Protein AF-A0A815NI89-F1 (afdb_monomer_lite)

Organism: NCBI:txid392033

Structure (mmCIF, N/CA/C/O backbone):
data_AF-A0A815NI89-F1
#
_entry.id   AF-A0A815NI89-F1
#
loop_
_atom_site.group_PDB
_atom_site.id
_atom_site.type_symbol
_atom_site.label_atom_id
_atom_site.label_alt_id
_atom_site.label_comp_id
_atom_site.label_asym_id
_atom_site.label_entity_id
_atom_site.label_seq_id
_atom_site.pdbx_PDB_ins_code
_atom_site.Cartn_x
_atom_site.Cartn_y
_atom_site.Cartn_z
_atom_site.occupancy
_atom_site.B_iso_or_equiv
_atom_site.auth_seq_id
_atom_site.auth_comp_id
_atom_site.auth_asym_id
_atom_site.auth_atom_id
_atom_site.pdbx_PDB_model_num
ATOM 1 N N . MET A 1 1 ? 18.502 -28.265 -35.411 1.00 32.75 1 MET A N 1
ATOM 2 C CA . MET A 1 1 ? 18.139 -29.240 -34.355 1.00 32.75 1 MET A CA 1
ATOM 3 C C . MET A 1 1 ? 17.227 -28.547 -33.351 1.00 32.75 1 MET A C 1
ATOM 5 O O . MET A 1 1 ? 17.712 -27.865 -32.459 1.00 32.75 1 MET A O 1
ATOM 9 N N . HIS A 1 2 ? 15.910 -28.638 -33.549 1.00 30.70 2 HIS A N 1
ATOM 10 C CA . HIS A 1 2 ? 14.917 -28.025 -32.665 1.00 30.70 2 HIS A CA 1
ATOM 11 C C . HIS A 1 2 ? 14.757 -28.855 -31.388 1.00 30.70 2 HIS A C 1
ATOM 13 O O . HIS A 1 2 ? 14.310 -29.999 -31.443 1.00 30.70 2 HIS A O 1
ATOM 19 N N . ARG A 1 3 ? 15.112 -28.280 -30.234 1.00 25.73 3 ARG A N 1
ATOM 20 C CA . ARG A 1 3 ? 14.601 -28.763 -28.946 1.00 25.73 3 ARG A CA 1
ATOM 21 C C . ARG A 1 3 ? 13.111 -28.396 -28.874 1.00 25.73 3 ARG A C 1
ATOM 23 O O . ARG A 1 3 ? 12.794 -27.236 -29.129 1.00 25.73 3 ARG A O 1
ATOM 30 N N . PRO A 1 4 ? 12.202 -29.336 -28.569 1.00 28.53 4 PRO A N 1
ATOM 31 C CA . PRO A 1 4 ? 10.787 -29.019 -28.455 1.00 28.53 4 PRO A CA 1
ATOM 32 C C . PRO A 1 4 ? 10.537 -28.162 -27.208 1.00 28.53 4 PRO A C 1
ATOM 34 O O . PRO A 1 4 ? 11.197 -28.332 -26.180 1.00 28.53 4 PRO A O 1
ATOM 37 N N . SER A 1 5 ? 9.591 -27.233 -27.332 1.00 30.56 5 SER A N 1
ATOM 38 C CA . SER A 1 5 ? 9.145 -26.301 -26.300 1.00 30.56 5 SER A CA 1
ATOM 39 C C . SER A 1 5 ? 8.638 -27.018 -25.042 1.00 30.56 5 SER A C 1
ATOM 41 O O . SER A 1 5 ? 7.991 -28.066 -25.097 1.00 30.56 5 SER A O 1
ATOM 43 N N . VAL A 1 6 ? 8.921 -26.415 -23.887 1.00 34.78 6 VAL A N 1
ATOM 44 C CA . VAL A 1 6 ? 8.564 -26.893 -22.538 1.00 34.78 6 VAL A CA 1
ATOM 45 C C . VAL A 1 6 ? 7.039 -27.030 -22.340 1.00 34.78 6 VAL A C 1
ATOM 47 O O . VAL A 1 6 ? 6.595 -27.803 -21.495 1.00 34.78 6 VAL A O 1
ATOM 50 N N . ALA A 1 7 ? 6.230 -26.394 -23.193 1.00 31.33 7 ALA A N 1
ATOM 51 C CA . ALA A 1 7 ? 4.768 -26.379 -23.126 1.00 31.33 7 ALA A CA 1
ATOM 52 C C . ALA A 1 7 ? 4.076 -27.751 -23.302 1.00 31.33 7 ALA A C 1
ATOM 54 O O . ALA A 1 7 ? 2.919 -27.901 -22.926 1.00 31.33 7 ALA A O 1
ATOM 55 N N . ARG A 1 8 ? 4.747 -28.788 -23.831 1.00 25.80 8 ARG A N 1
ATOM 56 C CA . ARG A 1 8 ? 4.118 -30.108 -24.075 1.00 25.80 8 ARG A CA 1
ATOM 57 C C . ARG A 1 8 ? 4.271 -31.151 -22.957 1.00 25.80 8 ARG A C 1
ATOM 59 O O . ARG A 1 8 ? 3.849 -32.287 -23.151 1.00 25.80 8 ARG A O 1
ATOM 66 N N . ARG A 1 9 ? 4.853 -30.815 -21.795 1.00 27.61 9 ARG A N 1
ATOM 67 C CA . ARG A 1 9 ? 5.006 -31.770 -20.667 1.00 27.61 9 ARG A CA 1
ATOM 68 C C . ARG A 1 9 ? 3.934 -31.687 -19.568 1.00 27.61 9 ARG A C 1
ATOM 70 O O . ARG A 1 9 ? 3.969 -32.515 -18.666 1.00 27.61 9 ARG A O 1
ATOM 77 N N . LEU A 1 10 ? 2.964 -30.776 -19.649 1.00 34.34 10 LEU A N 1
ATOM 78 C CA . LEU A 1 10 ? 1.958 -30.544 -18.596 1.00 34.34 10 LEU A CA 1
ATOM 79 C C . LEU A 1 10 ? 0.545 -31.039 -18.966 1.00 34.34 10 LEU A C 1
ATOM 81 O O . LEU A 1 10 ? -0.429 -30.315 -18.814 1.00 34.34 10 LEU A O 1
ATOM 85 N N . SER A 1 11 ? 0.403 -32.278 -19.445 1.00 29.61 11 SER A N 1
ATOM 86 C CA . SER A 1 11 ? -0.925 -32.889 -19.663 1.00 29.61 11 SER A CA 1
ATOM 87 C C . SER A 1 11 ? -1.070 -34.278 -19.030 1.00 29.61 11 SER A C 1
ATOM 89 O O . SER A 1 11 ? -1.702 -35.168 -19.598 1.00 29.61 11 SER A O 1
ATOM 91 N N . MET A 1 12 ? -0.484 -34.493 -17.849 1.00 33.72 12 MET A N 1
ATOM 92 C CA . MET A 1 12 ? -1.013 -35.520 -16.949 1.00 33.72 12 MET A CA 1
ATOM 93 C C . MET A 1 12 ? -2.220 -34.909 -16.242 1.00 33.72 12 MET A C 1
ATOM 95 O O . MET A 1 12 ? -2.067 -33.940 -15.507 1.00 33.72 12 MET A O 1
ATOM 99 N N . SER A 1 13 ? -3.414 -35.449 -16.487 1.00 39.06 13 SER A N 1
ATOM 100 C CA . SER A 1 13 ? -4.649 -35.065 -15.803 1.00 39.06 13 SER A CA 1
ATOM 101 C C . SER A 1 13 ? -4.476 -35.241 -14.292 1.00 39.06 13 SER A C 1
ATOM 103 O O . SER A 1 13 ? -4.553 -36.351 -13.757 1.00 39.06 13 SER A O 1
ATOM 105 N N . VAL A 1 14 ? -4.172 -34.147 -13.603 1.00 51.91 14 VAL A N 1
ATOM 106 C CA . VAL A 1 14 ? -4.097 -34.100 -12.148 1.00 51.91 14 VAL A CA 1
ATOM 107 C C . VAL A 1 14 ? -5.525 -34.280 -11.628 1.00 51.91 14 VAL A C 1
ATOM 109 O O . VAL A 1 14 ? -6.378 -33.437 -11.872 1.00 51.91 14 VAL A O 1
ATOM 112 N N . THR A 1 15 ? -5.815 -35.394 -10.950 1.00 55.75 15 THR A N 1
ATOM 113 C CA . THR A 1 15 ? -7.097 -35.596 -10.249 1.00 55.75 15 THR A CA 1
ATOM 114 C C . THR A 1 15 ? -7.200 -34.598 -9.102 1.00 55.75 15 THR A C 1
ATOM 116 O O . THR A 1 15 ? -6.675 -34.849 -8.016 1.00 55.75 15 THR A O 1
ATOM 119 N N . VAL A 1 16 ? -7.853 -33.472 -9.360 1.00 65.00 16 VAL A N 1
ATOM 120 C CA . VAL A 1 16 ? -8.336 -32.524 -8.353 1.00 65.00 16 VAL A CA 1
ATOM 121 C C . VAL A 1 16 ? -9.762 -32.936 -7.984 1.00 65.00 16 VAL A C 1
ATOM 123 O O . VAL A 1 16 ? -10.468 -33.526 -8.799 1.00 65.00 16 VAL A O 1
ATOM 126 N N . ILE A 1 17 ? -10.178 -32.702 -6.741 1.00 79.00 17 ILE A N 1
ATOM 127 C CA . ILE A 1 17 ? -11.557 -32.974 -6.333 1.00 79.00 17 ILE A CA 1
ATOM 128 C C . ILE A 1 17 ? -12.515 -32.042 -7.088 1.00 79.00 17 ILE A C 1
ATOM 130 O O . ILE A 1 17 ? -12.363 -30.821 -7.043 1.00 79.00 17 ILE A O 1
ATOM 134 N N . ASP A 1 18 ? -13.517 -32.607 -7.760 1.00 80.69 18 ASP A N 1
ATOM 135 C CA . ASP A 1 18 ? -14.530 -31.809 -8.449 1.00 80.69 18 ASP A CA 1
ATOM 136 C C . ASP A 1 18 ? -15.498 -31.174 -7.442 1.00 80.69 18 ASP A C 1
ATOM 138 O O . ASP A 1 18 ? -16.083 -31.853 -6.589 1.00 80.69 18 ASP A O 1
ATOM 142 N N . TYR A 1 19 ? -15.686 -29.858 -7.566 1.00 86.50 19 TYR A N 1
ATOM 143 C CA . TYR A 1 19 ? -16.637 -29.052 -6.790 1.00 86.50 19 TYR A CA 1
ATOM 144 C C . TYR A 1 19 ? -16.569 -29.281 -5.260 1.00 86.50 19 TYR A C 1
ATOM 146 O O . TYR A 1 19 ? -17.584 -29.630 -4.644 1.00 86.50 19 TYR A O 1
ATOM 154 N N . PRO A 1 20 ? -15.414 -29.063 -4.596 1.00 88.75 20 PRO A N 1
ATOM 155 C CA . PRO A 1 20 ? -15.213 -29.379 -3.172 1.00 88.75 20 PRO A CA 1
ATOM 156 C C . PRO A 1 20 ? -16.186 -28.676 -2.217 1.00 88.75 20 PRO A C 1
ATOM 158 O O . PRO A 1 20 ? -16.452 -29.170 -1.120 1.00 88.75 20 PRO A O 1
ATOM 161 N N . TRP A 1 21 ? -16.746 -27.531 -2.615 1.00 91.00 21 TRP A N 1
ATOM 162 C CA . TRP A 1 21 ? -17.759 -26.819 -1.833 1.00 91.00 21 TRP A CA 1
ATOM 163 C C . TRP A 1 21 ? -19.101 -27.556 -1.773 1.00 91.00 21 TRP A C 1
ATOM 165 O O . TRP A 1 21 ? -19.829 -27.374 -0.802 1.00 91.00 21 TRP A O 1
ATOM 175 N N . THR A 1 22 ? -19.417 -28.420 -2.743 1.00 90.88 22 THR A N 1
ATOM 176 C CA . THR A 1 22 ? -20.650 -29.236 -2.747 1.00 90.88 22 THR A CA 1
ATOM 177 C C . THR A 1 22 ? -20.565 -30.465 -1.849 1.00 90.88 22 THR A C 1
ATOM 179 O O . THR A 1 22 ? -21.582 -31.070 -1.517 1.00 90.88 22 THR A O 1
ATOM 182 N N . LYS A 1 23 ? -19.351 -30.839 -1.443 1.00 91.62 23 LYS A N 1
ATOM 183 C CA . LYS A 1 23 ? -19.071 -32.058 -0.689 1.00 91.62 23 LYS A CA 1
ATOM 184 C C . LYS A 1 23 ? -19.121 -31.816 0.818 1.00 91.62 23 LYS A C 1
ATOM 186 O O . LYS A 1 23 ? -18.848 -30.708 1.306 1.00 91.62 23 LYS A O 1
ATOM 191 N N . THR A 1 24 ? -19.463 -32.866 1.564 1.00 90.75 24 THR A N 1
ATOM 192 C CA . THR A 1 24 ? -19.366 -32.849 3.029 1.00 90.75 24 THR A CA 1
ATOM 193 C C . THR A 1 24 ? -17.897 -32.818 3.457 1.00 90.75 24 THR A C 1
ATOM 195 O O . THR A 1 24 ? -16.998 -33.128 2.672 1.00 90.75 24 THR A O 1
ATOM 198 N N . LYS A 1 25 ? -17.619 -32.405 4.697 1.00 89.12 25 LYS A N 1
ATOM 199 C CA . LYS A 1 25 ? -16.234 -32.346 5.194 1.00 89.12 25 LYS A CA 1
ATOM 200 C C . LYS A 1 25 ? -15.606 -33.745 5.266 1.00 89.12 25 LYS A C 1
ATOM 202 O O . LYS A 1 25 ? -14.411 -33.885 5.015 1.00 89.12 25 LYS A O 1
ATOM 207 N N . GLU A 1 26 ? -16.420 -34.764 5.533 1.00 89.81 26 GLU A N 1
ATOM 208 C CA . GLU A 1 26 ? -16.034 -36.172 5.560 1.00 89.81 26 GLU A CA 1
ATOM 209 C C . GLU A 1 26 ? -15.637 -36.669 4.164 1.00 89.81 26 GLU A C 1
ATOM 211 O O . GLU A 1 26 ? -14.593 -37.301 4.025 1.00 89.81 26 GLU A O 1
ATOM 216 N N . ASP A 1 27 ? -16.400 -36.319 3.123 1.00 91.06 27 ASP A N 1
ATOM 217 C CA . ASP A 1 27 ? -16.096 -36.710 1.738 1.00 91.06 27 ASP A CA 1
ATOM 218 C C . ASP A 1 27 ? -14.774 -36.110 1.244 1.00 91.06 27 ASP A C 1
ATOM 220 O O . ASP A 1 27 ? -13.986 -36.781 0.576 1.00 91.06 27 ASP A O 1
ATOM 224 N N . VAL A 1 28 ? -14.506 -34.842 1.582 1.00 90.94 28 VAL A N 1
ATOM 225 C CA . VAL A 1 28 ? -13.257 -34.168 1.194 1.00 90.94 28 VAL A CA 1
ATOM 226 C C . VAL A 1 28 ? -12.063 -34.785 1.927 1.00 90.94 28 VAL A C 1
ATOM 228 O O . VAL A 1 28 ? -11.041 -35.072 1.303 1.00 90.94 28 VAL A O 1
ATOM 231 N N . ALA A 1 29 ? -12.195 -35.053 3.228 1.00 88.25 29 ALA A N 1
ATOM 232 C CA . ALA A 1 29 ? -11.164 -35.743 4.002 1.00 88.25 29 ALA A CA 1
ATOM 233 C C . ALA A 1 29 ? -10.914 -37.176 3.489 1.00 88.25 29 ALA A C 1
ATOM 235 O O . ALA A 1 29 ? -9.763 -37.606 3.395 1.00 88.25 29 ALA A O 1
ATOM 236 N N . ALA A 1 30 ? -11.972 -37.890 3.088 1.00 88.94 30 ALA A N 1
ATOM 237 C CA . ALA A 1 30 ? -11.888 -39.228 2.509 1.00 88.94 30 ALA A CA 1
ATOM 238 C C . ALA A 1 30 ? -11.202 -39.228 1.134 1.00 88.94 30 ALA A C 1
ATOM 240 O O . ALA A 1 30 ? -10.359 -40.087 0.881 1.00 88.94 30 ALA A O 1
ATOM 241 N N . PHE A 1 31 ? -11.487 -38.242 0.275 1.00 90.19 31 PHE A N 1
ATOM 242 C CA . PHE A 1 31 ? -10.844 -38.103 -1.037 1.00 90.19 31 PHE A CA 1
ATOM 243 C C . PHE A 1 31 ? -9.323 -37.940 -0.917 1.00 90.19 31 PHE A C 1
ATOM 245 O O . PHE A 1 31 ? -8.560 -38.629 -1.595 1.00 90.19 31 PHE A O 1
ATOM 252 N N . TYR A 1 32 ? -8.868 -37.074 -0.007 1.00 88.56 32 TYR A N 1
ATOM 253 C CA . TYR A 1 32 ? -7.438 -36.913 0.273 1.00 88.56 32 TYR A CA 1
ATOM 254 C C . TYR A 1 32 ? -6.888 -37.988 1.224 1.00 88.56 32 TYR A C 1
ATOM 256 O O . TYR A 1 32 ? -5.678 -38.051 1.437 1.00 88.56 32 TYR A O 1
ATOM 264 N N . ASN A 1 33 ? -7.729 -38.892 1.738 1.00 87.81 33 ASN A N 1
ATOM 265 C CA . ASN A 1 33 ? -7.385 -39.933 2.707 1.00 87.81 33 ASN A CA 1
ATOM 266 C C . ASN A 1 33 ? -6.543 -39.369 3.868 1.00 87.81 33 ASN A C 1
ATOM 268 O O . ASN A 1 33 ? -5.388 -39.761 4.066 1.00 87.81 33 ASN A O 1
ATOM 272 N N . VAL A 1 34 ? -7.104 -38.371 4.558 1.00 88.81 34 VAL A N 1
ATOM 273 C CA . VAL A 1 34 ? -6.466 -37.625 5.649 1.00 88.81 34 VAL A CA 1
ATOM 274 C C . VAL A 1 34 ? -7.399 -37.534 6.858 1.00 88.81 34 VAL A C 1
ATOM 276 O O . VAL A 1 34 ? -8.599 -37.321 6.720 1.00 88.81 34 VAL A O 1
ATOM 279 N N . GLU A 1 35 ? -6.844 -37.686 8.061 1.00 86.31 35 GLU A N 1
ATOM 280 C CA . GLU A 1 35 ? -7.571 -37.518 9.323 1.00 86.31 35 GLU A CA 1
ATOM 281 C C . GLU A 1 35 ? -7.252 -36.137 9.922 1.00 86.31 35 GLU A C 1
ATOM 283 O O . GLU A 1 35 ? -6.081 -35.788 10.075 1.00 86.31 35 GLU A O 1
ATOM 288 N N . GLU A 1 36 ? -8.265 -35.354 10.304 1.00 81.31 36 GLU A N 1
ATOM 289 C CA . GLU A 1 36 ? -8.108 -33.956 10.758 1.00 81.31 36 GLU A CA 1
ATOM 290 C C . GLU A 1 36 ? -7.215 -33.791 12.010 1.00 81.31 36 GLU A C 1
ATOM 292 O O . GLU A 1 36 ? -6.606 -32.740 12.227 1.00 81.31 36 GLU A O 1
ATOM 297 N N . SER A 1 37 ? -7.118 -34.833 12.841 1.00 80.00 37 SER A N 1
ATOM 298 C CA . SER A 1 37 ? -6.300 -34.867 14.062 1.00 80.00 37 SER A CA 1
ATOM 299 C C . SER A 1 37 ? -4.810 -35.136 13.791 1.00 80.00 37 SER A C 1
ATOM 301 O O . SER A 1 37 ? -3.950 -34.694 14.559 1.00 80.00 37 SER A O 1
ATOM 303 N N . LYS A 1 38 ? -4.493 -35.849 12.701 1.00 84.00 38 LYS A N 1
ATOM 304 C CA . LYS A 1 38 ? -3.145 -36.357 12.392 1.00 84.00 38 LYS A CA 1
ATOM 305 C C . LYS A 1 38 ? -2.508 -35.693 11.174 1.00 84.00 38 LYS A C 1
ATOM 307 O O . LYS A 1 38 ? -1.290 -35.557 11.145 1.00 84.00 38 LYS A O 1
ATOM 312 N N . GLY A 1 39 ? -3.301 -35.282 10.188 1.00 89.31 39 GLY A N 1
ATOM 313 C CA . GLY A 1 39 ? -2.813 -34.714 8.934 1.00 89.31 39 GLY A CA 1
ATOM 314 C C . GLY A 1 39 ? -2.058 -35.704 8.040 1.00 89.31 39 GLY A C 1
ATOM 315 O O . GLY A 1 39 ? -2.165 -36.925 8.201 1.00 89.31 39 GLY A O 1
ATOM 316 N N . LEU A 1 40 ? -1.301 -35.172 7.074 1.00 91.31 40 LEU A N 1
ATOM 317 C CA . LEU A 1 40 ? -0.520 -35.953 6.105 1.00 91.31 40 LEU A CA 1
ATOM 318 C C . LEU A 1 40 ? 0.828 -36.434 6.677 1.00 91.31 40 LEU A C 1
ATOM 320 O O . LEU A 1 40 ? 1.433 -35.789 7.536 1.00 91.31 40 LEU A O 1
ATOM 324 N N . SER A 1 41 ? 1.317 -37.572 6.173 1.00 89.88 41 SER A N 1
ATOM 325 C CA . SER A 1 41 ? 2.672 -38.095 6.424 1.00 89.88 41 SER A CA 1
ATOM 326 C C . SER A 1 41 ? 3.725 -37.376 5.572 1.00 89.88 41 SER A C 1
ATOM 328 O O . SER A 1 41 ? 3.437 -37.055 4.419 1.00 89.88 41 SER A O 1
ATOM 330 N N . GLU A 1 42 ? 4.964 -37.225 6.054 1.00 87.50 42 GLU A N 1
ATOM 331 C CA . GLU A 1 42 ? 6.044 -36.560 5.294 1.00 87.50 42 GLU A CA 1
ATOM 332 C C . GLU A 1 42 ? 6.348 -37.213 3.934 1.00 87.50 42 GLU A C 1
ATOM 334 O O . GLU A 1 42 ? 6.604 -36.508 2.959 1.00 87.50 42 GLU A O 1
ATOM 339 N N . GLU A 1 43 ? 6.274 -38.543 3.833 1.00 87.94 43 GLU A N 1
ATOM 340 C CA . GLU A 1 43 ? 6.469 -39.266 2.565 1.00 87.94 43 GLU A CA 1
ATOM 341 C C . GLU A 1 43 ? 5.427 -38.872 1.515 1.00 87.94 43 GLU A C 1
ATOM 343 O O . GLU A 1 43 ? 5.736 -38.699 0.335 1.00 87.94 43 GLU A O 1
ATOM 348 N N . ARG A 1 44 ? 4.182 -38.698 1.964 1.00 88.69 44 ARG A N 1
ATOM 349 C CA . ARG A 1 44 ? 3.071 -38.275 1.117 1.00 88.69 44 ARG A CA 1
ATOM 350 C C . ARG A 1 44 ? 3.191 -36.812 0.723 1.00 88.69 44 ARG A C 1
ATOM 352 O O . ARG A 1 44 ? 3.021 -36.515 -0.448 1.00 88.69 44 ARG A O 1
ATOM 359 N N . VAL A 1 45 ? 3.596 -35.942 1.648 1.00 90.50 45 VAL A N 1
ATOM 360 C CA . VAL A 1 45 ? 3.885 -34.533 1.343 1.00 90.50 45 VAL A CA 1
ATOM 361 C C . VAL A 1 45 ? 4.944 -34.418 0.248 1.00 90.50 45 VAL A C 1
ATOM 363 O O . VAL A 1 45 ? 4.737 -33.675 -0.701 1.00 90.50 45 VAL A O 1
ATOM 366 N N . LYS A 1 46 ? 6.049 -35.175 0.321 1.00 89.69 46 LYS A N 1
ATOM 367 C CA . LYS A 1 46 ? 7.080 -35.162 -0.735 1.00 89.69 46 LYS A CA 1
ATOM 368 C C . LYS A 1 46 ? 6.525 -35.605 -2.090 1.00 89.69 46 LYS A C 1
ATOM 370 O O . LYS A 1 46 ? 6.752 -34.931 -3.088 1.00 89.69 46 LYS A O 1
ATOM 375 N N . ARG A 1 47 ? 5.764 -36.703 -2.112 1.00 89.94 47 ARG A N 1
ATOM 376 C CA . ARG A 1 47 ? 5.139 -37.230 -3.336 1.00 89.94 47 ARG A CA 1
ATOM 377 C C . ARG A 1 47 ? 4.131 -36.250 -3.938 1.00 89.94 47 ARG A C 1
ATOM 379 O O . ARG A 1 47 ? 4.095 -36.069 -5.150 1.00 89.94 47 ARG A O 1
ATOM 386 N N . ASP A 1 48 ? 3.311 -35.629 -3.098 1.00 88.38 48 ASP A N 1
ATOM 387 C CA . ASP A 1 48 ? 2.302 -34.671 -3.535 1.00 88.38 48 ASP A CA 1
ATOM 388 C C . ASP A 1 48 ? 2.958 -33.349 -3.973 1.00 88.38 48 ASP A C 1
ATOM 390 O O . ASP A 1 48 ? 2.516 -32.757 -4.950 1.00 88.38 48 ASP A O 1
ATOM 394 N N . LEU A 1 49 ? 4.078 -32.937 -3.371 1.00 89.62 49 LEU A N 1
ATOM 395 C CA . LEU A 1 49 ? 4.849 -31.775 -3.825 1.00 89.62 49 LEU A CA 1
ATOM 396 C C . LEU A 1 49 ? 5.469 -32.007 -5.214 1.00 89.62 49 LEU A C 1
ATOM 398 O O . LEU A 1 49 ? 5.467 -31.104 -6.044 1.00 89.62 49 LEU A O 1
ATOM 402 N N . GLU A 1 50 ? 5.948 -33.221 -5.503 1.00 87.88 50 GLU A N 1
ATOM 403 C CA . GLU A 1 50 ? 6.403 -33.604 -6.851 1.00 87.88 50 GLU A CA 1
ATOM 404 C C . GLU A 1 50 ? 5.252 -33.645 -7.866 1.00 87.88 50 GLU A C 1
ATOM 406 O O . GLU A 1 50 ? 5.449 -33.342 -9.043 1.00 87.88 50 GLU A O 1
ATOM 411 N N . ARG A 1 51 ? 4.044 -34.013 -7.419 1.00 85.94 51 ARG A N 1
ATOM 412 C CA . ARG A 1 51 ? 2.863 -34.158 -8.278 1.00 85.94 51 ARG A CA 1
ATOM 413 C C . ARG A 1 51 ? 2.179 -32.831 -8.601 1.00 85.94 51 ARG A C 1
ATOM 415 O O . ARG A 1 51 ? 1.806 -32.614 -9.751 1.00 85.94 51 ARG A O 1
ATOM 422 N N . TYR A 1 52 ? 1.947 -31.996 -7.592 1.00 85.44 52 TYR A N 1
ATOM 423 C CA . TYR A 1 52 ? 1.199 -30.740 -7.709 1.00 85.44 52 TYR A CA 1
ATOM 424 C C . TYR A 1 52 ? 2.114 -29.521 -7.879 1.00 85.44 52 TYR A C 1
ATOM 426 O O . TYR A 1 52 ? 1.639 -28.468 -8.298 1.00 85.44 52 TYR A O 1
ATOM 434 N N . GLY A 1 53 ? 3.410 -29.662 -7.592 1.00 89.44 53 GLY A N 1
ATOM 435 C CA . GLY A 1 53 ? 4.352 -28.550 -7.544 1.00 89.44 53 GLY A CA 1
ATOM 436 C C . GLY A 1 53 ? 4.260 -27.746 -6.239 1.00 89.44 53 GLY A C 1
ATOM 437 O O . GLY A 1 53 ? 3.409 -28.021 -5.387 1.00 89.44 53 GLY A O 1
ATOM 438 N N . PRO A 1 54 ? 5.153 -26.759 -6.056 1.00 90.56 54 PRO A N 1
ATOM 439 C CA . PRO A 1 54 ? 5.109 -25.861 -4.909 1.00 90.56 54 PRO A CA 1
ATOM 440 C C . PRO A 1 54 ? 3.871 -24.956 -4.947 1.00 90.56 54 PRO A C 1
ATOM 442 O O . PRO A 1 54 ? 3.390 -24.561 -6.009 1.00 90.56 54 PRO A O 1
ATOM 445 N N . ASN A 1 55 ? 3.375 -24.587 -3.769 1.00 92.56 55 ASN A N 1
ATOM 446 C CA . ASN A 1 55 ? 2.297 -23.616 -3.596 1.00 92.56 55 ASN A CA 1
ATOM 447 C C . ASN A 1 55 ? 2.827 -22.177 -3.737 1.00 92.56 55 ASN A C 1
ATOM 449 O O . ASN A 1 55 ? 2.884 -21.427 -2.767 1.00 92.56 55 ASN A O 1
ATOM 453 N N . GLU A 1 56 ? 3.270 -21.827 -4.940 1.00 86.56 56 GLU A N 1
ATOM 454 C CA . GLU A 1 56 ? 3.736 -20.486 -5.293 1.00 86.56 56 GLU A CA 1
ATOM 455 C C . GLU A 1 56 ? 3.344 -20.153 -6.735 1.00 86.56 56 GLU A C 1
ATOM 457 O O . GLU A 1 56 ? 3.209 -21.028 -7.598 1.00 86.56 56 GLU A O 1
ATOM 462 N N . LEU A 1 57 ? 3.154 -18.870 -7.004 1.00 81.56 57 LEU A N 1
ATOM 463 C CA . LEU A 1 57 ? 2.857 -18.356 -8.327 1.00 81.56 57 LEU A CA 1
ATOM 464 C C . LEU A 1 57 ? 4.185 -18.227 -9.132 1.00 81.56 57 LEU A C 1
ATOM 466 O O . LEU A 1 57 ? 5.054 -17.425 -8.772 1.00 81.56 57 LEU A O 1
ATOM 470 N N . PRO A 1 58 ? 4.374 -18.968 -10.253 1.00 73.00 58 PRO A N 1
ATOM 471 C CA . PRO A 1 58 ? 5.640 -19.017 -11.010 1.00 73.00 58 PRO A CA 1
ATOM 472 C C . PRO A 1 58 ? 6.100 -17.650 -11.523 1.00 73.00 58 PRO A C 1
ATOM 474 O O . PRO A 1 58 ? 5.335 -16.992 -12.209 1.00 73.00 58 PRO A O 1
ATOM 477 N N . ALA A 1 59 ? 7.330 -17.206 -11.259 1.00 63.94 59 ALA A N 1
ATOM 478 C CA . ALA A 1 59 ? 7.836 -15.936 -11.801 1.00 63.94 59 ALA A CA 1
ATOM 479 C C . ALA A 1 59 ? 7.750 -15.889 -13.341 1.00 63.94 59 ALA A C 1
ATOM 481 O O . ALA A 1 59 ? 8.143 -16.855 -13.987 1.00 63.94 59 ALA A O 1
ATOM 482 N N . GLU A 1 60 ? 7.269 -14.783 -13.920 1.00 61.09 60 GLU A N 1
ATOM 483 C CA . GLU A 1 60 ? 7.445 -14.561 -15.360 1.00 61.09 60 GLU A CA 1
ATOM 484 C C . GLU A 1 60 ? 8.921 -14.267 -15.641 1.00 61.09 60 GLU A C 1
ATOM 486 O O . GLU A 1 60 ? 9.550 -13.444 -14.970 1.00 61.09 60 GLU A O 1
ATOM 491 N N . GLU A 1 61 ? 9.486 -14.971 -16.617 1.00 58.88 61 GLU A N 1
ATOM 492 C CA . GLU A 1 61 ? 10.814 -14.670 -17.136 1.00 58.88 61 GLU A CA 1
ATOM 493 C C . GLU A 1 61 ? 10.685 -13.467 -18.077 1.00 58.88 61 GLU A C 1
ATOM 495 O O . GLU A 1 61 ? 10.279 -13.618 -19.229 1.00 58.88 61 GLU A O 1
ATOM 500 N N . GLY A 1 62 ? 10.992 -12.263 -17.579 1.00 59.91 62 GLY A N 1
ATOM 501 C CA . GLY A 1 62 ? 11.002 -11.047 -18.400 1.00 59.91 62 GLY A CA 1
ATOM 502 C C . GLY A 1 62 ? 11.889 -11.208 -19.639 1.00 59.91 62 GLY A C 1
ATOM 503 O O . GLY A 1 62 ? 12.886 -11.947 -19.614 1.00 59.91 62 GLY A O 1
ATOM 504 N N . LYS A 1 63 ? 11.540 -10.529 -20.741 1.00 67.50 63 LYS A N 1
ATOM 505 C CA . LYS A 1 63 ? 12.313 -10.653 -21.985 1.00 67.50 63 LYS A CA 1
ATOM 506 C C . LYS A 1 63 ? 13.762 -10.213 -21.720 1.00 67.50 63 LYS A C 1
ATOM 508 O O . LYS A 1 63 ? 14.005 -9.129 -21.186 1.00 67.50 63 LYS A O 1
ATOM 513 N N . PRO A 1 64 ? 14.772 -11.016 -22.091 1.00 78.31 64 PRO A N 1
ATOM 514 C CA . PRO A 1 64 ? 16.153 -10.612 -21.885 1.00 78.31 64 PRO A CA 1
ATOM 515 C C . PRO A 1 64 ? 16.483 -9.399 -22.767 1.00 78.31 64 PRO A C 1
ATOM 517 O O . PRO A 1 64 ? 16.019 -9.307 -23.902 1.00 78.31 64 PRO A O 1
ATOM 520 N N . LEU A 1 65 ? 17.336 -8.496 -22.269 1.00 75.75 65 LEU A N 1
ATOM 521 C CA . LEU A 1 65 ? 17.646 -7.205 -22.909 1.00 75.75 65 LEU A CA 1
ATOM 522 C C . LEU A 1 65 ? 18.024 -7.325 -24.396 1.00 75.75 65 LEU A C 1
ATOM 524 O O . LEU A 1 65 ? 17.645 -6.485 -25.201 1.00 75.75 65 LEU A O 1
ATOM 528 N N . TRP A 1 66 ? 18.751 -8.378 -24.776 1.00 81.06 66 TRP A N 1
ATOM 529 C CA . TRP A 1 66 ? 19.154 -8.606 -26.167 1.00 81.06 66 TRP A CA 1
ATOM 530 C C . TRP A 1 66 ? 17.965 -8.894 -27.093 1.00 81.06 66 TRP A C 1
ATOM 532 O O . TRP A 1 66 ? 18.004 -8.513 -28.259 1.00 81.06 66 TRP A O 1
ATOM 542 N N . LYS A 1 67 ? 16.910 -9.546 -26.587 1.00 83.06 67 LYS A N 1
ATOM 543 C CA . LYS A 1 67 ? 15.700 -9.841 -27.358 1.00 83.06 67 LYS A CA 1
ATOM 544 C C . LYS A 1 67 ? 14.878 -8.571 -27.567 1.00 83.06 67 LYS A C 1
ATOM 546 O O . LYS A 1 67 ? 14.462 -8.324 -28.689 1.00 83.06 67 LYS A O 1
ATOM 551 N N . LEU A 1 68 ? 14.755 -7.736 -26.531 1.00 77.88 68 LEU A N 1
ATOM 552 C CA . LEU A 1 68 ? 14.143 -6.405 -26.637 1.00 77.88 68 LEU A CA 1
ATOM 553 C C . LEU A 1 68 ? 14.873 -5.533 -27.667 1.00 77.88 68 LEU A C 1
ATOM 555 O O . LEU A 1 68 ? 14.235 -4.902 -28.497 1.00 77.88 68 LEU A O 1
ATOM 559 N N . ILE A 1 69 ? 16.213 -5.544 -27.668 1.00 83.31 69 ILE A N 1
ATOM 560 C CA . ILE A 1 69 ? 17.002 -4.819 -28.676 1.00 83.31 69 ILE A CA 1
ATOM 561 C C . ILE A 1 69 ? 16.688 -5.331 -30.086 1.00 83.31 69 ILE A C 1
ATOM 563 O O . ILE A 1 69 ? 16.488 -4.516 -30.977 1.00 83.31 69 ILE A O 1
ATOM 567 N N . LEU A 1 70 ? 16.631 -6.650 -30.303 1.00 85.38 70 LEU A N 1
ATOM 568 C CA . LEU A 1 70 ? 16.328 -7.222 -31.622 1.00 85.38 70 LEU A CA 1
ATOM 569 C C . LEU A 1 70 ? 14.923 -6.868 -32.120 1.00 85.38 70 LEU A C 1
ATOM 571 O O . LEU A 1 70 ? 14.765 -6.610 -33.309 1.00 85.38 70 LEU A O 1
ATOM 575 N N . GLU A 1 71 ? 13.930 -6.829 -31.231 1.00 82.31 71 GLU A N 1
ATOM 576 C CA . GLU A 1 71 ? 12.551 -6.456 -31.577 1.00 82.31 71 GLU A CA 1
ATOM 577 C C . GLU A 1 71 ? 12.474 -5.016 -32.125 1.00 82.31 71 GLU A C 1
ATOM 579 O O . GLU A 1 71 ? 11.731 -4.768 -33.072 1.00 82.31 71 GLU A O 1
ATOM 584 N N . GLN A 1 72 ? 13.331 -4.095 -31.657 1.00 81.75 72 GLN A N 1
ATOM 585 C CA . GLN A 1 72 ? 13.417 -2.729 -32.207 1.00 81.75 72 GLN A CA 1
ATOM 586 C C . GLN A 1 72 ? 13.923 -2.676 -33.662 1.00 81.75 72 GLN A C 1
ATOM 588 O O . GLN A 1 72 ? 13.692 -1.689 -34.357 1.00 81.75 72 GLN A O 1
ATOM 593 N N . PHE A 1 73 ? 14.606 -3.721 -34.143 1.00 84.62 73 PHE A N 1
ATOM 594 C CA . PHE A 1 73 ? 15.070 -3.833 -35.533 1.00 84.62 73 PHE A CA 1
ATOM 595 C C . PHE A 1 73 ? 14.129 -4.661 -36.421 1.00 84.62 73 PHE A C 1
ATOM 597 O O . PHE A 1 73 ? 14.455 -4.914 -37.583 1.00 84.62 73 PHE A O 1
ATOM 604 N N . ASP A 1 74 ? 12.981 -5.112 -35.903 1.00 80.62 74 ASP A N 1
ATOM 605 C CA . ASP A 1 74 ? 12.059 -5.957 -36.667 1.00 80.62 74 ASP A CA 1
ATOM 606 C C . ASP A 1 74 ? 11.112 -5.148 -37.580 1.00 80.62 74 ASP A C 1
ATOM 608 O O . ASP A 1 74 ? 10.560 -5.692 -38.542 1.00 80.62 74 ASP A O 1
ATOM 612 N N . ASP A 1 75 ? 10.993 -3.838 -37.348 1.00 78.31 75 ASP A N 1
ATOM 613 C CA . ASP A 1 75 ? 10.219 -2.917 -38.184 1.00 78.31 75 ASP A CA 1
ATOM 614 C C . ASP A 1 75 ? 10.772 -2.828 -39.624 1.00 78.31 75 ASP A C 1
ATOM 616 O O . ASP A 1 75 ? 11.985 -2.788 -39.862 1.00 78.31 75 ASP A O 1
ATOM 620 N N . LEU A 1 76 ? 9.871 -2.803 -40.612 1.00 76.69 76 LEU A N 1
ATOM 621 C CA . LEU A 1 76 ? 10.221 -2.818 -42.034 1.00 76.69 76 LEU A CA 1
ATOM 622 C C . LEU A 1 76 ? 11.009 -1.569 -42.468 1.00 76.69 76 LEU A C 1
ATOM 624 O O . LEU A 1 76 ? 11.953 -1.698 -43.251 1.00 76.69 76 LEU A O 1
ATOM 628 N N . LEU A 1 77 ? 10.679 -0.383 -41.948 1.00 74.38 77 LEU A N 1
ATOM 629 C CA . LEU A 1 77 ? 11.408 0.855 -42.244 1.00 74.38 77 LEU A CA 1
ATOM 630 C C . LEU A 1 77 ? 12.809 0.823 -41.634 1.00 74.38 77 LEU A C 1
ATOM 632 O O . LEU A 1 77 ? 13.779 1.202 -42.293 1.00 74.38 77 LEU A O 1
ATOM 636 N N . VAL A 1 78 ? 12.932 0.315 -40.405 1.00 80.19 78 VAL A N 1
ATOM 637 C CA . VAL A 1 78 ? 14.232 0.141 -39.740 1.00 80.19 78 VAL A CA 1
ATOM 638 C C . VAL A 1 78 ? 15.112 -0.837 -40.518 1.00 80.19 78 VAL A C 1
ATOM 640 O O . VAL A 1 78 ? 16.298 -0.572 -40.709 1.00 80.19 78 VAL A O 1
ATOM 643 N N . LYS A 1 79 ? 14.542 -1.924 -41.052 1.00 83.75 79 LYS A N 1
ATOM 644 C CA . LYS A 1 79 ? 15.253 -2.862 -41.938 1.00 83.75 79 LYS A CA 1
ATOM 645 C C . LYS A 1 79 ? 15.735 -2.200 -43.230 1.00 83.75 79 LYS A C 1
ATOM 647 O O . LYS A 1 79 ? 16.857 -2.471 -43.655 1.00 83.75 79 LYS A O 1
ATOM 652 N N . ILE A 1 80 ? 14.929 -1.328 -43.841 1.00 78.06 80 ILE A N 1
ATOM 653 C CA . ILE A 1 80 ? 15.327 -0.564 -45.036 1.00 78.06 80 ILE A CA 1
ATOM 654 C C . ILE A 1 80 ? 16.485 0.391 -44.707 1.00 78.06 80 ILE A C 1
ATOM 656 O O . ILE A 1 80 ? 17.471 0.423 -45.442 1.00 78.06 80 ILE A O 1
ATOM 660 N N . LEU A 1 81 ? 16.413 1.115 -43.585 1.00 78.69 81 LEU A N 1
ATOM 661 C CA . LEU A 1 81 ? 17.488 1.994 -43.105 1.00 78.69 81 LEU A CA 1
ATOM 662 C C . LEU A 1 81 ? 18.767 1.224 -42.765 1.00 78.69 81 LEU A C 1
ATOM 664 O O . LEU A 1 81 ? 19.863 1.663 -43.104 1.00 78.69 81 LEU A O 1
ATOM 668 N N . LEU A 1 82 ? 18.644 0.054 -42.140 1.00 84.56 82 LEU A N 1
ATOM 669 C CA . LEU A 1 82 ? 19.779 -0.813 -41.844 1.00 84.56 82 LEU A CA 1
ATOM 670 C C . LEU A 1 82 ? 20.428 -1.328 -43.136 1.00 84.56 82 LEU A C 1
ATOM 672 O O . LEU A 1 82 ? 21.651 -1.315 -43.253 1.00 84.56 82 LEU A O 1
ATOM 676 N N . ALA A 1 83 ? 19.628 -1.717 -44.135 1.00 81.44 83 ALA A N 1
ATOM 677 C CA . ALA A 1 83 ? 20.130 -2.097 -45.452 1.00 81.44 83 ALA A CA 1
ATOM 678 C C . ALA A 1 83 ? 20.839 -0.922 -46.149 1.00 81.44 83 ALA A C 1
ATOM 680 O O . ALA A 1 83 ? 21.931 -1.103 -46.686 1.00 81.44 83 ALA A O 1
ATOM 681 N N . ALA A 1 84 ? 20.272 0.285 -46.084 1.00 77.31 84 ALA A N 1
ATOM 682 C CA . ALA A 1 84 ? 20.895 1.509 -46.581 1.00 77.31 84 ALA A CA 1
ATOM 683 C C . ALA A 1 84 ? 22.235 1.799 -45.885 1.00 77.31 84 ALA A C 1
ATOM 685 O O . ALA A 1 84 ? 23.223 2.065 -46.567 1.00 77.31 84 ALA A O 1
ATOM 686 N N . ALA A 1 85 ? 22.299 1.672 -44.556 1.00 82.19 85 ALA A N 1
ATOM 687 C CA . ALA A 1 85 ? 23.525 1.837 -43.779 1.00 82.19 85 ALA A CA 1
ATOM 688 C C . ALA A 1 85 ? 24.591 0.806 -44.172 1.00 82.19 85 ALA A C 1
ATOM 690 O O . ALA A 1 85 ? 25.744 1.170 -44.389 1.00 82.19 85 ALA A O 1
ATOM 691 N N . CYS A 1 86 ? 24.213 -0.469 -44.325 1.00 84.12 86 CYS A N 1
ATOM 692 C CA . CYS A 1 86 ? 25.123 -1.519 -44.781 1.00 84.12 86 CYS A CA 1
ATOM 693 C C . CYS A 1 86 ? 25.662 -1.236 -46.185 1.00 84.12 86 CYS A C 1
ATOM 695 O O . CYS A 1 86 ? 26.858 -1.392 -46.419 1.00 84.12 86 CYS A O 1
ATOM 697 N N . ILE A 1 87 ? 24.808 -0.808 -47.118 1.00 77.50 87 ILE A N 1
ATOM 698 C CA . ILE A 1 87 ? 25.244 -0.523 -48.486 1.00 77.50 87 ILE A CA 1
ATOM 699 C C . ILE A 1 87 ? 26.121 0.729 -48.522 1.00 77.50 87 ILE A C 1
ATOM 701 O O . ILE A 1 87 ? 27.181 0.690 -49.134 1.00 77.50 87 ILE A O 1
ATOM 705 N N . SER A 1 88 ? 25.743 1.799 -47.820 1.00 76.00 88 SER A N 1
ATOM 706 C CA . SER A 1 88 ? 26.554 3.017 -47.696 1.00 76.00 88 SER A CA 1
ATOM 707 C C . SER A 1 88 ? 27.929 2.713 -47.079 1.00 76.00 88 SER A C 1
ATOM 709 O O . SER A 1 88 ? 28.952 3.160 -47.593 1.00 76.00 88 SER A O 1
ATOM 711 N N . PHE A 1 89 ? 27.988 1.832 -46.072 1.00 82.88 89 PHE A N 1
ATOM 712 C CA . PHE A 1 89 ? 29.243 1.359 -45.476 1.00 82.88 89 PHE A CA 1
ATOM 713 C C . PHE A 1 89 ? 30.106 0.552 -46.458 1.00 82.88 89 PHE A C 1
ATOM 715 O O . PHE A 1 89 ? 31.314 0.760 -46.539 1.00 82.88 89 PHE A O 1
ATOM 722 N N . VAL A 1 90 ? 29.498 -0.351 -47.235 1.00 81.06 90 VAL A N 1
ATOM 723 C CA . VAL A 1 90 ? 30.200 -1.114 -48.279 1.00 81.06 90 VAL A CA 1
ATOM 724 C C . VAL A 1 90 ? 30.728 -0.185 -49.373 1.00 81.06 90 VAL A C 1
ATOM 726 O O . VAL A 1 90 ? 31.863 -0.343 -49.809 1.00 81.06 90 VAL A O 1
ATOM 729 N N . LEU A 1 91 ? 29.945 0.807 -49.795 1.00 73.19 91 LEU A N 1
ATOM 730 C CA . LEU A 1 91 ? 30.360 1.782 -50.801 1.00 73.19 91 LEU A CA 1
ATOM 731 C C . LEU A 1 91 ? 31.527 2.645 -50.318 1.00 73.19 91 LEU A C 1
ATOM 733 O O . LEU A 1 91 ? 32.478 2.822 -51.074 1.00 73.19 91 LEU A O 1
ATOM 737 N N . ALA A 1 92 ? 31.499 3.090 -49.060 1.00 73.94 92 ALA A N 1
ATOM 738 C CA . ALA A 1 92 ? 32.608 3.814 -48.441 1.00 73.94 92 ALA A CA 1
ATOM 739 C C . ALA A 1 92 ? 33.906 2.982 -48.397 1.00 73.94 92 ALA A C 1
ATOM 741 O O . ALA A 1 92 ? 34.989 3.535 -48.538 1.00 73.94 92 ALA A O 1
ATOM 742 N N . LEU A 1 93 ? 33.816 1.650 -48.258 1.00 74.12 93 LEU A N 1
ATOM 743 C CA . LEU A 1 93 ? 34.983 0.754 -48.298 1.00 74.12 93 LEU A CA 1
ATOM 744 C C . LEU A 1 93 ? 35.573 0.557 -49.706 1.00 74.12 93 LEU A C 1
ATOM 746 O O . LEU A 1 93 ? 36.748 0.211 -49.822 1.00 74.12 93 LEU A O 1
ATOM 750 N N . PHE A 1 94 ? 34.772 0.726 -50.764 1.00 71.38 94 PHE A N 1
ATOM 751 C CA . PHE A 1 94 ? 35.184 0.519 -52.161 1.00 71.38 94 PHE A CA 1
ATOM 752 C C . PHE A 1 94 ? 35.517 1.821 -52.911 1.00 71.38 94 PHE A C 1
ATOM 754 O O . PHE A 1 94 ? 35.878 1.774 -54.090 1.00 71.38 94 PHE A O 1
ATOM 761 N N . GLU A 1 95 ? 35.399 2.979 -52.262 1.00 67.81 95 GLU A N 1
ATOM 762 C CA . GLU A 1 95 ? 35.726 4.276 -52.851 1.00 67.81 95 GLU A CA 1
ATOM 763 C C . GLU A 1 95 ? 37.259 4.481 -52.852 1.00 67.81 95 GLU A C 1
ATOM 765 O O . GLU A 1 95 ? 37.912 4.477 -51.812 1.00 67.81 95 GLU A O 1
ATOM 770 N N . GLU A 1 96 ? 37.879 4.601 -54.035 1.00 58.91 96 GLU A N 1
ATOM 771 C CA . GLU A 1 96 ? 39.332 4.812 -54.161 1.00 58.91 96 GLU A CA 1
ATOM 772 C C . GLU A 1 96 ? 39.716 6.222 -53.676 1.00 58.91 96 GLU A C 1
ATOM 774 O O . GLU A 1 96 ? 39.538 7.215 -54.389 1.00 58.91 96 GLU A O 1
ATOM 779 N N . HIS A 1 97 ? 40.264 6.310 -52.462 1.00 53.97 97 HIS A N 1
ATOM 780 C CA . HIS A 1 97 ? 40.687 7.565 -51.839 1.00 53.97 97 HIS A CA 1
ATOM 781 C C . HIS A 1 97 ? 41.896 8.182 -52.555 1.00 53.97 97 HIS A C 1
ATOM 783 O O . HIS A 1 97 ? 42.988 7.614 -52.558 1.00 53.97 97 HIS A O 1
ATOM 789 N N . LYS A 1 98 ? 41.718 9.373 -53.139 1.00 51.31 98 LYS A N 1
ATOM 790 C CA . LYS A 1 98 ? 42.818 10.159 -53.729 1.00 51.31 98 LYS A CA 1
ATOM 791 C C . LYS A 1 98 ? 43.462 11.171 -52.772 1.00 51.31 98 LYS A C 1
ATOM 793 O O . LYS A 1 98 ? 44.512 11.696 -53.121 1.00 51.31 98 LYS A O 1
ATOM 798 N N . GLU A 1 99 ? 42.913 11.402 -51.576 1.00 53.44 99 GLU A N 1
ATOM 799 C CA . GLU A 1 99 ? 43.481 12.315 -50.565 1.00 53.44 99 GLU A CA 1
ATOM 800 C C . GLU A 1 99 ? 43.228 11.807 -49.130 1.00 53.44 99 GLU A C 1
ATOM 802 O O . GLU A 1 99 ? 42.139 11.302 -48.831 1.00 53.44 99 GLU A O 1
ATOM 807 N N . GLU A 1 100 ? 44.227 11.955 -48.246 1.00 51.28 100 GLU A N 1
ATOM 808 C CA . GLU A 1 100 ? 44.225 11.482 -46.844 1.00 51.28 100 GLU A CA 1
ATOM 809 C C . GLU A 1 100 ? 43.127 12.133 -45.969 1.00 51.28 100 GLU A C 1
ATOM 811 O O . GLU A 1 100 ? 42.654 11.497 -45.028 1.00 51.28 100 GLU A O 1
ATOM 816 N N . ASP A 1 101 ? 42.625 13.323 -46.328 1.00 51.28 101 ASP A N 1
ATOM 817 C CA . ASP A 1 101 ? 41.531 14.018 -45.617 1.00 51.28 101 ASP A CA 1
ATOM 818 C C . ASP A 1 101 ? 40.116 13.482 -45.953 1.00 51.28 101 ASP A C 1
ATOM 820 O O . ASP A 1 101 ? 39.136 13.828 -45.290 1.00 51.28 101 ASP A O 1
ATOM 824 N N . SER A 1 102 ? 39.974 12.603 -46.957 1.00 57.53 102 SER A N 1
ATOM 825 C CA . SER A 1 102 ? 38.664 12.103 -47.429 1.00 57.53 102 SER A CA 1
ATOM 826 C C . SER A 1 102 ? 38.130 10.870 -46.687 1.00 57.53 102 SER A C 1
ATOM 828 O O . SER A 1 102 ? 36.941 10.559 -46.783 1.00 57.53 102 SER A O 1
ATOM 830 N N . LEU A 1 103 ? 38.982 10.174 -45.924 1.00 59.19 103 LEU A N 1
ATOM 831 C CA . LEU A 1 103 ? 38.610 8.946 -45.211 1.00 59.19 103 LEU A CA 1
ATOM 832 C C . LEU A 1 103 ? 37.549 9.211 -44.138 1.00 59.19 103 LEU A C 1
ATOM 834 O O . LEU A 1 103 ? 36.581 8.467 -44.033 1.00 59.19 103 LEU A O 1
ATOM 838 N N . VAL A 1 104 ? 37.688 10.295 -43.369 1.00 63.03 104 VAL A N 1
ATOM 839 C CA . VAL A 1 104 ? 36.723 10.629 -42.308 1.00 63.03 104 VAL A CA 1
ATOM 840 C C . VAL A 1 104 ? 35.360 10.981 -42.905 1.00 63.03 104 VAL A C 1
ATOM 842 O O . VAL A 1 104 ? 34.345 10.552 -42.367 1.00 63.03 104 VAL A O 1
ATOM 845 N N . ALA A 1 105 ? 35.331 11.698 -44.035 1.00 65.94 105 ALA A N 1
ATOM 846 C CA . ALA A 1 105 ? 34.104 12.133 -44.704 1.00 65.94 105 ALA A CA 1
ATOM 847 C C . ALA A 1 105 ? 33.293 10.966 -45.300 1.00 65.94 105 ALA A C 1
ATOM 849 O O . ALA A 1 105 ? 32.066 10.966 -45.197 1.00 65.94 105 ALA A O 1
ATOM 850 N N . ALA A 1 106 ? 33.963 9.957 -45.870 1.00 70.12 106 ALA A N 1
ATOM 851 C CA . ALA A 1 106 ? 33.308 8.808 -46.502 1.00 70.12 106 ALA A CA 1
ATOM 852 C C . ALA A 1 106 ? 32.510 7.943 -45.508 1.00 70.12 106 ALA A C 1
ATOM 854 O O . ALA A 1 106 ? 31.464 7.398 -45.856 1.00 70.12 106 ALA A O 1
ATOM 855 N N . PHE A 1 107 ? 32.954 7.862 -44.248 1.00 79.44 107 PHE A N 1
ATOM 856 C CA . PHE A 1 107 ? 32.251 7.107 -43.206 1.00 79.44 107 PHE A CA 1
ATOM 857 C C . PHE A 1 107 ? 31.189 7.917 -42.449 1.00 79.44 107 PHE A C 1
ATOM 859 O O . PHE A 1 107 ? 30.454 7.321 -41.666 1.00 79.44 107 PHE A O 1
ATOM 866 N N . VAL A 1 108 ? 31.049 9.233 -42.666 1.00 81.06 108 VAL A N 1
ATOM 867 C CA . VAL A 1 108 ? 30.060 10.050 -41.926 1.00 81.06 108 VAL A CA 1
ATOM 868 C C . VAL A 1 108 ? 28.637 9.556 -42.173 1.00 81.06 108 VAL A C 1
ATOM 870 O O . VAL A 1 108 ? 27.888 9.357 -41.222 1.00 81.06 108 VAL A O 1
ATOM 873 N N . GLU A 1 109 ? 28.269 9.327 -43.432 1.00 74.06 109 GLU A N 1
ATOM 874 C CA . GLU A 1 109 ? 26.917 8.919 -43.829 1.00 74.06 109 GLU A CA 1
ATOM 875 C C . GLU A 1 109 ? 26.456 7.607 -43.148 1.00 74.06 109 GLU A C 1
ATOM 877 O O . GLU A 1 109 ? 25.461 7.646 -42.417 1.00 74.06 109 GLU A O 1
ATOM 882 N N . PRO A 1 110 ? 27.170 6.465 -43.265 1.00 81.62 110 PRO A N 1
ATOM 883 C CA . PRO A 1 110 ? 26.751 5.223 -42.610 1.00 81.62 110 PRO A CA 1
ATOM 884 C C . PRO A 1 110 ? 26.805 5.300 -41.079 1.00 81.62 110 PRO A C 1
ATOM 886 O O . PRO A 1 110 ? 26.001 4.657 -40.403 1.00 81.62 110 PRO A O 1
ATOM 889 N N . LEU A 1 111 ? 27.723 6.090 -40.513 1.00 84.12 111 LEU A N 1
ATOM 890 C CA . LEU A 1 111 ? 27.892 6.220 -39.064 1.00 84.12 111 LEU A CA 1
ATOM 891 C C . LEU A 1 111 ? 26.776 7.078 -38.448 1.00 84.12 111 LEU A C 1
ATOM 893 O O . LEU A 1 111 ? 26.283 6.744 -37.373 1.00 84.12 111 LEU A O 1
ATOM 897 N N . VAL A 1 112 ? 26.309 8.117 -39.150 1.00 83.94 112 VAL A N 1
ATOM 898 C CA . VAL A 1 112 ? 25.133 8.908 -38.751 1.00 83.94 112 VAL A CA 1
ATOM 899 C C . VAL A 1 112 ? 23.863 8.056 -38.789 1.00 83.94 112 VAL A C 1
ATOM 901 O O . VAL A 1 112 ? 23.128 8.050 -37.803 1.00 83.94 112 VAL A O 1
ATOM 904 N N . ILE A 1 113 ? 23.629 7.283 -39.859 1.00 82.62 113 ILE A N 1
ATOM 905 C CA . ILE A 1 113 ? 22.451 6.396 -39.944 1.00 82.62 113 ILE A CA 1
ATOM 906 C C . ILE A 1 113 ? 22.489 5.352 -38.818 1.00 82.62 113 ILE A C 1
ATOM 908 O O . ILE A 1 113 ? 21.497 5.146 -38.118 1.00 82.62 113 ILE A O 1
ATOM 912 N N . LEU A 1 114 ? 23.649 4.731 -38.580 1.00 85.69 114 LEU A N 1
ATOM 913 C CA . LEU A 1 114 ? 23.816 3.762 -37.496 1.00 85.69 114 LEU A CA 1
ATOM 914 C C . LEU A 1 114 ? 23.582 4.395 -36.115 1.00 85.69 114 LEU A C 1
ATOM 916 O O . LEU A 1 114 ? 22.945 3.782 -35.260 1.00 85.69 114 LEU A O 1
ATOM 920 N N . LEU A 1 115 ? 24.060 5.622 -35.895 1.00 86.19 115 LEU A N 1
ATOM 921 C CA . LEU A 1 115 ? 23.856 6.358 -34.648 1.00 86.19 115 LEU A CA 1
ATOM 922 C C . LEU A 1 115 ? 22.373 6.657 -34.405 1.00 86.19 115 LEU A C 1
ATOM 924 O O . LEU A 1 115 ? 21.909 6.487 -33.278 1.00 86.19 115 LEU A O 1
ATOM 928 N N . ILE A 1 116 ? 21.624 7.040 -35.444 1.00 83.44 116 ILE A N 1
ATOM 929 C CA . ILE A 1 116 ? 20.171 7.256 -35.362 1.00 83.44 116 ILE A CA 1
ATOM 930 C C . ILE A 1 116 ? 19.458 5.951 -34.991 1.00 83.44 116 ILE A C 1
ATOM 932 O O . ILE A 1 116 ? 18.638 5.944 -34.073 1.00 83.44 116 ILE A O 1
ATOM 936 N N . LEU A 1 117 ? 19.809 4.831 -35.630 1.00 84.06 117 LEU A N 1
ATOM 937 C CA . LEU A 1 117 ? 19.227 3.522 -35.315 1.00 84.06 117 LEU A CA 1
ATOM 938 C C . LEU A 1 117 ? 19.522 3.081 -33.874 1.00 84.06 117 LEU A C 1
ATOM 940 O O . LEU A 1 117 ? 18.624 2.611 -33.178 1.00 84.06 117 LEU A O 1
ATOM 944 N N . ILE A 1 118 ? 20.757 3.273 -33.398 1.00 86.69 118 ILE A N 1
ATOM 945 C CA . ILE A 1 118 ? 21.144 2.969 -32.012 1.00 86.69 118 ILE A CA 1
ATOM 946 C C . ILE A 1 118 ? 20.380 3.859 -31.028 1.00 86.69 118 ILE A C 1
ATOM 948 O O . ILE A 1 118 ? 19.887 3.361 -30.016 1.00 86.69 118 ILE A O 1
ATOM 952 N N . ALA A 1 119 ? 20.264 5.159 -31.310 1.00 81.38 119 ALA A N 1
ATOM 953 C CA . ALA A 1 119 ? 19.531 6.093 -30.462 1.00 81.38 119 ALA A CA 1
ATOM 954 C C . ALA A 1 119 ? 18.040 5.727 -30.384 1.00 81.38 119 ALA A C 1
ATOM 956 O O . ALA A 1 119 ? 17.488 5.662 -29.285 1.00 81.38 119 ALA A O 1
ATOM 957 N N . ASN A 1 120 ? 17.413 5.405 -31.519 1.00 76.00 120 ASN A N 1
ATOM 958 C CA . ASN A 1 120 ? 16.016 4.973 -31.576 1.00 76.00 120 ASN A CA 1
ATOM 959 C C . ASN A 1 120 ? 15.797 3.659 -30.814 1.00 76.00 120 ASN A C 1
ATOM 961 O O . ASN A 1 120 ? 14.892 3.586 -29.983 1.00 76.00 120 ASN A O 1
ATOM 965 N N . ALA A 1 121 ? 16.663 2.658 -31.007 1.00 81.31 121 ALA A N 1
ATOM 966 C CA . ALA A 1 121 ? 16.586 1.392 -30.276 1.00 81.31 121 ALA A CA 1
ATOM 967 C C . ALA A 1 121 ? 16.797 1.580 -28.763 1.00 81.31 121 ALA A C 1
ATOM 969 O O . ALA A 1 121 ? 16.106 0.959 -27.958 1.00 81.31 121 ALA A O 1
ATOM 970 N N . ALA A 1 122 ? 17.715 2.462 -28.350 1.00 79.12 122 ALA A N 1
ATOM 971 C CA . ALA A 1 122 ? 17.945 2.770 -26.940 1.00 79.12 122 ALA A CA 1
ATOM 972 C C . ALA A 1 122 ? 16.720 3.428 -26.287 1.00 79.12 122 ALA A C 1
ATOM 974 O O . ALA A 1 122 ? 16.358 3.063 -25.167 1.00 79.12 122 ALA A O 1
ATOM 975 N N . VAL A 1 123 ? 16.066 4.362 -26.988 1.00 71.00 123 VAL A N 1
ATOM 976 C CA . VAL A 1 123 ? 14.813 4.981 -26.531 1.00 71.00 123 VAL A CA 1
ATOM 977 C C . VAL A 1 123 ? 13.694 3.939 -26.449 1.00 71.00 123 VAL A C 1
ATOM 979 O O . VAL A 1 123 ? 13.019 3.885 -25.423 1.00 71.00 123 VAL A O 1
ATOM 982 N N . GLY A 1 124 ? 13.543 3.077 -27.460 1.00 68.88 124 GLY A N 1
ATOM 983 C CA . GLY A 1 124 ? 12.543 2.002 -27.472 1.00 68.88 124 GLY A CA 1
ATOM 984 C C . GLY A 1 124 ? 12.709 1.022 -26.306 1.00 68.88 124 GLY A C 1
ATOM 985 O O . GLY A 1 124 ? 11.790 0.832 -25.512 1.00 68.88 124 GLY A O 1
ATOM 986 N N . VAL A 1 125 ? 13.923 0.496 -26.099 1.00 73.06 125 VAL A N 1
ATOM 987 C CA . VAL A 1 125 ? 14.232 -0.420 -24.982 1.00 73.06 125 VAL A CA 1
ATOM 988 C C . VAL A 1 125 ? 14.043 0.252 -23.618 1.00 73.06 125 VAL A C 1
ATOM 990 O O . VAL A 1 125 ? 13.616 -0.393 -22.657 1.00 73.06 125 VAL A O 1
ATOM 993 N N . TRP A 1 126 ? 14.361 1.545 -23.500 1.00 67.94 126 TRP A N 1
ATOM 994 C CA . TRP A 1 126 ? 14.148 2.295 -22.260 1.00 67.94 126 TRP A CA 1
ATOM 995 C C . TRP A 1 126 ? 12.660 2.463 -21.927 1.00 67.94 126 TRP A C 1
ATOM 997 O O . TRP A 1 126 ? 12.289 2.365 -20.756 1.00 67.94 126 TRP A O 1
ATOM 1007 N N . GLN A 1 127 ? 11.811 2.683 -22.935 1.00 59.84 127 GLN A N 1
ATOM 1008 C CA . GLN A 1 127 ? 10.360 2.773 -22.757 1.00 59.84 127 GLN A CA 1
ATOM 1009 C C . GLN A 1 127 ? 9.765 1.428 -22.318 1.00 59.84 127 GLN A C 1
ATOM 1011 O O . GLN A 1 127 ? 9.006 1.385 -21.350 1.00 59.84 127 GLN A O 1
ATOM 1016 N N . GLU A 1 128 ? 10.162 0.335 -22.968 1.00 61.38 128 GLU A N 1
ATOM 1017 C CA . GLU A 1 128 ? 9.585 -0.998 -22.748 1.00 61.38 128 GLU A CA 1
ATOM 1018 C C . GLU A 1 128 ? 9.978 -1.593 -21.383 1.00 61.38 128 GLU A C 1
ATOM 1020 O O . GLU A 1 128 ? 9.149 -2.147 -20.661 1.00 61.38 128 GLU A O 1
ATOM 1025 N N . ARG A 1 129 ? 11.217 -1.353 -20.931 1.00 59.00 129 ARG A N 1
ATOM 1026 C CA . ARG A 1 129 ? 11.711 -1.835 -19.629 1.00 59.00 129 ARG A CA 1
ATOM 1027 C C . ARG A 1 129 ? 10.981 -1.238 -18.417 1.00 59.00 129 ARG A C 1
ATOM 1029 O O . ARG A 1 129 ? 10.980 -1.847 -17.347 1.00 59.00 129 ARG A O 1
ATOM 1036 N N . ASN A 1 130 ? 10.395 -0.048 -18.539 1.00 51.53 130 ASN A N 1
ATOM 1037 C CA . ASN A 1 130 ? 9.671 0.579 -17.429 1.00 51.53 130 ASN A CA 1
ATOM 1038 C C . ASN A 1 130 ? 8.261 -0.017 -17.229 1.00 51.53 130 ASN A C 1
ATOM 1040 O O . ASN A 1 130 ? 7.711 0.109 -16.133 1.00 51.53 130 ASN A O 1
ATOM 1044 N N . ALA A 1 131 ? 7.698 -0.698 -18.236 1.00 47.78 131 ALA A N 1
ATOM 1045 C CA . ALA A 1 131 ? 6.339 -1.246 -18.200 1.00 47.78 131 ALA A CA 1
ATOM 1046 C C . ALA A 1 131 ? 6.228 -2.603 -17.463 1.00 47.78 131 ALA A C 1
ATOM 1048 O O . ALA A 1 131 ? 5.264 -2.815 -16.729 1.00 47.78 131 ALA A O 1
ATOM 1049 N N . GLU A 1 132 ? 7.237 -3.484 -17.556 1.00 47.44 132 GLU A N 1
ATOM 1050 C CA . GLU A 1 132 ? 7.191 -4.872 -17.032 1.00 47.44 132 GLU A CA 1
ATOM 1051 C C . GLU A 1 132 ? 7.108 -4.996 -15.487 1.00 47.44 132 GLU A C 1
ATOM 1053 O O . GLU A 1 132 ? 6.835 -6.069 -14.952 1.00 47.44 132 GLU A O 1
ATOM 1058 N N . SER A 1 133 ? 7.298 -3.913 -14.725 1.00 47.03 133 SER A N 1
ATOM 1059 C CA . SER A 1 133 ? 7.382 -3.962 -13.250 1.00 47.03 133 SER A CA 1
ATOM 1060 C C . SER A 1 133 ? 6.051 -4.195 -12.508 1.00 47.03 133 SER A C 1
ATOM 1062 O O . SER A 1 133 ? 6.059 -4.469 -11.308 1.00 47.03 133 SER A O 1
ATOM 1064 N N . ALA A 1 134 ? 4.899 -4.116 -13.184 1.00 42.03 134 ALA A N 1
ATOM 1065 C CA . ALA A 1 134 ? 3.583 -4.190 -12.536 1.00 42.03 134 ALA A CA 1
ATOM 1066 C C . ALA A 1 134 ? 3.165 -5.609 -12.087 1.00 42.03 134 ALA A C 1
ATOM 1068 O O . ALA A 1 134 ? 2.354 -5.741 -11.170 1.00 42.03 134 ALA A O 1
ATOM 1069 N N . ILE A 1 135 ? 3.717 -6.665 -12.697 1.00 46.94 135 ILE A N 1
ATOM 1070 C CA . ILE A 1 135 ? 3.290 -8.063 -12.481 1.00 46.94 135 ILE A CA 1
ATOM 1071 C C . ILE A 1 135 ? 3.859 -8.650 -11.170 1.00 46.94 135 ILE A C 1
ATOM 1073 O O . ILE A 1 135 ? 3.288 -9.581 -10.597 1.00 46.94 135 ILE A O 1
ATOM 1077 N N . GLU A 1 136 ? 4.932 -8.067 -10.617 1.00 54.28 136 GLU A N 1
ATOM 1078 C CA . GLU A 1 136 ? 5.534 -8.515 -9.349 1.00 54.28 136 GLU A CA 1
ATOM 1079 C C . GLU A 1 136 ? 4.663 -8.221 -8.112 1.00 54.28 136 GLU A C 1
ATOM 1081 O O . GLU A 1 136 ? 4.775 -8.935 -7.115 1.00 54.28 136 GLU A O 1
ATOM 1086 N N . ALA A 1 137 ? 3.735 -7.259 -8.188 1.00 55.22 137 ALA A N 1
ATOM 1087 C CA . ALA A 1 137 ? 2.889 -6.850 -7.060 1.00 55.22 137 ALA A CA 1
ATOM 1088 C C . ALA A 1 137 ? 1.939 -7.959 -6.561 1.00 55.22 137 ALA A C 1
ATOM 1090 O O . ALA A 1 137 ? 1.559 -7.973 -5.393 1.00 55.22 137 ALA A O 1
ATOM 1091 N N . LEU A 1 138 ? 1.576 -8.928 -7.413 1.00 50.69 138 LEU A N 1
ATOM 1092 C CA . LEU A 1 138 ? 0.712 -10.044 -7.005 1.00 50.69 138 LEU A CA 1
ATOM 1093 C C . LEU A 1 138 ? 1.411 -11.011 -6.036 1.00 50.69 138 LEU A C 1
ATOM 1095 O O . LEU A 1 138 ? 0.745 -11.635 -5.210 1.00 50.69 138 LEU A O 1
ATOM 1099 N N . LYS A 1 139 ? 2.748 -11.101 -6.083 1.00 56.66 139 LYS A N 1
ATOM 1100 C CA . LYS A 1 139 ? 3.525 -11.966 -5.178 1.00 56.66 139 LYS A CA 1
ATOM 1101 C C . LYS A 1 139 ? 3.545 -11.459 -3.739 1.00 56.66 139 LYS A C 1
ATOM 1103 O O . LYS A 1 139 ? 3.736 -12.250 -2.823 1.00 56.66 139 LYS A O 1
ATOM 1108 N N . GLU A 1 140 ? 3.293 -10.169 -3.517 1.00 58.75 140 GLU A N 1
ATOM 1109 C CA . GLU A 1 140 ? 3.202 -9.587 -2.169 1.00 58.75 140 GLU A CA 1
ATOM 1110 C C . GLU A 1 140 ? 1.975 -10.093 -1.389 1.00 58.75 140 GLU A C 1
ATOM 1112 O O . GLU A 1 140 ? 1.887 -9.949 -0.164 1.00 58.75 140 GLU A O 1
ATOM 1117 N N . TYR A 1 141 ? 1.021 -10.728 -2.080 1.00 57.28 141 TYR A N 1
ATOM 1118 C CA . TYR A 1 141 ? -0.157 -11.312 -1.454 1.00 57.28 141 TYR A CA 1
ATOM 1119 C C . TYR A 1 141 ? 0.048 -12.751 -0.972 1.00 57.28 141 TYR A C 1
ATOM 1121 O O . TYR A 1 141 ? -0.791 -13.229 -0.214 1.00 57.28 141 TYR A O 1
ATOM 1129 N N . GLU A 1 142 ? 1.148 -13.425 -1.307 1.00 64.31 142 GLU A N 1
ATOM 1130 C CA . GLU A 1 142 ? 1.430 -14.764 -0.783 1.00 64.31 142 GLU A CA 1
ATOM 1131 C C . GLU A 1 142 ? 1.993 -14.684 0.648 1.00 64.31 142 GLU A C 1
ATOM 1133 O O . GLU A 1 142 ? 2.954 -13.953 0.901 1.00 64.31 142 GLU A O 1
ATOM 1138 N N . PRO A 1 143 ? 1.425 -15.409 1.630 1.00 68.81 143 PRO A N 1
ATOM 1139 C CA . PRO A 1 143 ? 2.031 -15.480 2.952 1.00 68.81 143 PRO A CA 1
ATOM 1140 C C . PRO A 1 143 ? 3.333 -16.283 2.906 1.00 68.81 143 PRO A C 1
ATOM 1142 O O . PRO A 1 143 ? 3.406 -17.335 2.285 1.00 68.81 143 PRO A O 1
ATOM 1145 N N . GLU A 1 144 ? 4.353 -15.850 3.644 1.00 76.31 144 GLU A N 1
ATOM 1146 C CA . GLU A 1 144 ? 5.626 -16.582 3.709 1.00 76.31 144 GLU A CA 1
ATOM 1147 C C . GLU A 1 144 ? 5.505 -17.891 4.524 1.00 76.31 144 GLU A C 1
ATOM 1149 O O . GLU A 1 144 ? 6.223 -18.867 4.287 1.00 76.31 144 GLU A O 1
ATOM 1154 N N . ILE A 1 145 ? 4.566 -17.939 5.481 1.00 85.31 145 ILE A N 1
ATOM 1155 C CA . ILE A 1 145 ? 4.435 -19.010 6.479 1.00 85.31 145 ILE A CA 1
ATOM 1156 C C . ILE A 1 145 ? 2.990 -19.523 6.550 1.00 85.31 145 ILE A C 1
ATOM 1158 O O . ILE A 1 145 ? 2.052 -18.735 6.632 1.00 85.31 145 ILE A O 1
ATOM 1162 N N . ALA A 1 146 ? 2.826 -20.846 6.625 1.00 88.50 146 ALA A N 1
ATOM 1163 C CA . ALA A 1 146 ? 1.558 -21.532 6.871 1.00 88.50 146 ALA A CA 1
ATOM 1164 C C . ALA A 1 146 ? 1.604 -22.376 8.157 1.00 88.50 146 ALA A C 1
ATOM 1166 O O . ALA A 1 146 ? 2.665 -22.851 8.571 1.00 88.50 146 ALA A O 1
ATOM 1167 N N . LYS A 1 147 ? 0.442 -22.571 8.793 1.00 90.06 147 LYS A N 1
ATOM 1168 C CA . LYS A 1 147 ? 0.264 -23.410 9.988 1.00 90.06 147 LYS A CA 1
ATOM 1169 C C . LYS A 1 147 ? -0.424 -24.714 9.589 1.00 90.06 147 LYS A C 1
ATOM 1171 O O . LYS A 1 147 ? -1.564 -24.684 9.132 1.00 90.06 147 LYS A O 1
ATOM 1176 N N . VAL A 1 148 ? 0.253 -25.843 9.781 1.00 92.38 148 VAL A N 1
ATOM 1177 C CA . VAL A 1 148 ? -0.236 -27.176 9.396 1.00 92.38 148 VAL A CA 1
ATOM 1178 C C . VAL A 1 148 ? -0.258 -28.149 10.565 1.00 92.38 148 VAL A C 1
ATOM 1180 O O . VAL A 1 148 ? 0.515 -28.018 11.515 1.00 92.38 148 VAL A O 1
ATOM 1183 N N . VAL A 1 149 ? -1.103 -29.169 10.456 1.00 87.62 149 VAL A N 1
ATOM 1184 C CA . VAL A 1 149 ? -1.050 -30.389 11.265 1.00 87.62 149 VAL A CA 1
ATOM 1185 C C . VAL A 1 149 ? -0.587 -31.526 10.354 1.00 87.62 149 VAL A C 1
ATOM 1187 O O . VAL A 1 149 ? -1.193 -31.773 9.313 1.00 87.62 149 VAL A O 1
ATOM 1190 N N . ARG A 1 150 ? 0.505 -32.200 10.729 1.00 89.81 150 ARG A N 1
ATOM 1191 C CA . ARG A 1 150 ? 1.119 -33.321 9.994 1.00 89.81 150 ARG A CA 1
ATOM 1192 C C . ARG A 1 150 ? 1.508 -34.439 10.967 1.00 89.81 150 ARG A C 1
ATOM 1194 O O . ARG A 1 150 ? 1.717 -34.188 12.155 1.00 89.81 150 ARG A O 1
ATOM 1201 N N . GLN A 1 151 ? 1.649 -35.666 10.463 1.00 86.06 151 GLN A N 1
ATOM 1202 C CA . GLN A 1 151 ? 1.809 -36.868 11.301 1.00 86.06 151 GLN A CA 1
ATOM 1203 C C . GLN A 1 151 ? 3.120 -36.926 12.085 1.00 86.06 151 GLN A C 1
ATOM 1205 O O . GLN A 1 151 ? 3.201 -37.631 13.085 1.00 86.06 151 GLN A O 1
ATOM 1210 N N . ASN A 1 152 ? 4.145 -36.197 11.648 1.00 78.38 152 ASN A N 1
ATOM 1211 C CA . ASN A 1 152 ? 5.425 -36.096 12.351 1.00 78.38 152 ASN A CA 1
ATOM 1212 C C . ASN A 1 152 ? 5.284 -35.452 13.748 1.00 78.38 152 ASN A C 1
ATOM 1214 O O . ASN A 1 152 ? 6.089 -35.740 14.631 1.00 78.38 152 ASN A O 1
ATOM 1218 N N . ARG A 1 153 ? 4.258 -34.613 13.971 1.00 73.38 153 ARG A N 1
ATOM 1219 C CA . ARG A 1 153 ? 3.863 -34.090 15.290 1.00 73.38 153 ARG A CA 1
ATOM 1220 C C . ARG A 1 153 ? 2.331 -34.074 15.396 1.00 73.38 153 ARG A C 1
ATOM 1222 O O . ARG A 1 153 ? 1.714 -33.021 15.213 1.00 73.38 153 ARG A O 1
ATOM 1229 N N . PRO A 1 154 ? 1.700 -35.233 15.651 1.00 65.88 154 PRO A N 1
ATOM 1230 C CA . PRO A 1 154 ? 0.248 -35.365 15.598 1.00 65.88 154 PRO A CA 1
ATOM 1231 C C . PRO A 1 154 ? -0.411 -34.473 16.655 1.00 65.88 154 PRO A C 1
ATOM 1233 O O . PRO A 1 154 ? 0.057 -34.385 17.789 1.00 65.88 154 PRO A O 1
ATOM 1236 N N . GLY A 1 155 ? -1.481 -33.773 16.276 1.00 61.44 155 GLY A N 1
ATOM 1237 C CA . GLY A 1 155 ? -2.181 -32.823 17.145 1.00 61.44 155 GLY A CA 1
ATOM 1238 C C . GLY A 1 155 ? -1.442 -31.507 17.436 1.00 61.44 155 GLY A C 1
ATOM 1239 O O . GLY A 1 155 ? -2.056 -30.603 18.003 1.00 61.44 155 GLY A O 1
ATOM 1240 N N . GLN A 1 156 ? -0.174 -31.348 17.029 1.00 73.00 156 GLN A N 1
ATOM 1241 C CA . GLN A 1 156 ? 0.591 -30.113 17.219 1.00 73.00 156 GLN A CA 1
ATOM 1242 C C . GLN A 1 156 ? 0.662 -29.295 15.925 1.00 73.00 156 GLN A C 1
ATOM 1244 O O . GLN A 1 156 ? 0.959 -29.809 14.847 1.00 73.00 156 GLN A O 1
ATOM 1249 N N . ILE A 1 157 ? 0.433 -27.989 16.051 1.00 82.12 157 ILE A N 1
ATOM 1250 C CA . ILE A 1 157 ? 0.518 -27.047 14.934 1.00 82.12 157 ILE A CA 1
ATOM 1251 C C . ILE A 1 157 ? 1.989 -26.769 14.620 1.00 82.12 157 ILE A C 1
ATOM 1253 O O . ILE A 1 157 ? 2.769 -26.394 15.498 1.00 82.12 157 ILE A O 1
ATOM 1257 N N . GLN A 1 158 ? 2.360 -26.920 13.355 1.00 84.88 158 GLN A N 1
ATOM 1258 C CA . GLN A 1 158 ? 3.697 -26.658 12.838 1.00 84.88 158 GLN A CA 1
ATOM 1259 C C . GLN A 1 158 ? 3.668 -25.467 11.889 1.00 84.88 158 GLN A C 1
ATOM 1261 O O . GLN A 1 158 ? 2.763 -25.340 11.069 1.00 84.88 158 GLN A O 1
ATOM 1266 N N . ARG A 1 159 ? 4.677 -24.598 11.988 1.00 84.81 159 ARG A N 1
ATOM 1267 C CA . ARG A 1 159 ? 4.879 -23.489 11.051 1.00 84.81 159 ARG A CA 1
ATOM 1268 C C . ARG A 1 159 ? 5.834 -23.947 9.954 1.00 84.81 159 ARG A C 1
ATOM 1270 O O . ARG A 1 159 ? 6.977 -24.282 10.253 1.00 84.81 159 ARG A O 1
ATOM 1277 N N . ILE A 1 160 ? 5.359 -23.958 8.716 1.00 90.94 160 ILE A N 1
ATOM 1278 C CA . ILE A 1 160 ? 6.134 -24.310 7.518 1.00 90.94 160 ILE A CA 1
ATOM 1279 C C . ILE A 1 160 ? 6.112 -23.146 6.529 1.00 90.94 160 ILE A C 1
ATOM 1281 O O . ILE A 1 160 ? 5.312 -22.223 6.683 1.00 90.94 160 ILE A O 1
ATOM 1285 N N . LYS A 1 161 ? 6.959 -23.180 5.497 1.00 89.06 161 LYS A N 1
ATOM 1286 C CA . LYS A 1 161 ? 6.843 -22.217 4.396 1.00 89.06 161 LYS A CA 1
ATOM 1287 C C . LYS A 1 161 ? 5.556 -22.489 3.625 1.00 89.06 161 LYS A C 1
ATOM 1289 O O . LYS A 1 161 ? 5.255 -23.649 3.349 1.00 89.06 161 LYS A O 1
ATOM 1294 N N . ALA A 1 162 ? 4.812 -21.446 3.261 1.00 90.50 162 ALA A N 1
ATOM 1295 C CA . ALA A 1 162 ? 3.540 -21.627 2.557 1.00 90.50 162 ALA A CA 1
ATOM 1296 C C . ALA A 1 162 ? 3.708 -22.338 1.205 1.00 90.50 162 ALA A C 1
ATOM 1298 O O . ALA A 1 162 ? 2.837 -23.117 0.830 1.00 90.50 162 ALA A O 1
ATOM 1299 N N . ARG A 1 163 ? 4.858 -22.153 0.537 1.00 90.88 163 ARG A N 1
ATOM 1300 C CA . ARG A 1 163 ? 5.215 -22.847 -0.710 1.00 90.88 163 ARG A CA 1
ATOM 1301 C C . ARG A 1 163 ? 5.271 -24.376 -0.584 1.00 90.88 163 ARG A C 1
ATOM 1303 O O . ARG A 1 163 ? 5.149 -25.075 -1.582 1.00 90.88 163 ARG A O 1
ATOM 1310 N N . ASP A 1 164 ? 5.496 -24.891 0.627 1.00 92.25 164 ASP A N 1
ATOM 1311 C CA . ASP A 1 164 ? 5.643 -26.326 0.898 1.00 92.25 164 ASP A CA 1
ATOM 1312 C C . ASP A 1 164 ? 4.288 -26.980 1.270 1.00 92.25 164 ASP A C 1
ATOM 1314 O O . ASP A 1 164 ? 4.257 -28.123 1.741 1.00 92.25 164 ASP A O 1
ATOM 1318 N N . LEU A 1 165 ? 3.173 -26.248 1.121 1.00 93.50 165 LEU A N 1
ATOM 1319 C CA . LEU A 1 165 ? 1.814 -26.780 1.238 1.00 93.50 165 LEU A CA 1
ATOM 1320 C C . LEU A 1 165 ? 1.440 -27.607 0.013 1.00 93.50 165 LEU A C 1
ATOM 1322 O O . LEU A 1 165 ? 1.745 -27.234 -1.118 1.00 93.50 165 LEU A O 1
ATOM 1326 N N . VAL A 1 166 ? 0.693 -28.683 0.247 1.00 94.00 166 VAL A N 1
ATOM 1327 C CA . VAL A 1 166 ? 0.156 -29.544 -0.811 1.00 94.00 166 VAL A CA 1
ATOM 1328 C C . VAL A 1 166 ? -1.347 -29.779 -0.620 1.00 94.00 166 VAL A C 1
ATOM 1330 O O . VAL A 1 166 ? -1.837 -29.723 0.514 1.00 94.00 166 VAL A O 1
ATOM 1333 N N . PRO A 1 167 ? -2.108 -30.067 -1.693 1.00 94.31 167 PRO A N 1
ATOM 1334 C CA . PRO A 1 167 ? -3.500 -30.490 -1.568 1.00 94.31 167 PRO A CA 1
ATOM 1335 C C . PRO A 1 167 ? -3.650 -31.686 -0.616 1.00 94.31 167 PRO A C 1
ATOM 1337 O O . PRO A 1 167 ? -2.922 -32.671 -0.718 1.00 94.31 167 PRO A O 1
ATOM 1340 N N . GLY A 1 168 ? -4.596 -31.591 0.318 1.00 91.94 168 GLY A N 1
ATOM 1341 C CA . GLY A 1 168 ? -4.816 -32.559 1.393 1.00 91.94 168 GLY A CA 1
ATOM 1342 C C . GLY A 1 168 ? -4.165 -32.205 2.735 1.00 91.94 168 GLY A C 1
ATOM 1343 O O . GLY A 1 168 ? -4.509 -32.834 3.737 1.00 91.94 168 GLY A O 1
ATOM 1344 N N . ASP A 1 169 ? -3.266 -31.214 2.802 1.00 93.94 169 ASP A N 1
ATOM 1345 C CA . ASP A 1 169 ? -2.733 -30.738 4.086 1.00 93.94 169 ASP A CA 1
ATOM 1346 C C . ASP A 1 169 ? -3.866 -30.200 4.976 1.00 93.94 169 ASP A C 1
ATOM 1348 O O . ASP A 1 169 ? -4.797 -29.535 4.511 1.00 93.94 169 ASP A O 1
ATOM 1352 N N . ILE A 1 170 ? -3.762 -30.461 6.280 1.00 94.50 170 ILE A N 1
ATOM 1353 C CA . ILE A 1 170 ? -4.663 -29.892 7.282 1.00 94.50 170 ILE A CA 1
ATOM 1354 C C . ILE A 1 170 ? -4.049 -28.597 7.784 1.00 94.50 170 ILE A C 1
ATOM 1356 O O . ILE A 1 170 ? -2.980 -28.605 8.396 1.00 94.50 170 ILE A O 1
ATOM 1360 N N . VAL A 1 171 ? -4.736 -27.490 7.545 1.00 94.06 171 VAL A N 1
ATOM 1361 C CA . VAL A 1 171 ? -4.266 -26.144 7.866 1.00 94.06 171 VAL A CA 1
ATOM 1362 C C . VAL A 1 171 ? -5.153 -25.496 8.908 1.00 94.06 171 VAL A C 1
ATOM 1364 O O . VAL A 1 171 ? -6.367 -25.699 8.941 1.00 94.06 171 VAL A O 1
ATOM 1367 N N . GLU A 1 172 ? -4.533 -24.699 9.767 1.00 93.06 172 GLU A N 1
ATOM 1368 C CA . GLU A 1 172 ? -5.226 -23.924 10.787 1.00 93.06 172 GLU A CA 1
ATOM 1369 C C . GLU A 1 172 ? -4.983 -22.437 10.550 1.00 93.06 172 GLU A C 1
ATOM 1371 O O . GLU A 1 172 ? -3.843 -22.006 10.390 1.00 93.06 172 GLU A O 1
ATOM 1376 N N . VAL A 1 173 ? -6.052 -21.649 10.552 1.00 92.12 173 VAL A N 1
ATOM 1377 C CA . VAL A 1 173 ? -5.979 -20.195 10.387 1.00 92.12 173 VAL A CA 1
ATOM 1378 C C . VAL A 1 173 ? -6.762 -19.505 11.498 1.00 92.12 173 VAL A C 1
ATOM 1380 O O . VAL A 1 173 ? -7.807 -19.984 11.952 1.00 92.12 173 VAL A O 1
ATOM 1383 N N . ALA A 1 174 ? -6.228 -18.385 11.964 1.00 86.62 174 ALA A N 1
ATOM 1384 C CA . ALA A 1 174 ? -6.769 -17.566 13.037 1.00 86.62 174 ALA A CA 1
ATOM 1385 C C . ALA A 1 174 ? -6.765 -16.085 12.639 1.00 86.62 174 ALA A C 1
ATOM 1387 O O . ALA A 1 174 ? -6.213 -15.714 11.608 1.00 86.62 174 ALA A O 1
ATOM 1388 N N . VAL A 1 175 ? -7.377 -15.243 13.472 1.00 82.25 175 VAL A N 1
ATOM 1389 C CA . VAL A 1 175 ? -7.429 -13.784 13.290 1.00 82.25 175 VAL A CA 1
ATOM 1390 C C . VAL A 1 175 ? -6.067 -13.199 12.926 1.00 82.25 175 VAL A C 1
ATOM 1392 O O . VAL A 1 175 ? -5.077 -13.449 13.613 1.00 82.25 175 VAL A O 1
ATOM 1395 N N . GLY A 1 176 ? -6.042 -12.407 11.853 1.00 76.06 176 GLY A N 1
ATOM 1396 C CA . GLY A 1 176 ? -4.838 -11.756 11.335 1.00 76.06 176 GLY A CA 1
ATOM 1397 C C . GLY A 1 176 ? -3.986 -12.633 10.415 1.00 76.06 176 GLY A C 1
ATOM 1398 O O . GLY A 1 176 ? -3.105 -12.105 9.740 1.00 76.06 176 GLY A O 1
ATOM 1399 N N . ASP A 1 177 ? -4.249 -13.942 10.331 1.00 82.62 177 ASP A N 1
ATOM 1400 C CA . ASP A 1 177 ? -3.582 -14.790 9.348 1.00 82.62 177 ASP A CA 1
ATOM 1401 C C . ASP A 1 177 ? -4.117 -14.501 7.942 1.00 82.62 177 ASP A C 1
ATOM 1403 O O . ASP A 1 177 ? -5.327 -14.358 7.718 1.00 82.62 177 ASP A O 1
ATOM 1407 N N . LYS A 1 178 ? -3.197 -14.499 6.979 1.00 87.12 178 LYS A N 1
ATOM 1408 C CA . LYS A 1 178 ? -3.524 -14.575 5.561 1.00 87.12 178 LYS A CA 1
ATOM 1409 C C . LYS A 1 178 ? -3.659 -16.042 5.155 1.00 87.12 178 LYS A C 1
ATOM 1411 O O . LYS A 1 178 ? -2.853 -16.889 5.544 1.00 87.12 178 LYS A O 1
ATOM 1416 N N . VAL A 1 179 ? -4.704 -16.341 4.401 1.00 94.00 179 VAL A N 1
ATOM 1417 C CA . VAL A 1 179 ? -5.054 -17.685 3.957 1.00 94.00 179 VAL A CA 1
ATOM 1418 C C . VAL A 1 179 ? -4.020 -18.144 2.913 1.00 94.00 179 VAL A C 1
ATOM 1420 O O . VAL A 1 179 ? -3.852 -17.467 1.901 1.00 94.00 179 VAL A O 1
ATOM 1423 N N . PRO A 1 180 ? -3.298 -19.260 3.135 1.00 92.75 180 PRO A N 1
ATOM 1424 C CA . PRO A 1 180 ? -2.121 -19.608 2.330 1.00 92.75 180 PRO A CA 1
ATOM 1425 C C . PRO A 1 180 ? -2.411 -20.422 1.062 1.00 92.75 180 PRO A C 1
ATOM 1427 O O . PRO A 1 180 ? -1.519 -20.596 0.238 1.00 92.75 180 PRO A O 1
ATOM 1430 N N . ALA A 1 181 ? -3.615 -20.973 0.934 1.00 94.62 181 ALA A N 1
ATOM 1431 C CA . ALA A 1 181 ? -4.057 -21.818 -0.171 1.00 94.62 181 ALA A CA 1
ATOM 1432 C C . ALA A 1 181 ? -5.595 -21.832 -0.196 1.00 94.62 181 ALA A C 1
ATOM 1434 O O . ALA A 1 181 ? -6.225 -21.362 0.754 1.00 94.62 181 ALA A O 1
ATOM 1435 N N . ASP A 1 182 ? -6.217 -22.402 -1.226 1.00 95.12 182 ASP A N 1
ATOM 1436 C CA . ASP A 1 182 ? -7.669 -22.601 -1.203 1.00 95.12 182 ASP A CA 1
ATOM 1437 C C . ASP A 1 182 ? -8.001 -23.778 -0.282 1.00 95.12 182 ASP A C 1
ATOM 1439 O O . ASP A 1 182 ? -7.446 -24.872 -0.420 1.00 95.12 182 ASP A O 1
ATOM 1443 N N . ILE A 1 183 ? -8.881 -23.552 0.695 1.00 96.00 183 ILE A N 1
ATOM 1444 C CA . ILE A 1 183 ? -9.104 -24.455 1.829 1.00 96.00 183 ILE A CA 1
ATOM 1445 C C . ILE A 1 183 ? -10.594 -24.698 2.031 1.00 96.00 183 ILE A C 1
ATOM 1447 O O . ILE A 1 183 ? -11.380 -23.767 2.206 1.00 96.00 183 ILE A O 1
ATOM 1451 N N . ARG A 1 184 ? -10.979 -25.970 2.112 1.00 95.94 184 ARG A N 1
ATOM 1452 C CA . ARG A 1 184 ? -12.311 -26.393 2.549 1.00 95.94 184 ARG A CA 1
ATOM 1453 C C . ARG A 1 184 ? -12.365 -26.434 4.075 1.00 95.94 184 ARG A C 1
ATOM 1455 O O . ARG A 1 184 ? -11.640 -27.204 4.699 1.00 95.94 184 ARG A O 1
ATOM 1462 N N . ILE A 1 185 ? -13.253 -25.648 4.680 1.00 95.44 185 ILE A N 1
ATOM 1463 C CA . ILE A 1 185 ? -13.372 -25.537 6.144 1.00 95.44 185 ILE A CA 1
ATOM 1464 C C . ILE A 1 185 ? -13.969 -26.823 6.724 1.00 95.44 185 ILE A C 1
ATOM 1466 O O . ILE A 1 185 ? -15.070 -27.212 6.342 1.00 95.44 185 ILE A O 1
ATOM 1470 N N . THR A 1 186 ? -13.294 -27.461 7.675 1.00 91.94 186 THR A N 1
ATOM 1471 C CA . THR A 1 186 ? -13.787 -28.676 8.351 1.00 91.94 186 THR A CA 1
ATOM 1472 C C . THR A 1 186 ? -14.411 -28.347 9.697 1.00 91.94 186 THR A C 1
ATOM 1474 O O . THR A 1 186 ? -15.515 -28.807 10.001 1.00 91.94 186 THR A O 1
ATOM 1477 N N . THR A 1 187 ? -13.735 -27.497 10.471 1.00 89.38 187 THR A N 1
ATOM 1478 C CA . THR A 1 187 ? -14.105 -27.178 11.851 1.00 89.38 187 THR A CA 1
ATOM 1479 C C . THR A 1 187 ? -13.864 -25.701 12.136 1.00 89.38 187 THR A C 1
ATOM 1481 O O . THR A 1 187 ? -12.793 -25.170 11.851 1.00 89.38 187 THR A O 1
ATOM 1484 N N . ILE A 1 188 ? -14.845 -25.029 12.739 1.00 85.88 188 ILE A N 1
ATOM 1485 C CA . ILE A 1 188 ? -14.701 -23.663 13.251 1.00 85.88 188 ILE A CA 1
ATOM 1486 C C . ILE A 1 188 ? -14.648 -23.761 14.778 1.00 85.88 188 ILE A C 1
ATOM 1488 O O . ILE A 1 188 ? -15.560 -24.312 15.384 1.00 85.88 188 ILE A O 1
ATOM 1492 N N . TYR A 1 189 ? -13.563 -23.276 15.384 1.00 78.31 189 TYR A N 1
ATOM 1493 C CA . TYR A 1 189 ? -13.344 -23.342 16.835 1.00 78.31 189 TYR A CA 1
ATOM 1494 C C . TYR A 1 189 ? -13.943 -22.148 17.579 1.00 78.31 189 TYR A C 1
ATOM 1496 O O . TYR A 1 189 ? -14.263 -22.253 18.757 1.00 78.31 189 TYR A O 1
ATOM 1504 N N . SER A 1 190 ? -14.057 -21.005 16.907 1.00 75.88 190 SER A N 1
ATOM 1505 C CA . SER A 1 190 ? -14.747 -19.823 17.421 1.00 75.88 190 SER A CA 1
ATOM 1506 C C . SER A 1 190 ? -16.253 -19.892 17.152 1.00 75.88 190 SER A C 1
ATOM 1508 O O . SER A 1 190 ? -16.710 -20.645 16.295 1.00 75.88 190 SER A O 1
ATOM 1510 N N . THR A 1 191 ? -17.039 -19.047 17.815 1.00 70.31 191 THR A N 1
ATOM 1511 C CA . THR A 1 191 ? -18.488 -18.946 17.575 1.00 70.31 191 THR A CA 1
ATOM 1512 C C . THR A 1 191 ? -18.819 -18.575 16.133 1.00 70.31 191 THR A C 1
ATOM 1514 O O . THR A 1 191 ? -19.744 -19.115 15.525 1.00 70.31 191 THR A O 1
ATOM 1517 N N . THR A 1 192 ? -18.046 -17.654 15.555 1.00 76.00 192 THR A N 1
ATOM 1518 C CA . THR A 1 192 ? -18.121 -17.321 14.133 1.00 76.00 192 THR A CA 1
ATOM 1519 C C . THR A 1 192 ? -16.729 -17.223 13.522 1.00 76.00 192 THR A C 1
ATOM 1521 O O . THR A 1 192 ? -15.751 -16.930 14.208 1.00 76.00 192 THR A O 1
ATOM 1524 N N . LEU A 1 193 ? -16.643 -17.500 12.221 1.00 83.44 193 LEU A N 1
ATOM 1525 C CA . LEU A 1 193 ? -15.474 -17.222 11.395 1.00 83.44 193 LEU A CA 1
ATOM 1526 C C . LEU A 1 193 ? -15.873 -16.163 10.374 1.00 83.44 193 LEU A C 1
ATOM 1528 O O . LEU A 1 193 ? -16.838 -16.372 9.629 1.00 83.44 193 LEU A O 1
ATOM 1532 N N . ARG A 1 194 ? -15.133 -15.057 10.333 1.00 83.50 194 ARG A N 1
ATOM 1533 C CA . ARG A 1 194 ? -15.307 -13.995 9.343 1.00 83.50 194 ARG A CA 1
ATOM 1534 C C . ARG A 1 194 ? -14.028 -13.797 8.555 1.00 83.50 194 ARG A C 1
ATOM 1536 O O . ARG A 1 194 ? -12.938 -13.754 9.123 1.00 83.50 194 ARG A O 1
ATOM 1543 N N . VAL A 1 195 ? -14.179 -13.660 7.247 1.00 86.06 195 VAL A N 1
ATOM 1544 C CA . VAL A 1 195 ? -13.064 -13.577 6.302 1.00 86.06 195 VAL A CA 1
ATOM 1545 C C . VAL A 1 195 ? -13.246 -12.335 5.456 1.00 86.06 195 VAL A C 1
ATOM 1547 O O . VAL A 1 195 ? -14.325 -12.117 4.909 1.00 86.06 195 VAL A O 1
ATOM 1550 N N . ASP A 1 196 ? -12.200 -11.531 5.352 1.00 84.06 196 ASP A N 1
ATOM 1551 C CA . ASP A 1 196 ? -12.139 -10.441 4.393 1.00 84.06 196 ASP A CA 1
ATOM 1552 C C . ASP A 1 196 ? -11.800 -11.018 3.014 1.00 84.06 196 ASP A C 1
ATOM 1554 O O . ASP A 1 196 ? -10.698 -11.525 2.791 1.00 84.06 196 ASP A O 1
ATOM 1558 N N . GLN A 1 197 ? -12.783 -10.985 2.112 1.00 84.56 197 GLN A N 1
ATOM 1559 C CA . GLN A 1 197 ? -12.670 -11.493 0.744 1.00 84.56 197 GLN A CA 1
ATOM 1560 C C . GLN A 1 197 ? -12.616 -10.361 -0.287 1.00 84.56 197 GLN A C 1
ATOM 1562 O O . GLN A 1 197 ? -12.836 -10.613 -1.474 1.00 84.56 197 GLN A O 1
ATOM 1567 N N . SER A 1 198 ? -12.325 -9.130 0.147 1.00 75.75 198 SER A N 1
ATOM 1568 C CA . SER A 1 198 ? -12.245 -7.948 -0.720 1.00 75.75 198 SER A CA 1
ATOM 1569 C C . SER A 1 198 ? -11.318 -8.158 -1.912 1.00 75.75 198 SER A C 1
ATOM 1571 O O . SER A 1 198 ? -11.664 -7.774 -3.021 1.00 75.75 198 SER A O 1
ATOM 1573 N N . LEU A 1 199 ? -10.212 -8.881 -1.724 1.00 74.44 199 LEU A N 1
ATOM 1574 C CA . LEU A 1 199 ? -9.254 -9.187 -2.788 1.00 74.44 199 LEU A CA 1
ATOM 1575 C C . LEU A 1 199 ? -9.883 -9.903 -4.001 1.00 74.44 199 LEU A C 1
ATOM 1577 O O . LEU A 1 199 ? -9.505 -9.626 -5.134 1.00 74.44 199 LEU A O 1
ATOM 1581 N N . LEU A 1 200 ? -10.846 -10.803 -3.777 1.00 74.88 200 LEU A N 1
ATOM 1582 C CA . LEU A 1 200 ? -11.489 -11.590 -4.842 1.00 74.88 200 LEU A CA 1
ATOM 1583 C C . LEU A 1 200 ? -12.878 -11.077 -5.229 1.00 74.88 200 LEU A C 1
ATOM 1585 O O . LEU A 1 200 ? -13.370 -11.393 -6.308 1.00 74.88 200 LEU A O 1
ATOM 1589 N N . THR A 1 201 ? -13.531 -10.326 -4.347 1.00 72.50 201 THR A N 1
ATOM 1590 C CA . THR A 1 201 ? -14.939 -9.936 -4.518 1.00 72.50 201 THR A CA 1
ATOM 1591 C C . THR A 1 201 ? -15.136 -8.433 -4.691 1.00 72.50 201 THR A C 1
ATOM 1593 O O . THR A 1 201 ? -16.213 -8.023 -5.112 1.00 72.50 201 THR A O 1
ATOM 1596 N N . GLY A 1 202 ? -14.134 -7.612 -4.362 1.00 66.31 202 GLY A N 1
ATOM 1597 C CA . GLY A 1 202 ? -14.250 -6.153 -4.259 1.00 66.31 202 GLY A CA 1
ATOM 1598 C C . GLY A 1 202 ? -15.019 -5.675 -3.019 1.00 66.31 202 GLY A C 1
ATOM 1599 O O . GLY A 1 202 ? -15.066 -4.483 -2.731 1.00 66.31 202 GLY A O 1
ATOM 1600 N N . GLU A 1 203 ? -15.622 -6.575 -2.235 1.00 70.00 203 GLU A N 1
ATOM 1601 C CA . GLU A 1 203 ? -16.431 -6.202 -1.073 1.00 70.00 203 GLU A CA 1
ATOM 1602 C C . GLU A 1 203 ? -15.582 -6.150 0.206 1.00 70.00 203 GLU A C 1
ATOM 1604 O O . GLU A 1 203 ? -15.084 -7.164 0.689 1.00 70.00 203 GLU A O 1
ATOM 1609 N N . SER A 1 204 ? -15.454 -4.966 0.816 1.00 63.19 204 SER A N 1
ATOM 1610 C CA . SER A 1 204 ? -14.707 -4.768 2.075 1.00 63.19 204 SER A CA 1
ATOM 1611 C C . SER A 1 204 ? -15.460 -5.190 3.345 1.00 63.19 204 SER A C 1
ATOM 1613 O O . SER A 1 204 ? -15.031 -4.876 4.461 1.00 63.19 204 SER A O 1
ATOM 1615 N N . VAL A 1 205 ? -16.621 -5.834 3.203 1.00 67.81 205 VAL A N 1
ATOM 1616 C CA . VAL A 1 205 ? -17.392 -6.376 4.326 1.00 67.81 205 VAL A CA 1
ATOM 1617 C C . VAL A 1 205 ? -16.976 -7.826 4.534 1.00 67.81 205 VAL A C 1
ATOM 1619 O O . VAL A 1 205 ? -16.991 -8.629 3.607 1.00 67.81 205 VAL A O 1
ATOM 1622 N N . SER A 1 206 ? -16.631 -8.174 5.771 1.00 77.75 206 SER A N 1
ATOM 1623 C CA . SER A 1 206 ? -16.228 -9.535 6.104 1.00 77.75 206 SER A CA 1
ATOM 1624 C C . SER A 1 206 ? -17.387 -10.524 5.891 1.00 77.75 206 SER A C 1
ATOM 1626 O O . SER A 1 206 ? -18.540 -10.280 6.264 1.00 77.75 206 SER A O 1
ATOM 1628 N N . VAL A 1 207 ? -17.085 -11.667 5.278 1.00 80.75 207 VAL A N 1
ATOM 1629 C CA . VAL A 1 207 ? -18.060 -12.715 4.965 1.00 80.75 207 VAL A CA 1
ATOM 1630 C C . VAL A 1 207 ? -18.022 -13.781 6.051 1.00 80.75 207 VAL A C 1
ATOM 1632 O O . VAL A 1 207 ? -16.959 -14.301 6.395 1.00 80.75 207 VAL A O 1
ATOM 1635 N N . ILE A 1 208 ? -19.192 -14.147 6.577 1.00 80.94 208 ILE A N 1
ATOM 1636 C CA . ILE A 1 208 ? -19.307 -15.221 7.569 1.00 80.94 208 ILE A CA 1
ATOM 1637 C C . ILE A 1 208 ? -19.229 -16.579 6.871 1.00 80.94 208 ILE A C 1
ATOM 1639 O O . ILE A 1 208 ? -20.006 -16.857 5.955 1.00 80.94 208 ILE A O 1
ATOM 1643 N N . LYS A 1 209 ? -18.346 -17.453 7.357 1.00 86.19 209 LYS A N 1
ATOM 1644 C CA . LYS A 1 209 ? -18.099 -18.782 6.786 1.00 86.19 209 LYS A CA 1
ATOM 1645 C C . LYS A 1 209 ? -18.737 -19.925 7.582 1.00 86.19 209 LYS A C 1
ATOM 1647 O O . LYS A 1 209 ? -19.061 -19.769 8.764 1.00 86.19 209 LYS A O 1
ATOM 1652 N N . HIS A 1 210 ? -19.012 -21.049 6.921 1.00 83.69 210 HIS A N 1
ATOM 1653 C CA . HIS A 1 210 ? -19.763 -22.214 7.422 1.00 83.69 210 HIS A CA 1
ATOM 1654 C C . HIS A 1 210 ? -19.020 -23.517 7.085 1.00 83.69 210 HIS A C 1
ATOM 1656 O O . HIS A 1 210 ? -18.089 -23.512 6.290 1.00 83.69 210 HIS A O 1
ATOM 1662 N N . THR A 1 211 ? -19.426 -24.641 7.671 1.00 88.31 211 THR A N 1
ATOM 1663 C CA . THR A 1 211 ? -18.870 -25.968 7.343 1.00 88.31 211 THR A CA 1
ATOM 1664 C C . THR A 1 211 ? -19.754 -26.761 6.383 1.00 88.31 211 THR A C 1
ATOM 1666 O O . THR A 1 211 ? -19.263 -27.688 5.736 1.00 88.31 211 THR A O 1
ATOM 1669 N N . ASP A 1 212 ? -21.033 -26.398 6.278 1.00 85.88 212 ASP A N 1
ATOM 1670 C CA . ASP A 1 212 ? -22.042 -27.121 5.502 1.00 85.88 212 ASP A CA 1
ATOM 1671 C C . ASP A 1 212 ? -21.745 -27.087 3.994 1.00 85.88 212 ASP A C 1
ATOM 1673 O O . ASP A 1 212 ? -21.155 -26.116 3.505 1.00 85.88 212 ASP A O 1
ATOM 1677 N N . PRO A 1 213 ? -22.106 -28.140 3.240 1.00 86.19 213 PRO A N 1
ATOM 1678 C CA . PRO A 1 213 ? -21.970 -28.148 1.790 1.00 86.19 213 PRO A CA 1
ATOM 1679 C C . PRO A 1 213 ? -22.859 -27.083 1.133 1.00 86.19 213 PRO A C 1
ATOM 1681 O O . PRO A 1 213 ? -23.992 -26.845 1.548 1.00 86.19 213 PRO A O 1
ATOM 1684 N N . VAL A 1 214 ? -22.346 -26.471 0.069 1.00 86.50 214 VAL A N 1
ATOM 1685 C CA . VAL A 1 214 ? -23.080 -25.556 -0.810 1.00 86.50 214 VAL A CA 1
ATOM 1686 C C . VAL A 1 214 ? -23.611 -26.384 -1.982 1.00 86.50 214 VAL A C 1
ATOM 1688 O O . VAL A 1 214 ? -22.795 -26.852 -2.769 1.00 86.50 214 VAL A O 1
ATOM 1691 N N . PRO A 1 215 ? -24.933 -26.595 -2.126 1.00 80.12 215 PRO A N 1
ATOM 1692 C CA . PRO A 1 215 ? -25.470 -27.569 -3.081 1.00 80.12 215 PRO A CA 1
ATOM 1693 C C . PRO A 1 215 ? -25.158 -27.271 -4.551 1.00 80.12 215 PRO A C 1
ATOM 1695 O O . PRO A 1 215 ? -25.126 -28.194 -5.357 1.00 80.12 215 PRO A O 1
ATOM 1698 N N . ASP A 1 216 ? -24.963 -25.996 -4.898 1.00 80.00 216 ASP A N 1
ATOM 1699 C CA . ASP A 1 216 ? -24.786 -25.539 -6.276 1.00 80.00 216 ASP A CA 1
ATOM 1700 C C . ASP A 1 216 ? -23.336 -25.764 -6.768 1.00 80.00 216 ASP A C 1
ATOM 1702 O O . ASP A 1 216 ? -22.402 -25.126 -6.264 1.00 80.00 216 ASP A O 1
ATOM 1706 N N . PRO A 1 217 ? -23.107 -26.634 -7.772 1.00 82.12 217 PRO A N 1
ATOM 1707 C CA . PRO A 1 217 ? -21.784 -26.836 -8.360 1.00 82.12 217 PRO A CA 1
ATOM 1708 C C . PRO A 1 217 ? -21.266 -25.613 -9.122 1.00 82.12 217 PRO A C 1
ATOM 1710 O O . PRO A 1 217 ? -20.064 -25.503 -9.321 1.00 82.12 217 PRO A O 1
ATOM 1713 N N . ARG A 1 218 ? -22.138 -24.689 -9.538 1.00 79.31 218 ARG A N 1
ATOM 1714 C CA . ARG A 1 218 ? -21.770 -23.454 -10.252 1.00 79.31 218 ARG A CA 1
ATOM 1715 C C . ARG A 1 218 ? -21.835 -22.223 -9.345 1.00 79.31 218 ARG A C 1
ATOM 1717 O O . ARG A 1 218 ? -21.989 -21.108 -9.827 1.00 79.31 218 ARG A O 1
ATOM 1724 N N . ALA A 1 219 ? -21.754 -22.420 -8.029 1.00 78.31 219 ALA A N 1
ATOM 1725 C CA . ALA A 1 219 ? -21.728 -21.321 -7.074 1.00 78.31 219 ALA A CA 1
ATOM 1726 C C . ALA A 1 219 ? -20.557 -20.367 -7.364 1.00 78.31 219 ALA A C 1
ATOM 1728 O O . ALA A 1 219 ? -19.408 -20.807 -7.457 1.00 78.31 219 ALA A O 1
ATOM 1729 N N . VAL A 1 220 ? -20.855 -19.069 -7.430 1.00 80.25 220 VAL A N 1
ATOM 1730 C CA . VAL A 1 220 ? -19.859 -17.989 -7.509 1.00 80.25 220 VAL A CA 1
ATOM 1731 C C . VAL A 1 220 ? -19.024 -17.923 -6.228 1.00 80.25 220 VAL A C 1
ATOM 1733 O O . VAL A 1 220 ? -19.413 -18.460 -5.181 1.00 80.25 220 VAL A O 1
ATOM 1736 N N . ASN A 1 221 ? -17.870 -17.255 -6.263 1.00 84.50 221 ASN A N 1
ATOM 1737 C CA . ASN A 1 221 ? -16.945 -17.241 -5.119 1.00 84.50 221 ASN A CA 1
ATOM 1738 C C . ASN A 1 221 ? -17.566 -16.652 -3.836 1.00 84.50 221 ASN A C 1
ATOM 1740 O O . ASN A 1 221 ? -17.265 -17.120 -2.733 1.00 84.50 221 ASN A O 1
ATOM 1744 N N . GLN A 1 222 ? -18.498 -15.706 -3.970 1.00 78.88 222 GLN A N 1
ATOM 1745 C CA . GLN A 1 222 ? -19.252 -15.112 -2.860 1.00 78.88 222 GLN A CA 1
ATOM 1746 C C . GLN A 1 222 ? -20.173 -16.130 -2.156 1.00 78.88 222 GLN A C 1
ATOM 1748 O O . GLN A 1 222 ? -20.403 -16.032 -0.947 1.00 78.88 222 GLN A O 1
ATOM 1753 N N . ASP A 1 223 ? -20.680 -17.127 -2.887 1.00 80.62 223 ASP A N 1
ATOM 1754 C CA . ASP A 1 223 ? -21.632 -18.121 -2.377 1.00 80.62 223 ASP A CA 1
ATOM 1755 C C . ASP A 1 223 ? -20.947 -19.350 -1.766 1.00 80.62 223 ASP A C 1
ATOM 1757 O O . ASP A 1 223 ? -21.555 -20.064 -0.960 1.00 80.62 223 ASP A O 1
ATOM 1761 N N . LYS A 1 224 ? -19.657 -19.565 -2.060 1.00 87.62 224 LYS A N 1
ATOM 1762 C CA . LYS A 1 224 ? -18.807 -20.616 -1.469 1.00 87.62 224 LYS A CA 1
ATOM 1763 C C . LYS A 1 224 ? -18.470 -20.298 -0.003 1.00 87.62 224 LYS A C 1
ATOM 1765 O O . LYS A 1 224 ? -17.325 -20.065 0.396 1.00 87.62 224 LYS A O 1
ATOM 1770 N N . LYS A 1 225 ? -19.491 -20.288 0.856 1.00 86.56 225 LYS A N 1
ATOM 1771 C CA . LYS A 1 225 ? -19.392 -19.945 2.288 1.00 86.56 225 LYS A CA 1
ATOM 1772 C C . LYS A 1 225 ? -18.592 -20.952 3.108 1.00 86.56 225 LYS A C 1
ATOM 1774 O O . LYS A 1 225 ? -18.281 -20.668 4.258 1.00 86.56 225 LYS A O 1
ATOM 1779 N N . ASN A 1 226 ? -18.240 -22.096 2.542 1.00 91.81 226 ASN A N 1
ATOM 1780 C CA . ASN A 1 226 ? -17.477 -23.150 3.202 1.00 91.81 226 ASN A CA 1
ATOM 1781 C C . ASN A 1 226 ? -16.032 -23.296 2.703 1.00 91.81 226 ASN A C 1
ATOM 1783 O O . ASN A 1 226 ? -15.326 -24.225 3.107 1.00 91.81 226 ASN A O 1
ATOM 1787 N N . VAL A 1 227 ? -15.588 -22.358 1.862 1.00 94.56 227 VAL A N 1
ATOM 1788 C CA . VAL A 1 227 ? -14.230 -22.284 1.323 1.00 94.56 227 VAL A CA 1
ATOM 1789 C C . VAL A 1 227 ? -13.557 -20.986 1.773 1.00 94.56 227 VAL A C 1
ATOM 1791 O O . VAL A 1 227 ? -14.180 -19.916 1.806 1.00 94.56 227 VAL A O 1
ATOM 1794 N N . LEU A 1 228 ? -12.280 -21.094 2.130 1.00 95.06 228 LEU A N 1
ATOM 1795 C CA . LEU A 1 228 ? -11.339 -19.987 2.272 1.00 95.06 228 LEU A CA 1
ATOM 1796 C C . LEU A 1 228 ? -10.470 -19.944 1.022 1.00 95.06 228 LEU A C 1
ATOM 1798 O O . LEU A 1 228 ? -10.068 -20.996 0.536 1.00 95.06 228 LEU A O 1
ATOM 1802 N N . PHE A 1 229 ? -10.167 -18.750 0.530 1.00 94.06 229 PHE A N 1
ATOM 1803 C CA . PHE A 1 229 ? -9.390 -18.594 -0.696 1.00 94.06 229 PHE A CA 1
ATOM 1804 C C . PHE A 1 229 ? -8.002 -18.044 -0.399 1.00 94.06 229 PHE A C 1
ATOM 1806 O O . PHE A 1 229 ? -7.857 -17.177 0.469 1.00 94.06 229 PHE A O 1
ATOM 1813 N N . SER A 1 230 ? -7.001 -18.514 -1.132 1.00 92.31 230 SER A N 1
ATOM 1814 C CA . SER A 1 230 ? -5.624 -18.042 -1.022 1.00 92.31 230 SER A CA 1
ATOM 1815 C C . SER A 1 230 ? -5.541 -16.517 -1.167 1.00 92.31 230 SER A C 1
ATOM 1817 O O . SER A 1 230 ? -6.229 -15.919 -1.995 1.00 92.31 230 SER A O 1
ATOM 1819 N N . GLY A 1 231 ? -4.734 -15.873 -0.325 1.00 86.81 231 GLY A N 1
ATOM 1820 C CA . GLY A 1 231 ? -4.540 -14.420 -0.309 1.00 86.81 231 GLY A CA 1
ATOM 1821 C C . GLY A 1 231 ? -5.587 -13.621 0.482 1.00 86.81 231 GLY A C 1
ATOM 1822 O O . GLY A 1 231 ? -5.331 -12.460 0.796 1.00 86.81 231 GLY A O 1
ATOM 1823 N N . THR A 1 232 ? -6.731 -14.219 0.848 1.00 88.94 232 THR A N 1
ATOM 1824 C CA . THR A 1 232 ? -7.741 -13.578 1.722 1.00 88.94 232 THR A CA 1
ATOM 1825 C C . THR A 1 232 ? -7.291 -13.546 3.186 1.00 88.94 232 THR A C 1
ATOM 1827 O O . THR A 1 232 ? -6.423 -14.321 3.582 1.00 88.94 232 THR A O 1
ATOM 1830 N N . ASN A 1 233 ? -7.874 -12.677 4.017 1.00 87.50 233 ASN A N 1
ATOM 1831 C CA . ASN A 1 233 ? -7.458 -12.514 5.418 1.00 87.50 233 ASN A CA 1
ATOM 1832 C C . ASN A 1 233 ? -8.559 -12.945 6.393 1.00 87.50 233 ASN A C 1
ATOM 1834 O O . ASN A 1 233 ? -9.741 -12.669 6.181 1.00 87.50 233 ASN A O 1
ATOM 1838 N N . ILE A 1 234 ? -8.184 -13.573 7.509 1.00 87.69 234 ILE A N 1
ATOM 1839 C CA . ILE A 1 234 ? -9.136 -13.881 8.583 1.00 87.69 234 ILE A CA 1
ATOM 1840 C C . ILE A 1 234 ? -9.373 -12.626 9.424 1.00 87.69 234 ILE A C 1
ATOM 1842 O O . ILE A 1 234 ? -8.497 -12.190 10.173 1.00 87.69 234 ILE A O 1
ATOM 1846 N N . ALA A 1 235 ? -10.579 -12.066 9.318 1.00 80.69 235 ALA A N 1
ATOM 1847 C CA . ALA A 1 235 ? -10.986 -10.879 10.060 1.00 80.69 235 ALA A CA 1
ATOM 1848 C C . ALA A 1 235 ? -11.289 -11.215 11.526 1.00 80.69 235 ALA A C 1
ATOM 1850 O O . ALA A 1 235 ? -10.805 -10.539 12.428 1.00 80.69 235 ALA A O 1
ATOM 1851 N N . THR A 1 236 ? -12.062 -12.278 11.774 1.00 79.00 236 THR A N 1
ATOM 1852 C CA . THR A 1 236 ? -12.349 -12.772 13.128 1.00 79.00 236 THR A CA 1
ATOM 1853 C C . THR A 1 236 ? -12.514 -14.290 13.151 1.00 79.00 236 THR A C 1
ATOM 1855 O O . THR A 1 236 ? -12.931 -14.910 12.172 1.00 79.00 236 THR A O 1
ATOM 1858 N N . GLY A 1 237 ? -12.216 -14.894 14.300 1.00 78.88 237 GLY A N 1
ATOM 1859 C CA . GLY A 1 237 ? -12.379 -16.321 14.536 1.00 78.88 237 GLY A CA 1
ATOM 1860 C C . GLY A 1 237 ? -11.146 -17.181 14.260 1.00 78.88 237 GLY A C 1
ATOM 1861 O O . GLY A 1 237 ? -10.060 -16.704 13.930 1.00 78.88 237 GLY A O 1
ATOM 1862 N N . LYS A 1 238 ? -11.328 -18.485 14.458 1.00 84.06 238 LYS A N 1
ATOM 1863 C CA . LYS A 1 238 ? -10.303 -19.515 14.303 1.00 84.06 238 LYS A CA 1
ATOM 1864 C C . LYS A 1 238 ? -10.933 -20.769 13.714 1.00 84.06 238 LYS A C 1
ATOM 1866 O O . LYS A 1 238 ? -11.985 -21.209 14.177 1.00 84.06 238 LYS A O 1
ATOM 1871 N N . CYS A 1 239 ? -10.290 -21.369 12.720 1.00 92.38 239 CYS A N 1
ATOM 1872 C CA . CYS A 1 239 ? -10.796 -22.581 12.085 1.00 92.38 239 CYS A CA 1
ATOM 1873 C C . CYS A 1 239 ? -9.678 -23.486 11.567 1.00 92.38 239 CYS A C 1
ATOM 1875 O O . CYS A 1 239 ? -8.515 -23.087 11.474 1.00 92.38 239 CYS A O 1
ATOM 1877 N N . ARG A 1 240 ? -10.075 -24.706 11.216 1.00 93.00 240 ARG A N 1
ATOM 1878 C CA . ARG A 1 240 ? -9.265 -25.713 10.545 1.00 93.00 240 ARG A CA 1
ATOM 1879 C C . ARG A 1 240 ? -9.941 -26.132 9.245 1.00 93.00 240 ARG A C 1
ATOM 1881 O O . ARG A 1 240 ? -11.170 -26.081 9.127 1.00 93.00 240 ARG A O 1
ATOM 1888 N N . GLY A 1 241 ? -9.136 -26.523 8.267 1.00 94.25 241 GLY A N 1
ATOM 1889 C CA . GLY A 1 241 ? -9.629 -27.011 6.989 1.00 94.25 241 GLY A CA 1
ATOM 1890 C C . GLY A 1 241 ? -8.608 -27.842 6.224 1.00 94.25 241 GLY A C 1
ATOM 1891 O O . GLY A 1 241 ? -7.443 -27.927 6.612 1.00 94.25 241 GLY A O 1
ATOM 1892 N N . VAL A 1 242 ? -9.071 -28.448 5.133 1.00 95.69 242 VAL A N 1
ATOM 1893 C CA . VAL A 1 242 ? -8.254 -29.232 4.195 1.00 95.69 242 VAL A CA 1
ATOM 1894 C C . VAL A 1 242 ? -7.899 -28.365 2.994 1.00 95.69 242 VAL A C 1
ATOM 1896 O O . VAL A 1 242 ? -8.786 -27.741 2.408 1.00 95.69 242 VAL A O 1
ATOM 1899 N N . VAL A 1 243 ? -6.628 -28.342 2.599 1.00 95.50 243 VAL A N 1
ATOM 1900 C CA . VAL A 1 243 ? -6.188 -27.676 1.365 1.00 95.50 243 VAL A CA 1
ATOM 1901 C C . VAL A 1 243 ? -6.775 -28.403 0.152 1.00 95.50 243 VAL A C 1
ATOM 1903 O O . VAL A 1 243 ? -6.564 -29.602 -0.015 1.00 95.50 243 VAL A O 1
ATOM 1906 N N . ILE A 1 244 ? -7.499 -27.680 -0.701 1.00 94.00 244 ILE A N 1
ATOM 1907 C CA . ILE A 1 244 ? -8.142 -28.207 -1.918 1.00 94.00 244 ILE A CA 1
ATOM 1908 C C . ILE A 1 244 ? -7.456 -27.732 -3.205 1.00 94.00 244 ILE A C 1
ATOM 1910 O O . ILE A 1 244 ? -7.539 -28.421 -4.219 1.00 94.00 244 ILE A O 1
ATOM 1914 N N . GLY A 1 245 ? -6.744 -26.601 -3.166 1.00 91.94 245 GLY A N 1
ATOM 1915 C CA . GLY A 1 245 ? -6.006 -26.059 -4.309 1.00 91.94 245 GLY A CA 1
ATOM 1916 C C . GLY A 1 245 ? -4.776 -25.269 -3.868 1.00 91.94 245 GLY A C 1
ATOM 1917 O O . GLY A 1 245 ? -4.820 -24.568 -2.860 1.00 91.94 245 GLY A O 1
ATOM 1918 N N . THR A 1 246 ? -3.684 -25.392 -4.624 1.00 92.81 246 THR A N 1
ATOM 1919 C CA . THR A 1 246 ? -2.393 -24.718 -4.394 1.00 92.81 246 THR A CA 1
ATOM 1920 C C . THR A 1 246 ? -1.867 -24.091 -5.689 1.00 92.81 246 THR A C 1
ATOM 1922 O O . THR A 1 246 ? -2.228 -24.527 -6.787 1.00 92.81 246 THR A O 1
ATOM 1925 N N . GLY A 1 247 ? -1.023 -23.061 -5.574 1.00 88.94 247 GLY A N 1
ATOM 1926 C CA . GLY A 1 247 ? -0.386 -22.385 -6.710 1.00 88.94 247 GLY A CA 1
ATOM 1927 C C . GLY A 1 247 ? -1.402 -21.897 -7.751 1.00 88.94 247 GLY A C 1
ATOM 1928 O O . GLY A 1 247 ? -2.397 -21.256 -7.408 1.00 88.94 247 GLY A O 1
ATOM 1929 N N . LEU A 1 248 ? -1.182 -22.249 -9.023 1.00 86.44 248 LEU A N 1
ATOM 1930 C CA . LEU A 1 248 ? -2.055 -21.881 -10.151 1.00 86.44 248 LEU A CA 1
ATOM 1931 C C . LEU A 1 248 ? -3.484 -22.452 -10.061 1.00 86.44 248 LEU A C 1
ATOM 1933 O O . LEU A 1 248 ? -4.387 -21.915 -10.690 1.00 86.44 248 LEU A O 1
ATOM 1937 N N . ASN A 1 249 ? -3.712 -23.499 -9.259 1.00 89.69 249 ASN A N 1
ATOM 1938 C CA . ASN A 1 249 ? -5.034 -24.121 -9.109 1.00 89.69 249 ASN A CA 1
ATOM 1939 C C . ASN A 1 249 ? -5.938 -23.414 -8.082 1.00 89.69 249 ASN A C 1
ATOM 1941 O O . ASN A 1 249 ? -7.077 -23.834 -7.881 1.00 89.69 249 ASN A O 1
ATOM 1945 N N . THR A 1 250 ? -5.436 -22.377 -7.410 1.00 90.38 250 THR A N 1
ATOM 1946 C CA . THR A 1 250 ? -6.238 -21.515 -6.525 1.00 90.38 250 THR A CA 1
ATOM 1947 C C . THR A 1 250 ? -7.041 -20.489 -7.324 1.00 90.38 250 THR A C 1
ATOM 1949 O O . THR A 1 250 ? -6.703 -20.200 -8.469 1.00 90.38 250 THR A O 1
ATOM 1952 N N . GLU A 1 251 ? -8.065 -19.871 -6.730 1.00 87.00 251 GLU A N 1
ATOM 1953 C CA . GLU A 1 251 ? -8.809 -18.781 -7.388 1.00 87.00 251 GLU A CA 1
ATOM 1954 C C . GLU A 1 251 ? -7.898 -17.596 -7.774 1.00 87.00 251 GLU A C 1
ATOM 1956 O O . GLU A 1 251 ? -7.994 -17.085 -8.888 1.00 87.00 251 GLU A O 1
ATOM 1961 N N . ILE A 1 252 ? -6.940 -17.210 -6.919 1.00 83.19 252 ILE A N 1
ATOM 1962 C CA . ILE A 1 252 ? -5.937 -16.182 -7.262 1.00 83.19 252 ILE A CA 1
ATOM 1963 C C . ILE A 1 252 ? -4.948 -16.666 -8.341 1.00 83.19 252 ILE A C 1
ATOM 1965 O O . ILE A 1 252 ? -4.484 -15.883 -9.169 1.00 83.19 252 ILE A O 1
ATOM 1969 N N . GLY A 1 253 ? -4.655 -17.968 -8.377 1.00 84.19 253 GLY A N 1
ATOM 1970 C CA . GLY A 1 253 ? -3.832 -18.600 -9.408 1.00 84.19 253 GLY A CA 1
ATOM 1971 C C . GLY A 1 253 ? -4.489 -18.627 -10.789 1.00 84.19 253 GLY A C 1
ATOM 1972 O O . GLY A 1 253 ? -3.807 -18.400 -11.791 1.00 84.19 253 GLY A O 1
ATOM 1973 N N . LYS A 1 254 ? -5.811 -18.821 -10.846 1.00 83.75 254 LYS A N 1
ATOM 1974 C CA . LYS A 1 254 ? -6.604 -18.709 -12.081 1.00 83.75 254 LYS A CA 1
ATOM 1975 C C . LYS A 1 254 ? -6.588 -17.284 -12.621 1.00 83.75 254 LYS A C 1
ATOM 1977 O O . LYS A 1 254 ? -6.214 -17.097 -13.771 1.00 83.75 254 LYS A O 1
ATOM 1982 N N . ILE A 1 255 ? -6.860 -16.293 -11.761 1.00 77.19 255 ILE A N 1
ATOM 1983 C CA . ILE A 1 255 ? -6.752 -14.858 -12.092 1.00 77.19 255 ILE A CA 1
ATOM 1984 C C . ILE A 1 255 ? -5.382 -14.559 -12.704 1.00 77.19 255 ILE A C 1
ATOM 1986 O O . ILE A 1 255 ? -5.274 -13.895 -13.730 1.00 77.19 255 ILE A O 1
ATOM 1990 N N . ARG A 1 256 ? -4.316 -15.093 -12.104 1.00 76.88 256 ARG A N 1
ATOM 1991 C CA . ARG A 1 256 ? -2.963 -14.902 -12.619 1.00 76.88 256 ARG A CA 1
ATOM 1992 C C . ARG A 1 256 ? -2.720 -15.567 -13.971 1.00 76.88 256 ARG A C 1
ATOM 1994 O O . ARG A 1 256 ? -2.018 -14.989 -14.793 1.00 76.88 256 ARG A O 1
ATOM 2001 N N . SER A 1 257 ? -3.245 -16.769 -14.180 1.00 79.75 257 SER A N 1
ATOM 2002 C CA . SER A 1 257 ? -3.105 -17.481 -15.456 1.00 79.75 257 SER A CA 1
ATOM 2003 C C . SER A 1 257 ? -3.818 -16.717 -16.571 1.00 79.75 257 SER A C 1
ATOM 2005 O O . SER A 1 257 ? -3.211 -16.457 -17.601 1.00 79.75 257 SER A O 1
ATOM 2007 N N . GLU A 1 258 ? -5.039 -16.238 -16.313 1.00 72.88 258 GLU A N 1
ATOM 2008 C CA . GLU A 1 258 ? -5.781 -15.370 -17.237 1.00 72.88 258 GLU A CA 1
ATOM 2009 C C . GLU A 1 258 ? -5.019 -14.074 -17.542 1.00 72.88 258 GLU A C 1
ATOM 2011 O O . GLU A 1 258 ? -4.952 -13.643 -18.689 1.00 72.88 258 GLU A O 1
ATOM 2016 N N . MET A 1 259 ? -4.392 -13.459 -16.532 1.00 69.50 259 MET A N 1
ATOM 2017 C CA . MET A 1 259 ? -3.541 -12.291 -16.755 1.00 69.50 259 MET A CA 1
ATOM 2018 C C . MET A 1 259 ? -2.310 -12.620 -17.600 1.00 69.50 259 MET A C 1
ATOM 2020 O O . MET A 1 259 ? -1.920 -11.796 -18.417 1.00 69.50 259 MET A O 1
ATOM 2024 N N . ALA A 1 260 ? -1.669 -13.771 -17.408 1.00 70.88 260 ALA A N 1
ATOM 2025 C CA . ALA A 1 260 ? -0.504 -14.163 -18.202 1.00 70.88 260 ALA A CA 1
ATOM 2026 C C . ALA A 1 260 ? -0.881 -14.471 -19.664 1.00 70.88 260 ALA A C 1
ATOM 2028 O O . ALA A 1 260 ? -0.104 -14.177 -20.567 1.00 70.88 260 ALA A O 1
ATOM 2029 N N . GLU A 1 261 ? -2.074 -15.027 -19.893 1.00 70.00 261 GLU A N 1
ATOM 2030 C CA . GLU A 1 261 ? -2.605 -15.349 -21.225 1.00 70.00 261 GLU A CA 1
ATOM 2031 C C . GLU A 1 261 ? -3.176 -14.136 -21.974 1.00 70.00 261 GLU A C 1
ATOM 2033 O O . GLU A 1 261 ? -3.250 -14.164 -23.200 1.00 70.00 261 GLU A O 1
ATOM 2038 N N . ALA A 1 262 ? -3.569 -13.069 -21.271 1.00 66.00 262 ALA A N 1
ATOM 2039 C CA . ALA A 1 262 ? -4.024 -11.834 -21.899 1.00 66.00 262 ALA A CA 1
ATOM 2040 C C . ALA A 1 262 ? -2.869 -11.149 -22.656 1.00 66.00 262 ALA A C 1
ATOM 2042 O O . ALA A 1 262 ? -1.963 -10.573 -22.041 1.00 66.00 262 ALA A O 1
ATOM 2043 N N . GLU A 1 263 ? -2.912 -11.224 -23.989 1.00 63.59 263 GLU A N 1
ATOM 2044 C CA . GLU A 1 263 ? -2.008 -10.508 -24.890 1.00 63.59 263 GLU A CA 1
ATOM 2045 C C . GLU A 1 263 ? -2.314 -9.002 -24.865 1.00 63.59 263 GLU A C 1
ATOM 2047 O O . GLU A 1 263 ? -3.474 -8.593 -24.868 1.00 63.59 263 GLU A O 1
ATOM 2052 N N . GLU A 1 264 ? -1.273 -8.168 -24.818 1.00 60.81 264 GLU A N 1
ATOM 2053 C CA . GLU A 1 264 ? -1.432 -6.715 -24.929 1.00 60.81 264 GLU A CA 1
ATOM 2054 C C . GLU A 1 264 ? -1.673 -6.338 -26.396 1.00 60.81 264 GLU A C 1
ATOM 2056 O O . GLU A 1 264 ? -0.800 -6.524 -27.249 1.00 60.81 264 GLU A O 1
ATOM 2061 N N . GLU A 1 265 ? -2.853 -5.795 -26.699 1.00 64.75 265 GLU A N 1
ATOM 2062 C CA . GLU A 1 265 ? -3.134 -5.246 -28.024 1.00 64.75 265 GLU A CA 1
ATOM 2063 C C . GLU A 1 265 ? -2.439 -3.892 -28.230 1.00 64.75 265 GLU A C 1
ATOM 2065 O O . GLU A 1 265 ? -2.324 -3.060 -27.326 1.00 64.75 265 GLU A O 1
ATOM 2070 N N . LYS A 1 266 ? -1.978 -3.649 -29.462 1.00 71.00 266 LYS A N 1
ATOM 2071 C CA . LYS A 1 266 ? -1.381 -2.364 -29.850 1.00 71.00 266 LYS A CA 1
ATOM 2072 C C . LYS A 1 266 ? -2.433 -1.259 -29.840 1.00 71.00 266 LYS A C 1
ATOM 2074 O O . LYS A 1 266 ? -3.562 -1.480 -30.278 1.00 71.00 266 LYS A O 1
ATOM 2079 N N . THR A 1 267 ? -2.041 -0.045 -29.450 1.00 77.38 267 THR A N 1
ATOM 2080 C CA . THR A 1 267 ? -2.971 1.095 -29.423 1.00 77.38 267 THR A CA 1
ATOM 2081 C C . THR A 1 267 ? -3.456 1.491 -30.822 1.00 77.38 267 THR A C 1
ATOM 2083 O O . THR A 1 267 ? -2.733 1.272 -31.797 1.00 77.38 267 THR A O 1
ATOM 2086 N N . PRO A 1 268 ? -4.626 2.147 -30.959 1.00 76.06 268 PRO A N 1
ATOM 2087 C CA . PRO A 1 268 ? -5.120 2.616 -32.256 1.00 76.06 268 PRO A CA 1
ATOM 2088 C C . PRO A 1 268 ? -4.101 3.476 -33.016 1.00 76.06 268 PRO A C 1
ATOM 2090 O O . PRO A 1 268 ? -3.886 3.277 -34.213 1.00 76.06 268 PRO A O 1
ATOM 2093 N N . LEU A 1 269 ? -3.402 4.384 -32.322 1.00 77.94 269 LEU A N 1
ATOM 2094 C CA . LEU A 1 269 ? -2.318 5.163 -32.921 1.00 77.94 269 LEU A CA 1
ATOM 2095 C C . LEU A 1 269 ? -1.152 4.280 -33.383 1.00 77.94 269 LEU A C 1
ATOM 2097 O O . LEU A 1 269 ? -0.647 4.492 -34.479 1.00 77.94 269 LEU A O 1
ATOM 2101 N N . GLN A 1 270 ? -0.724 3.298 -32.583 1.00 75.19 270 GLN A N 1
ATOM 2102 C CA . GLN A 1 270 ? 0.349 2.376 -32.975 1.00 75.19 270 GLN A CA 1
ATOM 2103 C C . GLN A 1 270 ? -0.043 1.546 -34.198 1.00 75.19 270 GLN A C 1
ATOM 2105 O O . GLN A 1 270 ? 0.739 1.458 -35.137 1.00 75.19 270 GLN A O 1
ATOM 2110 N N . GLN A 1 271 ? -1.269 1.020 -34.244 1.00 81.69 271 GLN A N 1
ATOM 2111 C CA . GLN A 1 271 ? -1.782 0.300 -35.412 1.00 81.69 271 GLN A CA 1
ATOM 2112 C C . GLN A 1 271 ? -1.772 1.185 -36.667 1.00 81.69 271 GLN A C 1
ATOM 2114 O O . GLN A 1 271 ? -1.383 0.740 -37.744 1.00 81.69 271 GLN A O 1
ATOM 2119 N N . LYS A 1 272 ? -2.151 2.463 -36.533 1.00 80.69 272 LYS A N 1
ATOM 2120 C CA . LYS A 1 272 ? -2.116 3.426 -37.644 1.00 80.69 272 LYS A CA 1
ATOM 2121 C C . LYS A 1 272 ? -0.702 3.822 -38.054 1.00 80.69 272 LYS A C 1
ATOM 2123 O O . LYS A 1 272 ? -0.472 4.049 -39.239 1.00 80.69 272 LYS A O 1
ATOM 2128 N N . LEU A 1 273 ? 0.236 3.897 -37.112 1.00 80.31 273 LEU A N 1
ATOM 2129 C CA . LEU A 1 273 ? 1.651 4.113 -37.409 1.00 80.31 273 LEU A CA 1
ATOM 2130 C C . LEU A 1 273 ? 2.250 2.909 -38.137 1.00 80.31 273 LEU A C 1
ATOM 2132 O O . LEU A 1 273 ? 2.946 3.115 -39.121 1.00 80.31 273 LEU A O 1
ATOM 2136 N N . ASP A 1 274 ? 1.931 1.682 -37.724 1.00 79.38 274 ASP A N 1
ATOM 2137 C CA . ASP A 1 274 ? 2.361 0.458 -38.410 1.00 79.38 274 ASP A CA 1
ATOM 2138 C C . ASP A 1 274 ? 1.803 0.404 -39.843 1.00 79.38 274 ASP A C 1
ATOM 2140 O O . ASP A 1 274 ? 2.545 0.161 -40.797 1.00 79.38 274 ASP A O 1
ATOM 2144 N N . GLU A 1 275 ? 0.511 0.708 -40.018 1.00 84.62 275 GLU A N 1
ATOM 2145 C CA . GLU A 1 275 ? -0.135 0.788 -41.335 1.00 84.62 275 GLU A CA 1
ATOM 2146 C C . GLU A 1 275 ? 0.521 1.866 -42.216 1.00 84.62 275 GLU A C 1
ATOM 2148 O O . GLU A 1 275 ? 0.814 1.630 -43.392 1.00 84.62 275 GLU A O 1
ATOM 2153 N N . PHE A 1 276 ? 0.806 3.039 -41.644 1.00 83.75 276 PHE A N 1
ATOM 2154 C CA . PHE A 1 276 ? 1.523 4.116 -42.323 1.00 83.75 276 PHE A CA 1
ATOM 2155 C C . PHE A 1 276 ? 2.944 3.694 -42.718 1.00 83.75 276 PHE A C 1
ATOM 2157 O O . PHE A 1 276 ? 3.351 3.926 -43.857 1.00 83.75 276 PHE A O 1
ATOM 2164 N N . SER A 1 277 ? 3.681 3.033 -41.822 1.00 80.19 277 SER A N 1
ATOM 2165 C CA . SER A 1 277 ? 5.028 2.517 -42.075 1.00 80.19 277 SER A CA 1
ATOM 2166 C C . SER A 1 277 ? 5.041 1.491 -43.207 1.00 80.19 277 SER A C 1
ATOM 2168 O O . SER A 1 277 ? 5.916 1.538 -44.078 1.00 80.19 277 SER A O 1
ATOM 2170 N N . GLU A 1 278 ? 4.050 0.598 -43.257 1.00 83.94 278 GLU A N 1
ATOM 2171 C CA . GLU A 1 278 ? 3.911 -0.388 -44.329 1.00 83.94 278 GLU A CA 1
ATOM 2172 C C . GLU A 1 278 ? 3.585 0.277 -45.678 1.00 83.94 278 GLU A C 1
ATOM 2174 O O . GLU A 1 278 ? 4.187 -0.055 -46.706 1.00 83.94 278 GLU A O 1
ATOM 2179 N N . GLN A 1 279 ? 2.667 1.250 -45.691 1.00 85.88 279 GLN A N 1
ATOM 2180 C CA . GLN A 1 279 ? 2.329 2.016 -46.894 1.00 85.88 279 GLN A CA 1
ATOM 2181 C C . GLN A 1 279 ? 3.529 2.821 -47.408 1.00 85.88 279 GLN A C 1
ATOM 2183 O O . GLN A 1 279 ? 3.849 2.758 -48.598 1.00 85.88 279 GLN A O 1
ATOM 2188 N N . LEU A 1 280 ? 4.232 3.528 -46.522 1.00 83.75 280 LEU A N 1
ATOM 2189 C CA . LEU A 1 280 ? 5.407 4.323 -46.868 1.00 83.75 280 LEU A CA 1
ATOM 2190 C C . LEU A 1 280 ? 6.536 3.439 -47.415 1.00 83.75 280 LEU A C 1
ATOM 2192 O O . LEU A 1 280 ? 7.126 3.767 -48.443 1.00 83.75 280 LEU A O 1
ATOM 2196 N N . SER A 1 281 ? 6.777 2.277 -46.801 1.00 81.19 281 SER A N 1
ATOM 2197 C CA . SER A 1 281 ? 7.768 1.298 -47.276 1.00 81.19 281 SER A CA 1
ATOM 2198 C C . SER A 1 281 ? 7.480 0.820 -48.704 1.00 81.19 281 SER A C 1
ATOM 2200 O O . SER A 1 281 ? 8.397 0.714 -49.526 1.00 81.19 281 SER A O 1
ATOM 2202 N N . LYS A 1 282 ? 6.203 0.564 -49.032 1.00 85.62 282 LYS A N 1
ATOM 2203 C CA . LYS A 1 282 ? 5.774 0.198 -50.394 1.00 85.62 282 LYS A CA 1
ATOM 2204 C C . LYS A 1 282 ? 6.045 1.334 -51.382 1.00 85.62 282 LYS A C 1
ATOM 2206 O O . LYS A 1 282 ? 6.599 1.083 -52.450 1.00 85.62 282 LYS A O 1
ATOM 2211 N N . VAL A 1 283 ? 5.708 2.573 -51.019 1.00 85.69 283 VAL A N 1
ATOM 2212 C CA . VAL A 1 283 ? 5.941 3.760 -51.860 1.00 85.69 283 VAL A CA 1
ATOM 2213 C C . VAL A 1 283 ? 7.433 3.975 -52.121 1.00 85.69 283 VAL A C 1
ATOM 2215 O O . VAL A 1 283 ? 7.824 4.114 -53.279 1.00 85.69 283 VAL A O 1
ATOM 2218 N N . ILE A 1 284 ? 8.273 3.934 -51.081 1.00 83.00 284 ILE A N 1
ATOM 2219 C CA . ILE A 1 284 ? 9.734 4.069 -51.205 1.00 83.00 284 ILE A CA 1
ATOM 2220 C C . ILE A 1 284 ? 10.287 2.991 -52.139 1.00 83.00 284 ILE A C 1
ATOM 2222 O O . ILE A 1 284 ? 11.014 3.307 -53.077 1.00 83.00 284 ILE A O 1
ATOM 2226 N N . SER A 1 285 ? 9.887 1.731 -51.946 1.00 80.69 285 SER A N 1
ATOM 2227 C CA . SER A 1 285 ? 10.349 0.616 -52.781 1.00 80.69 285 SER A CA 1
ATOM 2228 C C . SER A 1 285 ? 9.991 0.815 -54.260 1.00 80.69 285 SER A C 1
ATOM 2230 O O . SER A 1 285 ? 10.838 0.613 -55.131 1.00 80.69 285 SER A O 1
ATOM 2232 N N . ILE A 1 286 ? 8.764 1.264 -54.554 1.00 86.44 286 ILE A N 1
ATOM 2233 C CA . ILE A 1 286 ? 8.318 1.567 -55.924 1.00 86.44 286 ILE A CA 1
ATOM 2234 C C . ILE A 1 286 ? 9.152 2.703 -56.529 1.00 86.44 286 ILE A C 1
ATOM 2236 O O . ILE A 1 286 ? 9.604 2.584 -57.668 1.00 86.44 286 ILE A O 1
ATOM 2240 N N . ILE A 1 287 ? 9.393 3.781 -55.775 1.00 84.38 287 ILE A N 1
ATOM 2241 C CA . ILE A 1 287 ? 10.200 4.920 -56.232 1.00 84.38 287 ILE A CA 1
ATOM 2242 C C . ILE A 1 287 ? 11.646 4.489 -56.496 1.00 84.38 287 ILE A C 1
ATOM 2244 O O . ILE A 1 287 ? 12.184 4.819 -57.549 1.00 84.38 287 ILE A O 1
ATOM 2248 N N . CYS A 1 288 ? 12.270 3.720 -55.599 1.00 79.00 288 CYS A N 1
ATOM 2249 C CA . CYS A 1 288 ? 13.638 3.232 -55.781 1.00 79.00 288 CYS A CA 1
ATOM 2250 C C . CYS A 1 288 ? 13.775 2.394 -57.061 1.00 79.00 288 CYS A C 1
ATOM 2252 O O . CYS A 1 288 ? 14.700 2.616 -57.843 1.00 79.00 288 CYS A O 1
ATOM 2254 N N . VAL A 1 289 ? 12.833 1.478 -57.315 1.00 83.69 289 VAL A N 1
ATOM 2255 C CA . VAL A 1 289 ? 12.819 0.668 -58.545 1.00 83.69 289 VAL A CA 1
ATOM 2256 C C . VAL A 1 289 ? 12.581 1.539 -59.780 1.00 83.69 289 VAL A C 1
ATOM 2258 O O . VAL A 1 289 ? 13.252 1.348 -60.791 1.00 83.69 289 VAL A O 1
ATOM 2261 N N . ALA A 1 290 ? 11.677 2.520 -59.709 1.00 84.81 290 ALA A N 1
ATOM 2262 C CA . ALA A 1 290 ? 11.398 3.431 -60.817 1.00 84.81 290 ALA A CA 1
ATOM 2263 C C . ALA A 1 290 ? 12.609 4.313 -61.165 1.00 84.81 290 ALA A C 1
ATOM 2265 O O . ALA A 1 290 ? 12.981 4.407 -62.333 1.00 84.81 290 ALA A O 1
ATOM 2266 N N . VAL A 1 291 ? 13.267 4.908 -60.164 1.00 82.50 291 VAL A N 1
ATOM 2267 C CA . VAL A 1 291 ? 14.494 5.706 -60.339 1.00 82.50 291 VAL A CA 1
ATOM 2268 C C . VAL A 1 291 ? 15.606 4.851 -60.939 1.00 82.50 291 VAL A C 1
ATOM 2270 O O . VAL A 1 291 ? 16.300 5.300 -61.851 1.00 82.50 291 VAL A O 1
ATOM 2273 N N . TRP A 1 292 ? 15.763 3.612 -60.475 1.00 77.94 292 TRP A N 1
ATOM 2274 C CA . TRP A 1 292 ? 16.753 2.689 -61.022 1.00 77.94 292 TRP A CA 1
ATOM 2275 C C . TRP A 1 292 ? 16.449 2.309 -62.480 1.00 77.94 292 TRP A C 1
ATOM 2277 O O . TRP A 1 292 ? 17.336 2.371 -63.330 1.00 77.94 292 TRP A O 1
ATOM 2287 N N . ALA A 1 293 ? 15.189 1.994 -62.797 1.00 82.75 293 ALA A N 1
ATOM 2288 C CA . ALA A 1 293 ? 14.759 1.614 -64.142 1.00 82.75 293 ALA A CA 1
ATOM 2289 C C . ALA A 1 293 ? 14.863 2.763 -65.159 1.00 82.75 293 ALA A C 1
ATOM 2291 O O . ALA A 1 293 ? 15.280 2.531 -66.290 1.00 82.75 293 ALA A O 1
ATOM 2292 N N . ILE A 1 294 ? 14.524 4.000 -64.771 1.00 84.50 294 ILE A N 1
ATOM 2293 C CA . ILE A 1 294 ? 14.648 5.185 -65.639 1.00 84.50 294 ILE A CA 1
ATOM 2294 C C . ILE A 1 294 ? 16.120 5.467 -65.963 1.00 84.50 294 ILE A C 1
ATOM 2296 O O . ILE A 1 294 ? 16.457 5.793 -67.100 1.00 84.50 294 ILE A O 1
ATOM 2300 N N . ASN A 1 295 ? 17.008 5.311 -64.980 1.00 77.94 295 ASN A N 1
ATOM 2301 C CA . ASN A 1 295 ? 18.414 5.679 -65.127 1.00 77.94 295 ASN A CA 1
ATOM 2302 C C . ASN A 1 295 ? 19.301 4.565 -65.700 1.00 77.94 295 ASN A C 1
ATOM 2304 O O . ASN A 1 295 ? 20.460 4.828 -66.009 1.00 77.94 295 ASN A O 1
ATOM 2308 N N . ILE A 1 296 ? 18.779 3.352 -65.916 1.00 78.75 296 ILE A N 1
ATOM 2309 C CA . ILE A 1 296 ? 19.566 2.213 -66.421 1.00 78.75 296 ILE A CA 1
ATOM 2310 C C . ILE A 1 296 ? 20.236 2.498 -67.777 1.00 78.75 296 ILE A C 1
ATOM 2312 O O . ILE A 1 296 ? 21.336 2.011 -68.040 1.00 78.75 296 ILE A O 1
ATOM 2316 N N . GLY A 1 297 ? 19.611 3.329 -68.622 1.00 73.88 297 GLY A N 1
ATOM 2317 C CA . GLY A 1 297 ? 20.166 3.760 -69.910 1.00 73.88 297 GLY A CA 1
ATOM 2318 C C . GLY A 1 297 ? 21.361 4.713 -69.786 1.00 73.88 297 GLY A C 1
ATOM 2319 O O . GLY A 1 297 ? 22.208 4.745 -70.673 1.00 73.88 297 GLY A O 1
ATOM 2320 N N . HIS A 1 298 ? 21.467 5.425 -68.662 1.00 74.81 298 HIS A N 1
ATOM 2321 C CA . HIS A 1 298 ? 22.536 6.378 -68.353 1.00 74.81 298 HIS A CA 1
ATOM 2322 C C . HIS A 1 298 ? 23.695 5.748 -67.565 1.00 74.81 298 HIS A C 1
ATOM 2324 O O . HIS A 1 298 ? 24.701 6.401 -67.302 1.00 74.81 298 HIS A O 1
ATOM 2330 N N . PHE A 1 299 ? 23.626 4.454 -67.223 1.00 72.44 299 PHE A N 1
ATOM 2331 C CA . PHE A 1 299 ? 24.702 3.782 -66.474 1.00 72.44 299 PHE A CA 1
ATOM 2332 C C . PHE A 1 299 ? 26.021 3.699 -67.257 1.00 72.44 299 PHE A C 1
ATOM 2334 O O . PHE A 1 299 ? 27.074 3.498 -66.657 1.00 72.44 299 PHE A O 1
ATOM 2341 N N . ASN A 1 300 ? 25.966 3.864 -68.582 1.00 66.44 300 ASN A N 1
ATOM 2342 C CA . ASN A 1 300 ? 27.127 3.890 -69.471 1.00 66.44 300 ASN A CA 1
ATOM 2343 C C . ASN A 1 300 ? 27.626 5.311 -69.802 1.00 66.44 300 ASN A C 1
ATOM 2345 O O . ASN A 1 300 ? 28.499 5.446 -70.661 1.00 66.44 300 ASN A O 1
ATOM 2349 N N . ASP A 1 301 ? 27.103 6.366 -69.160 1.00 72.75 301 ASP A N 1
ATOM 2350 C CA . ASP A 1 301 ? 27.523 7.733 -69.477 1.00 72.75 301 ASP A CA 1
ATOM 2351 C C . ASP A 1 301 ? 29.012 7.984 -69.138 1.00 72.75 301 ASP A C 1
ATOM 2353 O O . ASP A 1 301 ? 29.504 7.592 -68.070 1.00 72.75 301 ASP A O 1
ATOM 2357 N N . PRO A 1 302 ? 29.757 8.690 -70.014 1.00 61.72 302 PRO A N 1
ATOM 2358 C CA . PRO A 1 302 ? 31.195 8.929 -69.852 1.00 61.72 302 PRO A CA 1
ATOM 2359 C C . PRO A 1 302 ? 31.544 9.789 -68.628 1.00 61.72 302 PRO A C 1
ATOM 2361 O O . PRO A 1 302 ? 32.681 9.750 -68.160 1.00 61.72 302 PRO A O 1
ATOM 2364 N N . VAL A 1 303 ? 30.565 10.504 -68.060 1.00 60.78 303 VAL A N 1
ATOM 2365 C CA . VAL A 1 303 ? 30.693 11.289 -66.818 1.00 60.78 303 VAL A CA 1
ATOM 2366 C C . VAL A 1 303 ? 31.082 10.408 -65.618 1.00 60.78 303 VAL A C 1
ATOM 2368 O O . VAL A 1 303 ? 31.734 10.881 -64.692 1.00 60.78 303 VAL A O 1
ATOM 2371 N N . HIS A 1 304 ? 30.771 9.108 -65.658 1.00 57.62 304 HIS A N 1
ATOM 2372 C CA . HIS A 1 304 ? 31.077 8.147 -64.590 1.00 57.62 304 HIS A CA 1
ATOM 2373 C C . HIS A 1 304 ? 32.347 7.309 -64.847 1.00 57.62 304 HIS A C 1
ATOM 2375 O O . HIS A 1 304 ? 32.611 6.329 -64.145 1.00 57.62 304 HIS A O 1
ATOM 2381 N N . GLY A 1 305 ? 33.157 7.679 -65.849 1.00 56.16 305 GLY A N 1
ATOM 2382 C CA . GLY A 1 305 ? 34.421 7.004 -66.170 1.00 56.16 305 GLY A CA 1
ATOM 2383 C C . GLY A 1 305 ? 34.276 5.708 -66.980 1.00 56.16 305 GLY A C 1
ATOM 2384 O O . GLY A 1 305 ? 35.195 4.895 -66.979 1.00 56.16 305 GLY A O 1
ATOM 2385 N N . GLY A 1 306 ? 33.137 5.500 -67.655 1.00 59.66 306 GLY A N 1
ATOM 2386 C CA . GLY A 1 306 ? 32.929 4.400 -68.611 1.00 59.66 306 GLY A CA 1
ATOM 2387 C C . GLY A 1 306 ? 32.705 3.007 -68.006 1.00 59.66 306 GLY A C 1
ATOM 2388 O O . GLY A 1 306 ? 32.732 2.021 -68.737 1.00 59.66 306 GLY A O 1
ATOM 2389 N N . SER A 1 307 ? 32.487 2.900 -66.690 1.00 67.81 307 SER A N 1
ATOM 2390 C CA . SER A 1 307 ? 32.195 1.629 -66.014 1.00 67.81 307 SER A CA 1
ATOM 2391 C C . SER A 1 307 ? 30.733 1.559 -65.581 1.00 67.81 307 SER A C 1
ATOM 2393 O O . SER A 1 307 ? 30.302 2.322 -64.714 1.00 67.81 307 SER A O 1
ATOM 2395 N N . TRP A 1 308 ? 29.999 0.587 -66.132 1.00 74.00 308 TRP A N 1
ATOM 2396 C CA . TRP A 1 308 ? 28.600 0.291 -65.789 1.00 74.00 308 TRP A CA 1
ATOM 2397 C C . TRP A 1 308 ? 28.386 0.117 -64.277 1.00 74.00 308 TRP A C 1
ATOM 2399 O O . TRP A 1 308 ? 27.369 0.537 -63.727 1.00 74.00 308 TRP A O 1
ATOM 2409 N N . LEU A 1 309 ? 29.389 -0.433 -63.582 1.00 69.81 309 LEU A N 1
ATOM 2410 C CA . LEU A 1 309 ? 29.357 -0.637 -62.137 1.00 69.81 309 LEU A CA 1
ATOM 2411 C C . LEU A 1 309 ? 29.352 0.692 -61.362 1.00 69.81 309 LEU A C 1
ATOM 2413 O O . LEU A 1 309 ? 28.610 0.826 -60.393 1.00 69.81 309 LEU A O 1
ATOM 2417 N N . ARG A 1 310 ? 30.128 1.694 -61.799 1.00 69.06 310 ARG A N 1
ATOM 2418 C CA . ARG A 1 310 ? 30.179 3.015 -61.141 1.00 69.06 310 ARG A CA 1
ATOM 2419 C C . ARG A 1 310 ? 28.891 3.812 -61.362 1.00 69.06 310 ARG A C 1
ATOM 2421 O O . ARG A 1 310 ? 28.414 4.445 -60.425 1.00 69.06 310 ARG A O 1
ATOM 2428 N N . GLY A 1 311 ? 28.298 3.724 -62.556 1.00 72.19 311 GLY A N 1
ATOM 2429 C CA . GLY A 1 311 ? 26.988 4.316 -62.846 1.00 72.19 311 GLY A CA 1
ATOM 2430 C C . GLY A 1 311 ? 25.868 3.687 -62.011 1.00 72.19 311 GLY A C 1
ATOM 2431 O O . GLY A 1 311 ? 25.100 4.402 -61.370 1.00 72.19 311 GLY A O 1
ATOM 2432 N N . ALA A 1 312 ? 25.828 2.352 -61.931 1.00 73.06 312 ALA A N 1
ATOM 2433 C CA . ALA A 1 312 ? 24.857 1.636 -61.104 1.00 73.06 312 ALA A CA 1
ATOM 2434 C C . ALA A 1 312 ? 24.967 2.021 -59.619 1.00 73.06 312 ALA A C 1
ATOM 2436 O O . ALA A 1 312 ? 23.953 2.288 -58.979 1.00 73.06 312 ALA A O 1
ATOM 2437 N N . ILE A 1 313 ? 26.192 2.115 -59.092 1.00 71.31 313 ILE A N 1
ATOM 2438 C CA . ILE A 1 313 ? 26.460 2.558 -57.717 1.00 71.31 313 ILE A CA 1
ATOM 2439 C C . ILE A 1 313 ? 25.980 3.998 -57.484 1.00 71.31 313 ILE A C 1
ATOM 2441 O O . ILE A 1 313 ? 25.351 4.273 -56.465 1.00 71.31 313 ILE A O 1
ATOM 2445 N N . TYR A 1 314 ? 26.231 4.912 -58.424 1.00 73.00 314 TYR A N 1
ATOM 2446 C CA . TYR A 1 314 ? 25.851 6.321 -58.299 1.00 73.00 314 TYR A CA 1
ATOM 2447 C C . TYR A 1 314 ? 24.330 6.514 -58.219 1.00 73.00 314 TYR A C 1
ATOM 2449 O O . TYR A 1 314 ? 23.825 7.158 -57.297 1.00 73.00 314 TYR A O 1
ATOM 2457 N N . TYR A 1 315 ? 23.578 5.903 -59.136 1.00 75.06 315 TYR A N 1
ATOM 2458 C CA . TYR A 1 315 ? 22.116 5.999 -59.125 1.00 75.06 315 TYR A CA 1
ATOM 2459 C C . TYR A 1 315 ? 21.480 5.206 -57.982 1.00 75.06 315 TYR A C 1
ATOM 2461 O O . TYR A 1 315 ? 20.443 5.613 -57.457 1.00 75.06 315 TYR A O 1
ATOM 2469 N N . PHE A 1 316 ? 22.119 4.120 -57.541 1.00 72.56 316 PHE A N 1
ATOM 2470 C CA . PHE A 1 316 ? 21.717 3.417 -56.329 1.00 72.56 316 PHE A CA 1
ATOM 2471 C C . PHE A 1 316 ? 21.905 4.292 -55.078 1.00 72.56 316 PHE A C 1
ATOM 2473 O O . PHE A 1 316 ? 20.996 4.375 -54.255 1.00 72.56 316 PHE A O 1
ATOM 2480 N N . LYS A 1 317 ? 23.022 5.028 -54.970 1.00 72.88 317 LYS A N 1
ATOM 2481 C CA . LYS A 1 317 ? 23.267 6.002 -53.891 1.00 72.88 317 LYS A CA 1
ATOM 2482 C C . LYS A 1 317 ? 22.202 7.106 -53.865 1.00 72.88 317 LYS A C 1
ATOM 2484 O O . LYS A 1 317 ? 21.708 7.442 -52.795 1.00 72.88 317 LYS A O 1
ATOM 2489 N N . ILE A 1 318 ? 21.780 7.613 -55.028 1.00 76.56 318 ILE A N 1
ATOM 2490 C CA . ILE A 1 318 ? 20.673 8.585 -55.127 1.00 76.56 318 ILE A CA 1
ATOM 2491 C C . ILE A 1 318 ? 19.346 7.976 -54.656 1.00 76.56 318 ILE A C 1
ATOM 2493 O O . ILE A 1 318 ? 18.608 8.623 -53.915 1.00 76.56 318 ILE A O 1
ATOM 2497 N N . ALA A 1 319 ? 19.039 6.738 -55.056 1.00 73.69 319 ALA A N 1
ATOM 2498 C CA . ALA A 1 319 ? 17.815 6.058 -54.637 1.00 73.69 319 ALA A CA 1
ATOM 2499 C C . ALA A 1 319 ? 17.767 5.841 -53.114 1.00 73.69 319 ALA A C 1
ATOM 2501 O O . ALA A 1 319 ? 16.718 6.044 -52.506 1.00 73.69 319 ALA A O 1
ATOM 2502 N N . VAL A 1 320 ? 18.900 5.489 -52.497 1.00 72.00 320 VAL A N 1
ATOM 2503 C CA . VAL A 1 320 ? 19.034 5.359 -51.038 1.00 72.00 320 VAL A CA 1
ATOM 2504 C C . VAL A 1 320 ? 18.905 6.715 -50.339 1.00 72.00 320 VAL A C 1
ATOM 2506 O O . VAL A 1 320 ? 18.153 6.826 -49.375 1.00 72.00 320 VAL A O 1
ATOM 2509 N N . ALA A 1 321 ? 19.561 7.765 -50.840 1.00 75.19 321 ALA A N 1
ATOM 2510 C CA . ALA A 1 321 ? 19.456 9.109 -50.267 1.00 75.19 321 ALA A CA 1
ATOM 2511 C C . ALA A 1 321 ? 18.015 9.651 -50.315 1.00 75.19 321 ALA A C 1
ATOM 2513 O O . ALA A 1 321 ? 17.545 10.260 -49.355 1.00 75.19 321 ALA A O 1
ATOM 2514 N N . LEU A 1 322 ? 17.290 9.383 -51.406 1.00 75.69 322 LEU A N 1
ATOM 2515 C CA . LEU A 1 322 ? 15.878 9.740 -51.544 1.00 75.69 322 LEU A CA 1
ATOM 2516 C C . LEU A 1 322 ? 14.988 8.942 -50.579 1.00 75.69 322 LEU A C 1
ATOM 2518 O O . LEU A 1 322 ? 14.047 9.499 -50.017 1.00 75.69 322 LEU A O 1
ATOM 2522 N N . ALA A 1 323 ? 15.295 7.658 -50.366 1.00 72.00 323 ALA A N 1
ATOM 2523 C CA . ALA A 1 323 ? 14.598 6.817 -49.399 1.00 72.00 323 ALA A CA 1
ATOM 2524 C C . ALA A 1 323 ? 14.770 7.340 -47.965 1.00 72.00 323 ALA A C 1
ATOM 2526 O O . ALA A 1 323 ? 13.775 7.497 -47.266 1.00 72.00 323 ALA A O 1
ATOM 2527 N N . VAL A 1 324 ? 15.999 7.678 -47.554 1.00 72.50 324 VAL A N 1
ATOM 2528 C CA . VAL A 1 324 ? 16.286 8.267 -46.231 1.00 72.50 324 VAL A CA 1
ATOM 2529 C C . VAL A 1 324 ? 15.570 9.611 -46.066 1.00 72.50 324 VAL A C 1
ATOM 2531 O O . VAL A 1 324 ? 14.914 9.835 -45.055 1.00 72.50 324 VAL A O 1
ATOM 2534 N N . ALA A 1 325 ? 15.595 10.476 -47.087 1.00 78.00 325 ALA A N 1
ATOM 2535 C CA . ALA A 1 325 ? 14.926 11.779 -47.045 1.00 78.00 325 ALA A CA 1
ATOM 2536 C C . ALA A 1 325 ? 13.393 11.696 -46.893 1.00 78.00 325 ALA A C 1
ATOM 2538 O O . ALA A 1 325 ? 12.770 12.654 -46.433 1.00 78.00 325 ALA A O 1
ATOM 2539 N N . ALA A 1 326 ? 12.777 10.579 -47.290 1.00 76.56 326 ALA A N 1
ATOM 2540 C CA . ALA A 1 326 ? 11.336 10.364 -47.184 1.00 76.56 326 ALA A CA 1
ATOM 2541 C C . ALA A 1 326 ? 10.893 9.838 -45.806 1.00 76.56 326 ALA A C 1
ATOM 2543 O O . ALA A 1 326 ? 9.702 9.904 -45.493 1.00 76.56 326 ALA A O 1
ATOM 2544 N N . ILE A 1 327 ? 11.811 9.308 -44.988 1.00 78.75 327 ILE A N 1
ATOM 2545 C CA . ILE A 1 327 ? 11.479 8.715 -43.690 1.00 78.75 327 ILE A CA 1
ATOM 2546 C C . ILE A 1 327 ? 11.414 9.824 -42.628 1.00 78.75 327 ILE A C 1
ATOM 2548 O O . ILE A 1 327 ? 12.396 10.532 -42.406 1.00 78.75 327 ILE A O 1
ATOM 2552 N N . PRO A 1 328 ? 10.280 9.995 -41.924 1.00 78.50 328 PRO A N 1
ATOM 2553 C CA . PRO A 1 328 ? 10.151 11.007 -40.883 1.00 78.50 328 PRO A CA 1
ATOM 2554 C C . PRO A 1 328 ? 10.796 10.522 -39.574 1.00 78.50 328 PRO A C 1
ATOM 2556 O O . PRO A 1 328 ? 10.111 10.229 -38.597 1.00 78.50 328 PRO A O 1
ATOM 2559 N N . GLU A 1 329 ? 12.127 10.457 -39.538 1.00 74.94 329 GLU A N 1
ATOM 2560 C CA . GLU A 1 329 ? 12.918 9.914 -38.416 1.00 74.94 329 GLU A CA 1
ATOM 2561 C C . GLU A 1 329 ? 12.649 10.621 -37.074 1.00 74.94 329 GLU A C 1
ATOM 2563 O O . GLU A 1 329 ? 12.779 10.025 -36.008 1.00 74.94 329 GLU A O 1
ATOM 2568 N N . GLY A 1 330 ? 12.215 11.886 -37.112 1.00 75.81 330 GLY A N 1
ATOM 2569 C CA . GLY A 1 330 ? 11.841 12.654 -35.922 1.00 75.81 330 GLY A CA 1
ATOM 2570 C C . GLY A 1 330 ? 10.444 12.351 -35.364 1.00 75.81 330 GLY A C 1
ATOM 2571 O O . GLY A 1 330 ? 10.131 12.781 -34.252 1.00 75.81 330 GLY A O 1
ATOM 2572 N N . LEU A 1 331 ? 9.588 11.628 -36.097 1.00 80.38 331 LEU A N 1
ATOM 2573 C CA . LEU A 1 331 ? 8.192 11.401 -35.711 1.00 80.38 331 LEU A CA 1
ATOM 2574 C C . LEU A 1 331 ? 8.051 10.654 -34.368 1.00 80.38 331 LEU A C 1
ATOM 2576 O O . LEU A 1 331 ? 7.310 11.154 -33.514 1.00 80.38 331 LEU A O 1
ATOM 2580 N N . PRO A 1 332 ? 8.783 9.551 -34.092 1.00 70.50 332 PRO A N 1
ATOM 2581 C CA . PRO A 1 332 ? 8.709 8.871 -32.795 1.00 70.50 332 PRO A CA 1
ATOM 2582 C C . PRO A 1 332 ? 9.097 9.776 -31.616 1.00 70.50 332 PRO A C 1
ATOM 2584 O O . PRO A 1 332 ? 8.458 9.742 -30.559 1.00 70.50 332 PRO A O 1
ATOM 2587 N N . ALA A 1 333 ? 10.102 10.640 -31.799 1.00 72.88 333 ALA A N 1
ATOM 2588 C CA . ALA A 1 333 ? 10.548 11.584 -30.775 1.00 72.88 333 ALA A CA 1
ATOM 2589 C C . ALA A 1 333 ? 9.496 12.671 -30.492 1.00 72.88 333 ALA A C 1
ATOM 2591 O O . ALA A 1 333 ? 9.231 12.999 -29.329 1.00 72.88 333 ALA A O 1
ATOM 2592 N N . VAL A 1 334 ? 8.850 13.201 -31.537 1.00 83.12 334 VAL A N 1
ATOM 2593 C CA . VAL A 1 334 ? 7.775 14.199 -31.409 1.00 83.12 334 VAL A CA 1
ATOM 2594 C C . VAL A 1 334 ? 6.554 13.604 -30.710 1.00 83.12 334 VAL A C 1
ATOM 2596 O O . VAL A 1 334 ? 6.038 14.214 -29.771 1.00 83.12 334 VAL A O 1
ATOM 2599 N N . ILE A 1 335 ? 6.123 12.404 -31.112 1.00 78.81 335 ILE A N 1
ATOM 2600 C CA . ILE A 1 335 ? 4.990 11.704 -30.492 1.00 78.81 335 ILE A CA 1
ATOM 2601 C C . ILE A 1 335 ? 5.282 11.445 -29.013 1.00 78.81 335 ILE A C 1
ATOM 2603 O O . ILE A 1 335 ? 4.489 11.834 -28.156 1.00 78.81 335 ILE A O 1
ATOM 2607 N N . THR A 1 336 ? 6.457 10.893 -28.697 1.00 73.69 336 THR A N 1
ATOM 2608 C CA . THR A 1 336 ? 6.885 10.644 -27.311 1.00 73.69 336 THR A CA 1
ATOM 2609 C C . THR A 1 336 ? 6.857 11.927 -26.479 1.00 73.69 336 THR A C 1
ATOM 2611 O O . THR A 1 336 ? 6.323 11.941 -25.370 1.00 73.69 336 THR A O 1
ATOM 2614 N N . THR A 1 337 ? 7.375 13.031 -27.021 1.00 75.00 337 THR A N 1
ATOM 2615 C CA . THR A 1 337 ? 7.388 14.331 -26.334 1.00 75.00 337 THR A CA 1
ATOM 2616 C C . THR A 1 337 ? 5.972 14.859 -26.099 1.00 75.00 337 THR A C 1
ATOM 2618 O O . THR A 1 337 ? 5.660 15.339 -25.007 1.00 75.00 337 THR A O 1
ATOM 2621 N N . CYS A 1 338 ? 5.087 14.745 -27.092 1.00 82.44 338 CYS A N 1
ATOM 2622 C CA . CYS A 1 338 ? 3.693 15.164 -26.978 1.00 82.44 338 CYS A CA 1
ATOM 2623 C C . CYS A 1 338 ? 2.946 14.358 -25.900 1.00 82.44 338 CYS A C 1
ATOM 2625 O O . CYS A 1 338 ? 2.323 14.946 -25.010 1.00 82.44 338 CYS A O 1
ATOM 2627 N N . LEU A 1 339 ? 3.082 13.027 -25.916 1.00 78.25 339 LEU A N 1
ATOM 2628 C CA . LEU A 1 339 ? 2.473 12.125 -24.934 1.00 78.25 339 LEU A CA 1
ATOM 2629 C C . LEU A 1 339 ? 3.036 12.349 -23.523 1.00 78.25 339 LEU A C 1
ATOM 2631 O O . LEU A 1 339 ? 2.281 12.342 -22.549 1.00 78.25 339 LEU A O 1
ATOM 2635 N N . ALA A 1 340 ? 4.336 12.629 -23.390 1.00 71.12 340 ALA A N 1
ATOM 2636 C CA . ALA A 1 340 ? 4.961 12.961 -22.109 1.00 71.12 340 ALA A CA 1
ATOM 2637 C C . ALA A 1 340 ? 4.428 14.285 -21.532 1.00 71.12 340 ALA A C 1
ATOM 2639 O O . ALA A 1 340 ? 4.111 14.376 -20.342 1.00 71.12 340 ALA A O 1
ATOM 2640 N N . LEU A 1 341 ? 4.256 15.312 -22.371 1.00 76.06 341 LEU A N 1
ATOM 2641 C CA . LEU A 1 341 ? 3.627 16.572 -21.963 1.00 76.06 341 LEU A CA 1
ATOM 2642 C C . LEU A 1 341 ? 2.151 16.376 -21.584 1.00 76.06 341 LEU A C 1
ATOM 2644 O O . LEU A 1 341 ? 1.695 16.961 -20.596 1.00 76.06 341 LEU A O 1
ATOM 2648 N N . GLY A 1 342 ? 1.415 15.541 -22.325 1.00 76.19 342 GLY A N 1
ATOM 2649 C CA . GLY A 1 342 ? 0.043 15.139 -22.001 1.00 76.19 342 GLY A CA 1
ATOM 2650 C C . GLY A 1 342 ? -0.045 14.433 -20.647 1.00 76.19 342 GLY A C 1
ATOM 2651 O O . GLY A 1 342 ? -0.835 14.830 -19.789 1.00 76.19 342 GLY A O 1
ATOM 2652 N N . THR A 1 343 ? 0.853 13.479 -20.405 1.00 72.62 343 THR A N 1
ATOM 2653 C CA . THR A 1 343 ? 0.999 12.762 -19.131 1.00 72.62 343 THR A CA 1
ATOM 2654 C C . THR A 1 343 ? 1.270 13.723 -17.977 1.00 72.62 343 THR A C 1
ATOM 2656 O O . THR A 1 343 ? 0.597 13.666 -16.950 1.00 72.62 343 THR A O 1
ATOM 2659 N N . ARG A 1 344 ? 2.175 14.696 -18.156 1.00 69.94 344 ARG A N 1
ATOM 2660 C CA . ARG A 1 344 ? 2.448 15.729 -17.142 1.00 69.94 344 ARG A CA 1
ATOM 2661 C C . ARG A 1 344 ? 1.217 16.590 -16.833 1.00 69.94 344 ARG A C 1
ATOM 2663 O O . ARG A 1 344 ? 1.023 16.986 -15.684 1.00 69.94 344 ARG A O 1
ATOM 2670 N N . ARG A 1 345 ? 0.386 16.910 -17.834 1.00 75.50 345 ARG A N 1
ATOM 2671 C CA . ARG A 1 345 ? -0.874 17.653 -17.628 1.00 75.50 345 ARG A CA 1
ATOM 2672 C C . ARG A 1 345 ? -1.915 16.815 -16.885 1.00 75.50 345 ARG A C 1
ATOM 2674 O O . ARG A 1 345 ? -2.616 17.367 -16.041 1.00 75.50 345 ARG A O 1
ATOM 2681 N N . MET A 1 346 ? -2.000 15.518 -17.167 1.00 75.50 346 MET A N 1
ATOM 2682 C CA . MET A 1 346 ? -2.899 14.594 -16.469 1.00 75.50 346 MET A CA 1
ATOM 2683 C C . MET A 1 346 ? -2.474 14.331 -15.025 1.00 75.50 346 MET A C 1
ATOM 2685 O O . MET A 1 346 ? -3.325 14.363 -14.139 1.00 75.50 346 MET A O 1
ATOM 2689 N N . ALA A 1 347 ? -1.171 14.231 -14.757 1.00 66.44 347 ALA A N 1
ATOM 2690 C CA . ALA A 1 347 ? -0.647 14.098 -13.398 1.00 66.44 347 ALA A CA 1
ATOM 2691 C C . ALA A 1 347 ? -1.061 15.278 -12.499 1.00 66.44 347 ALA A C 1
ATOM 2693 O O . ALA A 1 347 ? -1.442 15.078 -11.350 1.00 66.44 347 ALA A O 1
ATOM 2694 N N . LYS A 1 348 ? -1.099 16.509 -13.038 1.00 69.19 348 LYS A N 1
ATOM 2695 C CA . LYS A 1 348 ? -1.621 17.693 -12.319 1.00 69.19 348 LYS A CA 1
ATOM 2696 C C . LYS A 1 348 ? -3.115 17.610 -11.982 1.00 69.19 348 LYS A C 1
ATOM 2698 O O . LYS A 1 348 ? -3.581 18.367 -11.138 1.00 69.19 348 LYS A O 1
ATOM 2703 N N . LYS A 1 349 ? -3.866 16.737 -12.656 1.00 75.81 349 LYS A N 1
ATOM 2704 C CA . LYS A 1 349 ? -5.283 16.446 -12.399 1.00 75.81 349 LYS A CA 1
ATOM 2705 C C . LYS A 1 349 ? -5.469 15.120 -11.647 1.00 75.81 349 LYS A C 1
ATOM 2707 O O . LYS A 1 349 ? -6.541 14.533 -11.723 1.00 75.81 349 LYS A O 1
ATOM 2712 N N . ASN A 1 350 ? -4.437 14.652 -10.940 1.00 74.38 350 ASN A N 1
ATOM 2713 C CA . ASN A 1 350 ? -4.426 13.401 -10.176 1.00 74.38 350 ASN A CA 1
ATOM 2714 C C . ASN A 1 350 ? -4.617 12.123 -11.019 1.00 74.38 350 ASN A C 1
ATOM 2716 O O . ASN A 1 350 ? -4.980 11.085 -10.476 1.00 74.38 350 ASN A O 1
ATOM 2720 N N . ALA A 1 351 ? -4.344 12.169 -12.328 1.00 74.44 351 ALA A N 1
ATOM 2721 C CA . ALA A 1 351 ? -4.342 10.994 -13.199 1.00 74.44 351 ALA A CA 1
ATOM 2722 C C . ALA A 1 351 ? -2.896 10.582 -13.521 1.00 74.44 351 ALA A C 1
ATOM 2724 O O . ALA A 1 351 ? -2.183 11.276 -14.249 1.00 74.44 351 ALA A O 1
ATOM 2725 N N . ILE A 1 352 ? -2.453 9.458 -12.955 1.00 74.38 352 ILE A N 1
ATOM 2726 C CA . ILE A 1 352 ? -1.103 8.919 -13.155 1.00 74.38 352 ILE A CA 1
ATOM 2727 C C . ILE A 1 352 ? -1.136 7.934 -14.321 1.00 74.38 352 ILE A C 1
ATOM 2729 O O . ILE A 1 352 ? -1.751 6.875 -14.232 1.00 74.38 352 ILE A O 1
ATOM 2733 N N . VAL A 1 353 ? -0.443 8.271 -15.405 1.00 69.25 353 VAL A N 1
ATOM 2734 C CA . VAL A 1 353 ? -0.356 7.425 -16.597 1.00 69.25 353 VAL A CA 1
ATOM 2735 C C . VAL A 1 353 ? 0.902 6.567 -16.518 1.00 69.25 353 VAL A C 1
ATOM 2737 O O . VAL A 1 353 ? 2.004 7.100 -16.402 1.00 69.25 353 VAL A O 1
ATOM 2740 N N . ARG A 1 354 ? 0.740 5.241 -16.579 1.00 66.94 354 ARG A N 1
ATOM 2741 C CA . ARG A 1 354 ? 1.866 4.288 -16.566 1.00 66.94 354 ARG A CA 1
ATOM 2742 C C . ARG A 1 354 ? 2.479 4.065 -17.949 1.00 66.94 354 ARG A C 1
ATOM 2744 O O . ARG A 1 354 ? 3.683 3.867 -18.044 1.00 66.94 354 ARG A O 1
ATOM 2751 N N . SER A 1 355 ? 1.661 4.129 -19.000 1.00 66.06 355 SER A N 1
ATOM 2752 C CA . SER A 1 355 ? 2.065 3.912 -20.390 1.00 66.06 355 SER A CA 1
ATOM 2753 C C . SER A 1 355 ? 1.721 5.137 -21.239 1.00 66.06 355 SER A C 1
ATOM 2755 O O . SER A 1 355 ? 0.571 5.568 -21.277 1.00 66.06 355 SER A O 1
ATOM 2757 N N . LEU A 1 356 ? 2.719 5.735 -21.901 1.00 71.62 356 LEU A N 1
ATOM 2758 C CA . LEU A 1 356 ? 2.539 6.973 -22.675 1.00 71.62 356 LEU A CA 1
ATOM 2759 C C . LEU A 1 356 ? 1.471 6.851 -23.784 1.00 71.62 356 LEU A C 1
ATOM 2761 O O . LEU A 1 356 ? 0.672 7.781 -23.910 1.00 71.62 356 LEU A O 1
ATOM 2765 N N . PRO A 1 357 ? 1.391 5.748 -24.557 1.00 72.81 357 PRO A N 1
ATOM 2766 C CA . PRO A 1 357 ? 0.326 5.554 -25.545 1.00 72.81 357 PRO A CA 1
ATOM 2767 C C . PRO A 1 357 ? -1.100 5.611 -24.976 1.00 72.81 357 PRO A C 1
ATOM 2769 O O . PRO A 1 357 ? -2.000 6.099 -25.656 1.00 72.81 357 PRO A O 1
ATOM 2772 N N . SER A 1 358 ? -1.315 5.220 -23.713 1.00 78.19 358 SER A N 1
ATOM 2773 C CA . SER A 1 358 ? -2.648 5.216 -23.086 1.00 78.19 358 SER A CA 1
ATOM 2774 C C . SER A 1 358 ? -3.291 6.606 -22.999 1.00 78.19 358 SER A C 1
ATOM 2776 O O . SER A 1 358 ? -4.507 6.715 -22.866 1.00 78.19 358 SER A O 1
ATOM 2778 N N . VAL A 1 359 ? -2.503 7.684 -23.092 1.00 82.56 359 VAL A N 1
ATOM 2779 C CA . VAL A 1 359 ? -3.029 9.058 -23.157 1.00 82.56 359 VAL A CA 1
ATOM 2780 C C . VAL A 1 359 ? -3.933 9.266 -24.371 1.00 82.56 359 VAL A C 1
ATOM 2782 O O . VAL A 1 359 ? -4.956 9.939 -24.266 1.00 82.56 359 VAL A O 1
ATOM 2785 N N . GLU A 1 360 ? -3.541 8.718 -25.519 1.00 85.75 360 GLU A N 1
ATOM 2786 C CA . GLU A 1 360 ? -4.287 8.839 -26.771 1.00 85.75 360 GLU A CA 1
ATOM 2787 C C . GLU A 1 360 ? -5.496 7.910 -26.770 1.00 85.75 360 GLU A C 1
ATOM 2789 O O . GLU A 1 360 ? -6.611 8.350 -27.045 1.00 85.75 360 GLU A O 1
ATOM 2794 N N . THR A 1 361 ? -5.291 6.658 -26.366 1.00 83.44 361 THR A N 1
ATOM 2795 C CA . THR A 1 361 ? -6.335 5.632 -26.393 1.00 83.44 361 THR A CA 1
ATOM 2796 C C . THR A 1 361 ? -7.494 5.984 -25.458 1.00 83.44 361 THR A C 1
ATOM 2798 O O . THR A 1 361 ? -8.651 5.772 -25.812 1.00 83.44 361 THR A O 1
ATOM 2801 N N . LEU A 1 362 ? -7.220 6.656 -24.330 1.00 86.69 362 LEU A N 1
ATOM 2802 C CA . LEU A 1 362 ? -8.261 7.190 -23.448 1.00 86.69 362 LEU A CA 1
ATOM 2803 C C . LEU A 1 362 ? -9.183 8.184 -24.175 1.00 86.69 362 LEU A C 1
ATOM 2805 O O . LEU A 1 362 ? -10.383 8.203 -23.910 1.00 86.69 362 LEU A O 1
ATOM 2809 N N . GLY A 1 363 ? -8.650 8.974 -25.112 1.00 86.56 363 GLY A N 1
ATOM 2810 C CA . GLY A 1 363 ? -9.427 9.907 -25.932 1.00 86.56 363 GLY A CA 1
ATOM 2811 C C . GLY A 1 363 ? -10.348 9.230 -26.951 1.00 86.56 363 GLY A C 1
ATOM 2812 O O . GLY A 1 363 ? -11.327 9.843 -27.367 1.00 86.56 363 GLY A O 1
ATOM 2813 N N . CYS A 1 364 ? -10.068 7.977 -27.312 1.00 88.31 364 CYS A N 1
ATOM 2814 C CA . CYS A 1 364 ? -10.869 7.181 -28.242 1.00 88.31 364 CYS A CA 1
ATOM 2815 C C . CYS A 1 364 ? -11.866 6.244 -27.533 1.00 88.31 364 CYS A C 1
ATOM 2817 O O . CYS A 1 364 ? -12.564 5.481 -28.196 1.00 88.31 364 CYS A O 1
ATOM 2819 N N . THR A 1 365 ? -11.940 6.289 -26.198 1.00 92.25 365 THR A N 1
ATOM 2820 C CA . THR A 1 365 ? -12.814 5.419 -25.398 1.00 92.25 365 THR A CA 1
ATOM 2821 C C . THR A 1 365 ? -14.282 5.597 -25.783 1.00 92.25 365 THR A C 1
ATOM 2823 O O . THR A 1 365 ? -14.821 6.700 -25.718 1.00 92.25 365 THR A O 1
ATOM 2826 N N . SER A 1 366 ? -14.942 4.489 -26.108 1.00 94.38 366 SER A N 1
ATOM 2827 C CA . SER A 1 366 ? -16.366 4.422 -26.473 1.00 94.38 366 SER A CA 1
ATOM 2828 C C . SER A 1 366 ? -17.230 3.863 -25.337 1.00 94.38 366 SER A C 1
ATOM 2830 O O . SER A 1 366 ? -18.367 4.298 -25.126 1.00 94.38 366 SER A O 1
ATOM 2832 N N . VAL A 1 367 ? -16.669 2.940 -24.547 1.00 95.94 367 VAL A N 1
ATOM 2833 C CA . VAL A 1 367 ? -17.343 2.276 -23.430 1.00 95.94 367 VAL A CA 1
ATOM 2834 C C . VAL A 1 367 ? -16.456 2.313 -22.189 1.00 95.94 367 VAL A C 1
ATOM 2836 O O . VAL A 1 367 ? -15.285 1.956 -22.241 1.00 95.94 367 VAL A O 1
ATOM 2839 N N . ILE A 1 368 ? -17.024 2.710 -21.051 1.00 95.31 368 ILE A N 1
ATOM 2840 C CA . ILE A 1 368 ? -16.395 2.626 -19.731 1.00 95.31 368 ILE A CA 1
ATOM 2841 C C . ILE A 1 368 ? -17.115 1.546 -18.926 1.00 95.31 368 ILE A C 1
ATOM 2843 O O . ILE A 1 368 ? -18.258 1.730 -18.501 1.00 95.31 368 ILE A O 1
ATOM 2847 N N . CYS A 1 369 ? -16.439 0.428 -18.690 1.00 94.25 369 CYS A N 1
ATOM 2848 C CA . CYS A 1 369 ? -16.838 -0.574 -17.713 1.00 94.25 369 CYS A CA 1
ATOM 2849 C C . CYS A 1 369 ? -16.281 -0.170 -16.349 1.00 94.25 369 CYS A C 1
ATOM 2851 O O . CYS A 1 369 ? -15.073 -0.018 -16.200 1.00 94.25 369 CYS A O 1
ATOM 2853 N N . SER A 1 370 ? -17.140 0.030 -15.353 1.00 90.88 370 SER A N 1
ATOM 2854 C CA . SER A 1 370 ? -16.725 0.554 -14.053 1.00 90.88 370 SER A CA 1
ATOM 2855 C C . SER A 1 370 ? -17.185 -0.324 -12.900 1.00 90.88 370 SER A C 1
ATOM 2857 O O . SER A 1 370 ? -18.377 -0.638 -12.804 1.00 90.88 370 SER A O 1
ATOM 2859 N N . ASP A 1 371 ? -16.252 -0.714 -12.022 1.00 87.25 371 ASP A N 1
ATOM 2860 C CA . ASP A 1 371 ? -16.612 -1.340 -10.753 1.00 87.25 371 ASP A CA 1
ATOM 2861 C C . ASP A 1 371 ? -17.394 -0.366 -9.859 1.00 87.25 371 ASP A C 1
ATOM 2863 O O . ASP A 1 371 ? -17.210 0.853 -9.889 1.00 87.25 371 ASP A O 1
ATOM 2867 N N . LYS A 1 372 ? -18.317 -0.897 -9.059 1.00 85.75 372 LYS A N 1
ATOM 2868 C CA . LYS A 1 372 ? -19.121 -0.078 -8.153 1.00 85.75 372 LYS A CA 1
ATOM 2869 C C . LYS A 1 372 ? -18.334 0.331 -6.906 1.00 85.75 372 LYS A C 1
ATOM 2871 O O . LYS A 1 372 ? -18.300 1.520 -6.588 1.00 85.75 372 LYS A O 1
ATOM 2876 N N . THR A 1 373 ? -17.783 -0.637 -6.172 1.00 77.06 373 THR A N 1
ATOM 2877 C CA . THR A 1 373 ? -17.256 -0.405 -4.818 1.00 77.06 373 THR A CA 1
ATOM 2878 C C . THR A 1 373 ? -15.908 0.296 -4.917 1.00 77.06 373 THR A C 1
ATOM 2880 O O . THR A 1 373 ? -15.079 -0.074 -5.733 1.00 77.06 373 THR A O 1
ATOM 2883 N N . GLY A 1 374 ? -15.698 1.370 -4.152 1.00 74.88 374 GLY A N 1
ATOM 2884 C CA . GLY A 1 374 ? -14.415 2.093 -4.124 1.00 74.88 374 GLY A CA 1
ATOM 2885 C C . GLY A 1 374 ? -14.122 2.945 -5.363 1.00 74.88 374 GLY A C 1
ATOM 2886 O O . GLY A 1 374 ? -13.360 3.911 -5.267 1.00 74.88 374 GLY A O 1
ATOM 2887 N N . THR A 1 375 ? -14.789 2.677 -6.487 1.00 80.75 375 THR A N 1
ATOM 2888 C CA . THR A 1 375 ? -14.679 3.454 -7.725 1.00 80.75 375 THR A CA 1
ATOM 2889 C C . THR A 1 375 ? -15.856 4.417 -7.894 1.00 80.75 375 THR A C 1
ATOM 2891 O O . THR A 1 375 ? -15.670 5.625 -7.743 1.00 80.75 375 THR A O 1
ATOM 2894 N N . LEU A 1 376 ? -17.078 3.921 -8.132 1.00 86.31 376 LEU A N 1
ATOM 2895 C CA . LEU A 1 376 ? -18.282 4.768 -8.224 1.00 86.31 376 LEU A CA 1
ATOM 2896 C C . LEU A 1 376 ? -18.797 5.210 -6.844 1.00 86.31 376 LEU A C 1
ATOM 2898 O O . LEU A 1 376 ? -19.426 6.266 -6.713 1.00 86.31 376 LEU A O 1
ATOM 2902 N N . THR A 1 377 ? -18.537 4.413 -5.810 1.00 85.50 377 THR A N 1
ATOM 2903 C CA . THR A 1 377 ? -18.882 4.710 -4.416 1.00 85.50 377 THR A CA 1
ATOM 2904 C C . THR A 1 377 ? -17.649 5.041 -3.584 1.00 85.50 377 THR A C 1
ATOM 2906 O O . THR A 1 377 ? -16.506 4.838 -4.000 1.00 85.50 377 THR A O 1
ATOM 2909 N N . THR A 1 378 ? -17.870 5.594 -2.390 1.00 81.88 378 THR A N 1
ATOM 2910 C CA . THR A 1 378 ? -16.780 5.949 -1.471 1.00 81.88 378 THR A CA 1
ATOM 2911 C C . THR A 1 378 ? -16.162 4.731 -0.777 1.00 81.88 378 THR A C 1
ATOM 2913 O O . THR A 1 378 ? -15.087 4.868 -0.198 1.00 81.88 378 THR A O 1
ATOM 2916 N N . ASN A 1 379 ? -16.814 3.559 -0.822 1.00 78.75 379 ASN A N 1
ATOM 2917 C CA . ASN A 1 379 ? -16.506 2.384 0.005 1.00 78.75 379 ASN A CA 1
ATOM 2918 C C . ASN A 1 379 ? -16.528 2.709 1.515 1.00 78.75 379 ASN A C 1
ATOM 2920 O O . ASN A 1 379 ? -15.835 2.095 2.330 1.00 78.75 379 ASN A O 1
ATOM 2924 N N . GLN A 1 380 ? -17.327 3.709 1.900 1.00 84.69 380 GLN A N 1
ATOM 2925 C CA . GLN A 1 380 ? -17.483 4.163 3.280 1.00 84.69 380 GLN A CA 1
ATOM 2926 C C . GLN A 1 380 ? -18.952 4.080 3.673 1.00 84.69 380 GLN A C 1
ATOM 2928 O O . GLN A 1 380 ? -19.757 4.976 3.411 1.00 84.69 380 GLN A O 1
ATOM 2933 N N . MET A 1 381 ? -19.295 2.974 4.333 1.00 87.94 381 MET A N 1
ATOM 2934 C CA . MET A 1 381 ? -20.651 2.733 4.816 1.00 87.94 381 MET A CA 1
ATOM 2935 C C . MET A 1 381 ? -21.110 3.900 5.695 1.00 87.94 381 MET A C 1
ATOM 2937 O O . MET A 1 381 ? -20.499 4.188 6.721 1.00 87.94 381 MET A O 1
ATOM 2941 N N . SER A 1 382 ? -22.199 4.552 5.306 1.00 91.12 382 SER A N 1
ATOM 2942 C CA . SER A 1 382 ? -22.697 5.762 5.956 1.00 91.12 382 SER A CA 1
ATOM 2943 C C . SER A 1 382 ? -24.181 5.615 6.263 1.00 91.12 382 SER A C 1
ATOM 2945 O O . SER A 1 382 ? -24.961 5.167 5.422 1.00 91.12 382 SER A O 1
ATOM 2947 N N . VAL A 1 383 ? -24.590 5.979 7.481 1.00 94.38 383 VAL A N 1
ATOM 2948 C CA . VAL A 1 383 ? -26.014 6.048 7.836 1.00 94.38 383 VAL A CA 1
ATOM 2949 C C . VAL A 1 383 ? -26.617 7.274 7.161 1.00 94.38 383 VAL A C 1
ATOM 2951 O O . VAL A 1 383 ? -26.093 8.372 7.322 1.00 94.38 383 VAL A O 1
ATOM 2954 N N . CYS A 1 384 ? -27.713 7.085 6.427 1.00 91.44 384 CYS A N 1
ATOM 2955 C CA . CYS A 1 384 ? -28.363 8.147 5.649 1.00 91.44 384 CYS A CA 1
ATOM 2956 C C . CYS A 1 384 ? -29.807 8.404 6.083 1.00 91.44 384 CYS A C 1
ATOM 2958 O O . CYS A 1 384 ? -30.309 9.514 5.921 1.00 91.44 384 CYS A O 1
ATOM 2960 N N . ARG A 1 385 ? -30.473 7.398 6.659 1.00 94.19 385 ARG A N 1
ATOM 2961 C CA . ARG A 1 385 ? -31.825 7.518 7.212 1.00 94.19 385 ARG A CA 1
ATOM 2962 C C . ARG A 1 385 ? -31.888 6.896 8.597 1.00 94.19 385 ARG A C 1
ATOM 2964 O O . ARG A 1 385 ? -31.234 5.889 8.860 1.00 94.19 385 ARG A O 1
ATOM 2971 N N . MET A 1 386 ? -32.752 7.421 9.452 1.00 95.88 386 MET A N 1
ATOM 2972 C CA . MET A 1 386 ? -33.180 6.731 10.671 1.00 95.88 386 MET A CA 1
ATOM 2973 C C . MET A 1 386 ? -34.621 7.091 11.012 1.00 95.88 386 MET A C 1
ATOM 2975 O O . MET A 1 386 ? -35.141 8.083 10.502 1.00 95.88 386 MET A O 1
ATOM 2979 N N . PHE A 1 387 ? -35.276 6.299 11.854 1.00 95.50 387 PHE A N 1
ATOM 2980 C CA . PHE A 1 387 ? -36.593 6.654 12.378 1.00 95.50 387 PHE A CA 1
ATOM 2981 C C . PHE A 1 387 ? -36.805 6.170 13.812 1.00 95.50 387 PHE A C 1
ATOM 2983 O O . PHE A 1 387 ? -36.265 5.136 14.215 1.00 95.50 387 PHE A O 1
ATOM 2990 N N . VAL A 1 388 ? -37.621 6.918 14.559 1.00 95.12 388 VAL A N 1
ATOM 2991 C CA . VAL A 1 388 ? -38.049 6.621 15.938 1.00 95.12 388 VAL A CA 1
ATOM 2992 C C . VAL A 1 388 ? -39.523 6.989 16.131 1.00 95.12 388 VAL A C 1
ATOM 2994 O O . VAL A 1 388 ? -40.075 7.784 15.372 1.00 95.12 388 VAL A O 1
ATOM 2997 N N . PHE A 1 389 ? -40.171 6.437 17.158 1.00 93.19 389 PHE A N 1
ATOM 2998 C CA . PHE A 1 389 ? -41.543 6.815 17.513 1.00 93.19 389 PHE A CA 1
ATOM 2999 C C . PHE A 1 389 ? -41.569 8.109 18.333 1.00 93.19 389 PHE A C 1
ATOM 3001 O O . PHE A 1 389 ? -40.848 8.241 19.328 1.00 93.19 389 PHE A O 1
ATOM 3008 N N . SER A 1 390 ? -42.429 9.049 17.936 1.00 86.69 390 SER A N 1
ATOM 3009 C CA . SER A 1 390 ? -42.615 10.334 18.624 1.00 86.69 390 SER A CA 1
ATOM 3010 C C . SER A 1 390 ? -43.900 10.396 19.443 1.00 86.69 390 SER A C 1
ATOM 3012 O O . SER A 1 390 ? -43.920 11.056 20.485 1.00 86.69 390 SER A O 1
ATOM 3014 N N . LYS A 1 391 ? -44.950 9.685 19.016 1.00 85.88 391 LYS A N 1
ATOM 3015 C CA . LYS A 1 391 ? -46.231 9.604 19.724 1.00 85.88 391 LYS A CA 1
ATOM 3016 C C . LYS A 1 391 ? -46.904 8.250 19.499 1.00 85.88 391 LYS A C 1
ATOM 3018 O O . LYS A 1 391 ? -46.877 7.737 18.384 1.00 85.88 391 LYS A O 1
ATOM 3023 N N . VAL A 1 392 ? -47.521 7.693 20.542 1.00 83.81 392 VAL A N 1
ATOM 3024 C CA . VAL A 1 392 ? -48.333 6.469 20.472 1.00 83.81 392 VAL A CA 1
ATOM 3025 C C . VAL A 1 392 ? -49.534 6.626 21.406 1.00 83.81 392 VAL A C 1
ATOM 3027 O O . VAL A 1 392 ? -49.368 6.640 22.623 1.00 83.81 392 VAL A O 1
ATOM 3030 N N . ASP A 1 393 ? -50.727 6.733 20.828 1.00 80.50 393 ASP A N 1
ATOM 3031 C CA . ASP A 1 393 ? -52.025 6.718 21.510 1.00 80.50 393 ASP A CA 1
ATOM 3032 C C . ASP A 1 393 ? -52.766 5.400 21.196 1.00 80.50 393 ASP A C 1
ATOM 3034 O O . ASP A 1 393 ? -52.345 4.616 20.348 1.00 80.50 393 ASP A O 1
ATOM 3038 N N . ALA A 1 394 ? -53.899 5.141 21.859 1.00 68.88 394 ALA A N 1
ATOM 3039 C CA . ALA A 1 394 ? -54.617 3.862 21.763 1.00 68.88 394 ALA A CA 1
ATOM 3040 C C . ALA A 1 394 ? -55.024 3.437 20.331 1.00 68.88 394 ALA A C 1
ATOM 3042 O O . ALA A 1 394 ? -55.162 2.241 20.091 1.00 68.88 394 ALA A O 1
ATOM 3043 N N . ASN A 1 395 ? -55.189 4.388 19.399 1.00 69.25 395 ASN A N 1
ATOM 3044 C CA . ASN A 1 395 ? -55.597 4.143 18.006 1.00 69.25 395 ASN A CA 1
ATOM 3045 C C . ASN A 1 395 ? -54.718 4.850 16.952 1.00 69.25 395 ASN A C 1
ATOM 3047 O O . ASN A 1 395 ? -55.017 4.744 15.766 1.00 69.25 395 ASN A O 1
ATOM 3051 N N . ASP A 1 396 ? -53.685 5.598 17.353 1.00 81.50 396 ASP A N 1
ATOM 3052 C CA . ASP A 1 396 ? -52.879 6.411 16.433 1.00 81.50 396 ASP A CA 1
ATOM 3053 C C . ASP A 1 396 ? -51.416 6.453 16.884 1.00 81.50 396 ASP A C 1
ATOM 3055 O O . ASP A 1 396 ? -51.125 6.470 18.081 1.00 81.50 396 ASP A O 1
ATOM 3059 N N . PHE A 1 397 ? -50.482 6.450 15.940 1.00 86.69 397 PHE A N 1
ATOM 3060 C CA . PHE A 1 397 ? -49.052 6.496 16.226 1.00 86.69 397 PHE A CA 1
ATOM 3061 C C . PHE A 1 397 ? -48.301 7.277 15.154 1.00 86.69 397 PHE A C 1
ATOM 3063 O O . PHE A 1 397 ? -48.613 7.215 13.968 1.00 86.69 397 PHE A O 1
ATOM 3070 N N . GLN A 1 398 ? -47.260 7.986 15.583 1.00 90.06 398 GLN A N 1
ATOM 3071 C CA . GLN A 1 398 ? -46.436 8.824 14.726 1.00 90.06 398 GLN A CA 1
ATOM 3072 C C . GLN A 1 398 ? -44.977 8.360 14.760 1.00 90.06 398 GLN A C 1
ATOM 3074 O O . GLN A 1 398 ? -44.381 8.180 15.829 1.00 90.06 398 GLN A O 1
ATOM 3079 N N . ILE A 1 399 ? -44.410 8.181 13.566 1.00 92.19 399 ILE A N 1
ATOM 3080 C CA . ILE A 1 399 ? -43.008 7.824 13.343 1.00 92.19 399 ILE A CA 1
ATOM 3081 C C . ILE A 1 399 ? -42.303 9.039 12.740 1.00 92.19 399 ILE A C 1
ATOM 3083 O O . ILE A 1 399 ? -42.636 9.472 11.636 1.00 92.19 399 ILE A O 1
ATOM 3087 N N . ASP A 1 400 ? -41.312 9.566 13.454 1.00 94.12 400 ASP A N 1
ATOM 3088 C CA . ASP A 1 400 ? -40.465 10.655 12.972 1.00 94.12 400 ASP A CA 1
ATOM 3089 C C . ASP A 1 400 ? -39.300 10.045 12.168 1.00 94.12 400 ASP A C 1
ATOM 3091 O O . ASP A 1 400 ? -38.542 9.218 12.685 1.00 94.12 400 ASP A O 1
ATOM 3095 N N . GLN A 1 401 ? -39.158 10.444 10.899 1.00 94.56 401 GLN A N 1
ATOM 3096 C CA . GLN A 1 401 ? -38.066 10.030 10.009 1.00 94.56 401 GLN A CA 1
ATOM 3097 C C . GLN A 1 401 ? -37.035 11.152 9.872 1.00 94.56 401 GLN A C 1
ATOM 3099 O O . GLN A 1 401 ? -37.393 12.317 9.705 1.00 94.56 401 GLN A O 1
ATOM 3104 N N . PHE A 1 402 ? -35.755 10.791 9.897 1.00 95.19 402 PHE A N 1
ATOM 3105 C CA . PHE A 1 402 ? -34.633 11.723 9.842 1.00 95.19 402 PHE A CA 1
ATOM 3106 C C . PHE A 1 402 ? -33.688 11.364 8.698 1.00 95.19 402 PHE A C 1
ATOM 3108 O O . PHE A 1 402 ? -33.490 10.185 8.383 1.00 95.19 402 PHE A O 1
ATOM 3115 N N . GLU A 1 403 ? -33.076 12.388 8.114 1.00 94.31 403 GLU A N 1
ATOM 3116 C CA . GLU A 1 403 ? -32.021 12.272 7.107 1.00 94.31 403 GLU A CA 1
ATOM 3117 C C . GLU A 1 403 ? -30.681 12.681 7.715 1.00 94.31 403 GLU A C 1
ATOM 3119 O O . GLU A 1 403 ? -30.609 13.608 8.520 1.00 94.31 403 GLU A O 1
ATOM 3124 N N . ILE A 1 404 ? -29.613 11.980 7.347 1.00 94.12 404 ILE A N 1
ATOM 3125 C CA . ILE A 1 404 ? -28.267 12.227 7.864 1.00 94.12 404 ILE A CA 1
ATOM 3126 C C . ILE A 1 404 ? -27.370 12.648 6.707 1.00 94.12 404 ILE A C 1
ATOM 3128 O O . ILE A 1 404 ? -27.247 11.931 5.713 1.00 94.12 404 ILE A O 1
ATOM 3132 N N . VAL A 1 405 ? -26.730 13.809 6.851 1.00 91.31 405 VAL A N 1
ATOM 3133 C CA . VAL A 1 405 ? -25.820 14.365 5.846 1.00 91.31 405 VAL A CA 1
ATOM 3134 C C . VAL A 1 405 ? -24.396 13.825 6.039 1.00 91.31 405 VAL A C 1
ATOM 3136 O O . VAL A 1 405 ? -23.923 13.594 7.157 1.00 91.31 405 VAL A O 1
ATOM 3139 N N . GLY A 1 406 ? -23.691 13.642 4.923 1.00 86.88 406 GLY A N 1
ATOM 3140 C CA . GLY A 1 406 ? -22.295 13.208 4.859 1.00 86.88 406 GLY A CA 1
ATOM 3141 C C . GLY A 1 406 ? -22.150 11.758 4.398 1.00 86.88 406 GLY A C 1
ATOM 3142 O O . GLY A 1 406 ? -22.804 10.863 4.929 1.00 86.88 406 GLY A O 1
ATOM 3143 N N . SER A 1 407 ? -21.273 11.553 3.417 1.00 83.06 407 SER A N 1
ATOM 3144 C CA . SER A 1 407 ? -21.047 10.297 2.684 1.00 83.06 407 SER A CA 1
ATOM 3145 C C . SER A 1 407 ? -19.734 9.589 3.047 1.00 83.06 407 SER A C 1
ATOM 3147 O O . SER A 1 407 ? -19.326 8.638 2.377 1.00 83.06 407 SER A O 1
ATOM 3149 N N . THR A 1 408 ? -19.054 10.082 4.079 1.00 87.88 408 THR A N 1
ATOM 3150 C CA . THR A 1 408 ? -17.755 9.596 4.542 1.00 87.88 408 THR A CA 1
ATOM 3151 C C . THR A 1 408 ? -17.788 9.298 6.039 1.00 87.88 408 THR A C 1
ATOM 3153 O O . THR A 1 408 ? -18.752 9.621 6.745 1.00 87.88 408 THR A O 1
ATOM 3156 N N . TYR A 1 409 ? -16.697 8.721 6.536 1.00 91.12 409 TYR A N 1
ATOM 3157 C CA . TYR A 1 409 ? -16.445 8.510 7.954 1.00 91.12 409 TYR A CA 1
ATOM 3158 C C . TYR A 1 409 ? -16.039 9.776 8.716 1.00 91.12 409 TYR A C 1
ATOM 3160 O O . TYR A 1 409 ? -15.750 9.696 9.908 1.00 91.12 409 TYR A O 1
ATOM 3168 N N . GLU A 1 410 ? -16.049 10.954 8.084 1.00 91.06 410 GLU A N 1
ATOM 3169 C CA . GLU A 1 410 ? -15.867 12.194 8.831 1.00 91.06 410 GLU A CA 1
ATOM 3170 C C . GLU A 1 410 ? -16.989 12.357 9.875 1.00 91.06 410 GLU A C 1
ATOM 3172 O O . GLU A 1 410 ? -18.177 12.272 9.533 1.00 91.06 410 GLU A O 1
ATOM 3177 N N . PRO A 1 411 ? -16.656 12.662 11.145 1.00 90.50 411 PRO A N 1
ATOM 3178 C CA . PRO A 1 411 ? -17.631 12.884 12.213 1.00 90.50 411 PRO A CA 1
ATOM 3179 C C . PRO A 1 411 ? -18.300 14.269 12.098 1.00 90.50 411 PRO A C 1
ATOM 3181 O O . PRO A 1 411 ? -18.536 14.957 13.091 1.00 90.50 411 PRO A O 1
ATOM 3184 N N . LYS A 1 412 ? -18.585 14.706 10.866 1.00 86.06 412 LYS A N 1
ATOM 3185 C CA . LYS A 1 412 ? -19.220 15.976 10.511 1.00 86.06 412 LYS A CA 1
ATOM 3186 C C . LYS A 1 412 ? -20.419 15.703 9.612 1.00 86.06 412 LYS A C 1
ATOM 3188 O O . LYS A 1 412 ? -20.331 14.957 8.640 1.00 86.06 412 LYS A O 1
ATOM 3193 N N . GLY A 1 413 ? -21.548 16.309 9.941 1.00 86.56 413 GLY A N 1
ATOM 3194 C CA . GLY A 1 413 ? -22.782 16.162 9.182 1.00 86.56 413 GLY A CA 1
ATOM 3195 C C . GLY A 1 413 ? -23.980 16.579 10.014 1.00 86.56 413 GLY A C 1
ATOM 3196 O O . GLY A 1 413 ? -24.004 16.357 11.223 1.00 86.56 413 GLY A O 1
ATOM 3197 N N . ASP A 1 414 ? -24.958 17.194 9.361 1.00 91.19 414 ASP A N 1
ATOM 3198 C CA . ASP A 1 414 ? -26.197 17.611 10.002 1.00 91.19 414 ASP A CA 1
ATOM 3199 C C . ASP A 1 414 ? -27.235 16.483 9.985 1.00 91.19 414 ASP A C 1
ATOM 3201 O O . ASP A 1 414 ? -27.284 15.664 9.062 1.00 91.19 414 ASP A O 1
ATOM 3205 N N . ILE A 1 415 ? -28.084 16.469 11.011 1.00 95.06 415 ILE A N 1
ATOM 3206 C CA . ILE A 1 415 ? -29.292 15.647 11.062 1.00 95.06 415 ILE A CA 1
ATOM 3207 C C . ILE A 1 415 ? -30.456 16.533 10.631 1.00 95.06 415 ILE A C 1
ATOM 3209 O O . ILE A 1 415 ? -30.654 17.612 11.194 1.00 95.06 415 ILE A O 1
ATOM 3213 N N . LEU A 1 416 ? -31.211 16.100 9.627 1.00 94.94 416 LEU A N 1
ATOM 3214 C CA . LEU A 1 416 ? -32.335 16.839 9.069 1.00 94.94 416 LEU A CA 1
ATOM 3215 C C . LEU A 1 416 ? -33.656 16.165 9.447 1.00 94.94 416 LEU A C 1
ATOM 3217 O O . LEU A 1 416 ? -33.799 14.944 9.366 1.00 94.94 416 LEU A O 1
ATOM 3221 N N . PHE A 1 417 ? -34.640 16.980 9.809 1.00 94.25 417 PHE A N 1
ATOM 3222 C CA . PHE A 1 417 ? -36.030 16.593 10.018 1.00 94.25 417 PHE A CA 1
ATOM 3223 C C . PHE A 1 417 ? -36.908 17.483 9.138 1.00 94.25 417 PHE A C 1
ATOM 3225 O O . PHE A 1 417 ? -36.839 18.709 9.234 1.00 94.25 417 PHE A O 1
ATOM 3232 N N . ASN A 1 418 ? -37.692 16.885 8.235 1.00 90.50 418 ASN A N 1
ATOM 3233 C CA . ASN A 1 418 ? -38.499 17.609 7.240 1.00 90.50 418 ASN A CA 1
ATOM 3234 C C . ASN A 1 418 ? -37.703 18.683 6.460 1.00 90.50 418 ASN A C 1
ATOM 3236 O O . ASN A 1 418 ? -38.180 19.794 6.242 1.00 90.50 418 ASN A O 1
ATOM 3240 N N . GLY A 1 419 ? -36.458 18.366 6.083 1.00 88.19 419 GLY A N 1
ATOM 3241 C CA . GLY A 1 419 ? -35.569 19.254 5.321 1.00 88.19 419 GLY A CA 1
ATOM 3242 C C . GLY A 1 419 ? -34.870 20.355 6.130 1.00 88.19 419 GLY A C 1
ATOM 3243 O O . GLY A 1 419 ? -34.069 21.093 5.565 1.00 88.19 419 GLY A O 1
ATOM 3244 N N . SER A 1 420 ? -35.127 20.468 7.437 1.00 91.81 420 SER A N 1
ATOM 3245 C CA . SER A 1 420 ? -34.486 21.457 8.318 1.00 91.81 420 SER A CA 1
ATOM 3246 C C . SER A 1 420 ? -33.549 20.795 9.324 1.00 91.81 420 SER A C 1
ATOM 3248 O O . SER A 1 420 ? -33.810 19.684 9.780 1.00 91.81 420 SER A O 1
ATOM 3250 N N . LYS A 1 421 ? -32.465 21.483 9.703 1.00 92.38 421 LYS A N 1
ATOM 3251 C CA . LYS A 1 421 ? -31.517 20.997 10.717 1.00 92.38 421 LYS A CA 1
ATOM 3252 C C . LYS A 1 421 ? -32.217 20.769 12.059 1.00 92.38 421 LYS A C 1
ATOM 3254 O O . LYS A 1 421 ? -32.957 21.631 12.527 1.00 92.38 421 LYS A O 1
ATOM 3259 N N . PHE A 1 422 ? -31.958 19.617 12.673 1.00 92.94 422 PHE A N 1
ATOM 3260 C CA . PHE A 1 422 ? -32.609 19.155 13.893 1.00 92.94 422 PHE A CA 1
ATOM 3261 C C . PHE A 1 422 ? -31.589 18.839 14.992 1.00 92.94 422 PHE A C 1
ATOM 3263 O O . PHE A 1 422 ? -30.579 18.177 14.747 1.00 92.94 422 PHE A O 1
ATOM 3270 N N . THR A 1 423 ? -31.871 19.270 16.222 1.00 91.50 423 THR A N 1
ATOM 3271 C CA . THR A 1 423 ? -31.025 18.987 17.387 1.00 91.50 423 THR A CA 1
ATOM 3272 C C . THR A 1 423 ? -31.480 17.687 18.051 1.00 91.50 423 THR A C 1
ATOM 3274 O O . THR A 1 423 ? -32.570 17.600 18.609 1.00 91.50 423 THR A O 1
ATOM 3277 N N . CYS A 1 424 ? -30.644 16.646 18.020 1.00 89.94 424 CYS A N 1
ATOM 3278 C CA . CYS A 1 424 ? -31.054 15.311 18.474 1.00 89.94 424 CYS A CA 1
ATOM 3279 C C . CYS A 1 424 ? -31.334 15.208 19.984 1.00 89.94 424 CYS A C 1
ATOM 3281 O O . CYS A 1 424 ? -32.037 14.287 20.399 1.00 89.94 424 CYS A O 1
ATOM 3283 N N . SER A 1 425 ? -30.819 16.133 20.801 1.00 87.88 425 SER A N 1
ATOM 3284 C CA . SER A 1 425 ? -31.074 16.167 22.249 1.00 87.88 425 SER A CA 1
ATOM 3285 C C . SER A 1 425 ? -32.545 16.440 22.603 1.00 87.88 425 SER A C 1
ATOM 3287 O O . SER A 1 425 ? -32.988 16.050 23.682 1.00 87.88 425 SER A O 1
ATOM 3289 N N . ASP A 1 426 ? -33.330 17.001 21.677 1.00 86.62 426 ASP A N 1
ATOM 3290 C CA . ASP A 1 426 ? -34.750 17.319 21.881 1.00 86.62 426 ASP A CA 1
ATOM 3291 C C . ASP A 1 426 ? -35.673 16.085 21.806 1.00 86.62 426 ASP A C 1
ATOM 3293 O O . ASP A 1 426 ? -36.855 16.147 22.162 1.00 86.62 426 ASP A O 1
ATOM 3297 N N . ARG A 1 427 ? -35.162 14.934 21.342 1.00 88.56 427 ARG A N 1
ATOM 3298 C CA . ARG A 1 427 ? -35.917 13.675 21.234 1.00 88.56 427 ARG A CA 1
ATOM 3299 C C . ARG A 1 427 ? -35.247 12.574 22.043 1.00 88.56 427 ARG A C 1
ATOM 3301 O O . ARG A 1 427 ? -34.239 12.009 21.634 1.00 88.56 427 ARG A O 1
ATOM 3308 N N . SER A 1 428 ? -35.879 12.169 23.142 1.00 89.06 428 SER A N 1
ATOM 3309 C CA . SER A 1 428 ? -35.371 11.089 24.003 1.00 89.06 428 SER A CA 1
ATOM 3310 C C . SER A 1 428 ? -35.211 9.744 23.285 1.00 89.06 428 SER A C 1
ATOM 3312 O O . SER A 1 428 ? -34.266 9.016 23.579 1.00 89.06 428 SER A O 1
ATOM 3314 N N . GLY A 1 429 ? -36.051 9.443 22.288 1.00 91.12 429 GLY A N 1
ATOM 3315 C CA . GLY A 1 429 ? -35.885 8.251 21.447 1.00 91.12 429 GLY A CA 1
ATOM 3316 C C . GLY A 1 429 ? -34.568 8.242 20.657 1.00 91.12 429 GLY A C 1
ATOM 3317 O O . GLY A 1 429 ? -33.949 7.191 20.518 1.00 91.12 429 GLY A O 1
ATOM 3318 N N . LEU A 1 430 ? -34.088 9.408 20.201 1.00 94.56 430 LEU A N 1
ATOM 3319 C CA . LEU A 1 430 ? -32.794 9.528 19.519 1.00 94.56 430 LEU A CA 1
ATOM 3320 C C . LEU A 1 430 ? -31.618 9.352 20.485 1.00 94.56 430 LEU A C 1
ATOM 3322 O O . LEU A 1 430 ? -30.593 8.796 20.097 1.00 94.56 430 LEU A O 1
ATOM 3326 N N . VAL A 1 431 ? -31.770 9.771 21.745 1.00 94.31 431 VAL A N 1
ATOM 3327 C CA . VAL A 1 431 ? -30.761 9.538 22.789 1.00 94.31 431 VAL A CA 1
ATOM 3328 C C . VAL A 1 431 ? -30.562 8.036 23.006 1.00 94.31 431 VAL A C 1
ATOM 3330 O O . VAL A 1 431 ? -29.433 7.561 22.931 1.00 94.31 431 VAL A O 1
ATOM 3333 N N . GLU A 1 432 ? -31.639 7.268 23.205 1.00 93.81 432 GLU A N 1
ATOM 3334 C CA . GLU A 1 432 ? -31.530 5.812 23.405 1.00 93.81 432 GLU A CA 1
ATOM 3335 C C . GLU A 1 432 ? -31.071 5.083 22.129 1.00 93.81 432 GLU A C 1
ATOM 3337 O O . GLU A 1 432 ? -30.327 4.104 22.207 1.00 93.81 432 GLU A O 1
ATOM 3342 N N . LEU A 1 433 ? -31.442 5.583 20.943 1.00 96.06 433 LEU A N 1
ATOM 3343 C CA . LEU A 1 433 ? -30.933 5.073 19.668 1.00 96.06 433 LEU A CA 1
ATOM 3344 C C . LEU A 1 433 ? -29.409 5.247 19.570 1.00 96.06 433 LEU A C 1
ATOM 3346 O O . LEU A 1 433 ? -28.711 4.296 19.211 1.00 96.06 433 LEU A O 1
ATOM 3350 N N . ALA A 1 434 ? -28.886 6.422 19.939 1.00 96.25 434 ALA A N 1
ATOM 3351 C CA . ALA A 1 434 ? -27.449 6.689 19.988 1.00 96.25 434 ALA A CA 1
ATOM 3352 C C . ALA A 1 434 ? -26.737 5.836 21.052 1.00 96.25 434 ALA A C 1
ATOM 3354 O O . ALA A 1 434 ? -25.660 5.304 20.790 1.00 96.25 434 ALA A O 1
ATOM 3355 N N . GLU A 1 435 ? -27.348 5.641 22.227 1.00 95.25 435 GLU A N 1
ATOM 3356 C CA . GLU A 1 435 ? -26.823 4.741 23.263 1.00 95.25 435 GLU A CA 1
ATOM 3357 C C . GLU A 1 435 ? -26.701 3.300 22.742 1.00 95.25 435 GLU A C 1
ATOM 3359 O O . GLU A 1 435 ? -25.653 2.667 22.897 1.00 95.25 435 GLU A O 1
ATOM 3364 N N . CYS A 1 436 ? -27.726 2.806 22.041 1.00 95.06 436 CYS A N 1
ATOM 3365 C CA . CYS A 1 436 ? -27.704 1.486 21.419 1.00 95.06 436 CYS A CA 1
ATOM 3366 C C . CYS A 1 436 ? -26.611 1.373 20.345 1.00 95.06 436 CYS A C 1
ATOM 3368 O O . CYS A 1 436 ? -25.871 0.387 20.319 1.00 95.06 436 CYS A O 1
ATOM 3370 N N . ALA A 1 437 ? -26.486 2.387 19.485 1.00 96.19 437 ALA A N 1
ATOM 3371 C CA . ALA A 1 437 ? -25.494 2.449 18.413 1.00 96.19 437 ALA A CA 1
ATOM 3372 C C . ALA A 1 437 ? -24.041 2.517 18.926 1.00 96.19 437 ALA A C 1
ATOM 3374 O O . ALA A 1 437 ? -23.149 1.961 18.284 1.00 96.19 437 ALA A O 1
ATOM 3375 N N . ALA A 1 438 ? -23.803 3.154 20.077 1.00 95.50 438 ALA A N 1
ATOM 3376 C CA . ALA A 1 438 ? -22.475 3.310 20.676 1.00 95.50 438 ALA A CA 1
ATOM 3377 C C . ALA A 1 438 ? -22.033 2.109 21.535 1.00 95.50 438 ALA A C 1
ATOM 3379 O O . ALA A 1 438 ? -20.844 1.775 21.564 1.00 95.50 438 ALA A O 1
ATOM 3380 N N . LEU A 1 439 ? -22.965 1.489 22.275 1.00 94.50 439 LEU A N 1
ATOM 3381 C CA . LEU A 1 439 ? -22.662 0.444 23.267 1.00 94.50 439 LEU A CA 1
ATOM 3382 C C . LEU A 1 439 ? -22.741 -0.966 22.686 1.00 94.50 439 LEU A C 1
ATOM 3384 O O . LEU A 1 439 ? -21.871 -1.797 22.965 1.00 94.50 439 LEU A O 1
ATOM 3388 N N . CYS A 1 440 ? -23.744 -1.232 21.845 1.00 95.31 440 CYS A N 1
ATOM 3389 C CA . CYS A 1 440 ? -23.842 -2.483 21.101 1.00 95.31 440 CYS A CA 1
ATOM 3390 C C . CYS A 1 440 ? -22.950 -2.419 19.855 1.00 95.31 440 CYS A C 1
ATOM 3392 O O . CYS A 1 440 ? -23.428 -2.562 18.736 1.00 95.31 440 CYS A O 1
ATOM 3394 N N . ASN A 1 441 ? -21.667 -2.113 20.030 1.00 92.62 441 ASN A N 1
ATOM 3395 C CA . ASN A 1 441 ? -20.716 -1.844 18.957 1.00 92.62 441 ASN A CA 1
ATOM 3396 C C . ASN A 1 441 ? -19.294 -2.178 19.420 1.00 92.62 441 ASN A C 1
ATOM 3398 O O . ASN A 1 441 ? -18.926 -1.828 20.547 1.00 92.62 441 ASN A O 1
ATOM 3402 N N . ASP A 1 442 ? -18.529 -2.860 18.569 1.00 86.88 442 ASP A N 1
ATOM 3403 C CA . ASP A 1 442 ? -17.143 -3.251 18.840 1.00 86.88 442 ASP A CA 1
ATOM 3404 C C . ASP A 1 442 ? -16.145 -2.499 17.938 1.00 86.88 442 ASP A C 1
ATOM 3406 O O . ASP A 1 442 ? -14.935 -2.621 18.115 1.00 86.88 442 ASP A O 1
ATOM 3410 N N . SER A 1 443 ? -16.642 -1.667 17.021 1.00 88.00 443 SER A N 1
ATOM 3411 C CA . SER A 1 443 ? -15.841 -0.851 16.111 1.00 88.00 443 SER A CA 1
ATOM 3412 C C . SER A 1 443 ? -15.644 0.575 16.633 1.00 88.00 443 SER A C 1
ATOM 3414 O O . SER A 1 443 ? -16.400 1.094 17.464 1.00 88.00 443 SER A O 1
ATOM 3416 N N . SER A 1 444 ? -14.614 1.238 16.122 1.00 88.25 444 SER A N 1
ATOM 3417 C CA . SER A 1 444 ? -14.282 2.627 16.426 1.00 88.25 444 SER A CA 1
ATOM 3418 C C . SER A 1 444 ? -13.889 3.389 15.165 1.00 88.25 444 SER A C 1
ATOM 3420 O O . SER A 1 444 ? -13.794 2.830 14.066 1.00 88.25 444 SER A O 1
ATOM 3422 N N . LEU A 1 445 ? -13.705 4.691 15.340 1.00 90.81 445 LEU A N 1
ATOM 3423 C CA . LEU A 1 445 ? -13.183 5.590 14.331 1.00 90.81 445 LEU A CA 1
ATOM 3424 C C . LEU A 1 445 ? -11.813 6.083 14.794 1.00 90.81 445 LEU A C 1
ATOM 3426 O O . LEU A 1 445 ? -11.665 6.435 15.964 1.00 90.81 445 LEU A O 1
ATOM 3430 N N . ASP A 1 446 ? -10.839 6.096 13.893 1.00 88.81 446 ASP A N 1
ATOM 3431 C CA . ASP A 1 446 ? -9.502 6.628 14.151 1.00 88.81 446 ASP A CA 1
ATOM 3432 C C . ASP A 1 446 ? -9.155 7.708 13.125 1.00 88.81 446 ASP A C 1
ATOM 3434 O O . ASP A 1 446 ? -9.683 7.712 12.012 1.00 88.81 446 ASP A O 1
ATOM 3438 N N . TYR A 1 447 ? -8.294 8.650 13.499 1.00 88.44 447 TYR A N 1
ATOM 3439 C CA . TYR A 1 447 ? -7.814 9.681 12.585 1.00 88.44 447 TYR A CA 1
ATOM 3440 C C . TYR A 1 447 ? -6.371 9.387 12.195 1.00 88.44 447 TYR A C 1
ATOM 3442 O O . TYR A 1 447 ? -5.457 9.478 13.015 1.00 88.44 447 TYR A O 1
ATOM 3450 N N . ASN A 1 448 ? -6.158 9.085 10.918 1.00 78.50 448 ASN A N 1
ATOM 3451 C CA . ASN A 1 448 ? -4.830 8.812 10.403 1.00 78.50 448 ASN A CA 1
ATOM 3452 C C . ASN A 1 448 ? -4.098 10.134 10.137 1.00 78.50 448 ASN A C 1
ATOM 3454 O O . ASN A 1 448 ? -4.349 10.798 9.130 1.00 78.50 448 ASN A O 1
ATOM 3458 N N . GLU A 1 449 ? -3.164 10.515 11.014 1.00 78.06 449 GLU A N 1
ATOM 3459 C CA . GLU A 1 449 ? -2.408 11.772 10.880 1.00 78.06 449 GLU A CA 1
ATOM 3460 C C . GLU A 1 449 ? -1.610 11.869 9.574 1.00 78.06 449 GLU A C 1
ATOM 3462 O O . GLU A 1 449 ? -1.436 12.962 9.031 1.00 78.06 449 GLU A O 1
ATOM 3467 N N . THR A 1 450 ? -1.156 10.730 9.045 1.00 71.00 450 THR A N 1
ATOM 3468 C CA . THR A 1 450 ? -0.358 10.685 7.814 1.00 71.00 450 THR A CA 1
ATOM 3469 C C . THR A 1 450 ? -1.230 10.967 6.596 1.00 71.00 450 THR A C 1
ATOM 3471 O O . THR A 1 450 ? -0.863 11.772 5.741 1.00 71.00 450 THR A O 1
ATOM 3474 N N . LYS A 1 451 ? -2.403 10.328 6.524 1.00 66.50 451 LYS A N 1
ATOM 3475 C CA . LYS A 1 451 ? -3.338 10.483 5.400 1.00 66.50 451 LYS A CA 1
ATOM 3476 C C . LYS A 1 451 ? -4.292 11.672 5.556 1.00 66.50 451 LYS A C 1
ATOM 3478 O O . LYS A 1 451 ? -4.914 12.074 4.579 1.00 66.50 451 LYS A O 1
ATOM 3483 N N . LYS A 1 452 ? -4.396 12.244 6.761 1.00 83.38 452 LYS A N 1
ATOM 3484 C CA . LYS A 1 452 ? -5.339 13.311 7.139 1.00 83.38 452 LYS A CA 1
ATOM 3485 C C . LYS A 1 452 ? -6.809 12.960 6.875 1.00 83.38 452 LYS A C 1
ATOM 3487 O O . LYS A 1 452 ? -7.599 13.823 6.502 1.00 83.38 452 LYS A O 1
ATOM 3492 N N . ILE A 1 453 ? -7.170 11.695 7.071 1.00 83.44 453 ILE A N 1
ATOM 3493 C CA . ILE A 1 453 ? -8.535 11.179 6.900 1.00 83.44 453 ILE A CA 1
ATOM 3494 C C . ILE A 1 453 ? -8.943 10.344 8.112 1.00 83.44 453 ILE A C 1
ATOM 3496 O O . ILE A 1 453 ? -8.096 9.830 8.846 1.00 83.44 453 ILE A O 1
ATOM 3500 N N . TYR A 1 454 ? -10.252 10.198 8.301 1.00 87.19 454 TYR A N 1
ATOM 3501 C CA . TYR A 1 454 ? -10.812 9.296 9.298 1.00 87.19 454 TYR A CA 1
ATOM 3502 C C . TYR A 1 454 ? -10.942 7.887 8.723 1.00 87.19 454 TYR A C 1
ATOM 3504 O O . TYR A 1 454 ? -11.581 7.685 7.689 1.00 87.19 454 TYR A O 1
ATOM 3512 N N . GLU A 1 455 ? -10.352 6.916 9.409 1.00 83.94 455 GLU A N 1
ATOM 3513 C CA . GLU A 1 455 ? -10.330 5.514 9.014 1.00 83.94 455 GLU A CA 1
ATOM 3514 C C . GLU A 1 455 ? -11.182 4.671 9.964 1.00 83.94 455 GLU A C 1
ATOM 3516 O O . GLU A 1 455 ? -11.306 4.935 11.165 1.00 83.94 455 GLU A O 1
ATOM 3521 N N . LYS A 1 456 ? -11.786 3.619 9.409 1.00 86.00 456 LYS A N 1
ATOM 3522 C CA . LYS A 1 456 ? -12.530 2.644 10.202 1.00 86.00 456 LYS A CA 1
ATOM 3523 C C . LYS A 1 456 ? -11.569 1.742 10.971 1.00 86.00 456 LYS A C 1
ATOM 3525 O O . LYS A 1 456 ? -10.598 1.240 10.410 1.00 86.00 456 LYS A O 1
ATOM 3530 N N . VAL A 1 457 ? -11.913 1.440 12.216 1.00 81.75 457 VAL A N 1
ATOM 3531 C CA . VAL A 1 457 ? -11.302 0.355 12.987 1.00 81.75 457 VAL A CA 1
ATOM 3532 C C . VAL A 1 457 ? -12.412 -0.628 13.337 1.00 81.75 457 VAL A C 1
ATOM 3534 O O . VAL A 1 457 ? -13.268 -0.333 14.166 1.00 81.75 457 VAL A O 1
ATOM 3537 N N . GLY A 1 458 ? -12.429 -1.780 12.666 1.00 80.62 458 GLY A N 1
ATOM 3538 C CA . GLY A 1 458 ? -13.504 -2.770 12.769 1.00 80.62 458 GLY A CA 1
ATOM 3539 C C . GLY A 1 458 ? -14.381 -2.840 11.514 1.00 80.62 458 GLY A C 1
ATOM 3540 O O . GLY A 1 458 ? -13.911 -2.634 10.391 1.00 80.62 458 GLY A O 1
ATOM 3541 N N . GLU A 1 459 ? -15.656 -3.192 11.681 1.00 78.62 459 GLU A N 1
ATOM 3542 C CA . GLU A 1 459 ? -16.562 -3.430 10.555 1.00 78.62 459 GLU A CA 1
ATOM 3543 C C . GLU A 1 459 ? -17.175 -2.137 10.022 1.00 78.62 459 GLU A C 1
ATOM 3545 O O . GLU A 1 459 ? -17.679 -1.313 10.778 1.00 78.62 459 GLU A O 1
ATOM 3550 N N . ALA A 1 460 ? -17.257 -2.007 8.693 1.00 84.38 460 ALA A N 1
ATOM 3551 C CA . ALA A 1 460 ? -17.809 -0.816 8.042 1.00 84.38 460 ALA A CA 1
ATOM 3552 C C . ALA A 1 460 ? -19.223 -0.455 8.542 1.00 84.38 460 ALA A C 1
ATOM 3554 O O . ALA A 1 460 ? -19.518 0.711 8.786 1.00 84.38 460 ALA A O 1
ATOM 3555 N N . THR A 1 461 ? -20.085 -1.460 8.734 1.00 88.25 461 THR A N 1
ATOM 3556 C CA . THR A 1 461 ? -21.450 -1.309 9.269 1.00 88.25 461 THR A CA 1
ATOM 3557 C C . THR A 1 461 ? -21.468 -0.748 10.684 1.00 88.25 461 THR A C 1
ATOM 3559 O O . THR A 1 461 ? -22.343 0.036 11.029 1.00 88.25 461 THR A O 1
ATOM 3562 N N . GLU A 1 462 ? -20.517 -1.153 11.514 1.00 90.88 462 GLU A N 1
ATOM 3563 C CA . GLU A 1 462 ? -20.433 -0.728 12.902 1.00 90.88 462 GLU A CA 1
ATOM 3564 C C . GLU A 1 462 ? -19.765 0.641 13.041 1.00 90.88 462 GLU A C 1
ATOM 3566 O O . GLU A 1 462 ? -20.267 1.490 13.775 1.00 90.88 462 GLU A O 1
ATOM 3571 N N . THR A 1 463 ? -18.706 0.912 12.275 1.00 92.75 463 THR A N 1
ATOM 3572 C CA . THR A 1 463 ? -18.101 2.248 12.197 1.00 92.75 463 THR A CA 1
ATOM 3573 C C . THR A 1 463 ? -19.105 3.287 11.698 1.00 92.75 463 THR A C 1
ATOM 3575 O O . THR A 1 463 ? -19.129 4.399 12.217 1.00 92.75 463 THR A O 1
ATOM 3578 N N . ALA A 1 464 ? -20.005 2.928 10.772 1.00 94.50 464 ALA A N 1
ATOM 3579 C CA . ALA A 1 464 ? -21.096 3.808 10.347 1.00 94.50 464 ALA A CA 1
ATOM 3580 C C . ALA A 1 464 ? -21.990 4.246 11.525 1.00 94.50 464 ALA A C 1
ATOM 3582 O O . ALA A 1 464 ? -22.423 5.397 11.581 1.00 94.50 464 ALA A O 1
ATOM 3583 N N . LEU A 1 465 ? -22.243 3.347 12.486 1.00 96.50 465 LEU A N 1
ATOM 3584 C CA . LEU A 1 465 ? -22.984 3.657 13.714 1.00 96.50 465 LEU A CA 1
ATOM 3585 C C . LEU A 1 465 ? -22.167 4.547 14.656 1.00 96.50 465 LEU A C 1
ATOM 3587 O O . LEU A 1 465 ? -22.717 5.475 15.242 1.00 96.50 465 LEU A O 1
ATOM 3591 N N . THR A 1 466 ? -20.860 4.305 14.771 1.00 96.00 466 THR A N 1
ATOM 3592 C CA . THR A 1 466 ? -19.949 5.157 15.549 1.00 96.00 466 THR A CA 1
ATOM 3593 C C . THR A 1 466 ? -19.967 6.591 15.017 1.00 96.00 466 THR A C 1
ATOM 3595 O O . THR A 1 466 ? -20.168 7.532 15.783 1.00 96.00 466 THR A O 1
ATOM 3598 N N . VAL A 1 467 ? -19.861 6.760 13.696 1.00 96.12 467 VAL A N 1
ATOM 3599 C CA . VAL A 1 467 ? -19.928 8.064 13.018 1.00 96.12 467 VAL A CA 1
ATOM 3600 C C . VAL A 1 467 ? -21.308 8.705 13.169 1.00 96.12 467 VAL A C 1
ATOM 3602 O O . VAL A 1 467 ? -21.395 9.906 13.418 1.00 96.12 467 VAL A O 1
ATOM 3605 N N . LEU A 1 468 ? -22.392 7.925 13.078 1.00 97.12 468 LEU A N 1
ATOM 3606 C CA . LEU A 1 468 ? -23.747 8.418 13.342 1.00 97.12 468 LEU A CA 1
ATOM 3607 C C . LEU A 1 468 ? -23.842 9.043 14.739 1.00 97.12 468 LEU A C 1
ATOM 3609 O O . LEU A 1 468 ? -24.354 10.150 14.872 1.00 97.12 468 LEU A O 1
ATOM 3613 N N . VAL A 1 469 ? -23.326 8.370 15.769 1.00 96.69 469 VAL A N 1
ATOM 3614 C CA . VAL A 1 469 ? -23.331 8.881 17.149 1.00 96.69 469 VAL A CA 1
ATOM 3615 C C . VAL A 1 469 ? -22.551 10.193 17.260 1.00 96.69 469 VAL A C 1
ATOM 3617 O O . VAL A 1 469 ? -23.008 11.123 17.931 1.00 96.69 469 VAL A O 1
ATOM 3620 N N . GLU A 1 470 ? -21.416 10.308 16.564 1.00 95.69 470 GLU A N 1
ATOM 3621 C CA . GLU A 1 470 ? -20.661 11.561 16.512 1.00 95.69 470 GLU A CA 1
ATOM 3622 C C . GLU A 1 470 ? -21.440 12.696 15.831 1.00 95.69 470 GLU A C 1
ATOM 3624 O O . GLU A 1 470 ? -21.404 13.828 16.322 1.00 95.69 470 GLU A O 1
ATOM 3629 N N . LYS A 1 471 ? -22.183 12.410 14.755 1.00 94.88 471 LYS A N 1
ATOM 3630 C CA . LYS A 1 471 ? -23.035 13.394 14.061 1.00 94.88 471 LYS A CA 1
ATOM 3631 C C . LYS A 1 471 ? -24.261 13.795 14.886 1.00 94.88 471 LYS A C 1
ATOM 3633 O O . LYS A 1 471 ? -24.621 14.967 14.921 1.00 94.88 471 LYS A O 1
ATOM 3638 N N . MET A 1 472 ? -24.890 12.842 15.578 1.00 95.31 472 MET A N 1
ATOM 3639 C CA . MET A 1 472 ? -26.075 13.099 16.403 1.00 95.31 472 MET A CA 1
ATOM 3640 C C . MET A 1 472 ? -25.765 13.993 17.607 1.00 95.31 472 MET A C 1
ATOM 3642 O O . MET A 1 472 ? -26.611 14.799 17.985 1.00 95.31 472 MET A O 1
ATOM 3646 N N . ASN A 1 473 ? -24.584 13.830 18.221 1.00 94.38 473 ASN A N 1
ATOM 3647 C CA . ASN A 1 473 ? -24.124 14.602 19.382 1.00 94.38 473 ASN A CA 1
ATOM 3648 C C . ASN A 1 473 ? -25.227 14.822 20.441 1.00 94.38 473 ASN A C 1
ATOM 3650 O O . ASN A 1 473 ? -25.504 15.945 20.859 1.00 94.38 473 ASN A O 1
ATOM 3654 N N . VAL A 1 474 ? -25.885 13.736 20.863 1.00 93.12 474 VAL A N 1
ATOM 3655 C CA . VAL A 1 474 ? -27.134 13.768 21.656 1.00 93.12 474 VAL A CA 1
ATOM 3656 C C . VAL A 1 474 ? -27.023 14.436 23.033 1.00 93.12 474 VAL A C 1
ATOM 3658 O O . VAL A 1 474 ? -28.043 14.721 23.652 1.00 93.12 474 VAL A O 1
ATOM 3661 N N . PHE A 1 475 ? -25.806 14.706 23.512 1.00 90.69 475 PHE A N 1
ATOM 3662 C CA . PHE A 1 475 ? -25.541 15.427 24.763 1.00 90.69 475 PHE A CA 1
ATOM 3663 C C . PHE A 1 475 ? -25.006 16.850 24.548 1.00 90.69 475 PHE A C 1
ATOM 3665 O O . PHE A 1 475 ? -24.535 17.467 25.500 1.00 90.69 475 PHE A O 1
ATOM 3672 N N . ASN A 1 476 ? -25.078 17.376 23.319 1.00 90.62 476 ASN A N 1
ATOM 3673 C CA . ASN A 1 476 ? -24.619 18.717 22.944 1.00 90.62 476 ASN A CA 1
ATOM 3674 C C . ASN A 1 476 ? -23.177 19.010 23.402 1.00 90.62 476 ASN A C 1
ATOM 3676 O O . ASN A 1 476 ? -22.872 20.094 23.897 1.00 90.62 476 ASN A O 1
ATOM 3680 N N . THR A 1 477 ? -22.283 18.032 23.263 1.00 88.31 477 THR A N 1
ATOM 3681 C CA . THR A 1 477 ? -20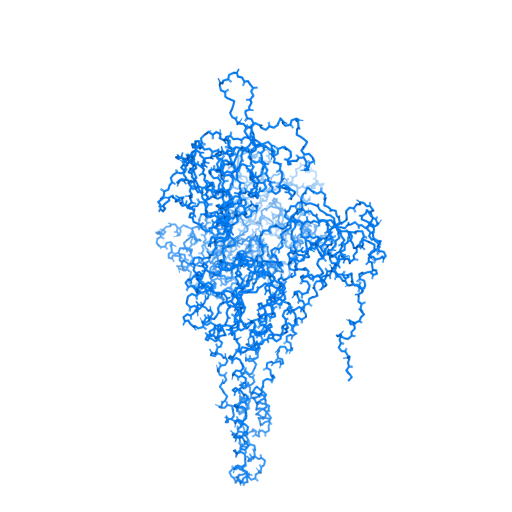.872 18.171 23.631 1.00 88.31 477 THR A CA 1
ATOM 3682 C C . THR A 1 477 ? -20.208 19.246 22.775 1.00 88.31 477 THR A C 1
ATOM 3684 O O . THR A 1 477 ? -20.371 19.236 21.552 1.00 88.31 477 THR A O 1
ATOM 3687 N N . ASP A 1 478 ? -19.443 20.147 23.398 1.00 89.25 478 ASP A N 1
ATOM 3688 C CA . ASP A 1 478 ? -18.639 21.127 22.667 1.00 89.25 478 ASP A CA 1
ATOM 3689 C C . ASP A 1 478 ? -17.458 20.429 21.981 1.00 89.25 478 ASP A C 1
ATOM 3691 O O . ASP A 1 478 ? -16.560 19.892 22.629 1.00 89.25 478 ASP A O 1
ATOM 3695 N N . LYS A 1 479 ? -17.488 20.428 20.648 1.00 88.56 479 LYS A N 1
ATOM 3696 C CA . LYS A 1 479 ? -16.470 19.821 19.783 1.00 88.56 479 LYS A CA 1
ATOM 3697 C C . LYS A 1 479 ? -15.516 20.851 19.168 1.00 88.56 479 LYS A C 1
ATOM 3699 O O . LYS A 1 479 ? -14.597 20.471 18.455 1.00 88.56 479 LYS A O 1
ATOM 3704 N N . SER A 1 480 ? -15.712 22.149 19.421 1.00 85.38 480 SER A N 1
ATOM 3705 C CA . SER A 1 480 ? -15.010 23.230 18.707 1.00 85.38 480 SER A CA 1
ATOM 3706 C C . SER A 1 480 ? -13.503 23.299 18.980 1.00 85.38 480 SER A C 1
ATOM 3708 O O . SER A 1 480 ? -12.749 23.773 18.134 1.00 85.38 480 SER A O 1
ATOM 3710 N N . ARG A 1 481 ? -13.065 22.826 20.152 1.00 87.44 481 ARG A N 1
ATOM 3711 C CA . ARG A 1 481 ? -11.668 22.889 20.618 1.00 87.44 481 ARG A CA 1
ATOM 3712 C C . ARG A 1 481 ? -10.923 21.557 20.534 1.00 87.44 481 ARG A C 1
ATOM 3714 O O . ARG A 1 481 ? -9.776 21.494 20.963 1.00 87.44 481 ARG A O 1
ATOM 3721 N N . LEU A 1 482 ? -11.572 20.507 20.035 1.00 90.00 482 LEU A N 1
ATOM 3722 C CA . LEU A 1 482 ? -10.992 19.168 19.969 1.00 90.00 482 LEU A CA 1
ATOM 3723 C C . LEU A 1 482 ? -10.120 19.020 18.721 1.00 90.00 482 LEU A C 1
ATOM 3725 O O . LEU A 1 482 ? -10.464 19.506 17.640 1.00 90.00 482 LEU A O 1
ATOM 3729 N N . SER A 1 483 ? -8.997 18.322 18.867 1.00 90.25 483 SER A N 1
ATOM 3730 C CA . SER A 1 483 ? -8.160 17.922 17.735 1.00 90.25 483 SER A CA 1
ATOM 3731 C C . SER A 1 483 ? -8.896 16.925 16.820 1.00 90.25 483 SER A C 1
ATOM 3733 O O . SER A 1 483 ? -9.830 16.250 17.265 1.00 90.25 483 SER A O 1
ATOM 3735 N N . PRO A 1 484 ? -8.484 16.765 15.546 1.00 88.56 484 PRO A N 1
ATOM 3736 C CA . PRO A 1 484 ? -9.074 15.769 14.650 1.00 88.56 484 PRO A CA 1
ATOM 3737 C C . PRO A 1 484 ? -9.095 14.348 15.225 1.00 88.56 484 PRO A C 1
ATOM 3739 O O . PRO A 1 484 ? -10.077 13.635 15.026 1.00 88.56 484 PRO A O 1
ATOM 3742 N N . GLN A 1 485 ? -8.068 13.968 15.988 1.00 88.12 485 GLN A N 1
ATOM 3743 C CA . GLN A 1 485 ? -7.980 12.663 16.642 1.00 88.12 485 GLN A CA 1
ATOM 3744 C C . GLN A 1 485 ? -8.993 12.515 17.785 1.00 88.12 485 GLN A C 1
ATOM 3746 O O . GLN A 1 485 ? -9.694 11.510 17.866 1.00 88.12 485 GLN A O 1
ATOM 3751 N N . GLU A 1 486 ? -9.149 13.538 18.628 1.00 88.62 486 GLU A N 1
ATOM 3752 C CA . GLU A 1 486 ? -10.138 13.529 19.717 1.00 88.62 486 GLU A CA 1
ATOM 3753 C C . GLU A 1 486 ? -11.582 13.568 19.194 1.00 88.62 486 GLU A C 1
ATOM 3755 O O . GLU A 1 486 ? -12.477 12.952 19.778 1.00 88.62 486 GLU A O 1
ATOM 3760 N N . LEU A 1 487 ? -11.814 14.246 18.064 1.00 90.38 487 LEU A N 1
ATOM 3761 C CA . LEU A 1 487 ? -13.120 14.301 17.405 1.00 90.38 487 LEU A CA 1
ATOM 3762 C C . LEU A 1 487 ? -13.628 12.930 16.953 1.00 90.38 487 LEU A C 1
ATOM 3764 O O . LEU A 1 487 ? -14.839 12.763 16.822 1.00 90.38 487 LEU A O 1
ATOM 3768 N N . ALA A 1 488 ? -12.738 11.960 16.722 1.00 89.56 488 ALA A N 1
ATOM 3769 C CA . ALA A 1 488 ? -13.117 10.660 16.182 1.00 89.56 488 ALA A CA 1
ATOM 3770 C C . ALA A 1 488 ? -14.089 9.890 17.098 1.00 89.56 488 ALA A C 1
ATOM 3772 O O . ALA A 1 488 ? -14.951 9.158 16.618 1.00 89.56 488 ALA A O 1
ATOM 3773 N N . MET A 1 489 ? -13.968 10.071 18.418 1.00 91.75 489 MET A N 1
ATOM 3774 C CA . MET A 1 489 ? -14.681 9.280 19.430 1.00 91.75 489 MET A CA 1
ATOM 3775 C C . MET A 1 489 ? -15.335 10.134 20.532 1.00 91.75 489 MET A C 1
ATOM 3777 O O . MET A 1 489 ? -15.705 9.599 21.582 1.00 91.75 489 MET A O 1
ATOM 3781 N N . ALA A 1 490 ? -15.465 11.450 20.344 1.00 92.81 490 ALA A N 1
ATOM 3782 C CA . ALA A 1 490 ? -15.879 12.392 21.387 1.00 92.81 490 ALA A CA 1
ATOM 3783 C C . ALA A 1 490 ? -17.253 12.065 22.010 1.00 92.81 490 ALA A C 1
ATOM 3785 O O . ALA A 1 490 ? -17.364 11.874 23.225 1.00 92.81 490 ALA A O 1
ATOM 3786 N N . SER A 1 491 ? -18.308 11.965 21.196 1.00 93.00 491 SER A N 1
ATOM 3787 C CA . SER A 1 491 ? -19.667 11.670 21.675 1.00 93.00 491 SER A CA 1
ATOM 3788 C C . SER A 1 491 ? -19.817 10.217 22.128 1.00 93.00 491 SER A C 1
ATOM 3790 O O . SER A 1 491 ? -20.475 9.951 23.138 1.00 93.00 491 SER A O 1
ATOM 3792 N N . ASN A 1 492 ? -19.179 9.272 21.432 1.00 93.25 492 ASN A N 1
ATOM 3793 C CA . ASN A 1 492 ? -19.182 7.859 21.819 1.00 93.25 492 ASN A CA 1
ATOM 3794 C C . ASN A 1 492 ? -18.550 7.648 23.201 1.00 93.25 492 ASN A C 1
ATOM 3796 O O . ASN A 1 492 ? -19.069 6.875 24.009 1.00 93.25 492 ASN A O 1
ATOM 3800 N N . THR A 1 493 ? -17.458 8.355 23.500 1.00 91.75 493 THR A N 1
ATOM 3801 C CA . THR A 1 493 ? -16.766 8.263 24.793 1.00 91.75 493 THR A CA 1
ATOM 3802 C C . THR A 1 493 ? -17.667 8.712 25.941 1.00 91.75 493 THR A C 1
ATOM 3804 O O . THR A 1 493 ? -17.713 8.044 26.971 1.00 91.75 493 THR A O 1
ATOM 3807 N N . ILE A 1 494 ? -18.455 9.774 25.757 1.00 92.06 494 ILE A N 1
ATOM 3808 C CA . ILE A 1 494 ? -19.393 10.265 26.781 1.00 92.06 494 ILE A CA 1
ATOM 3809 C C . ILE A 1 494 ? -20.480 9.230 27.087 1.00 92.06 494 ILE A C 1
ATOM 3811 O O . ILE A 1 494 ? -20.772 8.962 28.254 1.00 92.06 494 ILE A O 1
ATOM 3815 N N . ILE A 1 495 ? -21.040 8.583 26.061 1.00 91.62 495 ILE A N 1
ATOM 3816 C CA . ILE A 1 495 ? -22.001 7.487 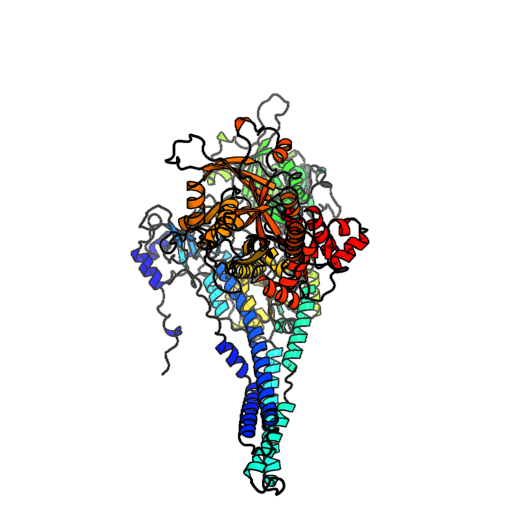26.264 1.00 91.62 495 ILE A CA 1
ATOM 3817 C C . ILE A 1 495 ? -21.342 6.324 27.023 1.00 91.62 495 ILE A C 1
ATOM 3819 O O . ILE A 1 495 ? -21.918 5.796 27.977 1.00 91.62 495 ILE A O 1
ATOM 3823 N N . ARG A 1 496 ? -20.116 5.946 26.640 1.00 89.81 496 ARG A N 1
ATOM 3824 C CA . ARG A 1 496 ? -19.349 4.866 27.287 1.00 89.81 496 ARG A CA 1
ATOM 3825 C C . ARG A 1 496 ? -18.935 5.191 28.727 1.00 89.81 496 ARG A C 1
ATOM 3827 O O . ARG A 1 496 ? -18.696 4.273 29.497 1.00 89.81 496 ARG A O 1
ATOM 3834 N N . GLN A 1 497 ? -18.879 6.461 29.127 1.00 89.69 497 GLN A N 1
ATOM 3835 C CA . GLN A 1 497 ? -18.646 6.846 30.526 1.00 89.69 497 GLN A CA 1
ATOM 3836 C C . GLN A 1 497 ? -19.891 6.652 31.405 1.00 89.69 497 GLN A C 1
ATOM 3838 O O . GLN A 1 497 ? -19.767 6.375 32.597 1.00 89.69 497 GLN A O 1
ATOM 3843 N N . LYS A 1 498 ? -21.097 6.768 30.833 1.00 88.19 498 LYS A N 1
ATOM 3844 C CA . LYS A 1 498 ? -22.368 6.581 31.555 1.00 88.19 498 LYS A CA 1
ATOM 3845 C C . LYS A 1 498 ? -22.659 5.106 31.863 1.00 88.19 498 LYS A C 1
ATOM 3847 O O . LYS A 1 498 ? -23.273 4.793 32.888 1.00 88.19 498 LYS A O 1
ATOM 3852 N N . TYR A 1 499 ? -22.200 4.208 30.994 1.00 88.56 499 TYR A N 1
ATOM 3853 C CA . TYR A 1 499 ? -22.457 2.773 31.073 1.00 88.56 499 TYR A CA 1
ATOM 3854 C C . TYR A 1 499 ? -21.166 1.970 31.067 1.00 88.56 499 TYR A C 1
ATOM 3856 O O . TYR A 1 499 ? -20.344 2.099 30.167 1.00 88.56 499 TYR A O 1
ATOM 3864 N N . ARG A 1 500 ? -21.031 1.045 32.013 1.00 88.12 500 ARG A N 1
ATOM 3865 C CA . ARG A 1 500 ? -19.984 0.031 31.964 1.00 88.12 500 ARG A CA 1
ATOM 3866 C C . ARG A 1 500 ? -20.482 -1.155 31.143 1.00 88.12 500 ARG A C 1
ATOM 3868 O O . ARG A 1 500 ? -21.426 -1.832 31.542 1.00 88.12 500 ARG A O 1
ATOM 3875 N N . LYS A 1 501 ? -19.849 -1.410 29.997 1.00 90.19 501 LYS A N 1
ATOM 3876 C CA . LYS A 1 501 ? -20.075 -2.625 29.199 1.00 90.19 501 LYS A CA 1
ATOM 3877 C C . LYS A 1 501 ? -19.420 -3.812 29.903 1.00 90.19 501 LYS A C 1
ATOM 3879 O O . LYS A 1 501 ? -18.207 -3.818 30.089 1.00 90.19 501 LYS A O 1
ATOM 3884 N N . GLU A 1 502 ? -20.227 -4.780 30.327 1.00 90.00 502 GLU A N 1
ATOM 3885 C CA . GLU A 1 502 ? -19.751 -5.971 31.044 1.00 90.00 502 GLU A CA 1
ATOM 3886 C C . GLU A 1 502 ? -19.315 -7.061 30.064 1.00 90.00 502 GLU A C 1
ATOM 3888 O O . GLU A 1 502 ? -18.236 -7.628 30.207 1.00 90.00 502 GLU A O 1
ATOM 3893 N N . PHE A 1 503 ? -20.154 -7.349 29.065 1.00 87.94 503 PHE A N 1
ATOM 3894 C CA . PHE A 1 503 ? -19.883 -8.332 28.017 1.00 87.94 503 PHE A CA 1
ATOM 3895 C C . PHE A 1 503 ? -20.776 -8.104 26.788 1.00 87.94 503 PHE A C 1
ATOM 3897 O O . PHE A 1 503 ? -21.815 -7.439 26.859 1.00 87.94 503 PHE A O 1
ATOM 3904 N N . THR A 1 504 ? -20.374 -8.688 25.661 1.00 89.19 504 THR A N 1
ATOM 3905 C CA . THR A 1 504 ? -21.133 -8.712 24.404 1.00 89.19 504 THR A CA 1
ATOM 3906 C C . THR A 1 504 ? -21.604 -10.137 24.142 1.00 89.19 504 THR A C 1
ATOM 3908 O O . THR A 1 504 ? -20.797 -11.062 24.179 1.00 89.19 504 THR A O 1
ATOM 3911 N N . LEU A 1 505 ? -22.884 -10.318 23.821 1.00 88.38 505 LEU A N 1
ATOM 3912 C CA . LEU A 1 505 ? -23.340 -11.514 23.122 1.00 88.38 505 LEU A CA 1
ATOM 3913 C C . LEU A 1 505 ? -23.057 -11.294 21.638 1.00 88.38 505 LEU A C 1
ATOM 3915 O O . LEU A 1 505 ? -23.775 -10.567 20.942 1.00 88.38 505 LEU A O 1
ATOM 3919 N N . GLU A 1 506 ? -21.966 -11.885 21.166 1.00 82.19 506 GLU A N 1
ATOM 3920 C CA . GLU A 1 506 ? -21.467 -11.698 19.805 1.00 82.19 506 GLU A CA 1
ATOM 3921 C C . GLU A 1 506 ? -22.502 -12.085 18.750 1.00 82.19 506 GLU A C 1
ATOM 3923 O O . GLU A 1 506 ? -23.359 -12.942 18.984 1.00 82.19 506 GLU A O 1
ATOM 3928 N N . PHE A 1 507 ? -22.421 -11.470 17.572 1.00 84.38 507 PHE A N 1
ATOM 3929 C CA . PHE A 1 507 ? -23.334 -11.781 16.481 1.00 84.38 507 PHE A CA 1
ATOM 3930 C C . PHE A 1 507 ? -23.302 -13.274 16.134 1.00 84.38 507 PHE A C 1
ATOM 3932 O O . PHE A 1 507 ? -22.244 -13.820 15.827 1.00 84.38 507 PHE A O 1
ATOM 3939 N N . SER A 1 508 ? -24.472 -13.907 16.077 1.00 70.94 508 SER A N 1
ATOM 3940 C CA . SER A 1 508 ? -24.616 -15.266 15.544 1.00 70.94 508 SER A CA 1
ATOM 3941 C C . SER A 1 508 ? -25.639 -15.308 14.416 1.00 70.94 508 SER A C 1
ATOM 3943 O O . SER A 1 508 ? -26.494 -14.428 14.269 1.00 70.94 508 SER A O 1
ATOM 3945 N N . ARG A 1 509 ? -25.51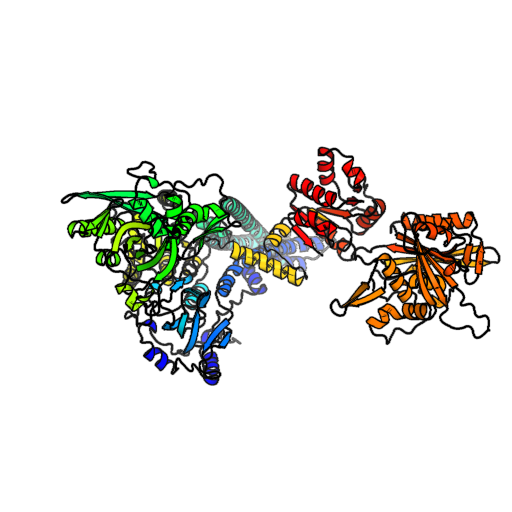5 -16.327 13.570 1.00 63.47 509 ARG A N 1
ATOM 3946 C CA . ARG A 1 509 ? -26.264 -16.428 12.312 1.00 63.47 509 ARG A CA 1
ATOM 3947 C C . ARG A 1 509 ? -27.714 -16.829 12.514 1.00 63.47 509 ARG A C 1
ATOM 3949 O O . ARG A 1 509 ? -28.573 -16.352 11.785 1.00 63.47 509 ARG A O 1
ATOM 3956 N N . ASP A 1 510 ? -27.948 -17.713 13.469 1.00 71.00 510 ASP A N 1
ATOM 3957 C CA . ASP A 1 510 ? -29.250 -18.238 13.861 1.00 71.00 510 ASP A CA 1
ATOM 3958 C C . ASP A 1 510 ? -30.175 -17.107 14.311 1.00 71.00 510 ASP A C 1
ATOM 3960 O O . ASP A 1 510 ? -31.302 -17.015 13.830 1.00 71.00 510 ASP A O 1
ATOM 3964 N N . ARG A 1 511 ? -29.672 -16.172 15.126 1.00 82.69 511 ARG A N 1
ATOM 3965 C CA . ARG A 1 511 ? -30.471 -15.029 15.592 1.00 82.69 511 ARG A CA 1
ATOM 3966 C C . ARG A 1 511 ? -30.293 -13.744 14.785 1.00 82.69 511 ARG A C 1
ATOM 3968 O O . ARG A 1 511 ? -31.104 -12.835 14.919 1.00 82.69 511 ARG A O 1
ATOM 3975 N N . LYS A 1 512 ? -29.266 -13.632 13.937 1.00 86.75 512 LYS A N 1
ATOM 3976 C CA . LYS A 1 512 ? -28.965 -12.433 13.121 1.00 86.75 512 LYS A CA 1
ATOM 3977 C C . LYS A 1 512 ? -28.950 -11.118 13.921 1.00 86.75 512 LYS A C 1
ATOM 3979 O O . LYS A 1 512 ? -29.340 -10.065 13.410 1.00 86.75 512 LYS A O 1
ATOM 3984 N N . SER A 1 513 ? -28.498 -11.169 15.167 1.00 91.19 513 SER A N 1
ATOM 3985 C CA . SER A 1 513 ? -28.371 -10.013 16.058 1.00 91.19 513 SER A CA 1
ATOM 3986 C C . SER A 1 513 ? -27.165 -10.157 16.974 1.00 91.19 513 SER A C 1
ATOM 3988 O O . SER A 1 513 ? -26.627 -11.248 17.159 1.00 91.19 513 SER A O 1
ATOM 3990 N N . MET A 1 514 ? -26.748 -9.019 17.512 1.00 93.12 514 MET A N 1
ATOM 3991 C CA . MET A 1 514 ? -25.737 -8.839 18.543 1.00 93.12 514 MET A CA 1
ATOM 3992 C C . MET A 1 514 ? -26.398 -8.100 19.706 1.00 93.12 514 MET A C 1
ATOM 3994 O O . MET A 1 514 ? -27.284 -7.270 19.480 1.00 93.12 514 MET A O 1
ATOM 3998 N N . SER A 1 515 ? -25.937 -8.346 20.929 1.00 95.38 515 SER A N 1
ATOM 3999 C CA . SER A 1 515 ? -26.331 -7.529 22.073 1.00 95.38 515 SER A CA 1
ATOM 4000 C C . SER A 1 515 ? -25.181 -7.268 23.039 1.00 95.38 515 SER A C 1
ATOM 4002 O O . SER A 1 515 ? -24.187 -7.987 23.059 1.00 95.38 515 SER A O 1
ATOM 4004 N N . SER A 1 516 ? -25.271 -6.201 23.826 1.00 94.88 516 SER A N 1
ATOM 4005 C CA . SER A 1 516 ? -24.275 -5.847 24.843 1.00 94.88 516 SER A CA 1
ATOM 4006 C C . SER A 1 516 ? -24.946 -5.613 26.183 1.00 94.88 516 SER A C 1
ATOM 4008 O O . SER A 1 516 ? -25.862 -4.796 26.279 1.00 94.88 516 SER A O 1
ATOM 4010 N N . TYR A 1 517 ? -24.475 -6.325 27.206 1.00 94.12 517 TYR A N 1
ATOM 4011 C CA . TYR A 1 517 ? -24.928 -6.181 28.582 1.00 94.12 517 TYR A CA 1
ATOM 4012 C C . TYR A 1 517 ? -24.149 -5.060 29.261 1.00 94.12 517 TYR A C 1
ATOM 4014 O O . TYR A 1 517 ? -22.913 -5.048 29.258 1.00 94.12 517 TYR A O 1
ATOM 4022 N N . VAL A 1 518 ? -24.874 -4.119 29.858 1.00 93.06 518 VAL A N 1
ATOM 4023 C CA . VAL A 1 518 ? -24.296 -2.942 30.498 1.00 93.06 518 VAL A CA 1
ATOM 4024 C C . VAL A 1 518 ? -24.863 -2.712 31.894 1.00 93.06 518 VAL A C 1
ATOM 4026 O O . VAL A 1 518 ? -26.015 -3.041 32.182 1.00 93.06 518 VAL A O 1
ATOM 4029 N N . THR A 1 519 ? -24.063 -2.084 32.748 1.00 90.69 519 THR A N 1
ATOM 4030 C CA . THR A 1 519 ? -24.454 -1.599 34.078 1.00 90.69 519 THR A CA 1
ATOM 4031 C C . THR A 1 519 ? -24.225 -0.088 34.168 1.00 90.69 519 THR A C 1
ATOM 4033 O O . THR A 1 519 ? -23.379 0.472 33.467 1.00 90.69 519 THR A O 1
ATOM 4036 N N . THR A 1 520 ? -25.002 0.624 34.987 1.00 83.88 520 THR A N 1
ATOM 4037 C CA . THR A 1 520 ? -24.831 2.079 35.150 1.00 83.88 520 THR A CA 1
ATOM 4038 C C . THR A 1 520 ? -23.582 2.387 35.978 1.00 83.88 520 THR A C 1
ATOM 4040 O O . THR A 1 520 ? -23.413 1.831 37.065 1.00 83.88 520 THR A O 1
ATOM 4043 N N . ALA A 1 521 ? -22.727 3.297 35.499 1.00 68.19 521 ALA A N 1
ATOM 4044 C CA . ALA A 1 521 ? -21.438 3.599 36.133 1.00 68.19 521 ALA A CA 1
ATOM 4045 C C . ALA A 1 521 ? -21.561 4.360 37.474 1.00 68.19 521 ALA A C 1
ATOM 4047 O O . ALA A 1 521 ? -20.694 4.237 38.339 1.00 68.19 521 ALA A O 1
ATOM 4048 N N . THR A 1 522 ? -22.643 5.117 37.687 1.00 58.56 522 THR A N 1
ATOM 4049 C CA . THR A 1 522 ? -22.908 5.860 38.928 1.00 58.56 522 THR A CA 1
ATOM 4050 C C . THR A 1 522 ? -23.812 5.073 39.884 1.00 58.56 522 THR A C 1
ATOM 4052 O O . THR A 1 522 ? -24.900 4.628 39.518 1.00 58.56 522 THR A O 1
ATOM 4055 N N . LYS A 1 523 ? -23.384 4.922 41.148 1.00 49.78 523 LYS A N 1
ATOM 4056 C CA . LYS A 1 523 ? -24.264 4.480 42.243 1.00 49.78 523 LYS A CA 1
ATOM 4057 C C . LYS A 1 523 ? -25.284 5.591 42.498 1.00 49.78 523 LYS A C 1
ATOM 4059 O O . LYS A 1 523 ? -24.908 6.661 42.969 1.00 49.78 523 LYS A O 1
ATOM 4064 N N . GLY A 1 524 ? -26.551 5.356 42.166 1.00 46.41 524 GLY A N 1
ATOM 4065 C CA . GLY A 1 524 ? -27.629 6.280 42.512 1.00 46.41 524 GLY A CA 1
ATOM 4066 C C . GLY A 1 524 ? -27.674 6.524 44.024 1.00 46.41 524 GLY A C 1
ATOM 4067 O O . GLY A 1 524 ? -27.527 5.597 44.816 1.00 46.41 524 GLY A O 1
ATOM 4068 N N . SER A 1 525 ? -27.898 7.774 44.422 1.00 41.34 525 SER A N 1
ATOM 4069 C CA . SER A 1 525 ? -28.065 8.250 45.804 1.00 41.34 525 SER A CA 1
ATOM 4070 C C . SER A 1 525 ? -29.388 7.812 46.462 1.00 41.34 525 SER A C 1
ATOM 4072 O O . SER A 1 525 ? -29.788 8.350 47.491 1.00 41.34 525 SER A O 1
ATOM 4074 N N . SER A 1 526 ? -30.071 6.816 45.899 1.00 40.44 526 SER A N 1
ATOM 4075 C CA . SER A 1 526 ? -31.319 6.250 46.412 1.00 40.44 526 SER A CA 1
ATOM 4076 C C . SER A 1 526 ? -31.028 4.849 46.950 1.00 40.44 526 SER A C 1
ATOM 4078 O O . SER A 1 526 ? -30.658 3.952 46.198 1.00 40.44 526 SER A O 1
ATOM 4080 N N . GLY A 1 527 ? -31.140 4.679 48.268 1.00 38.62 527 GLY A N 1
ATOM 4081 C CA . GLY A 1 527 ? -30.711 3.505 49.037 1.00 38.62 527 GLY A CA 1
ATOM 4082 C C . GLY A 1 527 ? -31.495 2.201 48.823 1.00 38.62 527 GLY A C 1
ATOM 4083 O O . GLY A 1 527 ? -31.923 1.591 49.796 1.00 38.62 527 GLY A O 1
ATOM 4084 N N . SER A 1 528 ? -31.624 1.722 47.586 1.00 39.44 528 SER A N 1
ATOM 4085 C CA . SER A 1 528 ? -32.015 0.339 47.272 1.00 39.44 528 SER A CA 1
ATOM 4086 C C . SER A 1 528 ? -31.026 -0.246 46.260 1.00 39.44 528 SER A C 1
ATOM 4088 O O . SER A 1 528 ? -31.074 0.052 45.068 1.00 39.44 528 SER A O 1
ATOM 4090 N N . GLY A 1 529 ? -30.064 -1.023 46.759 1.00 41.28 529 GLY A N 1
ATOM 4091 C CA . GLY A 1 529 ? -28.865 -1.446 46.038 1.00 41.28 529 GLY A CA 1
ATOM 4092 C C . GLY A 1 529 ? -29.063 -2.523 44.969 1.00 41.28 529 GLY A C 1
ATOM 4093 O O . GLY A 1 529 ? -28.689 -3.669 45.193 1.00 41.28 529 GLY A O 1
ATOM 4094 N N . GLN A 1 530 ? -29.505 -2.136 43.773 1.00 44.03 530 GLN A N 1
ATOM 4095 C CA . GLN A 1 530 ? -29.189 -2.853 42.531 1.00 44.03 530 GLN A CA 1
ATOM 4096 C C . GLN A 1 530 ? -28.807 -1.842 41.442 1.00 44.03 530 GLN A C 1
ATOM 4098 O O . GLN A 1 530 ? -29.565 -0.927 41.134 1.00 44.03 530 GLN A O 1
ATOM 4103 N N . SER A 1 531 ? -27.606 -1.990 40.872 1.00 54.34 531 SER A N 1
ATOM 4104 C CA . SER A 1 531 ? -27.231 -1.292 39.635 1.00 54.34 531 SER A CA 1
ATOM 4105 C C . SER A 1 531 ? -28.198 -1.749 38.540 1.00 54.34 531 SER A C 1
ATOM 4107 O O . SER A 1 531 ? -28.320 -2.951 38.305 1.00 54.34 531 SER A O 1
ATOM 4109 N N . ALA A 1 532 ? -28.932 -0.818 37.925 1.00 74.06 532 ALA A N 1
ATOM 4110 C CA . ALA A 1 532 ? -29.914 -1.151 36.899 1.00 74.06 532 ALA A CA 1
ATOM 4111 C C . ALA A 1 532 ? -29.181 -1.627 35.637 1.00 74.06 532 ALA A C 1
ATOM 4113 O O . ALA A 1 532 ? -28.578 -0.829 34.915 1.00 74.06 532 ALA A O 1
ATOM 4114 N N . ALA A 1 533 ? -29.186 -2.937 35.403 1.00 88.38 533 ALA A N 1
ATOM 4115 C CA . ALA A 1 533 ? -28.598 -3.528 34.213 1.00 88.38 533 ALA A CA 1
ATOM 4116 C C . ALA A 1 533 ? -29.520 -3.362 33.001 1.00 88.38 533 ALA A C 1
ATOM 4118 O O . ALA A 1 533 ? -30.739 -3.397 33.136 1.00 88.38 533 ALA A O 1
ATOM 4119 N N . LYS A 1 534 ? -28.934 -3.220 31.813 1.00 92.62 534 LYS A N 1
ATOM 4120 C CA . LYS A 1 534 ? -29.652 -3.195 30.531 1.00 92.62 534 LYS A CA 1
ATOM 4121 C C . LYS A 1 534 ? -28.908 -4.019 29.492 1.00 92.62 534 LYS A C 1
ATOM 4123 O O . LYS A 1 534 ? -27.689 -4.152 29.570 1.00 92.62 534 LYS A O 1
ATOM 4128 N N . MET A 1 535 ? -29.623 -4.514 28.484 1.00 95.06 535 MET A N 1
ATOM 4129 C CA . MET A 1 535 ? -28.991 -5.011 27.258 1.00 95.06 535 MET A CA 1
ATOM 4130 C C . MET A 1 535 ? -29.410 -4.170 26.058 1.00 95.06 535 MET A C 1
ATOM 4132 O O . MET A 1 535 ? -30.597 -3.970 25.822 1.00 95.06 535 MET A O 1
ATOM 4136 N N . PHE A 1 536 ? -28.436 -3.703 25.286 1.00 97.19 536 PHE A N 1
ATOM 4137 C CA . PHE A 1 536 ? -28.667 -3.059 23.992 1.00 97.19 536 PHE A CA 1
ATOM 4138 C C . PHE A 1 536 ? -28.558 -4.106 22.889 1.00 97.19 536 PHE A C 1
ATOM 4140 O O . PHE A 1 536 ? -27.644 -4.923 22.937 1.00 97.19 536 PHE A O 1
ATOM 4147 N N . VAL A 1 537 ? -29.470 -4.099 21.918 1.00 97.00 537 VAL A N 1
ATOM 4148 C CA . VAL A 1 537 ? -29.577 -5.112 20.858 1.00 97.00 537 VAL A CA 1
ATOM 4149 C C . VAL A 1 537 ? -29.584 -4.430 19.495 1.00 97.00 537 VAL A C 1
ATOM 4151 O O . VAL A 1 537 ? -30.341 -3.485 19.275 1.00 97.00 537 VAL A O 1
ATOM 4154 N N . LYS A 1 538 ? -28.794 -4.949 18.552 1.00 96.94 538 LYS A N 1
ATOM 4155 C CA . LYS A 1 538 ? -28.866 -4.571 17.133 1.00 96.94 538 LYS A CA 1
ATOM 4156 C C . LYS A 1 538 ? -28.911 -5.803 16.241 1.00 96.94 538 LYS A C 1
ATOM 4158 O O . LYS A 1 538 ? -28.268 -6.812 16.533 1.00 96.94 538 LYS A O 1
ATOM 4163 N N . GLY A 1 539 ? -29.612 -5.731 15.117 1.00 93.69 539 GLY A N 1
ATOM 4164 C CA . GLY A 1 539 ? -29.644 -6.857 14.187 1.00 93.69 539 GLY A CA 1
ATOM 4165 C C . GLY A 1 539 ? -30.521 -6.658 12.965 1.00 93.69 539 GLY A C 1
ATOM 4166 O O . GLY A 1 539 ? -31.014 -5.561 12.693 1.00 93.69 539 GLY A O 1
ATOM 4167 N N . ALA A 1 540 ? -30.700 -7.752 12.225 1.00 89.69 540 ALA A N 1
ATOM 4168 C CA . ALA A 1 540 ? -31.607 -7.800 11.087 1.00 89.69 540 ALA A CA 1
ATOM 4169 C C . ALA A 1 540 ? -33.033 -7.429 11.545 1.00 89.69 540 ALA A C 1
ATOM 4171 O O . ALA A 1 540 ? -33.510 -8.036 12.510 1.00 89.69 540 ALA A O 1
ATOM 4172 N N . PRO A 1 541 ? -33.715 -6.480 10.872 1.00 91.69 541 PRO A N 1
ATOM 4173 C CA . PRO A 1 541 ? -35.004 -5.973 11.328 1.00 91.69 541 PRO A CA 1
ATOM 4174 C C . PRO A 1 541 ? -36.032 -7.064 11.609 1.00 91.69 541 PRO A C 1
ATOM 4176 O O . PRO A 1 541 ? -36.557 -7.112 12.712 1.00 91.69 541 PRO A O 1
ATOM 4179 N N . GLU A 1 542 ? -36.244 -7.988 10.673 1.00 88.19 542 GLU A N 1
ATOM 4180 C CA . GLU A 1 542 ? -37.218 -9.082 10.812 1.00 88.19 542 GLU A CA 1
ATOM 4181 C C . GLU A 1 542 ? -36.983 -9.902 12.092 1.00 88.19 542 GLU A C 1
ATOM 4183 O O . GLU A 1 542 ? -37.883 -10.057 12.911 1.00 88.19 542 GLU A O 1
ATOM 4188 N N . SER A 1 543 ? -35.736 -10.324 12.327 1.00 89.31 543 SER A N 1
ATOM 4189 C CA . SER A 1 543 ? -35.377 -11.153 13.484 1.00 89.31 543 SER A CA 1
ATOM 4190 C C . SER A 1 543 ? -35.487 -10.417 14.823 1.00 89.31 543 SER A C 1
ATOM 4192 O O . SER A 1 543 ? -35.862 -11.006 15.839 1.00 89.31 543 SER A O 1
ATOM 4194 N N . VAL A 1 544 ? -35.109 -9.137 14.866 1.00 94.62 544 VAL A N 1
ATOM 4195 C CA . VAL A 1 544 ? -35.175 -8.346 16.104 1.00 94.62 544 VAL A CA 1
ATOM 4196 C C . VAL A 1 544 ? -36.624 -7.984 16.419 1.00 94.62 544 VAL A C 1
ATOM 4198 O O . VAL A 1 544 ? -37.059 -8.190 17.548 1.00 94.62 544 VAL A O 1
ATOM 4201 N N . ILE A 1 545 ? -37.384 -7.518 15.422 1.00 94.25 545 ILE A N 1
ATOM 4202 C CA . ILE A 1 545 ? -38.788 -7.115 15.575 1.00 94.25 545 ILE A CA 1
ATOM 4203 C C . ILE A 1 545 ? -39.652 -8.307 16.008 1.00 94.25 545 ILE A C 1
ATOM 4205 O O . ILE A 1 545 ? -40.547 -8.139 16.832 1.00 94.25 545 ILE A O 1
ATOM 4209 N N . ASP A 1 546 ? -39.378 -9.523 15.529 1.00 93.25 546 ASP A N 1
ATOM 4210 C CA . ASP A 1 546 ? -40.096 -10.726 15.974 1.00 93.25 546 ASP A CA 1
ATOM 4211 C C . ASP A 1 546 ? -39.924 -11.033 17.468 1.00 93.25 546 ASP A C 1
ATOM 4213 O O . ASP A 1 546 ? -40.809 -11.630 18.079 1.00 93.25 546 ASP A O 1
ATOM 4217 N N . ARG A 1 547 ? -38.820 -10.579 18.073 1.00 95.19 547 ARG A N 1
ATOM 4218 C CA . ARG A 1 547 ? -38.521 -10.729 19.507 1.00 95.19 547 ARG A CA 1
ATOM 4219 C C . ARG A 1 547 ? -38.873 -9.485 20.326 1.00 95.19 547 ARG A C 1
ATOM 4221 O O . ARG A 1 547 ? -38.662 -9.468 21.545 1.00 95.19 547 ARG A O 1
ATOM 4228 N N . CYS A 1 548 ? -39.425 -8.455 19.685 1.00 96.19 548 CYS A N 1
ATOM 4229 C CA . CYS A 1 548 ? -39.921 -7.268 20.361 1.00 96.19 548 CYS A CA 1
ATOM 4230 C C . CYS A 1 548 ? -41.319 -7.507 20.934 1.00 96.19 548 CYS A C 1
ATOM 4232 O O . CYS A 1 548 ? -42.208 -8.021 20.261 1.00 96.19 548 CYS A O 1
ATOM 4234 N N . THR A 1 549 ? -41.530 -7.088 22.178 1.00 94.88 549 THR A N 1
ATOM 4235 C CA . THR A 1 549 ? -42.857 -7.095 22.823 1.00 94.88 549 THR A CA 1
ATOM 4236 C C . THR A 1 549 ? -43.386 -5.687 23.065 1.00 94.88 549 THR A C 1
ATOM 4238 O O . THR A 1 549 ? -44.588 -5.488 23.229 1.00 94.88 549 THR A O 1
ATOM 4241 N N . HIS A 1 550 ? -42.493 -4.698 23.065 1.00 95.69 550 HIS A N 1
ATOM 4242 C CA . HIS A 1 550 ? -42.801 -3.299 23.321 1.00 95.69 550 HIS A CA 1
ATOM 4243 C C . HIS A 1 550 ? -42.071 -2.405 22.319 1.00 95.69 550 HIS A C 1
ATOM 4245 O O . HIS A 1 550 ? -41.096 -2.821 21.695 1.00 95.69 550 HIS A O 1
ATOM 4251 N N . ILE A 1 551 ? -42.516 -1.161 22.213 1.00 95.12 551 ILE A N 1
ATOM 4252 C CA . ILE A 1 551 ? -41.835 -0.074 21.516 1.00 95.12 551 ILE A CA 1
ATOM 4253 C C . ILE A 1 551 ? -41.498 1.045 22.506 1.00 95.12 551 ILE A C 1
ATOM 4255 O O . ILE A 1 551 ? -42.177 1.222 23.526 1.00 95.12 551 ILE A O 1
ATOM 4259 N N . ARG A 1 552 ? -40.453 1.812 22.205 1.00 94.56 552 ARG A N 1
ATOM 4260 C CA . ARG A 1 552 ? -40.101 3.031 22.925 1.00 94.56 552 ARG A CA 1
ATOM 4261 C C . ARG A 1 552 ? -40.737 4.231 22.238 1.00 94.56 552 ARG A C 1
ATOM 4263 O O . ARG A 1 552 ? -40.444 4.499 21.079 1.00 94.56 552 ARG A O 1
ATOM 4270 N N . CYS A 1 553 ? -41.551 4.980 22.975 1.00 90.62 553 CYS A N 1
ATOM 4271 C CA . CYS A 1 553 ? -42.082 6.271 22.547 1.00 90.62 553 CYS A CA 1
ATOM 4272 C C . CYS A 1 553 ? -41.621 7.345 23.536 1.00 90.62 553 CYS A C 1
ATOM 4274 O O . CYS A 1 553 ? -42.113 7.434 24.665 1.00 90.62 553 CYS A O 1
ATOM 4276 N N . GLY A 1 554 ? -40.622 8.132 23.143 1.00 83.19 554 GLY A N 1
ATOM 4277 C CA . GLY A 1 554 ? -39.924 9.023 24.066 1.00 83.19 554 GLY A CA 1
ATOM 4278 C C . GLY A 1 554 ? -39.258 8.243 25.208 1.00 83.19 554 GLY A C 1
ATOM 4279 O O . GLY A 1 554 ? -38.383 7.419 24.971 1.00 83.19 554 GLY A O 1
ATOM 4280 N N . THR A 1 555 ? -39.673 8.479 26.455 1.00 84.62 555 THR A N 1
ATOM 4281 C CA . THR A 1 555 ? -39.210 7.708 27.629 1.00 84.62 555 THR A CA 1
ATOM 4282 C C . THR A 1 555 ? -40.150 6.559 28.008 1.00 84.62 555 THR A C 1
ATOM 4284 O O . THR A 1 555 ? -39.797 5.720 28.839 1.00 84.62 555 THR A O 1
ATOM 4287 N N . GLN A 1 556 ? -41.341 6.493 27.406 1.00 89.00 556 GLN A N 1
ATOM 4288 C CA . GLN A 1 556 ? -42.367 5.516 27.755 1.00 89.00 556 GLN A CA 1
ATOM 4289 C C . GLN A 1 556 ? -42.176 4.200 27.000 1.00 89.00 556 GLN A C 1
ATOM 4291 O O . GLN A 1 556 ? -41.777 4.175 25.834 1.00 89.00 556 GLN A O 1
ATOM 4296 N N . LYS A 1 557 ? -42.489 3.096 27.681 1.00 91.56 557 LYS A N 1
ATOM 4297 C CA . LYS A 1 557 ? -42.524 1.744 27.119 1.00 91.56 557 LYS A CA 1
ATOM 4298 C C . LYS A 1 557 ? -43.977 1.376 26.829 1.00 91.56 557 LYS A C 1
ATOM 4300 O O . LYS A 1 557 ? -44.770 1.283 27.763 1.00 91.56 557 LYS A O 1
ATOM 4305 N N . VAL A 1 558 ? -44.314 1.167 25.559 1.00 92.06 558 VAL A N 1
ATOM 4306 C CA . VAL A 1 558 ? -45.688 0.892 25.102 1.00 92.06 558 VAL A CA 1
ATOM 4307 C C . VAL A 1 558 ? -45.752 -0.504 24.467 1.00 92.06 558 VAL A C 1
ATOM 4309 O O . VAL A 1 558 ? -44.808 -0.871 23.769 1.00 92.06 558 VAL A O 1
ATOM 4312 N N . PRO A 1 559 ? -46.803 -1.316 24.689 1.00 93.12 559 PRO A N 1
ATOM 4313 C CA . PRO A 1 559 ? -46.937 -2.626 24.047 1.00 93.12 559 PRO A CA 1
ATOM 4314 C C . PRO A 1 559 ? -46.930 -2.539 22.515 1.00 93.12 559 PRO A C 1
ATOM 4316 O O . PRO A 1 559 ? -47.568 -1.665 21.931 1.00 93.12 559 PRO A O 1
ATOM 4319 N N . MET A 1 560 ? -46.231 -3.463 21.853 1.00 92.81 560 MET A N 1
ATOM 4320 C CA . MET A 1 560 ? -46.181 -3.508 20.391 1.00 92.81 560 MET A CA 1
ATOM 4321 C C . MET A 1 560 ? -47.418 -4.223 19.838 1.00 92.81 560 MET A C 1
ATOM 4323 O O . MET A 1 560 ? -47.568 -5.435 19.992 1.00 92.81 560 MET A O 1
ATOM 4327 N N . THR A 1 561 ? -48.307 -3.482 19.176 1.00 92.19 561 THR A N 1
ATOM 4328 C CA . THR A 1 561 ? -49.495 -4.052 18.523 1.00 92.19 561 THR A CA 1
ATOM 4329 C C . THR A 1 561 ? -49.155 -4.615 17.132 1.00 92.19 561 THR A C 1
ATOM 4331 O O . THR A 1 561 ? -48.173 -4.189 16.513 1.00 92.19 561 THR A O 1
ATOM 4334 N N . PRO A 1 562 ? -49.965 -5.542 16.577 1.00 91.50 562 PRO A N 1
ATOM 4335 C CA . PRO A 1 562 ? -49.761 -6.052 15.218 1.00 91.50 562 PRO A CA 1
ATOM 4336 C C . PRO A 1 562 ? -49.756 -4.959 14.136 1.00 91.50 562 PRO A C 1
ATOM 4338 O O . PRO A 1 562 ? -48.989 -5.058 13.181 1.00 91.50 562 PRO A O 1
ATOM 4341 N N . GLN A 1 563 ? -50.564 -3.904 14.305 1.00 90.69 563 GLN A N 1
ATOM 4342 C CA . GLN A 1 563 ? -50.616 -2.757 13.387 1.00 90.69 563 GLN A CA 1
ATOM 4343 C C . GLN A 1 563 ? -49.292 -1.980 13.378 1.00 90.69 563 GLN A C 1
ATOM 4345 O O . GLN A 1 563 ? -48.736 -1.720 12.314 1.00 90.69 563 GLN A O 1
ATOM 4350 N N . ILE A 1 564 ? -48.741 -1.688 14.562 1.00 91.75 564 ILE A N 1
ATOM 4351 C CA . ILE A 1 564 ? -47.433 -1.032 14.705 1.00 91.75 564 ILE A CA 1
ATOM 4352 C C . ILE A 1 564 ? -46.338 -1.892 14.066 1.00 91.75 564 ILE A C 1
ATOM 4354 O O . ILE A 1 564 ? -45.522 -1.387 13.297 1.00 91.75 564 ILE A O 1
ATOM 4358 N N . LYS A 1 565 ? -46.337 -3.206 14.338 1.00 93.19 565 LYS A N 1
ATOM 4359 C CA . LYS A 1 565 ? -45.364 -4.146 13.762 1.00 93.19 565 LYS A CA 1
ATOM 4360 C C . LYS A 1 565 ? -45.391 -4.121 12.228 1.00 93.19 565 LYS A C 1
ATOM 4362 O O . LYS A 1 565 ? -44.333 -4.087 11.603 1.00 93.19 565 LYS A O 1
ATOM 4367 N N . GLN A 1 566 ? -46.582 -4.118 11.626 1.00 91.81 566 GLN A N 1
ATOM 4368 C CA . GLN A 1 566 ? -46.742 -4.058 10.170 1.00 91.81 566 GLN A CA 1
ATOM 4369 C C . GLN A 1 566 ? -46.221 -2.746 9.573 1.00 91.81 566 GLN A C 1
ATOM 4371 O O . GLN A 1 566 ? -45.517 -2.794 8.566 1.00 91.81 566 GLN A O 1
ATOM 4376 N N . GLU A 1 567 ? -46.492 -1.594 10.193 1.00 92.25 567 GLU A N 1
ATOM 4377 C CA . GLU A 1 567 ? -45.967 -0.312 9.698 1.00 92.25 567 GLU A CA 1
ATOM 4378 C C . GLU A 1 567 ? -44.437 -0.212 9.821 1.00 92.25 567 GLU A C 1
ATOM 4380 O O . GLU A 1 567 ? -43.788 0.281 8.899 1.00 92.25 567 GLU A O 1
ATOM 4385 N N . ILE A 1 568 ? -43.827 -0.759 10.883 1.00 93.50 568 ILE A N 1
ATOM 4386 C CA . ILE A 1 568 ? -42.357 -0.844 10.981 1.00 93.50 568 ILE A CA 1
ATOM 4387 C C . ILE A 1 568 ? -41.795 -1.673 9.818 1.00 93.50 568 ILE A C 1
ATOM 4389 O O . ILE A 1 568 ? -40.862 -1.234 9.145 1.00 93.50 568 ILE A O 1
ATOM 4393 N N . ILE A 1 569 ? -42.356 -2.861 9.562 1.00 92.00 569 ILE A N 1
ATOM 4394 C CA . ILE A 1 569 ? -41.901 -3.746 8.476 1.00 92.00 569 ILE A CA 1
ATOM 4395 C C . ILE A 1 569 ? -42.050 -3.055 7.117 1.00 92.00 569 ILE A C 1
ATOM 4397 O O . ILE A 1 569 ? -41.124 -3.091 6.310 1.00 92.00 569 ILE A O 1
ATOM 4401 N N . LYS A 1 570 ? -43.175 -2.376 6.880 1.00 91.69 570 LYS A N 1
ATOM 4402 C CA . LYS A 1 570 ? -43.431 -1.616 5.653 1.00 91.69 570 LYS A CA 1
ATOM 4403 C C . LYS A 1 570 ? -42.409 -0.498 5.444 1.00 91.69 570 LYS A C 1
ATOM 4405 O O . LYS A 1 570 ? -41.892 -0.352 4.338 1.00 91.69 570 LYS A O 1
ATOM 4410 N N . LEU A 1 571 ? -42.060 0.249 6.493 1.00 91.12 571 LEU A N 1
ATOM 4411 C CA . LEU A 1 571 ? -41.057 1.312 6.402 1.00 91.12 571 LEU A CA 1
ATOM 4412 C C . LEU A 1 571 ? -39.640 0.756 6.180 1.00 91.12 571 LEU A C 1
ATOM 4414 O O . LEU A 1 571 ? -38.879 1.290 5.376 1.00 91.12 571 LEU A O 1
ATOM 4418 N N . VAL A 1 572 ? -39.297 -0.363 6.826 1.00 89.69 572 VAL A N 1
ATOM 4419 C CA . VAL A 1 572 ? -38.038 -1.087 6.576 1.00 89.69 572 VAL A CA 1
ATOM 4420 C C . VAL A 1 572 ? -37.961 -1.573 5.128 1.00 89.69 572 VAL A C 1
ATOM 4422 O O . VAL A 1 572 ? -36.928 -1.410 4.481 1.00 89.69 572 VAL A O 1
ATOM 4425 N N . GLN A 1 573 ? -39.049 -2.131 4.593 1.00 85.88 573 GLN A N 1
ATOM 4426 C CA . GLN A 1 573 ? -39.128 -2.537 3.191 1.00 85.88 573 GLN A CA 1
ATOM 4427 C C . GLN A 1 573 ? -38.975 -1.335 2.258 1.00 85.88 573 GLN A C 1
ATOM 4429 O O . GLN A 1 573 ? -38.218 -1.420 1.293 1.00 85.88 573 GLN A O 1
ATOM 4434 N N . GLN A 1 574 ? -39.606 -0.198 2.563 1.00 87.62 574 GLN A N 1
ATOM 4435 C CA . GLN A 1 574 ? -39.443 1.040 1.799 1.00 87.62 574 GLN A CA 1
ATOM 4436 C C . GLN A 1 574 ? -37.983 1.515 1.784 1.00 87.62 574 GLN A C 1
ATOM 4438 O O . GLN A 1 574 ? -37.475 1.876 0.724 1.00 87.62 574 GLN A O 1
ATOM 4443 N N . TYR A 1 575 ? -37.287 1.481 2.923 1.00 88.38 575 TYR A N 1
ATOM 4444 C CA . TYR A 1 575 ? -35.866 1.833 2.989 1.00 88.38 575 TYR A CA 1
ATOM 4445 C C . TYR A 1 575 ? -34.996 0.846 2.198 1.00 88.38 575 TYR A C 1
ATOM 4447 O O . TYR A 1 575 ? -34.111 1.278 1.464 1.00 88.38 575 TYR A O 1
ATOM 4455 N N . GLY A 1 576 ? -35.247 -0.461 2.317 1.00 79.31 576 GLY A N 1
ATOM 4456 C CA . GLY A 1 576 ? -34.417 -1.507 1.712 1.00 79.31 576 GLY A CA 1
ATOM 4457 C C . GLY A 1 576 ? -34.671 -1.786 0.227 1.00 79.31 576 GLY A C 1
ATOM 4458 O O . GLY A 1 576 ? -33.765 -2.247 -0.461 1.00 79.31 576 GLY A O 1
ATOM 4459 N N . THR A 1 577 ? -35.875 -1.506 -0.278 1.00 74.19 577 THR A N 1
ATOM 4460 C CA . THR A 1 577 ? -36.279 -1.794 -1.673 1.00 74.19 577 THR A CA 1
ATOM 4461 C C . THR A 1 577 ? -36.672 -0.555 -2.479 1.00 74.19 577 THR A C 1
ATOM 4463 O O . THR A 1 577 ? -36.817 -0.641 -3.696 1.00 74.19 577 THR A O 1
ATOM 4466 N N . GLY A 1 578 ? -36.838 0.600 -1.825 1.00 72.19 578 GLY A N 1
ATOM 4467 C CA . GLY A 1 578 ? -37.104 1.875 -2.489 1.00 72.19 578 GLY A CA 1
ATOM 4468 C C . GLY A 1 578 ? -35.851 2.495 -3.112 1.00 72.19 578 GLY A C 1
ATOM 4469 O O . GLY A 1 578 ? -34.801 1.868 -3.194 1.00 72.19 578 GLY A O 1
ATOM 4470 N N . ARG A 1 579 ? -35.941 3.772 -3.511 1.00 69.50 579 ARG A N 1
ATOM 4471 C CA . ARG A 1 579 ? -34.844 4.529 -4.156 1.00 69.50 579 ARG A CA 1
ATOM 4472 C C . ARG A 1 579 ? -33.530 4.522 -3.364 1.00 69.50 579 ARG A C 1
ATOM 4474 O O . ARG A 1 579 ? -32.460 4.642 -3.954 1.00 69.50 579 ARG A O 1
ATOM 4481 N N . ASP A 1 580 ? -33.616 4.428 -2.041 1.00 71.00 580 ASP A N 1
ATOM 4482 C CA . ASP A 1 580 ? -32.447 4.498 -1.174 1.00 71.00 580 ASP A CA 1
ATOM 4483 C C . ASP A 1 580 ? -31.712 3.148 -1.036 1.00 71.00 580 ASP A C 1
ATOM 4485 O O . ASP A 1 580 ? -30.510 3.159 -0.777 1.00 71.00 580 ASP A O 1
ATOM 4489 N N . THR A 1 581 ? -32.387 2.004 -1.245 1.00 78.94 581 THR A N 1
ATOM 4490 C CA . THR A 1 581 ? -31.846 0.628 -1.086 1.00 78.94 581 THR A CA 1
ATOM 4491 C C . THR A 1 581 ? -30.881 0.465 0.086 1.00 78.94 581 THR A C 1
ATOM 4493 O O . THR A 1 581 ? -29.735 0.033 -0.051 1.00 78.94 581 THR A O 1
ATOM 4496 N N . LEU A 1 582 ? -31.344 0.863 1.262 1.00 86.38 582 LEU A N 1
ATOM 4497 C CA . LEU A 1 582 ? -30.541 0.916 2.469 1.00 86.38 582 LEU A CA 1
ATOM 4498 C C . LEU A 1 582 ? -30.402 -0.464 3.099 1.00 86.38 582 LEU A C 1
ATOM 4500 O O . LEU A 1 582 ? -31.358 -1.230 3.227 1.00 86.38 582 LEU A O 1
ATOM 4504 N N . ARG A 1 583 ? -29.218 -0.731 3.637 1.00 87.81 583 ARG A N 1
ATOM 4505 C CA . ARG A 1 583 ? -29.029 -1.763 4.647 1.00 87.81 583 ARG A CA 1
ATOM 4506 C C . ARG A 1 583 ? -29.650 -1.280 5.957 1.00 87.81 583 ARG A C 1
ATOM 4508 O O . ARG A 1 583 ? -29.119 -0.385 6.611 1.00 87.81 583 ARG A O 1
ATOM 4515 N N . CYS A 1 584 ? -30.770 -1.880 6.344 1.00 91.44 584 CYS A N 1
ATOM 4516 C CA . CYS A 1 584 ? -31.464 -1.547 7.586 1.00 91.44 584 CYS A CA 1
ATOM 4517 C C . CYS A 1 584 ? -30.964 -2.383 8.773 1.00 91.44 584 CYS A C 1
ATOM 4519 O O . CYS A 1 584 ? -30.798 -3.599 8.661 1.00 91.44 584 CYS A O 1
ATOM 4521 N N . LEU A 1 585 ? -30.796 -1.742 9.931 1.00 95.38 585 LEU A N 1
ATOM 4522 C CA . LEU A 1 585 ? -30.596 -2.391 11.229 1.00 95.38 585 LEU A CA 1
ATOM 4523 C C . LEU A 1 585 ? -31.660 -1.912 12.211 1.00 95.38 585 LEU A C 1
ATOM 4525 O O . LEU A 1 585 ? -31.830 -0.708 12.396 1.00 95.38 585 LEU A O 1
ATOM 4529 N N . ALA A 1 586 ? -32.342 -2.856 12.859 1.00 97.06 586 ALA A N 1
ATOM 4530 C CA . ALA A 1 586 ? -33.216 -2.548 13.985 1.00 97.06 586 ALA A CA 1
ATOM 4531 C C . ALA A 1 586 ? -32.399 -2.475 15.275 1.00 97.06 586 ALA A C 1
ATOM 4533 O O . ALA A 1 586 ? -31.519 -3.309 15.512 1.00 97.06 586 ALA A O 1
ATOM 4534 N N . LEU A 1 587 ? -32.716 -1.476 16.092 1.00 97.69 587 LEU A N 1
ATOM 4535 C CA . LEU A 1 587 ? -32.101 -1.188 17.379 1.00 97.69 587 LEU A CA 1
ATOM 4536 C C . LEU A 1 587 ? -33.168 -1.306 18.469 1.00 97.69 587 LEU A C 1
ATOM 4538 O O . LEU A 1 587 ? -34.291 -0.814 18.319 1.00 97.69 587 LEU A O 1
ATOM 4542 N N . GLY A 1 588 ? -32.818 -1.961 19.569 1.00 96.50 588 GLY A N 1
ATOM 4543 C CA . GLY A 1 588 ? -33.731 -2.198 20.679 1.00 96.50 588 GLY A CA 1
ATOM 4544 C C . GLY A 1 588 ? -33.008 -2.377 22.004 1.00 96.50 588 GLY A C 1
ATOM 4545 O O . GLY A 1 588 ? -31.789 -2.543 22.052 1.00 96.50 588 GLY A O 1
ATOM 4546 N N . THR A 1 589 ? -33.768 -2.350 23.093 1.00 96.44 589 THR A N 1
ATOM 4547 C CA . THR A 1 589 ? -33.241 -2.510 24.450 1.00 96.44 589 THR A CA 1
ATOM 4548 C C . THR A 1 589 ? -34.032 -3.529 25.248 1.00 96.44 589 THR A C 1
ATOM 4550 O O . THR A 1 589 ? -35.238 -3.677 25.090 1.00 96.44 589 THR A O 1
ATOM 4553 N N . ILE A 1 590 ? -33.351 -4.247 26.132 1.00 95.75 590 ILE A N 1
ATOM 4554 C CA . ILE A 1 590 ? -33.966 -5.091 27.151 1.00 95.75 590 ILE A CA 1
ATOM 4555 C C . ILE A 1 590 ? -33.775 -4.354 28.468 1.00 95.75 590 ILE A C 1
ATOM 4557 O O . ILE A 1 590 ? -32.657 -4.237 28.973 1.00 95.75 590 ILE A O 1
ATOM 4561 N N . ASP A 1 591 ? -34.875 -3.806 28.983 1.00 90.56 591 ASP A N 1
ATOM 4562 C CA . ASP A 1 591 ? -34.863 -2.940 30.166 1.00 90.56 591 ASP A CA 1
ATOM 4563 C C . ASP A 1 591 ? -34.488 -3.688 31.450 1.00 90.56 591 ASP A C 1
ATOM 4565 O O . ASP A 1 591 ? -33.859 -3.101 32.320 1.00 90.56 591 ASP A O 1
ATOM 4569 N N . ASN A 1 592 ? -34.876 -4.965 31.544 1.00 90.31 592 ASN A N 1
ATOM 4570 C CA . ASN A 1 592 ? -34.656 -5.836 32.699 1.00 90.31 592 ASN A CA 1
ATOM 4571 C C . ASN A 1 592 ? -34.087 -7.183 32.214 1.00 90.31 592 ASN A C 1
ATOM 4573 O O . ASN A 1 592 ? -34.848 -8.143 32.065 1.00 90.31 592 ASN A O 1
ATOM 4577 N N . PRO A 1 593 ? -32.789 -7.256 31.874 1.00 91.62 593 PRO A N 1
ATOM 4578 C CA . PRO A 1 593 ? -32.171 -8.495 31.417 1.00 91.62 593 PRO A CA 1
ATOM 4579 C C . PRO A 1 593 ? -32.027 -9.513 32.560 1.00 91.62 593 PRO A C 1
ATOM 4581 O O . PRO A 1 593 ? -32.086 -9.161 33.741 1.00 91.62 593 PRO A O 1
ATOM 4584 N N . SER A 1 594 ? -31.807 -10.782 32.203 1.00 89.00 594 SER A N 1
ATOM 4585 C CA . SER A 1 594 ? -31.455 -11.829 33.178 1.00 89.00 594 SER A CA 1
ATOM 4586 C C . SER A 1 594 ? -30.151 -11.472 33.895 1.00 89.00 594 SER A C 1
ATOM 4588 O O . SER A 1 594 ? -29.293 -10.799 33.321 1.00 89.00 594 SER A O 1
ATOM 4590 N N . ARG A 1 595 ? -29.979 -11.906 35.150 1.00 87.38 595 ARG A N 1
ATOM 4591 C CA . ARG A 1 595 ? -28.731 -11.639 35.878 1.00 87.38 595 ARG A CA 1
ATOM 4592 C C . ARG A 1 595 ? -27.574 -12.356 35.191 1.00 87.38 595 ARG A C 1
ATOM 4594 O O . ARG A 1 595 ? -27.745 -13.455 34.676 1.00 87.38 595 ARG A O 1
ATOM 4601 N N . ARG A 1 596 ? -26.378 -11.762 35.245 1.00 84.25 596 ARG A N 1
ATOM 4602 C CA . ARG A 1 596 ? -25.155 -12.338 34.658 1.00 84.25 596 ARG A CA 1
ATOM 4603 C C . ARG A 1 596 ? -24.902 -13.787 35.095 1.00 84.25 596 ARG A C 1
ATOM 4605 O O . ARG A 1 596 ? -24.441 -14.578 34.290 1.00 84.25 596 ARG A O 1
ATOM 4612 N N . GLU A 1 597 ? -25.195 -14.117 36.350 1.00 86.31 597 GLU A N 1
ATOM 4613 C CA . GLU A 1 597 ? -25.022 -15.461 36.928 1.00 86.31 597 GLU A CA 1
ATOM 4614 C C . GLU A 1 597 ? -25.940 -16.514 36.287 1.00 86.31 597 GLU A C 1
ATOM 4616 O O . GLU A 1 597 ? -25.584 -17.686 36.232 1.00 86.31 597 GLU A O 1
ATOM 4621 N N . ASP A 1 598 ? -27.089 -16.084 35.759 1.00 87.94 598 ASP A N 1
ATOM 4622 C CA . ASP A 1 598 ? -28.085 -16.940 35.109 1.00 87.94 598 ASP A CA 1
ATOM 4623 C C . ASP A 1 598 ? -27.806 -17.103 33.597 1.00 87.94 598 ASP A C 1
ATOM 4625 O O . ASP A 1 598 ? -28.537 -17.803 32.893 1.00 87.94 598 ASP A O 1
ATOM 4629 N N . MET A 1 599 ? -26.763 -16.441 33.077 1.00 86.62 599 MET A N 1
ATOM 4630 C CA . MET A 1 599 ? -26.401 -16.440 31.661 1.00 86.62 599 MET A CA 1
ATOM 4631 C C . MET A 1 599 ? -25.154 -17.289 31.419 1.00 86.62 599 MET A C 1
ATOM 4633 O O . MET A 1 599 ? -24.043 -16.936 31.803 1.00 86.62 599 MET A O 1
ATOM 4637 N N . ASP A 1 600 ? -25.337 -18.388 30.698 1.00 85.31 600 ASP A N 1
ATOM 4638 C CA . ASP A 1 600 ? -24.241 -19.158 30.117 1.00 85.31 600 ASP A CA 1
ATOM 4639 C C . ASP A 1 600 ? -23.686 -18.417 28.890 1.00 85.31 600 ASP A C 1
ATOM 4641 O O . ASP A 1 600 ? -24.343 -18.354 27.846 1.00 85.31 600 ASP A O 1
ATOM 4645 N N . LEU A 1 601 ? -22.509 -17.809 29.060 1.00 80.88 601 LEU A N 1
ATOM 4646 C CA . LEU A 1 601 ? -21.815 -17.018 28.040 1.00 80.88 601 LEU A CA 1
ATOM 4647 C C . LEU A 1 601 ? -20.930 -17.870 27.116 1.00 80.88 601 LEU A C 1
ATOM 4649 O O . LEU A 1 601 ? -20.417 -17.340 26.133 1.00 80.88 601 LEU A O 1
ATOM 4653 N N . GLU A 1 602 ? -20.740 -19.158 27.414 1.00 73.62 602 GLU A N 1
ATOM 4654 C CA . GLU A 1 602 ? -19.918 -20.062 26.599 1.00 73.62 602 GLU A CA 1
ATOM 4655 C C . GLU A 1 602 ? -20.742 -20.726 25.484 1.00 73.62 602 GLU A C 1
ATOM 4657 O O . GLU A 1 602 ? -20.210 -21.030 24.416 1.00 73.62 602 GLU A O 1
ATOM 4662 N N . ASP A 1 603 ? -22.055 -20.904 25.685 1.00 74.06 603 ASP A N 1
ATOM 4663 C CA . ASP A 1 603 ? -22.957 -21.471 24.675 1.00 74.06 603 ASP A CA 1
ATOM 4664 C C . ASP A 1 603 ? -23.728 -20.399 23.887 1.00 74.06 603 ASP A C 1
ATOM 4666 O O . ASP A 1 603 ? -24.829 -19.973 24.256 1.00 74.06 603 ASP A O 1
ATOM 4670 N N . ALA A 1 604 ? -23.195 -20.032 22.719 1.00 71.00 604 ALA A N 1
ATOM 4671 C CA . ALA A 1 604 ? -23.800 -19.047 21.823 1.00 71.00 604 ALA A CA 1
ATOM 4672 C C . ALA A 1 604 ? -25.235 -19.381 21.370 1.00 71.00 604 ALA A C 1
ATOM 4674 O O . ALA A 1 604 ? -26.003 -18.469 21.053 1.00 71.00 604 ALA A O 1
ATOM 4675 N N . ARG A 1 605 ? -25.642 -20.661 21.381 1.00 74.56 605 ARG A N 1
ATOM 4676 C CA . ARG A 1 605 ? -27.006 -21.083 21.000 1.00 74.56 605 ARG A CA 1
ATOM 4677 C C . ARG A 1 605 ? -28.057 -20.596 21.994 1.00 74.56 605 ARG A C 1
ATOM 4679 O O . ARG A 1 605 ? -29.221 -20.439 21.636 1.00 74.56 605 ARG A O 1
ATOM 4686 N N . LYS A 1 606 ? -27.662 -20.332 23.245 1.00 83.25 606 LYS A N 1
ATOM 4687 C CA . LYS A 1 606 ? -28.561 -19.801 24.278 1.00 83.25 606 LYS A CA 1
ATOM 4688 C C . LYS A 1 606 ? -28.773 -18.297 24.150 1.00 83.25 606 LYS A C 1
ATOM 4690 O O . LYS A 1 606 ? -29.747 -17.787 24.700 1.00 83.25 606 LYS A O 1
ATOM 4695 N N . PHE A 1 607 ? -27.942 -17.578 23.392 1.00 87.75 607 PHE A N 1
ATOM 4696 C CA . PHE A 1 607 ? -28.005 -16.113 23.324 1.00 87.75 607 PHE A CA 1
ATOM 4697 C C . PHE A 1 607 ? -29.352 -15.610 22.799 1.00 87.75 607 PHE A C 1
ATOM 4699 O O . PHE A 1 607 ? -29.846 -14.585 23.264 1.00 87.75 607 PHE A O 1
ATOM 4706 N N . ILE A 1 608 ? -30.001 -16.362 21.903 1.00 87.50 608 ILE A N 1
ATOM 4707 C CA . ILE A 1 608 ? -31.348 -16.031 21.422 1.00 87.50 608 ILE A CA 1
ATOM 4708 C C . ILE A 1 608 ? -32.397 -16.017 22.544 1.00 87.50 608 ILE A C 1
ATOM 4710 O O . ILE A 1 608 ? -33.330 -15.224 22.481 1.00 87.50 608 ILE A O 1
ATOM 4714 N N . THR A 1 609 ? -32.233 -16.845 23.582 1.00 90.38 609 THR A N 1
ATOM 4715 C CA . THR A 1 609 ? -33.161 -16.914 24.726 1.00 90.38 609 THR A CA 1
ATOM 4716 C C . THR A 1 609 ? -33.012 -15.709 25.653 1.00 90.38 609 THR A C 1
ATOM 4718 O O . THR A 1 609 ? -34.004 -15.216 26.191 1.00 90.38 609 THR A O 1
ATOM 4721 N N . TYR A 1 610 ? -31.791 -15.181 25.775 1.00 92.19 610 TYR A N 1
ATOM 4722 C CA . TYR A 1 610 ? -31.508 -13.967 26.538 1.00 92.19 610 TYR A CA 1
ATOM 4723 C C . TYR A 1 610 ? -31.949 -12.702 25.791 1.00 92.19 610 TYR A C 1
ATOM 4725 O O . TYR A 1 610 ? -32.333 -11.718 26.415 1.00 92.19 610 TYR A O 1
ATOM 4733 N N . GLU A 1 611 ? -31.940 -12.732 24.455 1.00 92.06 611 GLU A N 1
ATOM 4734 C CA . GLU A 1 611 ? -32.399 -11.647 23.582 1.00 92.06 611 GLU A CA 1
ATOM 4735 C C . GLU A 1 611 ? -33.915 -11.712 23.305 1.00 92.06 611 GLU A C 1
ATOM 4737 O O . GLU A 1 611 ? -34.354 -11.654 22.155 1.00 92.06 611 GLU A O 1
ATOM 4742 N N . THR A 1 612 ? -34.725 -11.847 24.357 1.00 91.31 612 THR A N 1
ATOM 4743 C CA . THR A 1 612 ? -36.199 -11.850 24.291 1.00 91.31 612 THR A CA 1
ATOM 4744 C C . THR A 1 612 ? -36.788 -10.661 25.057 1.00 91.31 612 THR A C 1
ATOM 4746 O O . THR A 1 612 ? -36.090 -9.994 25.818 1.00 91.31 612 THR A O 1
ATOM 4749 N N . ASN A 1 613 ? -38.076 -10.356 24.850 1.00 93.69 613 ASN A N 1
ATOM 4750 C CA . ASN A 1 613 ? -38.756 -9.202 25.464 1.00 93.69 613 ASN A CA 1
ATOM 4751 C C . ASN A 1 613 ? -38.110 -7.846 25.135 1.00 93.69 613 ASN A C 1
ATOM 4753 O O . ASN A 1 613 ? -38.029 -6.952 25.984 1.00 93.69 613 ASN A O 1
ATOM 4757 N N . ILE A 1 614 ? -37.664 -7.692 23.889 1.00 96.31 614 ILE A N 1
ATOM 4758 C CA . ILE A 1 614 ? -37.002 -6.475 23.424 1.00 96.31 614 ILE A CA 1
ATOM 4759 C C . ILE A 1 614 ? -38.026 -5.325 23.357 1.00 96.31 614 ILE A C 1
ATOM 4761 O O . ILE A 1 614 ? -39.149 -5.485 22.872 1.00 96.31 614 ILE A O 1
ATOM 4765 N N . THR A 1 615 ? -37.628 -4.146 23.821 1.00 97.12 615 THR A N 1
ATOM 4766 C CA . THR A 1 615 ? -38.282 -2.866 23.552 1.00 97.12 615 THR A CA 1
ATOM 4767 C C . THR A 1 615 ? -37.650 -2.275 22.291 1.00 97.12 615 THR A C 1
ATOM 4769 O O . THR A 1 615 ? -36.481 -1.895 22.296 1.00 97.12 615 THR A O 1
ATOM 4772 N N . PHE A 1 616 ? -38.390 -2.229 21.186 1.00 97.31 616 PHE A N 1
ATOM 4773 C CA . PHE A 1 616 ? -37.929 -1.637 19.930 1.00 97.31 616 PHE A CA 1
ATOM 4774 C C . PHE A 1 616 ? -37.715 -0.127 20.095 1.00 97.31 616 PHE A C 1
ATOM 4776 O O . PHE A 1 616 ? -38.612 0.564 20.572 1.00 97.31 616 PHE A O 1
ATOM 4783 N N . VAL A 1 617 ? -36.559 0.392 19.680 1.00 96.56 617 VAL A N 1
ATOM 4784 C CA . VAL A 1 617 ? -36.230 1.825 19.786 1.00 96.56 617 VAL A CA 1
ATOM 4785 C C . VAL A 1 617 ? -36.344 2.518 18.431 1.00 96.56 617 VAL A C 1
ATOM 4787 O O . VAL A 1 617 ? -36.969 3.572 18.325 1.00 96.56 617 VAL A O 1
ATOM 4790 N N . GLY A 1 618 ? -35.774 1.927 17.383 1.00 96.25 618 GLY A N 1
ATOM 4791 C CA . GLY A 1 618 ? -35.793 2.513 16.047 1.00 96.25 618 GLY A CA 1
ATOM 4792 C C . GLY A 1 618 ? -35.013 1.698 15.026 1.00 96.25 618 GLY A C 1
ATOM 4793 O O . GLY A 1 618 ? -34.495 0.619 15.323 1.00 96.25 618 GLY A O 1
ATOM 4794 N N . VAL A 1 619 ? -34.916 2.229 13.810 1.00 96.88 619 VAL A N 1
ATOM 4795 C CA . VAL A 1 619 ? -34.123 1.642 12.720 1.00 96.88 619 VAL A CA 1
ATOM 4796 C C . VAL A 1 619 ? -33.192 2.693 12.151 1.00 96.88 619 VAL A C 1
ATOM 4798 O O . VAL A 1 619 ? -33.552 3.861 12.014 1.00 96.88 619 VAL A O 1
ATOM 4801 N N . VAL A 1 620 ? -32.008 2.240 11.762 1.00 96.81 620 VAL A N 1
ATOM 4802 C CA . VAL A 1 620 ? -31.048 3.003 10.964 1.00 96.81 620 VAL A CA 1
ATOM 4803 C C . VAL A 1 620 ? -30.895 2.341 9.599 1.00 96.81 620 VAL A C 1
ATOM 4805 O O . VAL A 1 620 ? -30.822 1.116 9.497 1.00 96.81 620 VAL A O 1
ATOM 4808 N N . GLY A 1 621 ? -30.877 3.150 8.547 1.00 94.31 621 GLY A N 1
ATOM 4809 C CA . GLY A 1 621 ? -30.638 2.747 7.169 1.00 94.31 621 GLY A CA 1
ATOM 4810 C C . GLY A 1 621 ? -29.322 3.339 6.680 1.00 94.31 621 GLY A C 1
ATOM 4811 O O . GLY A 1 621 ? -29.137 4.558 6.695 1.00 94.31 621 GLY A O 1
ATOM 4812 N N . MET A 1 622 ? -28.410 2.473 6.255 1.00 91.19 622 MET A N 1
ATOM 4813 C CA . MET A 1 622 ? -27.086 2.853 5.763 1.00 91.19 622 MET A CA 1
ATOM 4814 C C . MET A 1 622 ? -26.849 2.333 4.353 1.00 91.19 622 MET A C 1
ATOM 4816 O O . MET A 1 622 ? -27.379 1.288 3.982 1.00 91.19 622 MET A O 1
ATOM 4820 N N . LEU A 1 623 ? -26.041 3.041 3.577 1.00 87.25 623 LEU A N 1
ATOM 4821 C CA . LEU A 1 623 ? -25.556 2.564 2.286 1.00 87.25 623 LEU A CA 1
ATOM 4822 C C . LEU A 1 623 ? -24.075 2.894 2.118 1.00 87.25 623 LEU A C 1
ATOM 4824 O O . LEU A 1 623 ? -23.509 3.662 2.893 1.00 87.25 623 LEU A O 1
ATOM 4828 N N . ASP A 1 624 ? -23.474 2.317 1.086 1.00 82.69 624 ASP A N 1
ATOM 4829 C CA . ASP A 1 624 ? -22.214 2.790 0.524 1.00 82.69 624 ASP A CA 1
ATOM 4830 C C . ASP A 1 624 ? -22.534 3.875 -0.526 1.00 82.69 624 ASP A C 1
ATOM 4832 O O . ASP A 1 624 ? -23.060 3.548 -1.596 1.00 82.69 624 ASP A O 1
ATOM 4836 N N . PRO A 1 625 ? -22.363 5.168 -0.201 1.00 83.56 625 PRO A N 1
ATOM 4837 C CA . PRO A 1 625 ? -22.867 6.255 -1.026 1.00 83.56 625 PRO A CA 1
ATOM 4838 C C . PRO A 1 625 ? -22.007 6.475 -2.285 1.00 83.56 625 PRO A C 1
ATOM 4840 O O . PRO A 1 625 ? -20.784 6.315 -2.240 1.00 83.56 625 PRO A O 1
ATOM 4843 N N . PRO A 1 626 ? -22.615 6.908 -3.408 1.00 85.44 626 PRO A N 1
ATOM 4844 C CA . PRO A 1 626 ? -21.868 7.363 -4.577 1.00 85.44 626 PRO A CA 1
ATOM 4845 C C . PRO A 1 626 ? -20.941 8.538 -4.250 1.00 85.44 626 PRO A C 1
ATOM 4847 O O . PRO A 1 626 ? -21.267 9.374 -3.400 1.00 85.44 626 PRO A O 1
ATOM 4850 N N . ARG A 1 627 ? -19.818 8.645 -4.966 1.00 84.75 627 ARG A N 1
ATOM 4851 C CA . ARG A 1 627 ? -18.974 9.848 -4.919 1.00 84.75 627 ARG A CA 1
ATOM 4852 C C . ARG A 1 627 ? -19.729 11.044 -5.498 1.00 84.75 627 ARG A C 1
ATOM 4854 O O . ARG A 1 627 ? -20.554 10.895 -6.399 1.00 84.75 627 ARG A O 1
ATOM 4861 N N . THR A 1 628 ? -19.433 12.237 -4.995 1.00 84.00 628 THR A N 1
ATOM 4862 C CA . THR A 1 628 ? -20.142 13.472 -5.365 1.00 84.00 628 THR A CA 1
ATOM 4863 C C . THR A 1 628 ? -20.021 13.814 -6.849 1.00 84.00 628 THR A C 1
ATOM 4865 O O . THR A 1 628 ? -20.979 14.262 -7.464 1.00 84.00 628 THR A O 1
ATOM 4868 N N . GLU A 1 629 ? -18.864 13.539 -7.435 1.00 86.50 629 GLU A N 1
ATOM 4869 C CA . GLU A 1 629 ? -18.490 13.858 -8.810 1.00 86.50 629 GLU A CA 1
ATOM 4870 C C . GLU A 1 629 ? -18.989 12.840 -9.847 1.00 86.50 629 GLU A C 1
ATOM 4872 O O . GLU A 1 629 ? -18.940 13.111 -11.047 1.00 86.50 629 GLU A O 1
ATOM 4877 N N . VAL A 1 630 ? -19.458 11.665 -9.411 1.00 90.56 630 VAL A N 1
ATOM 4878 C CA . VAL A 1 630 ? -19.811 10.557 -10.314 1.00 90.56 630 VAL A CA 1
ATOM 4879 C C . VAL A 1 630 ? -21.037 10.882 -11.160 1.00 90.56 630 VAL A C 1
ATOM 4881 O O . VAL A 1 630 ? -21.068 10.530 -12.336 1.00 90.56 630 VAL A O 1
ATOM 4884 N N . ILE A 1 631 ? -22.020 11.586 -10.597 1.00 89.88 631 ILE A N 1
ATOM 4885 C CA . ILE A 1 631 ? -23.243 11.967 -11.318 1.00 89.88 631 ILE A CA 1
ATOM 4886 C C . ILE A 1 631 ? -22.885 12.880 -12.502 1.00 89.88 631 ILE A C 1
ATOM 4888 O O . ILE A 1 631 ? -23.187 12.552 -13.650 1.00 89.88 631 ILE A O 1
ATOM 4892 N N . ASP A 1 632 ? -22.135 13.951 -12.235 1.00 92.44 632 ASP A N 1
ATOM 4893 C CA . ASP A 1 632 ? -21.666 14.902 -13.251 1.00 92.44 632 ASP A CA 1
ATOM 4894 C C . ASP A 1 632 ? -20.711 14.250 -14.267 1.00 92.44 632 ASP A C 1
ATOM 4896 O O . ASP A 1 632 ? -20.615 14.663 -15.425 1.00 92.44 632 ASP A O 1
ATOM 4900 N N . ALA A 1 633 ? -19.938 13.243 -13.849 1.00 92.69 633 ALA A N 1
ATOM 4901 C CA . ALA A 1 633 ? -19.064 12.491 -14.745 1.00 92.69 633 ALA A CA 1
ATOM 4902 C C . ALA A 1 633 ? -19.863 11.610 -15.716 1.00 92.69 633 ALA A C 1
ATOM 4904 O O . ALA A 1 633 ? -19.561 11.604 -16.909 1.00 92.69 633 ALA A O 1
ATOM 4905 N N . ILE A 1 634 ? -20.895 10.909 -15.237 1.00 93.50 634 ILE A N 1
ATOM 4906 C CA . ILE A 1 634 ? -21.761 10.059 -16.069 1.00 93.50 634 ILE A CA 1
ATOM 4907 C C . ILE A 1 634 ? -22.547 10.899 -17.078 1.00 93.50 634 ILE A C 1
ATOM 4909 O O . ILE A 1 634 ? -22.700 10.483 -18.228 1.00 93.50 634 ILE A O 1
ATOM 4913 N N . GLU A 1 635 ? -23.016 12.083 -16.681 1.00 93.19 635 GLU A N 1
ATOM 4914 C CA . GLU A 1 635 ? -23.682 13.015 -17.595 1.00 93.19 635 GLU A CA 1
ATOM 4915 C C . GLU A 1 635 ? -22.736 13.484 -18.708 1.00 93.19 635 GLU A C 1
ATOM 4917 O O . GLU A 1 635 ? -23.053 13.327 -19.885 1.00 93.19 635 GLU A O 1
ATOM 4922 N N . ARG A 1 636 ? -21.516 13.915 -18.363 1.00 94.00 636 ARG A N 1
ATOM 4923 C CA . ARG A 1 636 ? -20.502 14.292 -19.363 1.00 94.00 636 ARG A CA 1
ATOM 4924 C C . ARG A 1 636 ? -20.099 13.142 -20.283 1.00 94.00 636 ARG A C 1
ATOM 4926 O O . ARG A 1 636 ? -19.874 13.374 -21.467 1.00 94.00 636 ARG A O 1
ATOM 4933 N N . CYS A 1 637 ? -20.016 11.913 -19.767 1.00 94.31 637 CYS A N 1
ATOM 4934 C CA . CYS A 1 637 ? -19.767 10.733 -20.599 1.00 94.31 637 CYS A CA 1
ATOM 4935 C C . CYS A 1 637 ? -20.888 10.552 -21.624 1.00 94.31 637 CYS A C 1
ATOM 4937 O O . CYS A 1 637 ? -20.613 10.368 -22.805 1.00 94.31 637 CYS A O 1
ATOM 4939 N N . ARG A 1 638 ? -22.148 10.683 -21.196 1.00 91.88 638 ARG A N 1
ATOM 4940 C CA . ARG A 1 638 ? -23.304 10.603 -22.094 1.00 91.88 638 ARG A CA 1
ATOM 4941 C C . ARG A 1 638 ? -23.274 11.686 -23.172 1.00 91.88 638 ARG A C 1
ATOM 4943 O O . ARG A 1 638 ? -23.526 11.361 -24.329 1.00 91.88 638 ARG A O 1
ATOM 4950 N N . ASP A 1 639 ? -22.959 12.926 -22.809 1.00 94.19 639 ASP A N 1
ATOM 4951 C CA . ASP A 1 639 ? -22.870 14.043 -23.759 1.00 94.19 639 ASP A CA 1
ATOM 4952 C C . ASP A 1 639 ? -21.742 13.844 -24.781 1.00 94.19 639 ASP A C 1
ATOM 4954 O O . ASP A 1 639 ? -21.877 14.224 -25.943 1.00 94.19 639 ASP A O 1
ATOM 4958 N N . ALA A 1 640 ? -20.651 13.196 -24.367 1.00 93.12 640 ALA A N 1
ATOM 4959 C CA . ALA A 1 640 ? -19.541 12.808 -25.232 1.00 93.12 640 ALA A CA 1
ATOM 4960 C C . ALA A 1 640 ? -19.814 11.541 -26.069 1.00 93.12 640 ALA A C 1
ATOM 4962 O O . ALA A 1 640 ? -18.963 11.145 -26.861 1.00 93.12 640 ALA A O 1
ATOM 4963 N N . GLY A 1 641 ? -20.976 10.894 -25.908 1.00 93.75 641 GLY A N 1
ATOM 4964 C CA . GLY A 1 641 ? -21.314 9.646 -26.599 1.00 93.75 641 GLY A CA 1
ATOM 4965 C C . GLY A 1 641 ? -20.664 8.389 -26.007 1.00 93.75 641 GLY A C 1
ATOM 4966 O O . GLY A 1 641 ? -20.709 7.337 -26.636 1.00 93.75 641 GLY A O 1
ATOM 4967 N N . ILE A 1 642 ? -20.094 8.473 -24.803 1.00 95.38 642 ILE A N 1
ATOM 4968 C CA . ILE A 1 642 ? -19.433 7.364 -24.107 1.00 95.38 642 ILE A CA 1
ATOM 4969 C C . ILE A 1 642 ? -20.460 6.594 -23.268 1.00 95.38 642 ILE A C 1
ATOM 4971 O O . ILE A 1 642 ? -21.145 7.157 -22.404 1.00 95.38 642 ILE A O 1
ATOM 4975 N N . ARG A 1 643 ? -20.560 5.278 -23.483 1.00 95.12 643 ARG A N 1
ATOM 4976 C CA . ARG A 1 643 ? -21.453 4.398 -22.714 1.00 95.12 643 ARG A CA 1
ATOM 4977 C C . ARG A 1 643 ? -20.793 3.978 -21.403 1.00 95.12 643 ARG A C 1
ATOM 4979 O O . ARG A 1 643 ? -19.671 3.498 -21.404 1.00 95.12 643 ARG A O 1
ATOM 4986 N N . VAL A 1 644 ? -21.513 4.085 -20.287 1.00 95.19 644 VAL A N 1
ATOM 4987 C CA . VAL A 1 644 ? -21.041 3.619 -18.970 1.00 95.19 644 VAL A CA 1
ATOM 4988 C C . VAL A 1 644 ? -21.783 2.342 -18.575 1.00 95.19 644 VAL A C 1
ATOM 4990 O O . VAL A 1 644 ? -23.018 2.320 -18.581 1.00 95.19 644 VAL A O 1
ATOM 4993 N N . ILE A 1 645 ? -21.036 1.294 -18.227 1.00 95.75 645 ILE A N 1
ATOM 4994 C CA . ILE A 1 645 ? -21.542 -0.001 -17.760 1.00 95.75 645 ILE A CA 1
ATOM 4995 C C . ILE A 1 645 ? -21.052 -0.222 -16.327 1.00 95.75 645 ILE A C 1
ATOM 4997 O O . ILE A 1 645 ? -19.850 -0.247 -16.084 1.00 95.75 645 ILE A O 1
ATOM 5001 N N . MET A 1 646 ? -21.966 -0.410 -15.374 1.00 93.88 646 MET A N 1
ATOM 5002 C CA . MET A 1 646 ? -21.601 -0.783 -14.003 1.00 93.88 646 MET A CA 1
ATOM 5003 C C . MET A 1 646 ? -21.394 -2.293 -13.900 1.00 93.88 646 MET A C 1
ATOM 5005 O O . MET A 1 646 ? -22.264 -3.067 -14.293 1.00 93.88 646 MET A O 1
ATOM 5009 N N . ILE A 1 647 ? -20.292 -2.727 -13.303 1.00 91.38 647 ILE A N 1
ATOM 5010 C CA . ILE A 1 647 ? -20.046 -4.134 -12.989 1.00 91.38 647 ILE A CA 1
ATOM 5011 C C . ILE A 1 647 ? -19.867 -4.253 -11.475 1.00 91.38 647 ILE A C 1
ATOM 5013 O O . ILE A 1 647 ? -19.169 -3.447 -10.872 1.00 91.38 647 ILE A O 1
ATOM 5017 N N . THR A 1 648 ? -20.543 -5.193 -10.814 1.00 85.38 648 THR A N 1
ATOM 5018 C CA . THR A 1 648 ? -20.491 -5.273 -9.345 1.00 85.38 648 THR A CA 1
ATOM 5019 C C . THR A 1 648 ? -20.720 -6.678 -8.791 1.00 85.38 648 THR A C 1
ATOM 5021 O O . THR A 1 648 ? -21.416 -7.501 -9.388 1.00 85.38 648 THR A O 1
ATOM 5024 N N . GLY A 1 649 ? -20.148 -6.942 -7.611 1.00 76.19 649 GLY A N 1
ATOM 5025 C CA . GLY A 1 649 ? -20.441 -8.116 -6.783 1.00 76.19 649 GLY A CA 1
ATOM 5026 C C . GLY A 1 649 ? -21.778 -8.034 -6.031 1.00 76.19 649 GLY A C 1
ATOM 5027 O O . GLY A 1 649 ? -22.315 -9.071 -5.631 1.00 76.19 649 GLY A O 1
ATOM 5028 N N . ASP A 1 650 ? -22.363 -6.833 -5.916 1.00 75.44 650 ASP A N 1
ATOM 5029 C CA . ASP A 1 650 ? -23.624 -6.605 -5.208 1.00 75.44 650 ASP A CA 1
ATOM 5030 C C . ASP A 1 650 ? -24.781 -7.410 -5.822 1.00 75.44 650 ASP A C 1
ATOM 5032 O O . ASP A 1 650 ? -24.751 -7.869 -6.968 1.00 75.44 650 ASP A O 1
ATOM 5036 N N . ASN A 1 651 ? -25.863 -7.566 -5.053 1.00 76.94 651 ASN A N 1
ATOM 5037 C CA . ASN A 1 651 ? -27.093 -8.126 -5.602 1.00 76.94 651 ASN A CA 1
ATOM 5038 C C . ASN A 1 651 ? -27.677 -7.212 -6.706 1.00 76.94 651 ASN A C 1
ATOM 5040 O O . ASN A 1 651 ? -27.491 -5.993 -6.697 1.00 76.94 651 ASN A O 1
ATOM 5044 N N . LYS A 1 652 ? -28.433 -7.813 -7.630 1.00 83.69 652 LYS A N 1
ATOM 5045 C CA . LYS A 1 652 ? -29.006 -7.117 -8.791 1.00 83.69 652 LYS A CA 1
ATOM 5046 C C . LYS A 1 652 ? -29.899 -5.927 -8.416 1.00 83.69 652 LYS A C 1
ATOM 5048 O O . LYS A 1 652 ? -29.795 -4.874 -9.032 1.00 83.69 652 LYS A O 1
ATOM 5053 N N . ASN A 1 653 ? -30.730 -6.059 -7.383 1.00 80.94 653 ASN A N 1
ATOM 5054 C CA . ASN A 1 653 ? -31.680 -5.011 -6.986 1.00 80.94 653 ASN A CA 1
ATOM 5055 C C . ASN A 1 653 ? -30.974 -3.766 -6.423 1.00 80.94 653 ASN A C 1
ATOM 5057 O O . ASN A 1 653 ? -31.324 -2.638 -6.763 1.00 80.94 653 ASN A O 1
ATOM 5061 N N . THR A 1 654 ? -29.961 -3.966 -5.578 1.00 77.06 654 THR A N 1
ATOM 5062 C CA . THR A 1 654 ? -29.120 -2.900 -5.024 1.00 77.06 654 THR A CA 1
ATOM 5063 C C . THR A 1 654 ? -28.326 -2.224 -6.136 1.00 77.06 654 THR A C 1
ATOM 5065 O O . THR A 1 654 ? -28.316 -0.997 -6.217 1.00 77.06 654 THR A O 1
ATOM 5068 N N . ALA A 1 655 ? -27.736 -3.004 -7.045 1.00 83.81 655 ALA A N 1
ATOM 5069 C CA . ALA A 1 655 ? -27.040 -2.462 -8.205 1.00 83.81 655 ALA A CA 1
ATOM 5070 C C . ALA A 1 655 ? -27.974 -1.595 -9.073 1.00 83.81 655 ALA A C 1
ATOM 5072 O O . ALA A 1 655 ? -27.600 -0.486 -9.462 1.00 83.81 655 ALA A O 1
ATOM 5073 N N . GLU A 1 656 ? -29.209 -2.050 -9.335 1.00 86.31 656 GLU A N 1
ATOM 5074 C CA . GLU A 1 656 ? -30.234 -1.304 -10.088 1.00 86.31 656 GLU A CA 1
ATOM 5075 C C . GLU A 1 656 ? -30.561 0.043 -9.457 1.00 86.31 656 GLU A C 1
ATOM 5077 O O . GLU A 1 656 ? -30.592 1.061 -10.156 1.00 86.31 656 GLU A O 1
ATOM 5082 N N . ALA A 1 657 ? -30.753 0.079 -8.144 1.00 82.31 657 ALA A N 1
ATOM 5083 C CA . ALA A 1 657 ? -31.034 1.321 -7.443 1.00 82.31 657 ALA A CA 1
ATOM 5084 C C . ALA A 1 657 ? -29.858 2.304 -7.489 1.00 82.31 657 ALA A C 1
ATOM 5086 O O . ALA A 1 657 ? -30.069 3.491 -7.752 1.00 82.31 657 ALA A O 1
ATOM 5087 N N . ILE A 1 658 ? -28.621 1.823 -7.325 1.00 85.06 658 ILE A N 1
ATOM 5088 C CA . ILE A 1 658 ? -27.427 2.671 -7.441 1.00 85.06 658 ILE A CA 1
ATOM 5089 C C . ILE A 1 658 ? -27.303 3.209 -8.868 1.00 85.06 658 ILE A C 1
ATOM 5091 O O . ILE A 1 658 ? -27.134 4.414 -9.035 1.00 85.06 658 ILE A O 1
ATOM 5095 N N . CYS A 1 659 ? -27.483 2.370 -9.894 1.00 89.19 659 CYS A N 1
ATOM 5096 C CA . CYS A 1 659 ? -27.472 2.799 -11.295 1.00 89.19 659 CYS A CA 1
ATOM 5097 C C . CYS A 1 659 ? -28.523 3.875 -11.598 1.00 89.19 659 CYS A C 1
ATOM 5099 O O . CYS A 1 659 ? -28.240 4.801 -12.358 1.00 89.19 659 CYS A O 1
ATOM 5101 N N . ARG A 1 660 ? -29.724 3.787 -11.011 1.00 88.00 660 ARG A N 1
ATOM 5102 C CA . ARG A 1 660 ? -30.746 4.844 -11.129 1.00 88.00 660 ARG A CA 1
ATOM 5103 C C . ARG A 1 660 ? -30.320 6.123 -10.410 1.00 88.00 660 ARG A C 1
ATOM 5105 O O . ARG A 1 660 ? -30.526 7.213 -10.932 1.00 88.00 660 ARG A O 1
ATOM 5112 N N . ARG A 1 661 ? -29.706 6.002 -9.230 1.00 85.00 661 ARG A N 1
ATOM 5113 C CA . ARG A 1 661 ? -29.265 7.138 -8.408 1.00 85.00 661 ARG A CA 1
ATOM 5114 C C . ARG A 1 661 ? -28.133 7.934 -9.052 1.00 85.00 661 ARG A C 1
ATOM 5116 O O . ARG A 1 661 ? -28.169 9.156 -8.998 1.00 85.00 661 ARG A O 1
ATOM 5123 N N . ILE A 1 662 ? -27.160 7.251 -9.654 1.00 89.12 662 ILE A N 1
ATOM 5124 C CA . ILE A 1 662 ? -26.018 7.896 -10.322 1.00 89.12 662 ILE A CA 1
ATOM 5125 C C . ILE A 1 662 ? -26.304 8.270 -11.781 1.00 89.12 662 ILE A C 1
ATOM 5127 O O . ILE A 1 662 ? -25.471 8.874 -12.445 1.00 89.12 662 ILE A O 1
ATOM 5131 N N . GLY A 1 663 ? -27.482 7.900 -12.289 1.00 89.25 663 GLY A N 1
ATOM 5132 C CA . GLY A 1 663 ? -27.954 8.302 -13.605 1.00 89.25 663 GLY A CA 1
ATOM 5133 C C . GLY A 1 663 ? -27.575 7.375 -14.760 1.00 89.25 663 GLY A C 1
ATOM 5134 O O . GLY A 1 663 ? -27.825 7.763 -15.893 1.00 89.25 663 GLY A O 1
ATOM 5135 N N . ILE A 1 664 ? -27.042 6.164 -14.547 1.00 92.44 664 ILE A N 1
ATOM 5136 C CA . ILE A 1 664 ? -26.840 5.158 -15.622 1.00 92.44 664 ILE A CA 1
ATOM 5137 C C . ILE A 1 664 ? -28.189 4.732 -16.231 1.00 92.44 664 ILE A C 1
ATOM 5139 O O . ILE A 1 664 ? -28.349 4.653 -17.458 1.00 92.44 664 ILE A O 1
ATOM 5143 N N . PHE A 1 665 ? -29.176 4.498 -15.365 1.00 91.50 665 PHE A N 1
ATOM 5144 C CA . PHE A 1 665 ? -30.574 4.299 -15.742 1.00 91.50 665 PHE A CA 1
ATOM 5145 C C . PHE A 1 665 ? -31.392 5.543 -15.408 1.00 91.50 665 PHE A C 1
ATOM 5147 O O . PHE A 1 665 ? -31.171 6.175 -14.376 1.00 91.50 665 PHE A O 1
ATOM 5154 N N . LYS A 1 666 ? -32.383 5.876 -16.243 1.00 86.94 666 LYS A N 1
ATOM 5155 C CA . LYS A 1 666 ? -33.396 6.875 -15.852 1.00 86.94 666 LYS A CA 1
ATOM 5156 C C . LYS A 1 666 ? -34.318 6.290 -14.777 1.00 86.94 666 LYS A C 1
ATOM 5158 O O . LYS A 1 666 ? -34.522 5.077 -14.734 1.00 86.94 666 LYS A O 1
ATOM 5163 N N . GLU A 1 667 ? -34.926 7.136 -13.942 1.00 81.06 667 GLU A N 1
ATOM 5164 C CA . GLU A 1 667 ? -35.746 6.682 -12.800 1.00 81.06 667 GLU A CA 1
ATOM 5165 C C . GLU A 1 667 ? -36.846 5.683 -13.196 1.00 81.06 667 GLU A C 1
ATOM 5167 O O . GLU A 1 667 ? -37.016 4.677 -12.515 1.00 81.06 667 GLU A O 1
ATOM 5172 N N . SER A 1 668 ? -37.509 5.886 -14.338 1.00 82.19 668 SER A N 1
ATOM 5173 C CA . SER A 1 668 ? -38.573 5.017 -14.865 1.00 82.19 668 SER A CA 1
ATOM 5174 C C . SER A 1 668 ? -38.133 4.081 -16.002 1.00 82.19 668 SER A C 1
ATOM 5176 O O . SER A 1 668 ? -38.971 3.436 -16.631 1.00 82.19 668 SER A O 1
ATOM 5178 N N . GLU A 1 669 ? -36.831 3.986 -16.303 1.00 86.69 669 GLU A N 1
ATOM 5179 C CA . GLU A 1 669 ? -36.336 3.132 -17.391 1.00 86.69 669 GLU A CA 1
ATOM 5180 C C . GLU A 1 669 ? -36.522 1.644 -17.055 1.00 86.69 669 GLU A C 1
ATOM 5182 O O . GLU A 1 669 ? -36.183 1.197 -15.953 1.00 86.69 669 GLU A O 1
ATOM 5187 N N . ASN A 1 670 ? -37.037 0.871 -18.015 1.00 87.56 670 ASN A N 1
ATOM 5188 C CA . ASN A 1 670 ? -37.111 -0.584 -17.910 1.00 87.56 670 ASN A CA 1
ATOM 5189 C C . ASN A 1 670 ? -35.699 -1.190 -18.024 1.00 87.56 670 ASN A C 1
ATOM 5191 O O . ASN A 1 670 ? -34.986 -0.923 -18.995 1.00 87.56 670 ASN A O 1
ATOM 5195 N N . THR A 1 671 ? -35.311 -1.995 -17.032 1.00 86.44 671 THR A N 1
ATOM 5196 C CA . THR A 1 671 ? -33.995 -2.647 -16.917 1.00 86.44 671 THR A CA 1
ATOM 5197 C C . THR A 1 671 ? -33.940 -4.027 -17.577 1.00 86.44 671 THR A C 1
ATOM 5199 O O . THR A 1 671 ? -32.855 -4.588 -17.741 1.00 86.44 671 THR A O 1
ATOM 5202 N N . ARG A 1 672 ? -35.080 -4.582 -18.018 1.00 86.12 672 ARG A N 1
ATOM 5203 C CA . ARG A 1 672 ? -35.140 -5.885 -18.696 1.00 86.12 672 ARG A CA 1
ATOM 5204 C C . ARG A 1 672 ? -34.328 -5.856 -19.996 1.00 86.12 672 ARG A C 1
ATOM 5206 O O . ARG A 1 672 ? -34.538 -4.986 -20.836 1.00 86.12 672 ARG A O 1
ATOM 5213 N N . GLY A 1 673 ? -33.404 -6.807 -20.146 1.00 85.12 673 GLY A N 1
ATOM 5214 C CA . GLY A 1 673 ? -32.470 -6.869 -21.279 1.00 85.12 673 GLY A CA 1
ATOM 5215 C C . GLY A 1 673 ? -31.310 -5.865 -21.209 1.00 85.12 673 GLY A C 1
ATOM 5216 O O . GLY A 1 673 ? -30.530 -5.782 -22.148 1.00 85.12 673 GLY A O 1
ATOM 5217 N N . LYS A 1 674 ? -31.193 -5.095 -20.116 1.00 91.38 674 LYS A N 1
ATOM 5218 C CA . LYS A 1 674 ? -30.109 -4.121 -19.887 1.00 91.38 674 LYS A CA 1
ATOM 5219 C C . LYS A 1 674 ? -29.346 -4.344 -18.577 1.00 91.38 674 LYS A C 1
ATOM 5221 O O . LYS A 1 674 ? -28.260 -3.789 -18.417 1.00 91.38 674 LYS A O 1
ATOM 5226 N N . ALA A 1 675 ? -29.918 -5.103 -17.644 1.00 93.00 675 ALA A N 1
ATOM 5227 C CA . ALA A 1 675 ? -29.309 -5.479 -16.375 1.00 93.00 675 ALA A CA 1
ATOM 5228 C C . ALA A 1 675 ? -29.331 -7.004 -16.214 1.00 93.00 675 ALA A C 1
ATOM 5230 O O . ALA A 1 675 ? -30.403 -7.622 -16.249 1.00 93.00 675 ALA A O 1
ATOM 5231 N N . PHE A 1 676 ? -28.158 -7.594 -16.001 1.00 93.06 676 PHE A N 1
ATOM 5232 C CA . PHE A 1 676 ? -27.968 -9.040 -15.881 1.00 93.06 676 PHE A CA 1
ATOM 5233 C C . PHE A 1 676 ? -27.248 -9.372 -14.573 1.00 93.06 676 PHE A C 1
ATOM 5235 O O . PHE A 1 676 ? -26.375 -8.636 -14.122 1.00 93.06 676 PHE A O 1
ATOM 5242 N N . SER A 1 677 ? -27.609 -10.478 -13.940 1.00 89.00 677 SER A N 1
ATOM 5243 C CA . SER A 1 677 ? -26.752 -11.126 -12.948 1.00 89.00 677 SER A CA 1
ATOM 5244 C C . SER A 1 677 ? -25.721 -12.015 -13.647 1.00 89.00 677 SER A C 1
ATOM 5246 O O . SER A 1 677 ? -25.965 -12.445 -14.772 1.00 89.00 677 SER A O 1
ATOM 5248 N N . GLY A 1 678 ? -24.606 -12.336 -12.986 1.00 86.56 678 GLY A N 1
ATOM 5249 C CA . GLY A 1 678 ? -23.605 -13.264 -13.528 1.00 86.56 678 GLY A CA 1
ATOM 5250 C C . GLY A 1 678 ? -24.229 -14.589 -13.971 1.00 86.56 678 GLY A C 1
ATOM 5251 O O . GLY A 1 678 ? -24.014 -15.025 -15.091 1.00 86.56 678 GLY A O 1
ATOM 5252 N N . ARG A 1 679 ? -25.131 -15.145 -13.155 1.00 83.94 679 ARG A N 1
ATOM 5253 C CA . ARG A 1 679 ? -25.864 -16.375 -13.482 1.00 83.94 679 ARG A CA 1
ATOM 5254 C C . ARG A 1 679 ? -26.779 -16.233 -14.699 1.00 83.94 679 ARG A C 1
ATOM 5256 O O . ARG A 1 679 ? -26.759 -17.086 -15.574 1.00 83.94 679 ARG A O 1
ATOM 5263 N N . GLU A 1 680 ? -27.566 -15.155 -14.765 1.00 89.69 680 GLU A N 1
ATOM 5264 C CA . GLU A 1 680 ? -28.406 -14.886 -15.942 1.00 89.69 680 GLU A CA 1
ATOM 5265 C C . GLU A 1 680 ? -27.559 -14.730 -17.207 1.00 89.69 680 GLU A C 1
ATOM 5267 O O . GLU A 1 680 ? -28.027 -15.089 -18.275 1.00 89.69 680 GLU A O 1
ATOM 5272 N N . PHE A 1 681 ? -26.342 -14.193 -17.095 1.00 91.62 681 PHE A N 1
ATOM 5273 C CA . PHE A 1 681 ? -25.417 -14.053 -18.214 1.00 91.62 681 PHE A CA 1
ATOM 5274 C C . PHE A 1 681 ? -24.800 -15.398 -18.625 1.00 91.62 681 PHE A C 1
ATOM 5276 O O . PHE A 1 681 ? -24.708 -15.677 -19.817 1.00 91.62 681 PHE A O 1
ATOM 5283 N N . ASP A 1 682 ? -24.441 -16.259 -17.672 1.00 87.38 682 ASP A N 1
ATOM 5284 C CA . ASP A 1 682 ? -23.898 -17.600 -17.939 1.00 87.38 682 ASP A CA 1
ATOM 5285 C C . ASP A 1 682 ? -24.906 -18.557 -18.575 1.00 87.38 682 ASP A C 1
ATOM 5287 O O . ASP A 1 682 ? -24.521 -19.428 -19.355 1.00 87.38 682 ASP A O 1
ATOM 5291 N N . ASP A 1 683 ? -26.190 -18.399 -18.248 1.00 90.38 683 ASP A N 1
ATOM 5292 C CA . ASP A 1 683 ? -27.268 -19.211 -18.812 1.00 90.38 683 ASP A CA 1
ATOM 5293 C C . ASP A 1 683 ? -27.570 -18.854 -20.288 1.00 90.38 683 ASP A C 1
ATOM 5295 O O . ASP A 1 683 ? -28.242 -19.626 -20.976 1.00 90.38 683 ASP A O 1
ATOM 5299 N N . LEU A 1 684 ? -27.067 -17.717 -20.791 1.00 91.62 684 LEU A N 1
ATOM 5300 C CA . LEU A 1 684 ? -27.164 -17.320 -22.201 1.00 91.62 684 LEU A CA 1
ATOM 5301 C C . LEU A 1 684 ? -26.143 -18.066 -23.072 1.00 91.62 684 LEU A C 1
ATOM 5303 O O . LEU A 1 684 ? -25.019 -18.357 -22.653 1.00 91.62 684 LEU A O 1
ATOM 5307 N N . SER A 1 685 ? -26.501 -18.309 -24.334 1.00 92.81 685 SER A N 1
ATOM 5308 C CA . SER A 1 685 ? -25.540 -18.782 -25.340 1.00 92.81 685 SER A CA 1
ATOM 5309 C C . SER A 1 685 ? -24.464 -17.725 -25.636 1.00 92.81 685 SER A C 1
ATOM 5311 O O . SER A 1 685 ? -24.654 -16.541 -25.376 1.00 92.81 685 SER A O 1
ATOM 5313 N N . SER A 1 686 ? -23.319 -18.117 -26.206 1.00 89.31 686 SER A N 1
ATOM 5314 C CA . SER A 1 686 ? -22.225 -17.168 -26.493 1.00 89.31 686 SER A CA 1
ATOM 5315 C C . SER A 1 686 ? -22.643 -16.032 -27.444 1.00 89.31 686 SER A C 1
ATOM 5317 O O . SER A 1 686 ? -22.227 -14.891 -27.252 1.00 89.31 686 SER A O 1
ATOM 5319 N N . GLU A 1 687 ? -23.521 -16.311 -28.412 1.00 90.62 687 GLU A N 1
ATOM 5320 C CA . GLU A 1 687 ? -24.088 -15.294 -29.309 1.00 90.62 687 GLU A CA 1
ATOM 5321 C C . GLU A 1 687 ? -25.002 -14.318 -28.549 1.00 90.62 687 GLU A C 1
ATOM 5323 O O . GLU A 1 687 ? -24.877 -13.103 -28.695 1.00 90.62 687 GLU A O 1
ATOM 5328 N N . GLU A 1 688 ? -25.868 -14.832 -27.671 1.00 92.56 688 GLU A N 1
ATOM 5329 C CA . GLU A 1 688 ? -26.744 -14.009 -26.827 1.00 92.56 688 GLU A CA 1
ATOM 5330 C C . GLU A 1 688 ? -25.965 -13.204 -25.778 1.00 92.56 688 GLU A C 1
ATOM 5332 O O . GLU A 1 688 ? -26.359 -12.086 -25.457 1.00 92.56 688 GLU A O 1
ATOM 5337 N N . GLN A 1 689 ? -24.856 -13.736 -25.256 1.00 92.31 689 GLN A N 1
ATOM 5338 C CA . GLN A 1 689 ? -23.950 -13.013 -24.361 1.00 92.31 689 GLN A CA 1
ATOM 5339 C C . GLN A 1 689 ? -23.313 -11.820 -25.077 1.00 92.31 689 GLN A C 1
ATOM 5341 O O . GLN A 1 689 ? -23.303 -10.713 -24.536 1.00 92.31 689 GLN A O 1
ATOM 5346 N N . SER A 1 690 ? -22.831 -12.035 -26.303 1.00 92.81 690 SER A N 1
ATOM 5347 C CA . SER A 1 690 ? -22.259 -10.977 -27.137 1.00 92.81 690 SER A CA 1
ATOM 5348 C C . SER A 1 690 ? -23.286 -9.871 -27.418 1.00 92.81 690 SER A C 1
ATOM 5350 O O . SER A 1 690 ? -23.021 -8.689 -27.182 1.00 92.81 690 SER A O 1
ATOM 5352 N N . GLU A 1 691 ? -24.510 -10.248 -27.803 1.00 92.12 691 GLU A N 1
ATOM 5353 C CA . GLU A 1 691 ? -25.603 -9.296 -28.033 1.00 92.12 691 GLU A CA 1
ATOM 5354 C C . GLU A 1 691 ? -26.032 -8.577 -26.740 1.00 92.12 691 GLU A C 1
ATOM 5356 O O . GLU A 1 691 ? -26.259 -7.365 -26.734 1.00 92.12 691 GLU A O 1
ATOM 5361 N N . ALA A 1 692 ? -26.073 -9.282 -25.605 1.00 92.75 692 ALA A N 1
ATOM 5362 C CA . ALA A 1 692 ? -26.359 -8.680 -24.306 1.00 92.75 692 ALA A CA 1
ATOM 5363 C C . ALA A 1 692 ? -25.336 -7.587 -23.957 1.00 92.75 692 ALA A C 1
ATOM 5365 O O . ALA A 1 692 ? -25.728 -6.512 -23.500 1.00 92.75 692 ALA A O 1
ATOM 5366 N N . CYS A 1 693 ? -24.044 -7.796 -24.231 1.00 93.69 693 CYS A N 1
ATOM 5367 C CA . CYS A 1 693 ? -22.991 -6.802 -23.998 1.00 93.69 693 CYS A CA 1
ATOM 5368 C C . CYS A 1 693 ? -23.159 -5.512 -24.830 1.00 93.69 693 CYS A C 1
ATOM 5370 O O . CYS A 1 693 ? -22.744 -4.440 -24.372 1.00 93.69 693 CYS A O 1
ATOM 5372 N N . ARG A 1 694 ? -23.833 -5.546 -25.992 1.00 90.00 694 ARG A N 1
ATOM 5373 C CA . ARG A 1 694 ? -24.132 -4.330 -26.784 1.00 90.00 694 ARG A CA 1
ATOM 5374 C C . ARG A 1 694 ? -25.112 -3.384 -26.099 1.00 90.00 694 ARG A C 1
ATOM 5376 O O . ARG A 1 694 ? -25.037 -2.170 -26.279 1.00 90.00 694 ARG A O 1
ATOM 5383 N N . HIS A 1 695 ? -26.041 -3.924 -25.314 1.00 89.44 695 HIS A N 1
ATOM 5384 C CA . HIS A 1 695 ? -27.155 -3.153 -24.751 1.00 89.44 695 HIS A CA 1
ATOM 5385 C C . HIS A 1 695 ? -27.160 -3.083 -23.226 1.00 89.44 695 HIS A C 1
ATOM 5387 O O . HIS A 1 695 ? -27.815 -2.206 -22.650 1.00 89.44 695 HIS A O 1
ATOM 5393 N N . ALA A 1 696 ? -26.413 -3.966 -22.567 1.00 93.44 696 ALA A N 1
ATOM 5394 C CA . ALA A 1 696 ? -26.259 -3.958 -21.129 1.00 93.44 696 ALA A CA 1
ATOM 5395 C C . ALA A 1 696 ? -25.649 -2.639 -20.644 1.00 93.44 696 ALA A C 1
ATOM 5397 O O . ALA A 1 696 ? -24.752 -2.053 -21.257 1.00 93.44 696 ALA A O 1
ATOM 5398 N N . LYS A 1 697 ? -26.161 -2.185 -19.503 1.00 94.25 697 LYS A N 1
ATOM 5399 C CA . LYS A 1 697 ? -25.607 -1.081 -18.714 1.00 94.25 697 LYS A CA 1
ATOM 5400 C C . LYS A 1 697 ? -25.180 -1.539 -17.323 1.00 94.25 697 LYS A C 1
ATOM 5402 O O . LYS A 1 697 ? -24.586 -0.758 -16.586 1.00 94.25 697 LYS A O 1
ATOM 5407 N N . MET A 1 698 ? -25.507 -2.776 -16.944 1.00 94.12 698 MET A N 1
ATOM 5408 C CA . MET A 1 698 ? -25.153 -3.305 -15.639 1.00 94.12 698 MET A CA 1
ATOM 5409 C C . MET A 1 698 ? -25.028 -4.823 -15.614 1.00 94.12 698 MET A C 1
ATOM 5411 O O . MET A 1 698 ? -25.903 -5.534 -16.115 1.00 94.12 698 MET A O 1
ATOM 5415 N N . PHE A 1 699 ? -23.993 -5.284 -14.917 1.00 93.69 699 PHE A N 1
ATOM 5416 C CA . PHE A 1 699 ? -23.820 -6.665 -14.501 1.00 93.69 699 PHE A CA 1
ATOM 5417 C C . PHE A 1 699 ? -23.634 -6.749 -12.977 1.00 93.69 699 PHE A C 1
ATOM 5419 O O . PHE A 1 699 ? -22.801 -6.045 -12.409 1.00 93.69 699 PHE A O 1
ATOM 5426 N N . ALA A 1 700 ? -24.413 -7.597 -12.309 1.00 88.56 700 ALA A N 1
ATOM 5427 C CA . ALA A 1 700 ? -24.403 -7.783 -10.853 1.00 88.56 700 ALA A CA 1
ATOM 5428 C C . ALA A 1 700 ? -24.040 -9.229 -10.476 1.00 88.56 700 ALA A C 1
ATOM 5430 O O . ALA A 1 700 ? -24.236 -10.134 -11.285 1.00 88.56 700 ALA A O 1
ATOM 5431 N N . ARG A 1 701 ? -23.557 -9.489 -9.253 1.00 83.00 701 ARG A N 1
ATOM 5432 C CA . ARG A 1 701 ? -23.075 -10.826 -8.828 1.00 83.00 701 ARG A CA 1
ATOM 5433 C C . ARG A 1 701 ? -22.093 -11.440 -9.835 1.00 83.00 701 ARG A C 1
ATOM 5435 O O . ARG A 1 701 ? -22.275 -12.566 -10.291 1.00 83.00 701 ARG A O 1
ATOM 5442 N N . VAL A 1 702 ? -21.103 -10.650 -10.232 1.00 84.62 702 VAL A N 1
ATOM 5443 C CA . VAL A 1 702 ? -20.141 -11.008 -11.276 1.00 84.62 702 VAL A CA 1
ATOM 5444 C C . VAL A 1 702 ? -18.868 -11.612 -10.677 1.00 84.62 702 VAL A C 1
ATOM 5446 O O . VAL A 1 702 ? -18.311 -11.057 -9.730 1.00 84.62 702 VAL A O 1
ATOM 5449 N N . ASP A 1 703 ? -18.393 -12.716 -11.258 1.00 80.31 703 ASP A N 1
ATOM 5450 C CA . ASP A 1 703 ? -17.066 -13.276 -10.993 1.00 80.31 703 ASP A CA 1
ATOM 5451 C C . ASP A 1 703 ? -15.975 -12.559 -11.824 1.00 80.31 703 ASP A C 1
ATOM 5453 O O . ASP A 1 703 ? -16.282 -11.994 -12.880 1.00 80.31 703 ASP A O 1
ATOM 5457 N N . PRO A 1 704 ? -14.694 -12.597 -11.396 1.00 76.19 704 PRO A N 1
ATOM 5458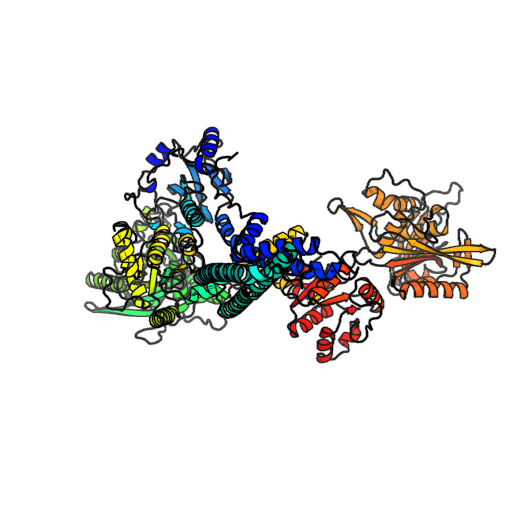 C CA . PRO A 1 704 ? -13.574 -11.979 -12.121 1.00 76.19 704 PRO A CA 1
ATOM 5459 C C . PRO A 1 704 ? -13.541 -12.324 -13.620 1.00 76.19 704 PRO A C 1
ATOM 5461 O O . PRO A 1 704 ? -13.376 -11.438 -14.458 1.00 76.19 704 PRO A O 1
ATOM 5464 N N . ALA A 1 705 ? -13.803 -13.589 -13.961 1.00 81.69 705 ALA A N 1
ATOM 5465 C CA . ALA A 1 705 ? -13.800 -14.079 -15.337 1.00 81.69 705 ALA A CA 1
ATOM 5466 C C . ALA A 1 705 ? -14.905 -13.464 -16.218 1.00 81.69 705 ALA A C 1
ATOM 5468 O O . ALA A 1 705 ? -14.710 -13.307 -17.422 1.00 81.69 705 ALA A O 1
ATOM 5469 N N . HIS A 1 706 ? -16.065 -13.064 -15.670 1.00 87.94 706 HIS A N 1
ATOM 5470 C CA . HIS A 1 706 ? -17.051 -12.377 -16.519 1.00 87.94 706 HIS A CA 1
ATOM 5471 C C . HIS A 1 706 ? -16.601 -10.960 -16.849 1.00 87.94 706 HIS A C 1
ATOM 5473 O O . HIS A 1 706 ? -16.945 -10.472 -17.919 1.00 87.94 706 HIS A O 1
ATOM 5479 N N . LYS A 1 707 ? -15.829 -10.294 -15.975 1.00 88.19 707 LYS A N 1
ATOM 5480 C CA . LYS A 1 707 ? -15.332 -8.937 -16.246 1.00 88.19 707 LYS A CA 1
ATOM 5481 C C . LYS A 1 707 ? -14.466 -8.929 -17.509 1.00 88.19 707 LYS A C 1
ATOM 5483 O O . LYS A 1 707 ? -14.706 -8.122 -18.402 1.00 88.19 707 LYS A O 1
ATOM 5488 N N . SER A 1 708 ? -13.524 -9.867 -17.622 1.00 87.06 708 SER A N 1
ATOM 5489 C CA . SER A 1 708 ? -12.673 -10.014 -18.812 1.00 87.06 708 SER A CA 1
ATOM 5490 C C . SER A 1 708 ? -13.469 -10.456 -20.044 1.00 87.06 708 SER A C 1
ATOM 5492 O O . SER A 1 708 ? -13.260 -9.920 -21.129 1.00 87.06 708 SER A O 1
ATOM 5494 N N . LYS A 1 709 ? -14.437 -11.365 -19.881 1.00 90.25 709 LYS A N 1
ATOM 5495 C CA . LYS A 1 709 ? -15.312 -11.822 -20.973 1.00 90.25 709 LYS A CA 1
ATOM 5496 C C . LYS A 1 709 ? -16.227 -10.718 -21.520 1.00 90.25 709 LYS A C 1
ATOM 5498 O O . LYS A 1 709 ? -16.463 -10.651 -22.721 1.00 90.25 709 LYS A O 1
ATOM 5503 N N . ILE A 1 710 ? -16.732 -9.833 -20.659 1.00 93.12 710 ILE A N 1
ATOM 5504 C CA . ILE A 1 710 ? -17.512 -8.657 -21.073 1.00 93.12 710 ILE A CA 1
ATOM 5505 C C . ILE A 1 710 ? -16.639 -7.725 -21.919 1.00 93.12 710 ILE A C 1
ATOM 5507 O O . ILE A 1 710 ? -17.084 -7.292 -22.978 1.00 93.12 710 ILE A O 1
ATOM 5511 N N . VAL A 1 711 ? -15.406 -7.449 -21.478 1.00 91.31 711 VAL A N 1
ATOM 5512 C CA . VAL A 1 711 ? -14.442 -6.634 -22.236 1.00 91.31 711 VAL A CA 1
ATOM 5513 C C . VAL A 1 711 ? -14.154 -7.265 -23.601 1.00 91.31 711 VAL A C 1
ATOM 5515 O O . VAL A 1 711 ? -14.242 -6.579 -24.610 1.00 91.31 711 VAL A O 1
ATOM 5518 N N . GLU A 1 712 ? -13.929 -8.578 -23.655 1.00 90.31 712 GLU A N 1
ATOM 5519 C CA . GLU A 1 712 ? -13.701 -9.310 -24.908 1.00 90.31 712 GLU A CA 1
ATOM 5520 C C . GLU A 1 712 ? -14.869 -9.191 -25.892 1.00 90.31 712 GLU A C 1
ATOM 5522 O O . GLU A 1 712 ? -14.668 -8.929 -27.079 1.00 90.31 712 GLU A O 1
ATOM 5527 N N . TYR A 1 713 ? -16.110 -9.332 -25.416 1.00 94.12 713 TYR A N 1
ATOM 5528 C CA . TYR A 1 713 ? -17.265 -9.132 -26.284 1.00 94.12 713 TYR A CA 1
ATOM 5529 C C . TYR A 1 713 ? -17.355 -7.686 -26.774 1.00 94.12 713 TYR A C 1
ATOM 5531 O O . TYR A 1 713 ? -17.654 -7.476 -27.944 1.00 94.12 713 TYR A O 1
ATOM 5539 N N . LEU A 1 714 ? -17.077 -6.681 -25.941 1.00 93.62 714 LEU A N 1
ATOM 5540 C CA . LEU A 1 714 ? -17.062 -5.278 -26.378 1.00 93.62 714 LEU A CA 1
ATOM 5541 C C . LEU A 1 714 ? -15.985 -5.026 -27.448 1.00 93.62 714 LEU A C 1
ATOM 5543 O O . LEU A 1 714 ? -16.291 -4.446 -28.489 1.00 93.62 714 LEU A O 1
ATOM 5547 N N . GLN A 1 715 ? -14.784 -5.569 -27.262 1.00 89.56 715 GLN A N 1
ATOM 5548 C CA . GLN A 1 715 ? -13.692 -5.510 -28.240 1.00 89.56 715 GLN A CA 1
ATOM 5549 C C . GLN A 1 715 ? -14.067 -6.174 -29.566 1.00 89.56 715 GLN A C 1
ATOM 5551 O O . GLN A 1 715 ? -13.834 -5.612 -30.634 1.00 89.56 715 GLN A O 1
ATOM 5556 N N . SER A 1 716 ? -14.755 -7.322 -29.523 1.00 89.81 716 SER A N 1
ATOM 5557 C CA . SER A 1 716 ? -15.239 -8.004 -30.736 1.00 89.81 716 SER A CA 1
ATOM 5558 C C . SER A 1 716 ? -16.242 -7.172 -31.553 1.00 89.81 716 SER A C 1
ATOM 5560 O O . SER A 1 716 ? -16.433 -7.416 -32.744 1.00 89.81 716 SER A O 1
ATOM 5562 N N . HIS A 1 717 ? -16.860 -6.161 -30.931 1.00 91.44 717 HIS A N 1
ATOM 5563 C CA . HIS A 1 717 ? -17.732 -5.188 -31.589 1.00 91.44 717 HIS A CA 1
ATOM 5564 C C . HIS A 1 717 ? -16.991 -3.959 -32.134 1.00 91.44 717 HIS A C 1
ATOM 5566 O O . HIS A 1 717 ? -17.629 -3.101 -32.743 1.00 91.44 717 HIS A O 1
ATOM 5572 N N . GLY A 1 718 ? -15.672 -3.873 -31.943 1.00 88.38 718 GLY A N 1
ATOM 5573 C CA . GLY A 1 718 ? -14.855 -2.713 -32.299 1.00 88.38 718 GLY A CA 1
ATOM 5574 C C . GLY A 1 718 ? -14.980 -1.540 -31.322 1.00 88.38 718 GLY A C 1
ATOM 5575 O O . GLY A 1 718 ? -14.640 -0.416 -31.686 1.00 88.38 718 GLY A O 1
ATOM 5576 N N . GLU A 1 719 ? -15.492 -1.775 -30.109 1.00 92.12 719 GLU A N 1
ATOM 5577 C CA . GLU A 1 719 ? -15.630 -0.749 -29.070 1.00 92.12 719 GLU A CA 1
ATOM 5578 C C . GLU A 1 719 ? -14.328 -0.634 -28.268 1.00 92.12 719 GLU A C 1
ATOM 5580 O O . GLU A 1 719 ? -13.943 -1.570 -27.568 1.00 92.12 719 GLU A O 1
ATOM 5585 N N . ILE A 1 720 ? -13.690 0.541 -28.296 1.00 91.62 720 ILE A N 1
ATOM 5586 C CA . ILE A 1 720 ? -12.530 0.832 -27.440 1.00 91.62 720 ILE A CA 1
ATOM 5587 C C . ILE A 1 720 ? -13.006 0.929 -25.993 1.00 91.62 720 ILE A C 1
ATOM 5589 O O . ILE A 1 720 ? -13.725 1.875 -25.632 1.00 91.62 720 ILE A O 1
ATOM 5593 N N . THR A 1 721 ? -12.607 -0.047 -25.179 1.00 92.00 721 THR A N 1
ATOM 5594 C CA . THR A 1 721 ? -13.141 -0.237 -23.833 1.00 92.00 721 THR A CA 1
ATOM 5595 C C . THR A 1 721 ? -12.146 0.228 -22.774 1.00 92.00 721 THR A C 1
ATOM 5597 O O . THR A 1 721 ? -10.995 -0.200 -22.724 1.00 92.00 721 THR A O 1
ATOM 5600 N N . ALA A 1 722 ? -12.608 1.091 -21.870 1.00 91.31 722 ALA A N 1
ATOM 5601 C CA . ALA A 1 722 ? -11.904 1.395 -20.633 1.00 91.31 722 ALA A CA 1
ATOM 5602 C C . ALA A 1 722 ? -12.516 0.588 -19.487 1.00 91.31 722 ALA A C 1
ATOM 5604 O O . ALA A 1 722 ? -13.722 0.657 -19.252 1.00 91.31 722 ALA A O 1
ATOM 5605 N N . MET A 1 723 ? -11.693 -0.150 -18.749 1.00 88.69 723 MET A N 1
ATOM 5606 C CA . MET A 1 723 ? -12.106 -0.842 -17.529 1.00 88.69 723 MET A CA 1
ATOM 5607 C C . MET A 1 723 ? -11.586 -0.072 -16.320 1.00 88.69 723 MET A C 1
ATOM 5609 O O . MET A 1 723 ? -10.411 0.290 -16.269 1.00 88.69 723 MET A O 1
ATOM 5613 N N . THR A 1 724 ? -12.444 0.164 -15.330 1.00 86.19 724 THR A N 1
ATOM 5614 C CA . THR A 1 724 ? -12.056 0.773 -14.059 1.00 86.19 724 THR A CA 1
ATOM 5615 C C . THR A 1 724 ? -12.283 -0.190 -12.904 1.00 86.19 724 THR A C 1
ATOM 5617 O O . THR A 1 724 ? -13.380 -0.737 -12.786 1.00 86.19 724 THR A O 1
ATOM 5620 N N . GLY A 1 725 ? -11.302 -0.339 -12.020 1.00 73.75 725 GLY A N 1
ATOM 5621 C CA . GLY A 1 725 ? -11.398 -1.218 -10.853 1.00 73.75 725 GLY A CA 1
ATOM 5622 C C . GLY A 1 725 ? -10.366 -0.870 -9.789 1.00 73.75 725 GLY A C 1
ATOM 5623 O O . GLY A 1 725 ? -9.413 -0.143 -10.067 1.00 73.75 725 GLY A O 1
ATOM 5624 N N . ASP A 1 726 ? -10.560 -1.352 -8.569 1.00 70.69 726 ASP A N 1
ATOM 5625 C CA . ASP A 1 726 ? -9.686 -1.080 -7.420 1.00 70.69 726 ASP A CA 1
ATOM 5626 C C . ASP A 1 726 ? -9.095 -2.360 -6.798 1.00 70.69 726 ASP A C 1
ATOM 5628 O O . ASP A 1 726 ? -8.109 -2.287 -6.059 1.00 70.69 726 ASP A O 1
ATOM 5632 N N . GLY A 1 727 ? -9.654 -3.531 -7.123 1.00 66.69 727 GLY A N 1
ATOM 5633 C CA . GLY A 1 727 ? -9.284 -4.820 -6.546 1.00 66.69 727 GLY A CA 1
ATOM 5634 C C . GLY A 1 727 ? -8.490 -5.743 -7.477 1.00 66.69 727 GLY A C 1
ATOM 5635 O O . GLY A 1 727 ? -8.377 -5.542 -8.686 1.00 66.69 727 GLY A O 1
ATOM 5636 N N . VAL A 1 728 ? -7.937 -6.821 -6.909 1.00 67.38 728 VAL A N 1
ATOM 5637 C CA . VAL A 1 728 ? -7.201 -7.859 -7.666 1.00 67.38 728 VAL A CA 1
ATOM 5638 C C . VAL A 1 728 ? -8.134 -8.652 -8.589 1.00 67.38 728 VAL A C 1
ATOM 5640 O O . VAL A 1 728 ? -7.717 -9.120 -9.644 1.00 67.38 728 VAL A O 1
ATOM 5643 N N . ASN A 1 729 ? -9.413 -8.754 -8.233 1.00 71.12 729 ASN A N 1
ATOM 5644 C CA . ASN A 1 729 ? -10.471 -9.325 -9.066 1.00 71.12 729 ASN A CA 1
ATOM 5645 C C . ASN A 1 729 ? -10.691 -8.583 -10.392 1.00 71.12 729 ASN A C 1
ATOM 5647 O O . ASN A 1 729 ? -11.223 -9.175 -11.327 1.00 71.12 729 ASN A O 1
ATOM 5651 N N . ASP A 1 730 ? -10.298 -7.312 -10.482 1.00 75.00 730 ASP A N 1
ATOM 5652 C CA . ASP A 1 730 ? -10.374 -6.531 -11.718 1.00 75.00 730 ASP A CA 1
ATOM 5653 C C . ASP A 1 730 ? -9.153 -6.716 -12.612 1.00 75.00 730 ASP A C 1
ATOM 5655 O O . ASP A 1 730 ? -9.204 -6.366 -13.787 1.00 75.00 730 ASP A O 1
ATOM 5659 N N . ALA A 1 731 ? -8.057 -7.270 -12.090 1.00 72.69 731 ALA A N 1
ATOM 5660 C CA . ALA A 1 731 ? -6.774 -7.295 -12.779 1.00 72.69 731 ALA A CA 1
ATOM 5661 C C . ALA A 1 731 ? -6.803 -7.984 -14.163 1.00 72.69 731 ALA A C 1
ATOM 5663 O O . ALA A 1 731 ? -6.215 -7.418 -15.088 1.00 72.69 731 ALA A O 1
ATOM 5664 N N . PRO A 1 732 ? -7.513 -9.117 -14.375 1.00 72.69 732 PRO A N 1
ATOM 5665 C CA . PRO A 1 732 ? -7.645 -9.712 -15.707 1.00 72.69 732 PRO A CA 1
ATOM 5666 C C . PRO A 1 732 ? -8.378 -8.795 -16.690 1.00 72.69 732 PRO A C 1
ATOM 5668 O O . PRO A 1 732 ? -7.935 -8.611 -17.820 1.00 72.69 732 PRO A O 1
ATOM 5671 N N . ALA A 1 733 ? -9.479 -8.177 -16.255 1.00 80.19 733 ALA A N 1
ATOM 5672 C CA . ALA A 1 733 ? -10.268 -7.275 -17.090 1.00 80.19 733 ALA A CA 1
ATOM 5673 C C . ALA A 1 733 ? -9.538 -5.956 -17.370 1.00 80.19 733 ALA A C 1
ATOM 5675 O O . ALA A 1 733 ? -9.598 -5.450 -18.484 1.00 80.19 733 ALA A O 1
ATOM 5676 N N . LEU A 1 734 ? -8.814 -5.428 -16.379 1.00 79.62 734 LEU A N 1
ATOM 5677 C CA . LEU A 1 734 ? -7.951 -4.260 -16.522 1.00 79.62 734 LEU A CA 1
ATOM 5678 C C . LEU A 1 734 ? -6.843 -4.523 -17.539 1.00 79.62 734 LEU A C 1
ATOM 5680 O O . LEU A 1 734 ? -6.625 -3.681 -18.396 1.00 79.62 734 LEU A O 1
ATOM 5684 N N . LYS A 1 735 ? -6.167 -5.677 -17.473 1.00 75.88 735 LYS A N 1
ATOM 5685 C CA . LYS A 1 735 ? -5.112 -6.015 -18.438 1.00 75.88 735 LYS A CA 1
ATOM 5686 C C . LYS A 1 735 ? -5.665 -6.232 -19.850 1.00 75.88 735 LYS A C 1
ATOM 5688 O O . LYS A 1 735 ? -4.996 -5.874 -20.809 1.00 75.88 735 LYS A O 1
ATOM 5693 N N . LYS A 1 736 ? -6.860 -6.820 -19.971 1.00 81.75 736 LYS A N 1
ATOM 5694 C CA . LYS A 1 736 ? -7.484 -7.104 -21.269 1.00 81.75 736 LYS A CA 1
ATOM 5695 C C . LYS A 1 736 ? -8.048 -5.854 -21.949 1.00 81.75 736 LYS A C 1
ATOM 5697 O O . LYS A 1 736 ? -8.046 -5.794 -23.169 1.00 81.75 736 LYS A O 1
ATOM 5702 N N . ALA A 1 737 ? -8.542 -4.882 -21.184 1.00 84.56 737 ALA A N 1
ATOM 5703 C CA . ALA A 1 737 ? -9.083 -3.637 -21.723 1.00 84.56 737 ALA A CA 1
ATOM 5704 C C . ALA A 1 737 ? -7.990 -2.771 -22.364 1.00 84.56 737 ALA A C 1
ATOM 5706 O O . ALA A 1 737 ? -6.879 -2.680 -21.846 1.00 84.56 737 ALA A O 1
ATOM 5707 N N . GLU A 1 738 ? -8.334 -2.051 -23.432 1.00 84.62 738 GLU A N 1
ATOM 5708 C CA . GLU A 1 738 ? -7.418 -1.126 -24.109 1.00 84.62 738 GLU A CA 1
ATOM 5709 C C . GLU A 1 738 ? -6.944 -0.016 -23.168 1.00 84.62 738 GLU A C 1
ATOM 5711 O O . GLU A 1 738 ? -5.816 0.471 -23.276 1.00 84.62 738 GLU A O 1
ATOM 5716 N N . ILE A 1 739 ? -7.802 0.375 -22.218 1.00 83.62 739 ILE A N 1
ATOM 5717 C CA . ILE A 1 739 ? -7.459 1.298 -21.142 1.00 83.62 739 ILE A CA 1
ATOM 5718 C C . ILE A 1 739 ? -7.809 0.707 -19.779 1.00 83.62 739 ILE A C 1
ATOM 5720 O O . ILE A 1 739 ? -8.973 0.577 -19.399 1.00 83.62 739 ILE A O 1
ATOM 5724 N N . ALA A 1 740 ? -6.770 0.462 -18.987 1.00 81.94 740 ALA A N 1
ATOM 5725 C CA . ALA A 1 740 ? -6.877 0.122 -17.577 1.00 81.94 740 ALA A CA 1
ATOM 5726 C C . ALA A 1 740 ? -6.863 1.390 -16.708 1.00 81.94 740 ALA A C 1
ATOM 5728 O O . ALA A 1 740 ? -5.841 2.077 -16.616 1.00 81.94 740 ALA A O 1
ATOM 5729 N N . VAL A 1 741 ? -7.960 1.684 -16.008 1.00 82.12 741 VAL A N 1
ATOM 5730 C CA . VAL A 1 741 ? -8.020 2.764 -15.011 1.00 82.12 741 VAL A CA 1
ATOM 5731 C C . VAL A 1 741 ? -8.158 2.158 -13.624 1.00 82.12 741 VAL A C 1
ATOM 5733 O O . VAL A 1 741 ? -9.254 1.911 -13.130 1.00 82.12 741 VAL A O 1
ATOM 5736 N N . ALA A 1 742 ? -7.034 1.937 -12.955 1.00 70.75 742 ALA A N 1
ATOM 5737 C CA . ALA A 1 742 ? -7.089 1.550 -11.557 1.00 70.75 742 ALA A CA 1
ATOM 5738 C C . ALA A 1 742 ? -7.499 2.765 -10.710 1.00 70.75 742 ALA A C 1
ATOM 5740 O O . ALA A 1 742 ? -6.764 3.758 -10.654 1.00 70.75 742 ALA A O 1
ATOM 5741 N N . ALA A 1 743 ? -8.648 2.691 -10.032 1.00 60.94 743 ALA A N 1
ATOM 5742 C CA . ALA A 1 743 ? -8.848 3.540 -8.868 1.00 60.94 743 ALA A CA 1
ATOM 5743 C C . ALA A 1 743 ? -7.758 3.140 -7.873 1.00 60.94 743 ALA A C 1
ATOM 5745 O O . ALA A 1 743 ? -7.449 1.964 -7.719 1.00 60.94 743 ALA A O 1
ATOM 5746 N N . ILE A 1 744 ? -7.088 4.112 -7.269 1.00 52.62 744 ILE A N 1
ATOM 5747 C CA . ILE A 1 744 ? -6.043 3.824 -6.292 1.00 52.62 744 ILE A CA 1
ATOM 5748 C C . ILE A 1 744 ? -6.738 3.813 -4.927 1.00 52.62 744 ILE A C 1
ATOM 5750 O O . ILE A 1 744 ? -6.945 4.899 -4.377 1.00 52.62 744 ILE A O 1
ATOM 5754 N N . PRO A 1 745 ? -7.118 2.652 -4.353 1.00 42.31 745 PRO A N 1
ATOM 5755 C CA . PRO A 1 745 ? -7.625 2.613 -2.994 1.00 42.31 745 PRO A CA 1
ATOM 5756 C C . PRO A 1 745 ? -6.424 2.765 -2.076 1.00 42.31 745 PRO A C 1
ATOM 5758 O O . PRO A 1 745 ? -5.790 1.780 -1.733 1.00 42.31 745 PRO A O 1
ATOM 5761 N N . GLU A 1 746 ? -6.026 3.999 -1.760 1.00 42.34 746 GLU A N 1
ATOM 5762 C CA . GLU A 1 746 ? -5.014 4.277 -0.725 1.00 42.34 746 GLU A CA 1
ATOM 5763 C C . GLU A 1 746 ? -3.747 3.389 -0.807 1.00 42.34 746 GLU A C 1
ATOM 5765 O O . GLU A 1 746 ? -3.108 3.095 0.201 1.00 42.34 746 GLU A O 1
ATOM 5770 N N . GLY A 1 747 ? -3.396 2.953 -2.023 1.00 35.94 747 GLY A N 1
ATOM 5771 C CA . GLY A 1 747 ? -2.360 1.963 -2.333 1.00 35.94 747 GLY A CA 1
ATOM 5772 C C . GLY A 1 747 ? -1.190 2.562 -3.108 1.00 35.94 747 GLY A C 1
ATOM 5773 O O . GLY A 1 747 ? -0.200 1.881 -3.372 1.00 35.94 747 GLY A O 1
ATOM 5774 N N . LEU A 1 748 ? -1.242 3.867 -3.400 1.00 38.66 748 LEU A N 1
ATOM 5775 C CA . LEU A 1 748 ? -0.053 4.629 -3.759 1.00 38.66 748 LEU A CA 1
ATOM 5776 C C . LEU A 1 748 ? 1.056 4.432 -2.713 1.00 38.66 748 LEU A C 1
ATOM 5778 O O . LEU A 1 748 ? 2.182 4.237 -3.143 1.00 38.66 748 LEU A O 1
ATOM 5782 N N . PRO A 1 749 ? 0.783 4.336 -1.391 1.00 40.34 749 PRO A N 1
ATOM 5783 C CA . PRO A 1 749 ? 1.779 3.920 -0.426 1.00 40.34 749 PRO A CA 1
ATOM 5784 C C . PRO A 1 749 ? 2.381 2.566 -0.738 1.00 40.34 749 PRO A C 1
ATOM 5786 O O . PRO A 1 749 ? 3.547 2.457 -0.468 1.00 40.34 749 PRO A O 1
ATOM 5789 N N . ALA A 1 750 ? 1.703 1.566 -1.308 1.00 37.84 750 ALA A N 1
ATOM 5790 C CA . ALA A 1 750 ? 2.321 0.272 -1.618 1.00 37.84 750 ALA A CA 1
ATOM 5791 C C . ALA A 1 750 ? 3.218 0.341 -2.862 1.00 37.84 750 ALA A C 1
ATOM 5793 O O . ALA A 1 750 ? 4.336 -0.155 -2.829 1.00 37.84 750 ALA A O 1
ATOM 5794 N N . VAL A 1 751 ? 2.801 1.032 -3.930 1.00 39.22 751 VAL A N 1
ATOM 5795 C CA . VAL A 1 751 ? 3.629 1.210 -5.144 1.00 39.22 751 VAL A CA 1
ATOM 5796 C C . VAL A 1 751 ? 4.787 2.177 -4.893 1.00 39.22 751 VAL A C 1
ATOM 5798 O O . VAL A 1 751 ? 5.922 1.897 -5.277 1.00 39.22 751 VAL A O 1
ATOM 5801 N N . ILE A 1 752 ? 4.528 3.283 -4.194 1.00 41.25 752 ILE A N 1
ATOM 5802 C CA . ILE A 1 752 ? 5.556 4.195 -3.690 1.00 41.25 752 ILE A CA 1
ATOM 5803 C C . ILE A 1 752 ? 6.417 3.460 -2.665 1.00 41.25 752 ILE A C 1
ATOM 5805 O O . ILE A 1 752 ? 7.623 3.509 -2.797 1.00 41.25 752 ILE A O 1
ATOM 5809 N N . THR A 1 753 ? 5.872 2.689 -1.722 1.00 45.72 753 THR A N 1
ATOM 5810 C CA . THR A 1 753 ? 6.669 1.856 -0.794 1.00 45.72 753 THR A CA 1
ATOM 5811 C C . THR A 1 753 ? 7.498 0.856 -1.558 1.00 45.72 753 THR A C 1
ATOM 5813 O O . THR A 1 753 ? 8.635 0.674 -1.181 1.00 45.72 753 THR A O 1
ATOM 5816 N N . THR A 1 754 ? 7.022 0.267 -2.649 1.00 49.06 754 THR A N 1
ATOM 5817 C CA . THR A 1 754 ? 7.804 -0.678 -3.452 1.00 49.06 754 THR A CA 1
ATOM 5818 C C . THR A 1 754 ? 8.922 0.046 -4.194 1.00 49.06 754 THR A C 1
ATOM 5820 O O . THR A 1 754 ? 10.075 -0.370 -4.129 1.00 49.06 754 THR A O 1
ATOM 5823 N N . CYS A 1 755 ? 8.639 1.184 -4.831 1.00 45.56 755 CYS A N 1
ATOM 5824 C CA . CYS A 1 755 ? 9.650 1.999 -5.510 1.00 45.56 755 CYS A CA 1
ATOM 5825 C C . CYS A 1 755 ? 10.683 2.571 -4.524 1.00 45.56 755 CYS A C 1
ATOM 5827 O O . CYS A 1 755 ? 11.891 2.489 -4.761 1.00 45.56 755 CYS A O 1
ATOM 5829 N N . LEU A 1 756 ? 10.221 3.092 -3.387 1.00 52.19 756 LEU A N 1
ATOM 5830 C CA . LEU A 1 756 ? 11.046 3.601 -2.299 1.00 52.19 756 LEU A CA 1
ATOM 5831 C C . LEU A 1 756 ? 11.782 2.463 -1.598 1.00 52.19 756 LEU A C 1
ATOM 5833 O O . LEU A 1 756 ? 12.943 2.656 -1.285 1.00 52.19 756 LEU A O 1
ATOM 5837 N N . ALA A 1 757 ? 11.204 1.269 -1.440 1.00 57.38 757 ALA A N 1
ATOM 5838 C CA . ALA A 1 757 ? 11.855 0.090 -0.861 1.00 57.38 757 ALA A CA 1
ATOM 5839 C C . ALA A 1 757 ? 12.889 -0.505 -1.815 1.00 57.38 757 ALA A C 1
ATOM 5841 O O . ALA A 1 757 ? 13.935 -0.964 -1.366 1.00 57.38 757 ALA A O 1
ATOM 5842 N N . LEU A 1 758 ? 12.669 -0.452 -3.130 1.00 62.22 758 LEU A N 1
ATOM 5843 C CA . LEU A 1 758 ? 13.694 -0.747 -4.131 1.00 62.22 758 LEU A CA 1
ATOM 5844 C C . LEU A 1 758 ? 14.826 0.285 -4.058 1.00 62.22 758 LEU A C 1
ATOM 5846 O O . LEU A 1 758 ? 16.000 -0.093 -4.117 1.00 62.22 758 LEU A O 1
ATOM 5850 N N . GLY A 1 759 ? 14.499 1.565 -3.860 1.00 58.94 759 GLY A N 1
ATOM 5851 C CA . GLY A 1 759 ? 15.463 2.619 -3.548 1.00 58.94 759 GLY A CA 1
ATOM 5852 C C . GLY A 1 759 ? 16.234 2.341 -2.252 1.00 58.94 759 GLY A C 1
ATOM 5853 O O . GLY A 1 759 ? 17.464 2.332 -2.264 1.00 58.94 759 GLY A O 1
ATOM 5854 N N . THR A 1 760 ? 15.542 1.978 -1.171 1.00 68.31 760 THR A N 1
ATOM 5855 C CA . THR A 1 760 ? 16.103 1.567 0.120 1.00 68.31 760 THR A CA 1
ATOM 5856 C C . THR A 1 760 ? 16.975 0.331 -0.028 1.00 68.31 760 THR A C 1
ATOM 5858 O O . THR A 1 760 ? 18.052 0.284 0.546 1.00 68.31 760 THR A O 1
ATOM 5861 N N . ARG A 1 761 ? 16.590 -0.648 -0.850 1.00 71.62 761 ARG A N 1
ATOM 5862 C CA . ARG A 1 761 ? 17.387 -1.848 -1.134 1.00 71.62 761 ARG A CA 1
ATOM 5863 C C . ARG A 1 761 ? 18.661 -1.501 -1.903 1.00 71.62 761 ARG A C 1
ATOM 5865 O O . ARG A 1 761 ? 19.714 -2.069 -1.620 1.00 71.62 761 ARG A O 1
ATOM 5872 N N . ARG A 1 762 ? 18.600 -0.571 -2.865 1.00 72.69 762 ARG A N 1
ATOM 5873 C CA . ARG A 1 762 ? 19.790 -0.053 -3.569 1.00 72.69 762 ARG A CA 1
ATOM 5874 C C . ARG A 1 762 ? 20.712 0.716 -2.619 1.00 72.69 762 ARG A C 1
ATOM 5876 O O . ARG A 1 762 ? 21.925 0.558 -2.719 1.00 72.69 762 ARG A O 1
ATOM 5883 N N . MET A 1 763 ? 20.149 1.489 -1.692 1.00 74.69 763 MET A N 1
ATOM 5884 C CA . MET A 1 763 ? 20.890 2.198 -0.643 1.00 74.69 763 MET A CA 1
ATOM 5885 C C . MET A 1 763 ? 21.511 1.230 0.374 1.00 74.69 763 MET A C 1
ATOM 5887 O O . MET A 1 763 ? 22.696 1.345 0.667 1.00 74.69 763 MET A O 1
ATOM 5891 N N . ALA A 1 764 ? 20.785 0.195 0.801 1.00 72.94 764 ALA A N 1
ATOM 5892 C CA . ALA A 1 764 ? 21.279 -0.850 1.697 1.00 72.94 764 ALA A CA 1
ATOM 5893 C C . ALA A 1 764 ? 22.433 -1.650 1.074 1.00 72.94 764 ALA A C 1
ATOM 5895 O O . ALA A 1 764 ? 23.408 -1.951 1.755 1.00 72.94 764 ALA A O 1
ATOM 5896 N N . LYS A 1 765 ? 22.396 -1.918 -0.242 1.00 75.44 765 LYS A N 1
ATOM 5897 C CA . LYS A 1 765 ? 23.542 -2.492 -0.980 1.00 75.44 765 LYS A CA 1
ATOM 5898 C C . LYS A 1 765 ? 24.787 -1.597 -0.966 1.00 75.44 765 LYS A C 1
ATOM 5900 O O . LYS A 1 765 ? 25.884 -2.094 -1.190 1.00 75.44 765 LYS A O 1
ATOM 5905 N N . LYS A 1 766 ? 24.618 -0.295 -0.731 1.00 74.25 766 LYS A N 1
ATOM 5906 C CA . LYS A 1 766 ? 25.696 0.682 -0.532 1.00 74.25 766 LYS A CA 1
ATOM 5907 C C . LYS A 1 766 ? 25.927 1.000 0.954 1.00 74.25 766 LYS A C 1
ATOM 5909 O O . LYS A 1 766 ? 26.496 2.039 1.261 1.00 74.25 766 LYS A O 1
ATOM 5914 N N . ASN A 1 767 ? 25.495 0.117 1.860 1.00 76.31 767 ASN A N 1
ATOM 5915 C CA . ASN A 1 767 ? 25.621 0.244 3.316 1.00 76.31 767 ASN A CA 1
ATOM 5916 C C . ASN A 1 767 ? 24.901 1.459 3.934 1.00 76.31 767 ASN A C 1
ATOM 5918 O O . ASN A 1 767 ? 25.236 1.867 5.041 1.00 76.31 767 ASN A O 1
ATOM 5922 N N . ALA A 1 768 ? 23.894 2.024 3.260 1.00 76.44 768 ALA A N 1
ATOM 5923 C CA . ALA A 1 768 ? 23.065 3.095 3.811 1.00 76.44 768 ALA A CA 1
ATOM 5924 C C . ALA A 1 768 ? 21.763 2.536 4.405 1.00 76.44 768 ALA A C 1
ATOM 5926 O O . ALA A 1 768 ? 21.015 1.816 3.738 1.00 76.44 768 ALA A O 1
ATOM 5927 N N . ILE A 1 769 ? 21.484 2.888 5.662 1.00 79.94 769 ILE A N 1
ATOM 5928 C CA . ILE A 1 769 ? 20.267 2.486 6.376 1.00 79.94 769 ILE A CA 1
ATOM 5929 C C . ILE A 1 769 ? 19.233 3.602 6.255 1.00 79.94 769 ILE A C 1
ATOM 5931 O O . ILE A 1 769 ? 19.421 4.705 6.763 1.00 79.94 769 ILE A O 1
ATOM 5935 N N . VAL A 1 770 ? 18.106 3.299 5.618 1.00 79.12 770 VAL A N 1
ATOM 5936 C CA . VAL A 1 770 ? 16.982 4.229 5.493 1.00 79.12 770 VAL A CA 1
ATOM 5937 C C . VAL A 1 770 ? 16.012 3.986 6.646 1.00 79.12 770 VAL A C 1
ATOM 5939 O O . VAL A 1 770 ? 15.434 2.908 6.750 1.00 79.12 770 VAL A O 1
ATOM 5942 N N . ARG A 1 771 ? 15.823 4.986 7.516 1.00 71.81 771 ARG A N 1
ATOM 5943 C CA . ARG A 1 771 ? 14.870 4.902 8.642 1.00 71.81 771 ARG A CA 1
ATOM 5944 C C . ARG A 1 771 ? 13.416 5.144 8.232 1.00 71.81 771 ARG A C 1
ATOM 5946 O O . ARG A 1 771 ? 12.516 4.702 8.934 1.00 71.81 771 ARG A O 1
ATOM 5953 N N . SER A 1 772 ? 13.193 5.867 7.136 1.00 72.31 772 SER A N 1
ATOM 5954 C CA . SER A 1 772 ? 11.869 6.252 6.645 1.00 72.31 772 SER A CA 1
ATOM 5955 C C . SER A 1 772 ? 11.852 6.218 5.120 1.00 72.31 772 SER A C 1
ATOM 5957 O O . SER A 1 772 ? 12.714 6.816 4.483 1.00 72.31 772 SER A O 1
ATOM 5959 N N . LEU A 1 773 ? 10.886 5.516 4.524 1.00 67.19 773 LEU A N 1
ATOM 5960 C CA . LEU A 1 773 ? 10.768 5.379 3.067 1.00 67.19 773 LEU A CA 1
ATOM 5961 C C . LEU A 1 773 ? 10.664 6.736 2.343 1.00 67.19 773 LEU A C 1
ATOM 5963 O O . LEU A 1 773 ? 11.428 6.923 1.395 1.00 67.19 773 LEU A O 1
ATOM 5967 N N . PRO A 1 774 ? 9.837 7.708 2.797 1.00 71.44 774 PRO A N 1
ATOM 5968 C CA . PRO A 1 774 ? 9.800 9.062 2.232 1.00 71.44 774 PRO A CA 1
ATOM 5969 C C . PRO A 1 774 ? 11.166 9.740 2.084 1.00 71.44 774 PRO A C 1
ATOM 5971 O O . PRO A 1 774 ? 11.364 10.521 1.161 1.00 71.44 774 PRO A O 1
ATOM 5974 N N . SER A 1 775 ? 12.150 9.406 2.929 1.00 73.19 775 SER A N 1
ATOM 5975 C CA . SER A 1 775 ? 13.498 9.975 2.824 1.00 73.19 775 SER A CA 1
ATOM 5976 C C . SER A 1 775 ? 14.187 9.648 1.495 1.00 73.19 775 SER A C 1
ATOM 5978 O O . SER A 1 775 ? 15.046 10.409 1.063 1.00 73.19 775 SER A O 1
ATOM 5980 N N . VAL A 1 776 ? 13.818 8.549 0.826 1.00 74.44 776 VAL A N 1
ATOM 5981 C CA . VAL A 1 776 ? 14.353 8.179 -0.497 1.00 74.44 776 VAL A CA 1
ATOM 5982 C C . VAL A 1 776 ? 13.837 9.120 -1.590 1.00 74.44 776 VAL A C 1
ATOM 5984 O O . VAL A 1 776 ? 14.596 9.477 -2.488 1.00 74.44 776 VAL A O 1
ATOM 5987 N N . GLU A 1 777 ? 12.574 9.542 -1.503 1.00 74.12 777 GLU A N 1
ATOM 5988 C CA . GLU A 1 777 ? 11.954 10.484 -2.442 1.00 74.12 777 GLU A CA 1
ATOM 5989 C C . GLU A 1 777 ? 12.548 11.877 -2.269 1.00 74.12 777 GLU A C 1
ATOM 5991 O O . GLU A 1 777 ? 13.052 12.466 -3.224 1.00 74.12 777 GLU A O 1
ATOM 5996 N N . THR A 1 778 ? 12.573 12.361 -1.025 1.00 77.69 778 THR A N 1
ATOM 5997 C CA . THR A 1 778 ? 13.146 13.662 -0.690 1.00 77.69 778 THR A CA 1
ATOM 5998 C C . THR A 1 778 ? 14.606 13.751 -1.144 1.00 77.69 778 THR A C 1
ATOM 6000 O O . THR A 1 778 ? 15.038 14.799 -1.628 1.00 77.69 778 THR A O 1
ATOM 6003 N N . LEU A 1 779 ? 15.372 12.649 -1.054 1.00 80.06 779 LEU A N 1
ATOM 6004 C CA . LEU A 1 779 ? 16.779 12.626 -1.475 1.00 80.06 779 LEU A CA 1
ATOM 6005 C C . LEU A 1 779 ? 16.921 12.790 -2.988 1.00 80.06 779 LEU A C 1
ATOM 6007 O O . LEU A 1 779 ? 17.855 13.439 -3.449 1.00 80.06 779 LEU A O 1
ATOM 6011 N N . GLY A 1 780 ? 15.974 12.249 -3.759 1.00 76.56 780 GLY A N 1
ATOM 6012 C CA . GLY A 1 780 ? 15.913 12.426 -5.210 1.00 76.56 780 GLY A CA 1
ATOM 6013 C C . GLY A 1 780 ? 15.626 13.866 -5.649 1.00 76.56 780 GLY A C 1
ATOM 6014 O O . GLY A 1 780 ? 15.968 14.229 -6.771 1.00 76.56 780 GLY A O 1
ATOM 6015 N N . CYS A 1 781 ? 15.049 14.684 -4.766 1.00 81.06 781 CYS A N 1
ATOM 6016 C CA . CYS A 1 781 ? 14.699 16.081 -5.027 1.00 81.06 781 CYS A CA 1
ATOM 6017 C C . CYS A 1 781 ? 15.635 17.089 -4.334 1.00 81.06 781 CYS A C 1
ATOM 6019 O O . CYS A 1 781 ? 15.391 18.288 -4.407 1.00 81.06 781 CYS A O 1
ATOM 6021 N N . THR A 1 782 ? 16.683 16.631 -3.641 1.00 88.50 782 THR A N 1
ATOM 6022 C CA . THR A 1 782 ? 17.587 17.505 -2.875 1.00 88.50 782 THR A CA 1
ATOM 6023 C C . THR A 1 782 ? 18.337 18.470 -3.790 1.00 88.50 782 THR A C 1
ATOM 6025 O O . THR A 1 782 ? 18.994 18.043 -4.737 1.00 88.50 782 THR A O 1
ATOM 6028 N N . SER A 1 783 ? 18.292 19.765 -3.471 1.00 92.19 783 SER A N 1
ATOM 6029 C CA . SER A 1 783 ? 19.001 20.817 -4.210 1.00 92.19 783 SER A CA 1
ATOM 6030 C C . SER A 1 783 ? 20.251 21.317 -3.478 1.00 92.19 783 SER A C 1
ATOM 6032 O O . SER A 1 783 ? 21.215 21.741 -4.122 1.00 92.19 783 SER A O 1
ATOM 6034 N N . VAL A 1 784 ? 20.287 21.218 -2.142 1.00 94.12 784 VAL A N 1
ATOM 6035 C CA . VAL A 1 784 ? 21.428 21.650 -1.318 1.00 94.12 784 VAL A CA 1
ATOM 6036 C C . VAL A 1 784 ? 21.769 20.604 -0.255 1.00 94.12 784 VAL A C 1
ATOM 6038 O O . VAL A 1 784 ? 20.896 20.138 0.470 1.00 94.12 784 VAL A O 1
ATOM 6041 N N . ILE A 1 785 ? 23.054 20.269 -0.127 1.00 94.44 785 ILE A N 1
ATOM 6042 C CA . ILE A 1 785 ? 23.600 19.413 0.931 1.00 94.44 785 ILE A CA 1
ATOM 6043 C C . ILE A 1 785 ? 24.461 20.263 1.868 1.00 94.44 785 ILE A C 1
ATOM 6045 O O . ILE A 1 785 ? 25.533 20.739 1.490 1.00 94.44 785 ILE A O 1
ATOM 6049 N N . CYS A 1 786 ? 24.013 20.419 3.107 1.00 94.31 786 CYS A N 1
ATOM 6050 C CA . CYS A 1 786 ? 24.783 20.961 4.216 1.00 94.31 786 CYS A CA 1
ATOM 6051 C C . CYS A 1 786 ? 25.529 19.819 4.908 1.00 94.31 786 CYS A C 1
ATOM 6053 O O . CYS A 1 786 ? 24.914 18.921 5.470 1.00 94.31 786 CYS A O 1
ATOM 6055 N N . SER A 1 787 ? 26.854 19.837 4.891 1.00 93.62 787 SER A N 1
ATOM 6056 C CA . SER A 1 787 ? 27.653 18.783 5.512 1.00 93.62 787 SER A CA 1
ATOM 6057 C C . SER A 1 787 ? 28.446 19.338 6.679 1.00 93.62 787 SER A C 1
ATOM 6059 O O . SER A 1 787 ? 29.133 20.352 6.521 1.00 93.62 787 SER A O 1
ATOM 6061 N N . ASP A 1 788 ? 28.423 18.642 7.822 1.00 91.38 788 ASP A N 1
ATOM 6062 C CA . ASP A 1 788 ? 29.505 18.795 8.793 1.00 91.38 788 ASP A CA 1
ATOM 6063 C C . ASP A 1 788 ? 30.850 18.442 8.129 1.00 91.38 788 ASP A C 1
ATOM 6065 O O . ASP A 1 788 ? 30.898 17.891 7.024 1.00 91.38 788 ASP A O 1
ATOM 6069 N N . LYS A 1 789 ? 31.965 18.817 8.751 1.00 88.31 789 LYS A N 1
ATOM 6070 C CA . LYS A 1 789 ? 33.288 18.410 8.274 1.00 88.31 789 LYS A CA 1
ATOM 6071 C C . LYS A 1 789 ? 33.707 17.076 8.887 1.00 88.31 789 LYS A C 1
ATOM 6073 O O . LYS A 1 789 ? 34.171 16.197 8.163 1.00 88.31 789 LYS A O 1
ATOM 6078 N N . THR A 1 790 ? 33.595 16.951 10.207 1.00 82.56 790 THR A N 1
ATOM 6079 C CA . THR A 1 790 ? 34.172 15.841 10.971 1.00 82.56 790 THR A CA 1
ATOM 6080 C C . THR A 1 790 ? 33.356 14.577 10.722 1.00 82.56 790 THR A C 1
ATOM 6082 O O . THR A 1 790 ? 32.133 14.620 10.686 1.00 82.56 790 THR A O 1
ATOM 6085 N N . GLY A 1 791 ? 34.033 13.465 10.422 1.00 76.62 791 GLY A N 1
ATOM 6086 C CA . GLY A 1 791 ? 33.414 12.145 10.213 1.00 76.62 791 GLY A CA 1
ATOM 6087 C C . GLY A 1 791 ? 32.502 12.012 8.997 1.00 76.62 791 GLY A C 1
ATOM 6088 O O . GLY A 1 791 ? 32.104 10.904 8.652 1.00 76.62 791 GLY A O 1
ATOM 6089 N N . THR A 1 792 ? 32.242 13.102 8.290 1.00 86.06 792 THR A N 1
ATOM 6090 C CA . THR A 1 792 ? 31.396 13.205 7.098 1.00 86.06 792 THR A CA 1
ATOM 6091 C C . THR A 1 792 ? 32.265 13.477 5.872 1.00 86.06 792 THR A C 1
ATOM 6093 O O . THR A 1 792 ? 32.387 12.614 5.007 1.00 86.06 792 THR A O 1
ATOM 6096 N N . LEU A 1 793 ? 32.940 14.631 5.820 1.00 88.00 793 LEU A N 1
ATOM 6097 C CA . LEU A 1 793 ? 33.869 14.993 4.735 1.00 88.00 793 LEU A CA 1
ATOM 6098 C C . LEU A 1 793 ? 35.301 14.528 5.018 1.00 88.00 793 LEU A C 1
ATOM 6100 O O . LEU A 1 793 ? 36.069 14.238 4.096 1.00 88.00 793 LEU A O 1
ATOM 6104 N N . THR A 1 794 ? 35.661 14.439 6.294 1.00 86.50 794 THR A N 1
ATOM 6105 C CA . THR A 1 794 ? 36.943 13.917 6.764 1.00 86.50 794 THR A CA 1
ATOM 6106 C C . THR A 1 794 ? 36.774 12.562 7.439 1.00 86.50 794 THR A C 1
ATOM 6108 O O . THR A 1 794 ? 35.669 12.101 7.737 1.00 86.50 794 THR A O 1
ATOM 6111 N N . THR A 1 795 ? 37.891 11.869 7.631 1.00 83.00 795 THR A N 1
ATOM 6112 C CA . THR A 1 795 ? 37.907 10.518 8.211 1.00 83.00 795 THR A CA 1
ATOM 6113 C C . THR A 1 795 ? 37.618 10.501 9.715 1.00 83.00 795 THR A C 1
ATOM 6115 O O . THR A 1 795 ? 37.354 9.426 10.250 1.00 83.00 795 THR A O 1
ATOM 6118 N N . ASN A 1 796 ? 37.663 11.656 10.403 1.00 81.50 796 ASN A N 1
ATOM 6119 C CA . ASN A 1 796 ? 37.643 11.755 11.873 1.00 81.50 796 ASN A CA 1
ATOM 6120 C C . ASN A 1 796 ? 38.805 10.973 12.524 1.00 81.50 796 ASN A C 1
ATOM 6122 O O . ASN A 1 796 ? 38.739 10.558 13.684 1.00 81.50 796 ASN A O 1
ATOM 6126 N N . GLN A 1 797 ? 39.880 10.761 11.758 1.00 85.38 797 GLN A N 1
ATOM 6127 C CA . GLN A 1 797 ? 41.095 10.075 12.180 1.00 85.38 797 GLN A CA 1
ATOM 6128 C C . GLN A 1 797 ? 42.257 11.046 12.049 1.00 85.38 797 GLN A C 1
ATOM 6130 O O . GLN A 1 797 ? 42.960 11.106 11.038 1.00 85.38 797 GLN A O 1
ATOM 6135 N N . MET A 1 798 ? 42.437 11.839 13.104 1.00 87.25 798 MET A N 1
ATOM 6136 C CA . MET A 1 798 ? 43.547 12.775 13.203 1.00 87.25 798 MET A CA 1
ATOM 6137 C C . MET A 1 798 ? 44.858 12.039 12.917 1.00 87.25 798 MET A C 1
ATOM 6139 O O . MET A 1 798 ? 45.187 11.078 13.604 1.00 87.25 798 MET A O 1
ATOM 6143 N N . SER A 1 799 ? 45.593 12.470 11.899 1.00 88.81 799 SER A N 1
ATOM 6144 C CA . SER A 1 799 ? 46.789 11.766 11.438 1.00 88.81 799 SER A CA 1
ATOM 6145 C C . SER A 1 799 ? 47.976 12.712 11.437 1.00 88.81 799 SER A C 1
ATOM 6147 O O . SER A 1 799 ? 47.886 13.831 10.930 1.00 88.81 799 SER A O 1
ATOM 6149 N N . VAL A 1 800 ? 49.093 12.270 12.017 1.00 91.81 800 VAL A N 1
ATOM 6150 C CA . VAL A 1 800 ? 50.365 12.993 11.923 1.00 91.81 800 VAL A CA 1
ATOM 6151 C C . VAL A 1 800 ? 50.893 12.822 10.507 1.00 91.81 800 VAL A C 1
ATOM 6153 O O . VAL A 1 800 ? 51.007 11.694 10.035 1.00 91.81 800 VAL A O 1
ATOM 6156 N N . CYS A 1 801 ? 51.201 13.932 9.844 1.00 89.50 801 CYS A N 1
ATOM 6157 C CA . CYS A 1 801 ? 51.703 13.954 8.470 1.00 89.50 801 CYS A CA 1
ATOM 6158 C C . CYS A 1 801 ? 53.133 14.488 8.379 1.00 89.50 801 CYS A C 1
ATOM 6160 O O . CYS A 1 801 ? 53.853 14.157 7.443 1.00 89.50 801 CYS A O 1
ATOM 6162 N N . CYS A 1 802 ? 53.568 15.294 9.348 1.00 91.12 802 CYS A N 1
ATOM 6163 C CA . CYS A 1 802 ? 54.939 15.776 9.403 1.00 91.12 802 CYS A CA 1
ATOM 6164 C C . CYS A 1 802 ? 55.421 15.913 10.843 1.00 91.12 802 CYS A C 1
ATOM 6166 O O . CYS A 1 802 ? 54.646 16.156 11.769 1.00 91.12 802 CYS A O 1
ATOM 6168 N N . ILE A 1 803 ? 56.725 15.767 11.028 1.00 94.12 803 ILE A N 1
ATOM 6169 C CA . ILE A 1 803 ? 57.406 15.987 12.301 1.00 94.12 803 ILE A CA 1
ATOM 6170 C C . ILE A 1 803 ? 58.709 16.734 12.036 1.00 94.12 803 ILE A C 1
ATOM 6172 O O . ILE A 1 803 ? 59.285 16.621 10.954 1.00 94.12 803 ILE A O 1
ATOM 6176 N N . PHE A 1 804 ? 59.204 17.487 13.011 1.00 92.94 804 PHE A N 1
ATOM 6177 C CA . PHE A 1 804 ? 60.576 17.981 12.946 1.00 92.94 804 PHE A CA 1
ATOM 6178 C C . PHE A 1 804 ? 61.290 17.872 14.286 1.00 92.94 804 PHE A C 1
ATOM 6180 O O . PHE A 1 804 ? 60.689 18.044 15.349 1.00 92.94 804 PHE A O 1
ATOM 6187 N N . ILE A 1 805 ? 62.592 17.609 14.204 1.00 92.19 805 ILE A N 1
ATOM 6188 C CA . ILE A 1 805 ? 63.525 17.538 15.332 1.00 92.19 805 ILE A CA 1
ATOM 6189 C C . ILE A 1 805 ? 64.798 18.324 15.007 1.00 92.19 805 ILE A C 1
ATOM 6191 O O . ILE A 1 805 ? 64.987 18.805 13.888 1.00 92.19 805 ILE A O 1
ATOM 6195 N N . PHE A 1 806 ? 65.695 18.440 15.983 1.00 90.31 806 PHE A N 1
ATOM 6196 C CA . PHE A 1 806 ? 66.956 19.158 15.827 1.00 90.31 806 PHE A CA 1
ATOM 6197 C C . PHE A 1 806 ? 68.134 18.195 15.795 1.00 90.31 806 PHE A C 1
ATOM 6199 O O . PHE A 1 806 ? 68.234 17.262 16.597 1.00 90.31 806 PHE A O 1
ATOM 6206 N N . ASN A 1 807 ? 69.071 18.474 14.894 1.00 83.75 807 ASN A N 1
ATOM 6207 C CA . ASN A 1 807 ? 70.329 17.757 14.804 1.00 83.75 807 ASN A CA 1
ATOM 6208 C C . ASN A 1 807 ? 71.516 18.728 14.808 1.00 83.75 807 ASN A C 1
ATOM 6210 O O . ASN A 1 807 ? 71.448 19.840 14.277 1.00 83.75 807 ASN A O 1
ATOM 6214 N N . LYS A 1 808 ? 72.620 18.307 15.423 1.00 73.56 808 LYS A N 1
ATOM 6215 C CA . LYS A 1 808 ? 73.842 19.104 15.537 1.00 73.56 808 LYS A CA 1
ATOM 6216 C C . LYS A 1 808 ? 74.792 18.724 14.407 1.00 73.56 808 LYS A C 1
ATOM 6218 O O . LYS A 1 808 ? 75.214 17.579 14.315 1.00 73.56 808 LYS A O 1
ATOM 6223 N N . THR A 1 809 ? 75.130 19.686 13.552 1.00 60.25 809 THR A N 1
ATOM 6224 C CA . THR A 1 809 ? 75.995 19.453 12.378 1.00 60.25 809 THR A CA 1
ATOM 6225 C C . THR A 1 809 ? 77.444 19.913 12.601 1.00 60.25 809 THR A C 1
ATOM 6227 O O . THR A 1 809 ? 78.346 19.387 11.958 1.00 60.25 809 THR A O 1
ATOM 6230 N N . ALA A 1 810 ? 77.689 20.834 13.549 1.00 59.34 810 ALA A N 1
ATOM 6231 C CA . ALA A 1 810 ? 79.016 21.280 14.010 1.00 59.34 810 ALA A CA 1
ATOM 6232 C C . ALA A 1 810 ? 78.944 21.874 15.440 1.00 59.34 810 ALA A C 1
ATOM 6234 O O . ALA A 1 810 ? 77.851 22.018 15.992 1.00 59.34 810 ALA A O 1
ATOM 6235 N N . ILE A 1 811 ? 80.086 22.244 16.049 1.00 54.12 811 ILE A N 1
ATOM 6236 C CA . ILE A 1 811 ? 80.203 22.620 17.480 1.00 54.12 811 ILE A CA 1
ATOM 6237 C C . ILE A 1 811 ? 79.203 23.706 17.933 1.00 54.12 811 ILE A C 1
ATOM 6239 O O . ILE A 1 811 ? 78.754 23.615 19.071 1.00 54.12 811 ILE A O 1
ATOM 6243 N N . ASN A 1 812 ? 78.737 24.600 17.049 1.00 55.56 812 ASN A N 1
ATOM 6244 C CA . ASN A 1 812 ? 77.740 25.637 17.365 1.00 55.56 812 ASN A CA 1
ATOM 6245 C C . ASN A 1 812 ? 76.587 25.779 16.342 1.00 55.56 812 ASN A C 1
ATOM 6247 O O . ASN A 1 812 ? 75.876 26.777 16.398 1.00 55.56 812 ASN A O 1
ATOM 6251 N N . ASN A 1 813 ? 76.377 24.822 15.422 1.00 69.44 813 ASN A N 1
ATOM 6252 C CA . ASN A 1 813 ? 75.330 24.939 14.391 1.00 69.44 813 ASN A CA 1
ATOM 6253 C C . ASN A 1 813 ? 74.245 23.861 14.543 1.00 69.44 813 ASN A C 1
ATOM 6255 O O . ASN A 1 813 ? 74.522 22.656 14.478 1.00 69.44 813 ASN A O 1
ATOM 6259 N N . VAL A 1 814 ? 73.009 24.316 14.750 1.00 79.12 814 VAL A N 1
ATOM 6260 C CA . VAL A 1 814 ? 71.805 23.493 14.908 1.00 79.12 814 VAL A CA 1
ATOM 6261 C C . VAL A 1 814 ? 71.035 23.512 13.594 1.00 79.12 814 VAL A C 1
ATOM 6263 O O . VAL A 1 814 ? 70.809 24.578 13.033 1.00 79.12 814 VAL A O 1
ATOM 6266 N N . LYS A 1 815 ? 70.628 22.342 13.101 1.00 85.50 815 LYS A N 1
ATOM 6267 C CA . LYS A 1 815 ? 69.804 22.202 11.897 1.00 85.50 815 LYS A CA 1
ATOM 6268 C C . LYS A 1 815 ? 68.459 21.575 12.260 1.00 85.50 815 LYS A C 1
ATOM 6270 O O . LYS A 1 815 ? 68.428 20.589 12.996 1.00 85.50 815 LYS A O 1
ATOM 6275 N N . ILE A 1 816 ? 67.372 22.125 11.721 1.00 89.25 816 ILE A N 1
ATOM 6276 C CA . ILE A 1 816 ? 66.034 21.526 11.800 1.00 89.25 816 ILE A CA 1
ATOM 6277 C C . ILE A 1 816 ? 65.926 20.449 10.713 1.00 89.25 816 ILE A C 1
ATOM 6279 O O . ILE A 1 816 ? 66.108 20.735 9.528 1.00 89.25 816 ILE A O 1
ATOM 6283 N N . GLU A 1 817 ? 65.659 19.209 11.114 1.00 91.19 817 GLU A N 1
ATOM 6284 C CA . GLU A 1 817 ? 65.377 18.086 10.215 1.00 91.19 817 GLU A CA 1
ATOM 6285 C C . GLU A 1 817 ? 63.861 17.850 10.192 1.00 91.19 817 GLU A C 1
ATOM 6287 O O . GLU A 1 817 ? 63.259 17.603 11.237 1.00 91.19 817 GLU A O 1
ATOM 6292 N N . GLN A 1 818 ? 63.248 17.956 9.009 1.00 92.38 818 GLN A N 1
ATOM 6293 C CA . GLN A 1 818 ? 61.821 17.702 8.783 1.00 92.38 818 GLN A CA 1
ATOM 6294 C C . GLN A 1 818 ? 61.638 16.295 8.211 1.00 92.38 818 GLN A C 1
ATOM 6296 O O . GLN A 1 818 ? 62.401 15.876 7.340 1.00 92.38 818 GLN A O 1
ATOM 6301 N N . PHE A 1 819 ? 60.621 15.590 8.689 1.00 93.38 819 PHE A N 1
ATOM 6302 C CA . PHE A 1 819 ? 60.266 14.250 8.245 1.00 93.38 819 PHE A CA 1
ATOM 6303 C C . PHE A 1 819 ? 58.783 14.210 7.892 1.00 93.38 819 PHE A C 1
ATOM 6305 O O . PHE A 1 819 ? 57.958 14.851 8.551 1.00 93.38 819 PHE A O 1
ATOM 6312 N N . GLU A 1 820 ? 58.450 13.423 6.878 1.00 91.94 820 GLU A N 1
ATOM 6313 C CA . GLU A 1 820 ? 57.075 13.167 6.459 1.00 91.94 820 GLU A CA 1
ATOM 6314 C C . GLU A 1 820 ? 56.610 11.820 7.011 1.00 91.94 820 GLU A C 1
ATOM 6316 O O . GLU A 1 820 ? 57.383 10.867 7.114 1.00 91.94 820 GLU A O 1
ATOM 6321 N N . VAL A 1 821 ? 55.337 11.739 7.376 1.00 91.94 821 VAL A N 1
ATOM 6322 C CA . VAL A 1 821 ? 54.719 10.539 7.938 1.00 91.94 821 VAL A CA 1
ATOM 6323 C C . VAL A 1 821 ? 53.647 10.066 6.972 1.00 91.94 821 VAL A C 1
ATOM 6325 O O . VAL A 1 821 ? 52.718 10.804 6.647 1.00 91.94 821 VAL A O 1
ATOM 6328 N N . THR A 1 822 ? 53.775 8.828 6.502 1.00 89.81 822 THR A N 1
ATOM 6329 C CA . THR A 1 822 ? 52.818 8.252 5.549 1.00 89.81 822 THR A CA 1
ATOM 6330 C C . THR A 1 822 ? 51.602 7.625 6.242 1.00 89.81 822 THR A C 1
ATOM 6332 O O . THR A 1 822 ? 51.625 7.242 7.419 1.00 89.81 822 THR A O 1
ATOM 6335 N N . GLY A 1 823 ? 50.513 7.503 5.480 1.00 83.25 823 GLY A N 1
ATOM 6336 C CA . GLY A 1 823 ? 49.236 6.949 5.929 1.00 83.25 823 GLY A CA 1
ATOM 6337 C C . GLY A 1 823 ? 48.296 8.002 6.519 1.00 83.25 823 GLY A C 1
ATOM 6338 O O . GLY A 1 823 ? 48.718 8.925 7.208 1.00 83.25 823 GLY A O 1
ATOM 6339 N N . SER A 1 824 ? 47.003 7.839 6.251 1.00 74.12 824 SER A N 1
ATOM 6340 C CA . SER A 1 824 ? 45.942 8.808 6.569 1.00 74.12 824 SER A CA 1
ATOM 6341 C C . SER A 1 824 ? 44.875 8.256 7.521 1.00 74.12 824 SER A C 1
ATOM 6343 O O . SER A 1 824 ? 43.781 8.805 7.609 1.00 74.12 824 SER A O 1
ATOM 6345 N N . THR A 1 825 ? 45.154 7.127 8.166 1.00 82.69 825 THR A N 1
ATOM 6346 C CA . THR A 1 825 ? 44.247 6.432 9.082 1.00 82.69 825 THR A CA 1
ATOM 6347 C C . THR A 1 825 ? 44.982 6.053 10.365 1.00 82.69 825 THR A C 1
ATOM 6349 O O . THR A 1 825 ? 46.209 6.171 10.461 1.00 82.69 825 THR A O 1
ATOM 6352 N N . TYR A 1 826 ? 44.235 5.539 11.340 1.00 88.12 826 TYR A N 1
ATOM 6353 C CA . TYR A 1 826 ? 44.764 4.934 12.560 1.00 88.12 826 TYR A CA 1
ATOM 6354 C C . TYR A 1 826 ? 45.392 3.551 12.356 1.00 88.12 826 TYR A C 1
ATOM 6356 O O . TYR A 1 826 ? 45.718 2.880 13.332 1.00 88.12 826 TYR A O 1
ATOM 6364 N N . GLU A 1 827 ? 45.602 3.108 11.113 1.00 87.88 827 GLU A N 1
ATOM 6365 C CA . GLU A 1 827 ? 46.373 1.893 10.888 1.00 87.88 827 GLU A CA 1
ATOM 6366 C C . GLU A 1 827 ? 47.820 2.106 11.388 1.00 87.88 827 GLU A C 1
ATOM 6368 O O . GLU A 1 827 ? 48.477 3.065 10.962 1.00 87.88 827 GLU A O 1
ATOM 6373 N N . PRO A 1 828 ? 48.366 1.231 12.258 1.00 84.94 828 PRO A N 1
ATOM 6374 C CA . PRO A 1 828 ? 49.702 1.407 12.838 1.00 84.94 828 PRO A CA 1
ATOM 6375 C C . PRO A 1 828 ? 50.825 1.022 11.859 1.00 84.94 828 PRO A C 1
ATOM 6377 O O . PRO A 1 828 ? 51.931 0.661 12.257 1.00 84.94 828 PRO A O 1
ATOM 6380 N N . LYS A 1 829 ? 50.534 1.083 10.555 1.00 82.12 829 LYS A N 1
ATOM 6381 C CA . LYS A 1 829 ? 51.453 0.818 9.452 1.00 82.12 829 LYS A CA 1
ATOM 6382 C C . LYS A 1 829 ? 51.688 2.110 8.681 1.00 82.12 829 LYS A C 1
ATOM 6384 O O . LYS A 1 829 ? 50.756 2.854 8.380 1.00 82.12 829 LYS A O 1
ATOM 6389 N N . GLY A 1 830 ? 52.945 2.376 8.372 1.00 84.06 830 GLY A N 1
ATOM 6390 C CA . GLY A 1 830 ? 53.373 3.567 7.658 1.00 84.06 830 GLY A CA 1
ATOM 6391 C C . GLY A 1 830 ? 54.865 3.777 7.846 1.00 84.06 830 GLY A C 1
ATOM 6392 O O . GLY A 1 830 ? 55.444 3.339 8.836 1.00 84.06 830 GLY A O 1
ATOM 6393 N N . ASP A 1 831 ? 55.470 4.441 6.877 1.00 88.81 831 ASP A N 1
ATOM 6394 C CA . ASP A 1 831 ? 56.877 4.802 6.862 1.00 88.81 831 ASP A CA 1
ATOM 6395 C C . ASP A 1 831 ? 57.078 6.269 7.253 1.00 88.81 831 ASP A C 1
ATOM 6397 O O . ASP A 1 831 ? 56.260 7.138 6.919 1.00 88.81 831 ASP A O 1
ATOM 6401 N N . ILE A 1 832 ? 58.201 6.528 7.925 1.00 92.50 832 ILE A N 1
ATOM 6402 C CA . ILE A 1 832 ? 58.745 7.866 8.154 1.00 92.50 832 ILE A CA 1
ATOM 6403 C C . ILE A 1 832 ? 59.742 8.153 7.035 1.00 92.50 832 ILE A C 1
ATOM 6405 O O . ILE A 1 832 ? 60.676 7.378 6.814 1.00 92.50 832 ILE A O 1
ATOM 6409 N N . LEU A 1 833 ? 59.535 9.246 6.307 1.00 92.56 833 LEU A N 1
ATOM 6410 C CA . LEU A 1 833 ? 60.353 9.629 5.164 1.00 92.56 833 LEU A CA 1
ATOM 6411 C C . LEU A 1 833 ? 61.242 10.822 5.520 1.00 92.56 833 LEU A C 1
ATOM 6413 O O . LEU A 1 833 ? 60.786 11.807 6.100 1.00 92.56 833 LEU A O 1
ATOM 6417 N N . PHE A 1 834 ? 62.508 10.755 5.117 1.00 92.00 834 PHE A N 1
ATOM 6418 C CA . PHE A 1 834 ? 63.457 11.863 5.167 1.00 92.00 834 PHE A CA 1
ATOM 6419 C C . PHE A 1 834 ? 63.961 12.132 3.748 1.00 92.00 834 PHE A C 1
ATOM 6421 O O . PHE A 1 834 ? 64.510 11.236 3.106 1.00 92.00 834 PHE A O 1
ATOM 6428 N N . ASN A 1 835 ? 63.744 13.345 3.229 1.00 88.31 835 ASN A N 1
ATOM 6429 C CA . ASN A 1 835 ? 64.033 13.708 1.831 1.00 88.31 835 ASN A CA 1
ATOM 6430 C C . ASN A 1 835 ? 63.442 12.712 0.803 1.00 88.31 835 ASN A C 1
ATOM 6432 O O . ASN A 1 835 ? 64.105 12.337 -0.162 1.00 88.31 835 ASN A O 1
ATOM 6436 N N . GLY A 1 836 ? 62.212 12.240 1.039 1.00 84.75 836 GLY A N 1
ATOM 6437 C CA . GLY A 1 836 ? 61.490 11.323 0.146 1.00 84.75 836 GLY A CA 1
ATOM 6438 C C . GLY A 1 836 ? 61.899 9.845 0.223 1.00 84.75 836 GLY A C 1
ATOM 6439 O O . GLY A 1 836 ? 61.325 9.030 -0.492 1.00 84.75 836 GLY A O 1
ATOM 6440 N N . SER A 1 837 ? 62.856 9.472 1.081 1.00 89.31 837 SER A N 1
ATOM 6441 C CA . SER A 1 837 ? 63.280 8.076 1.287 1.00 89.31 837 SER A CA 1
ATOM 6442 C C . SER A 1 837 ? 62.915 7.577 2.684 1.00 89.31 837 SER A C 1
ATOM 6444 O O . SER A 1 837 ? 62.974 8.342 3.646 1.00 89.31 837 SER A O 1
ATOM 6446 N N . LYS A 1 838 ? 62.572 6.288 2.809 1.00 90.06 838 LYS A N 1
ATOM 6447 C CA . LYS A 1 838 ? 62.280 5.647 4.101 1.00 90.06 838 LYS A CA 1
ATOM 6448 C C . LYS A 1 838 ? 63.472 5.770 5.052 1.00 90.06 838 LYS A C 1
ATOM 6450 O O . LYS A 1 838 ? 64.600 5.458 4.678 1.00 90.06 838 LYS A O 1
ATOM 6455 N N . PHE A 1 839 ? 63.203 6.209 6.276 1.00 91.25 839 PHE A N 1
ATOM 6456 C CA . PHE A 1 839 ? 64.201 6.493 7.299 1.00 91.25 839 PHE A CA 1
ATOM 6457 C C . PHE A 1 839 ? 63.984 5.602 8.525 1.00 91.25 839 PHE A C 1
ATOM 6459 O O . PHE A 1 839 ? 62.849 5.458 8.980 1.00 91.25 839 PHE A O 1
ATOM 6466 N N . ASN A 1 840 ? 65.054 5.019 9.078 1.00 89.50 840 ASN A N 1
ATOM 6467 C CA . ASN A 1 840 ? 64.955 4.269 10.328 1.00 89.50 840 ASN A CA 1
ATOM 6468 C C . ASN A 1 840 ? 65.015 5.227 11.527 1.00 89.50 840 ASN A C 1
ATOM 6470 O O . ASN A 1 840 ? 65.998 5.938 11.728 1.00 89.50 840 ASN A O 1
ATOM 6474 N N . CYS A 1 841 ? 63.957 5.269 12.336 1.00 88.88 841 CYS A N 1
ATOM 6475 C CA . CYS A 1 841 ? 63.876 6.203 13.453 1.00 88.88 841 CYS A CA 1
ATOM 6476 C C . CYS A 1 841 ? 64.805 5.860 14.625 1.00 88.88 841 CYS A C 1
ATOM 6478 O O . CYS A 1 841 ? 65.108 6.766 15.406 1.00 88.88 841 CYS A O 1
ATOM 6480 N N . SER A 1 842 ? 65.279 4.614 14.753 1.00 86.56 842 SER A N 1
ATOM 6481 C CA . SER A 1 842 ? 66.230 4.226 15.808 1.00 86.56 842 SER A CA 1
ATOM 6482 C C . SER A 1 842 ? 67.600 4.910 15.655 1.00 86.56 842 SER A C 1
ATOM 6484 O O . SER A 1 842 ? 68.269 5.185 16.653 1.00 86.56 842 SER A O 1
ATOM 6486 N N . ASP A 1 843 ? 67.966 5.320 14.435 1.00 86.00 843 ASP A N 1
ATOM 6487 C CA . ASP A 1 843 ? 69.231 6.002 14.118 1.00 86.00 843 ASP A CA 1
ATOM 6488 C C . ASP A 1 843 ? 69.315 7.445 14.661 1.00 86.00 843 ASP A C 1
ATOM 6490 O O . ASP A 1 843 ? 70.385 8.069 14.674 1.00 86.00 843 ASP A O 1
ATOM 6494 N N . ARG A 1 844 ? 68.190 8.025 15.100 1.00 87.44 844 ARG A N 1
ATOM 6495 C CA . ARG A 1 844 ? 68.111 9.407 15.598 1.00 87.44 844 ARG A CA 1
ATOM 6496 C C . ARG A 1 844 ? 67.550 9.442 17.011 1.00 87.44 844 ARG A C 1
ATOM 6498 O O . ARG A 1 844 ? 66.343 9.377 17.218 1.00 87.44 844 ARG A O 1
ATOM 6505 N N . SER A 1 845 ? 68.409 9.710 17.995 1.00 85.50 845 SER A N 1
ATOM 6506 C CA . SER A 1 845 ? 67.989 9.791 19.404 1.00 85.50 845 SER A CA 1
ATOM 6507 C C . SER A 1 845 ? 66.915 10.857 19.675 1.00 85.50 845 SER A C 1
ATOM 6509 O O . SER A 1 845 ? 66.101 10.687 20.576 1.00 85.50 845 SER A O 1
ATOM 6511 N N . GLY A 1 846 ? 66.870 11.936 18.882 1.00 86.94 846 GLY A N 1
ATOM 6512 C CA . GLY A 1 846 ? 65.807 12.944 18.969 1.00 86.94 846 GLY A CA 1
ATOM 6513 C C . GLY A 1 846 ? 64.423 12.407 18.580 1.00 86.94 846 GLY A C 1
ATOM 6514 O O . GLY A 1 846 ? 63.433 12.802 19.187 1.00 86.94 846 GLY A O 1
ATOM 6515 N N . LEU A 1 847 ? 64.347 11.469 17.624 1.00 91.44 847 LEU A N 1
ATOM 6516 C CA . LEU A 1 847 ? 63.098 10.792 17.254 1.00 91.44 847 LEU A CA 1
ATOM 6517 C C . LEU A 1 847 ? 62.657 9.812 18.346 1.00 91.44 847 LEU A C 1
ATOM 6519 O O . LEU A 1 847 ? 61.469 9.735 18.643 1.00 91.44 847 LEU A O 1
ATOM 6523 N N . VAL A 1 848 ? 63.604 9.123 18.992 1.00 91.19 848 VAL A N 1
ATOM 6524 C CA . VAL A 1 848 ? 63.320 8.260 20.152 1.00 91.19 848 VAL A CA 1
ATOM 6525 C C . VAL A 1 848 ? 62.686 9.074 21.284 1.00 91.19 848 VAL A C 1
ATOM 6527 O O . VAL A 1 848 ? 61.637 8.703 21.797 1.00 91.19 848 VAL A O 1
ATOM 6530 N N . GLU A 1 849 ? 63.270 10.220 21.642 1.00 90.12 849 GLU A N 1
ATOM 6531 C CA . GLU A 1 849 ? 62.749 11.071 22.722 1.00 90.12 849 GLU A CA 1
ATOM 6532 C C . GLU A 1 849 ? 61.419 11.755 22.356 1.00 90.12 849 GLU A C 1
ATOM 6534 O O . GLU A 1 849 ? 60.553 11.942 23.215 1.00 90.12 849 GLU A O 1
ATOM 6539 N N . LEU A 1 850 ? 61.213 12.072 21.072 1.00 93.94 850 LEU A N 1
ATOM 6540 C CA . LEU A 1 850 ? 59.922 12.528 20.556 1.00 93.94 850 LEU A CA 1
ATOM 6541 C C . LEU A 1 850 ? 58.850 11.438 20.710 1.00 93.94 850 LEU A C 1
ATOM 6543 O O . LEU A 1 850 ? 57.752 11.735 21.184 1.00 93.94 850 LEU A O 1
ATOM 6547 N N . ALA A 1 851 ? 59.176 10.184 20.375 1.00 93.62 851 ALA A N 1
ATOM 6548 C CA . ALA A 1 851 ? 58.286 9.036 20.546 1.00 93.62 851 ALA A CA 1
ATOM 6549 C C . ALA A 1 851 ? 57.984 8.750 22.028 1.00 93.62 851 ALA A C 1
ATOM 6551 O O . ALA A 1 851 ? 56.837 8.481 22.380 1.00 93.62 851 ALA A O 1
ATOM 6552 N N . GLU A 1 852 ? 58.972 8.880 22.921 1.00 92.88 852 GLU A N 1
ATOM 6553 C CA . GLU A 1 852 ? 58.762 8.775 24.372 1.00 92.88 852 GLU A CA 1
ATOM 6554 C C . GLU A 1 852 ? 57.775 9.836 24.878 1.00 92.88 852 GLU A C 1
ATOM 6556 O O . GLU A 1 852 ? 56.845 9.517 25.621 1.00 92.88 852 GLU A O 1
ATOM 6561 N N . CYS A 1 853 ? 57.924 11.086 24.424 1.00 92.56 853 CYS A N 1
ATOM 6562 C CA . CYS A 1 853 ? 57.003 12.166 24.770 1.00 92.56 853 CYS A CA 1
ATOM 6563 C C . CYS A 1 853 ? 55.581 11.897 24.249 1.00 92.56 853 CYS A C 1
ATOM 6565 O O . CYS A 1 853 ? 54.612 12.027 24.999 1.00 92.56 853 CYS A O 1
ATOM 6567 N N . ALA A 1 854 ? 55.465 11.454 22.994 1.00 93.56 854 ALA A N 1
ATOM 6568 C CA . ALA A 1 854 ? 54.207 11.101 22.340 1.00 93.56 854 ALA A CA 1
ATOM 6569 C C . ALA A 1 854 ? 53.473 9.918 23.009 1.00 93.56 854 ALA A C 1
ATOM 6571 O O . ALA A 1 854 ? 52.242 9.919 23.054 1.00 93.56 854 ALA A O 1
ATOM 6572 N N . ALA A 1 855 ? 54.207 8.937 23.545 1.00 91.81 855 ALA A N 1
ATOM 6573 C CA . ALA A 1 855 ? 53.645 7.749 24.192 1.00 91.81 855 ALA A CA 1
ATOM 6574 C C . ALA A 1 855 ? 53.277 7.958 25.673 1.00 91.81 855 ALA A C 1
ATOM 6576 O O . ALA A 1 855 ? 52.284 7.393 26.142 1.00 91.81 855 ALA A O 1
ATOM 6577 N N . LEU A 1 856 ? 54.085 8.725 26.422 1.00 90.50 856 LEU A N 1
ATOM 6578 C CA . LEU A 1 856 ? 53.959 8.875 27.882 1.00 90.50 856 LEU A CA 1
ATOM 6579 C C . LEU A 1 856 ? 53.120 10.084 28.291 1.00 90.50 856 LEU A C 1
ATOM 6581 O O . LEU A 1 856 ? 52.349 9.995 29.250 1.00 90.50 856 LEU A O 1
ATOM 6585 N N . CYS A 1 857 ? 53.228 11.197 27.560 1.00 90.38 857 CYS A N 1
ATOM 6586 C CA . CYS A 1 857 ? 52.350 12.351 27.736 1.00 90.38 857 CYS A CA 1
ATOM 6587 C C . CYS A 1 857 ? 51.049 12.132 26.961 1.00 90.38 857 CYS A C 1
ATOM 6589 O O . CYS A 1 857 ? 50.711 12.887 26.057 1.00 90.38 857 CYS A O 1
ATOM 6591 N N . ASN A 1 858 ? 50.368 11.020 27.233 1.00 88.25 858 ASN A N 1
ATOM 6592 C CA . ASN A 1 858 ? 49.229 10.541 26.460 1.00 88.25 858 ASN A CA 1
ATOM 6593 C C . ASN A 1 858 ? 48.373 9.603 27.311 1.00 88.25 858 ASN A C 1
ATOM 6595 O O . ASN A 1 858 ? 48.897 8.651 27.901 1.00 88.25 858 ASN A O 1
ATOM 6599 N N . ASP A 1 859 ? 47.075 9.880 27.369 1.00 84.75 859 ASP A N 1
ATOM 6600 C CA . ASP A 1 859 ? 46.096 9.076 28.102 1.00 84.75 859 ASP A CA 1
ATOM 6601 C C . ASP A 1 859 ? 45.181 8.282 27.156 1.00 84.75 859 ASP A C 1
ATOM 6603 O O . ASP A 1 859 ? 44.339 7.510 27.606 1.00 84.75 859 ASP A O 1
ATOM 6607 N N . SER A 1 860 ? 45.396 8.408 25.845 1.00 87.62 860 SER A N 1
ATOM 6608 C CA . SER A 1 860 ? 44.678 7.666 24.815 1.00 87.62 860 SER A CA 1
ATOM 6609 C C . SER A 1 860 ? 45.433 6.410 24.378 1.00 87.62 860 SER A C 1
ATOM 6611 O O . SER A 1 860 ? 46.660 6.304 24.458 1.00 87.62 860 SER A O 1
ATOM 6613 N N . SER A 1 861 ? 44.681 5.442 23.871 1.00 85.00 861 SER A N 1
ATOM 6614 C CA . SER A 1 861 ? 45.200 4.190 23.328 1.00 85.00 861 SER A CA 1
ATOM 6615 C C . SER A 1 861 ? 44.530 3.858 22.002 1.00 85.00 861 SER A C 1
ATOM 6617 O O . SER A 1 861 ? 43.526 4.464 21.619 1.00 85.00 861 SER A O 1
ATOM 6619 N N . LEU A 1 862 ? 45.137 2.926 21.278 1.00 88.19 862 LEU A N 1
ATOM 6620 C CA . LEU A 1 862 ? 44.615 2.404 20.030 1.00 88.19 862 LEU A CA 1
ATOM 6621 C C . LEU A 1 862 ? 44.195 0.956 20.256 1.00 88.19 862 LEU A C 1
ATOM 6623 O O . LEU A 1 862 ? 44.971 0.184 20.815 1.00 88.19 862 LEU A O 1
ATOM 6627 N N . ASP A 1 863 ? 42.997 0.598 19.810 1.00 86.44 863 ASP A N 1
ATOM 6628 C CA . ASP A 1 863 ? 42.491 -0.772 19.893 1.00 86.44 863 ASP A CA 1
ATOM 6629 C C . ASP A 1 863 ? 42.019 -1.258 18.520 1.00 86.44 863 ASP A C 1
ATOM 6631 O O . ASP A 1 863 ? 41.670 -0.458 17.649 1.00 86.44 863 ASP A O 1
ATOM 6635 N N . TYR A 1 864 ? 42.022 -2.571 18.305 1.00 86.94 864 TYR A N 1
ATOM 6636 C CA . TYR A 1 864 ? 41.511 -3.181 17.083 1.00 86.94 864 TYR A CA 1
ATOM 6637 C C . TYR A 1 864 ? 40.097 -3.712 17.315 1.00 86.94 864 TYR A C 1
ATOM 6639 O O . TYR A 1 864 ? 39.885 -4.670 18.048 1.00 86.94 864 TYR A O 1
ATOM 6647 N N . ASN A 1 865 ? 39.101 -3.123 16.659 1.00 82.44 865 ASN A N 1
ATOM 6648 C CA . ASN A 1 865 ? 37.730 -3.603 16.770 1.00 82.44 865 ASN A CA 1
ATOM 6649 C C . ASN A 1 865 ? 37.490 -4.745 15.771 1.00 82.44 865 ASN A C 1
ATOM 6651 O O . ASN A 1 865 ? 37.318 -4.495 14.575 1.00 82.44 865 ASN A O 1
ATOM 6655 N N . GLU A 1 866 ? 37.417 -5.993 16.250 1.00 81.81 866 GLU A N 1
ATOM 6656 C CA . GLU A 1 866 ? 37.177 -7.173 15.399 1.00 81.81 866 GLU A CA 1
ATOM 6657 C C . GLU A 1 866 ? 35.862 -7.095 14.607 1.00 81.81 866 GLU A C 1
ATOM 6659 O O . GLU A 1 866 ? 35.790 -7.549 13.463 1.00 81.81 866 GLU A O 1
ATOM 6664 N N . THR A 1 867 ? 34.826 -6.474 15.181 1.00 77.00 867 THR A N 1
ATOM 6665 C CA . THR A 1 867 ? 33.502 -6.357 14.547 1.00 77.00 867 THR A CA 1
ATOM 6666 C C . THR A 1 867 ? 33.539 -5.385 13.371 1.00 77.00 867 THR A C 1
ATOM 6668 O O . THR A 1 867 ? 32.963 -5.654 12.317 1.00 77.00 867 THR A O 1
ATOM 6671 N N . LYS A 1 868 ? 34.241 -4.257 13.530 1.00 73.62 868 LYS A N 1
ATOM 6672 C CA . LYS A 1 868 ? 34.397 -3.235 12.481 1.00 73.62 868 LYS A CA 1
ATOM 6673 C C . LYS A 1 868 ? 35.599 -3.479 11.567 1.00 73.62 868 LYS A C 1
ATOM 6675 O O . LYS A 1 868 ? 35.734 -2.796 10.556 1.00 73.62 868 LYS A O 1
ATOM 6680 N N . LYS A 1 869 ? 36.456 -4.446 11.913 1.00 82.44 869 LYS A N 1
ATOM 6681 C CA . LYS A 1 869 ? 37.732 -4.754 11.250 1.00 82.44 869 LYS A CA 1
ATOM 6682 C C . LYS A 1 869 ? 38.637 -3.528 11.081 1.00 82.44 869 LYS A C 1
ATOM 6684 O O . LYS A 1 869 ? 39.336 -3.409 10.075 1.00 82.44 869 LYS A O 1
ATOM 6689 N N . ALA A 1 870 ? 38.620 -2.617 12.050 1.00 83.31 870 ALA A N 1
ATOM 6690 C CA . ALA A 1 870 ? 39.316 -1.337 11.980 1.00 83.31 870 ALA A CA 1
ATOM 6691 C C . ALA A 1 870 ? 39.965 -0.983 13.322 1.00 83.31 870 ALA A C 1
ATOM 6693 O O . ALA A 1 870 ? 39.475 -1.378 14.379 1.00 83.31 870 ALA A O 1
ATOM 6694 N N . PHE A 1 871 ? 41.053 -0.212 13.264 1.00 87.06 871 PHE A N 1
ATOM 6695 C CA . PHE A 1 871 ? 41.676 0.368 14.449 1.00 87.06 871 PHE A CA 1
ATOM 6696 C C . PHE A 1 871 ? 40.873 1.587 14.912 1.00 87.06 871 PHE A C 1
ATOM 6698 O O . PHE A 1 871 ? 40.619 2.507 14.130 1.00 87.06 871 PHE A O 1
ATOM 6705 N N . GLU A 1 872 ? 40.469 1.592 16.177 1.00 84.25 872 GLU A N 1
ATOM 6706 C CA . GLU A 1 872 ? 39.656 2.639 16.784 1.00 84.25 872 GLU A CA 1
ATOM 6707 C C . GLU A 1 872 ? 40.426 3.362 17.887 1.00 84.25 872 GLU A C 1
ATOM 6709 O O . GLU A 1 872 ? 41.243 2.782 18.607 1.00 84.25 872 GLU A O 1
ATOM 6714 N N . LYS A 1 873 ? 40.141 4.658 18.027 1.00 86.06 873 LYS A N 1
ATOM 6715 C CA . LYS A 1 873 ? 40.646 5.452 19.143 1.00 86.06 873 LYS A CA 1
ATOM 6716 C C . LYS A 1 873 ? 39.930 5.073 20.432 1.00 86.06 873 LYS A C 1
ATOM 6718 O O . LYS A 1 873 ? 38.702 5.007 20.468 1.00 86.06 873 LYS A O 1
ATOM 6723 N N . VAL A 1 874 ? 40.692 4.942 21.507 1.00 82.31 874 VAL A N 1
ATOM 6724 C CA . VAL A 1 874 ? 40.189 4.910 22.880 1.00 82.31 874 VAL A CA 1
ATOM 6725 C C . VAL A 1 874 ? 40.766 6.140 23.573 1.00 82.31 874 VAL A C 1
ATOM 6727 O O . VAL A 1 874 ? 41.915 6.133 24.009 1.00 82.31 874 VAL A O 1
ATOM 6730 N N . GLY A 1 875 ? 39.987 7.224 23.601 1.00 83.31 875 GLY A N 1
ATOM 6731 C CA . GLY A 1 875 ? 40.406 8.539 24.097 1.00 83.31 875 GLY A CA 1
ATOM 6732 C C . GLY A 1 875 ? 40.299 9.647 23.043 1.00 83.31 875 GLY A C 1
ATOM 6733 O O . GLY A 1 875 ? 39.483 9.589 22.119 1.00 83.31 875 GLY A O 1
ATOM 6734 N N . GLU A 1 876 ? 41.122 10.681 23.192 1.00 82.88 876 GLU A N 1
ATOM 6735 C CA . GLU A 1 876 ? 41.119 11.877 22.350 1.00 82.88 876 GLU A CA 1
ATOM 6736 C C . GLU A 1 876 ? 41.798 11.630 20.992 1.00 82.88 876 GLU A C 1
ATOM 6738 O O . GLU A 1 876 ? 42.844 10.979 20.887 1.00 82.88 876 GLU A O 1
ATOM 6743 N N . ALA A 1 877 ? 41.231 12.196 19.920 1.00 84.06 877 ALA A N 1
ATOM 6744 C CA . ALA A 1 877 ? 41.706 11.954 18.549 1.00 84.06 877 ALA A CA 1
ATOM 6745 C C . ALA A 1 877 ? 43.150 12.432 18.340 1.00 84.06 877 ALA A C 1
ATOM 6747 O O . ALA A 1 877 ? 43.952 11.757 17.696 1.00 84.06 877 ALA A O 1
ATOM 6748 N N . THR A 1 878 ? 43.464 13.593 18.921 1.00 87.12 878 THR A N 1
ATOM 6749 C CA . THR A 1 878 ? 44.784 14.227 18.879 1.00 87.12 878 THR A CA 1
ATOM 6750 C C . THR A 1 878 ? 45.849 13.352 19.530 1.00 87.12 878 THR A C 1
ATOM 6752 O O . THR A 1 878 ? 46.947 13.236 18.999 1.00 87.12 878 THR A O 1
ATOM 6755 N N . GLU A 1 879 ? 45.548 12.717 20.663 1.00 88.88 879 GLU A N 1
ATOM 6756 C CA . GLU A 1 879 ? 46.538 11.889 21.352 1.00 88.88 879 GLU A CA 1
ATOM 6757 C C . GLU A 1 879 ? 46.627 10.484 20.752 1.00 88.88 879 GLU A C 1
ATOM 6759 O O . GLU A 1 879 ? 47.719 9.941 20.628 1.00 88.88 879 GLU A O 1
ATOM 6764 N N . THR A 1 880 ? 45.515 9.928 20.269 1.00 90.69 880 THR A N 1
ATOM 6765 C CA . THR A 1 880 ? 45.543 8.653 19.535 1.00 90.69 880 THR A CA 1
ATOM 6766 C C . THR A 1 880 ? 46.425 8.751 18.287 1.00 90.69 880 THR A C 1
ATOM 6768 O O . THR A 1 880 ? 47.184 7.831 17.996 1.00 90.69 880 THR A O 1
ATOM 6771 N N . ALA A 1 881 ? 46.414 9.897 17.594 1.00 91.19 881 ALA A N 1
ATOM 6772 C CA . ALA A 1 881 ? 47.324 10.168 16.479 1.00 91.19 881 ALA A CA 1
ATOM 6773 C C . ALA A 1 881 ? 48.807 10.046 16.880 1.00 91.19 881 ALA A C 1
ATOM 6775 O O . ALA A 1 881 ? 49.621 9.560 16.096 1.00 91.19 881 ALA A O 1
ATOM 6776 N N . LEU A 1 882 ? 49.156 10.461 18.104 1.00 93.50 882 LEU A N 1
ATOM 6777 C CA . LEU A 1 882 ? 50.507 10.330 18.657 1.00 93.50 882 LEU A CA 1
ATOM 6778 C C . LEU A 1 882 ? 50.837 8.873 18.990 1.00 93.50 882 LEU A C 1
ATOM 6780 O O . LEU A 1 882 ? 51.944 8.424 18.711 1.00 93.50 882 LEU A O 1
ATOM 6784 N N . THR A 1 883 ? 49.877 8.116 19.524 1.00 92.00 883 THR A N 1
ATOM 6785 C CA . THR A 1 883 ? 50.032 6.674 19.774 1.00 92.00 883 THR A CA 1
ATOM 6786 C C . THR A 1 883 ? 50.311 5.925 18.468 1.00 92.00 883 THR A C 1
ATOM 6788 O O . THR A 1 883 ? 51.256 5.140 18.395 1.00 92.00 883 THR A O 1
ATOM 6791 N N . VAL A 1 884 ? 49.554 6.231 17.409 1.00 93.12 884 VAL A N 1
ATOM 6792 C CA . VAL A 1 884 ? 49.746 5.671 16.059 1.00 93.12 884 VAL A CA 1
ATOM 6793 C C . VAL A 1 884 ? 51.094 6.095 15.471 1.00 93.12 884 VAL A C 1
ATOM 6795 O O . VAL A 1 884 ? 51.784 5.273 14.872 1.00 93.12 884 VAL A O 1
ATOM 6798 N N . LEU A 1 885 ? 51.504 7.355 15.661 1.00 94.69 885 LEU A N 1
ATOM 6799 C CA . LEU A 1 885 ? 52.822 7.836 15.241 1.00 94.69 885 LEU A CA 1
ATOM 6800 C C . LEU A 1 885 ? 53.942 6.997 15.870 1.00 94.69 885 LEU A C 1
ATOM 6802 O O . LEU A 1 885 ? 54.845 6.577 15.155 1.00 94.69 885 LEU A O 1
ATOM 6806 N N . VAL A 1 886 ? 53.874 6.714 17.173 1.00 93.88 886 VAL A N 1
ATOM 6807 C CA . VAL A 1 886 ? 54.876 5.891 17.875 1.00 93.88 886 VAL A CA 1
ATOM 6808 C C . VAL A 1 886 ? 54.959 4.485 17.276 1.00 93.88 886 VAL A C 1
ATOM 6810 O O . VAL A 1 886 ? 56.060 3.966 17.084 1.00 93.88 886 VAL A O 1
ATOM 6813 N N . GLU A 1 887 ? 53.820 3.888 16.913 1.00 92.44 887 GLU A N 1
ATOM 6814 C CA . GLU A 1 887 ? 53.810 2.592 16.229 1.00 92.44 887 GLU A CA 1
ATOM 6815 C C . GLU A 1 887 ? 54.435 2.658 14.827 1.00 92.44 887 GLU A C 1
ATOM 6817 O O . GLU A 1 887 ? 55.204 1.763 14.472 1.00 92.44 887 GLU A O 1
ATOM 6822 N N . LYS A 1 888 ? 54.173 3.720 14.053 1.00 91.94 888 LYS A N 1
ATOM 6823 C CA . LYS A 1 888 ? 54.780 3.928 12.724 1.00 91.94 888 LYS A CA 1
ATOM 6824 C C . LYS A 1 888 ? 56.283 4.200 12.797 1.00 91.94 888 LYS A C 1
ATOM 6826 O O . LYS A 1 888 ? 57.034 3.733 11.950 1.00 91.94 888 LYS A O 1
ATOM 6831 N N . MET A 1 889 ? 56.732 4.936 13.815 1.00 92.38 889 MET A N 1
ATOM 6832 C CA . MET A 1 889 ? 58.151 5.235 14.017 1.00 92.38 889 MET A CA 1
ATOM 6833 C C . MET A 1 889 ? 58.959 3.988 14.391 1.00 92.38 889 MET A C 1
ATOM 6835 O O . MET A 1 889 ? 60.136 3.924 14.057 1.00 92.38 889 MET A O 1
ATOM 6839 N N . ASN A 1 890 ? 58.352 3.024 15.099 1.00 90.25 890 ASN A N 1
ATOM 6840 C CA . ASN A 1 890 ? 58.984 1.772 15.533 1.00 90.25 890 ASN A CA 1
ATOM 6841 C C . ASN A 1 890 ? 60.419 1.957 16.071 1.00 90.25 890 ASN A C 1
ATOM 6843 O O . ASN A 1 890 ? 61.341 1.251 15.677 1.00 90.25 890 ASN A O 1
ATOM 6847 N N . VAL A 1 891 ? 60.616 2.923 16.975 1.00 87.62 891 VAL A N 1
ATOM 6848 C CA . VAL A 1 891 ? 61.946 3.424 17.387 1.00 87.62 891 VAL A CA 1
ATOM 6849 C C . VAL A 1 891 ? 62.867 2.398 18.076 1.00 87.62 891 VAL A C 1
ATOM 6851 O O . VAL A 1 891 ? 64.017 2.718 18.362 1.00 87.62 891 VAL A O 1
ATOM 6854 N N . PHE A 1 892 ? 62.375 1.186 18.352 1.00 85.19 892 PHE A N 1
ATOM 6855 C CA . PHE A 1 892 ? 63.136 0.069 18.929 1.00 85.19 892 PHE A CA 1
ATOM 6856 C C . PHE A 1 892 ? 63.319 -1.106 17.955 1.00 85.19 892 PHE A C 1
ATOM 6858 O O . PHE A 1 892 ? 63.634 -2.204 18.406 1.00 85.19 892 PHE A O 1
ATOM 6865 N N . ASP A 1 893 ? 63.063 -0.907 16.656 1.00 85.19 893 ASP A N 1
ATOM 6866 C CA . ASP A 1 893 ? 63.192 -1.935 15.611 1.00 85.19 893 ASP A CA 1
ATOM 6867 C C . ASP A 1 893 ? 62.469 -3.251 15.963 1.00 85.19 893 ASP A C 1
ATOM 6869 O O . ASP A 1 893 ? 62.954 -4.355 15.718 1.00 85.19 893 ASP A O 1
ATOM 6873 N N . THR A 1 894 ? 61.287 -3.145 16.579 1.00 84.12 894 THR A N 1
ATOM 6874 C CA . THR A 1 894 ? 60.501 -4.313 16.990 1.00 84.12 894 THR A CA 1
ATOM 6875 C C . THR A 1 894 ? 59.986 -5.049 15.757 1.00 84.12 894 THR A C 1
ATOM 6877 O O . THR A 1 894 ? 59.412 -4.421 14.863 1.00 84.12 894 THR A O 1
ATOM 6880 N N . ASP A 1 895 ? 60.161 -6.372 15.705 1.00 83.88 895 ASP A N 1
ATOM 6881 C CA . ASP A 1 895 ? 59.587 -7.195 14.640 1.00 83.88 895 ASP A CA 1
ATOM 6882 C C . ASP A 1 895 ? 58.067 -7.310 14.823 1.00 83.88 895 ASP A C 1
ATOM 6884 O O . ASP A 1 895 ? 57.579 -7.888 15.794 1.00 83.88 895 ASP A O 1
ATOM 6888 N N . LYS A 1 896 ? 57.315 -6.724 13.885 1.00 83.56 896 LYS A N 1
ATOM 6889 C CA . LYS A 1 896 ? 55.843 -6.695 13.897 1.00 83.56 896 LYS A CA 1
ATOM 6890 C C . LYS A 1 896 ? 55.210 -7.731 12.963 1.00 83.56 896 LYS A C 1
ATOM 6892 O O . LYS A 1 896 ? 53.987 -7.778 12.865 1.00 83.56 896 LYS A O 1
ATOM 6897 N N . SER A 1 897 ? 56.004 -8.540 12.257 1.00 80.50 897 SER A N 1
ATOM 6898 C CA . SER A 1 897 ? 55.512 -9.441 11.200 1.00 80.50 897 SER A CA 1
ATOM 6899 C C . SER A 1 897 ? 54.635 -10.591 11.714 1.00 80.50 897 SER A C 1
ATOM 6901 O O . SER A 1 897 ? 53.734 -11.039 11.006 1.00 80.50 897 SER A O 1
ATOM 6903 N N . HIS A 1 898 ? 54.864 -11.029 12.955 1.00 80.19 898 HIS A N 1
ATOM 6904 C CA . HIS A 1 898 ? 54.178 -12.159 13.588 1.00 80.19 898 HIS A CA 1
ATOM 6905 C C . HIS A 1 898 ? 53.128 -11.758 14.639 1.00 80.19 898 HIS A C 1
ATOM 6907 O O . HIS A 1 898 ? 52.538 -12.634 15.267 1.00 80.19 898 HIS A O 1
ATOM 6913 N N . LEU A 1 899 ? 52.894 -10.458 14.842 1.00 85.75 899 LEU A N 1
ATOM 6914 C CA . LEU A 1 899 ? 51.965 -9.957 15.857 1.00 85.75 899 LEU A CA 1
ATOM 6915 C C . LEU A 1 899 ? 50.511 -9.997 15.370 1.00 85.75 899 LEU A C 1
ATOM 6917 O O . LEU A 1 899 ? 50.216 -9.715 14.205 1.00 85.75 899 LEU A O 1
ATOM 6921 N N . SER A 1 900 ? 49.588 -10.299 16.284 1.00 86.31 900 SER A N 1
ATOM 6922 C CA . SER A 1 900 ? 48.151 -10.135 16.043 1.00 86.31 900 SER A CA 1
ATOM 6923 C C . SER A 1 900 ? 47.780 -8.656 15.867 1.00 86.31 900 SER A C 1
ATOM 6925 O O . SER A 1 900 ? 48.520 -7.758 16.268 1.00 86.31 900 SER A O 1
ATOM 6927 N N . LEU A 1 901 ? 46.607 -8.373 15.292 1.00 85.44 901 LEU A N 1
ATOM 6928 C CA . LEU A 1 901 ? 46.159 -6.990 15.071 1.00 85.44 901 LEU A CA 1
ATOM 6929 C C . LEU A 1 901 ? 45.976 -6.206 16.385 1.00 85.44 901 LEU A C 1
ATOM 6931 O O . LEU A 1 901 ? 46.266 -5.014 16.410 1.00 85.44 901 LEU A O 1
ATOM 6935 N N . HIS A 1 902 ? 45.589 -6.870 17.479 1.00 84.75 902 HIS A N 1
ATOM 6936 C CA . HIS A 1 902 ? 45.533 -6.254 18.810 1.00 84.75 902 HIS A CA 1
ATOM 6937 C C . HIS A 1 902 ? 46.926 -5.934 19.366 1.00 84.75 902 HIS A C 1
ATOM 6939 O O . HIS A 1 902 ? 47.145 -4.852 19.904 1.00 84.75 902 HIS A O 1
ATOM 6945 N N . GLU A 1 903 ? 47.894 -6.839 19.209 1.00 84.38 903 GLU A N 1
ATOM 6946 C CA . GLU A 1 903 ? 49.273 -6.600 19.657 1.00 84.38 903 GLU A CA 1
ATOM 6947 C C . GLU A 1 903 ? 49.948 -5.498 18.834 1.00 84.38 903 GLU A C 1
ATOM 6949 O O . GLU A 1 903 ? 50.677 -4.668 19.376 1.00 84.38 903 GLU A O 1
ATOM 6954 N N . LEU A 1 904 ? 49.653 -5.438 17.533 1.00 85.12 904 LEU A N 1
ATOM 6955 C CA . LEU A 1 904 ? 50.182 -4.430 16.616 1.00 85.12 904 LEU A CA 1
ATOM 6956 C C . LEU A 1 904 ? 49.717 -3.011 16.992 1.00 85.12 904 LEU A C 1
ATOM 6958 O O . LEU A 1 904 ? 50.460 -2.057 16.770 1.00 85.12 904 LEU A O 1
ATOM 6962 N N . ALA A 1 905 ? 48.543 -2.863 17.617 1.00 84.69 905 ALA A N 1
ATOM 6963 C CA . ALA A 1 905 ? 48.015 -1.570 18.058 1.00 84.69 905 ALA A CA 1
ATOM 6964 C C . ALA A 1 905 ? 48.849 -0.898 19.169 1.00 84.69 905 ALA A C 1
ATOM 6966 O O . ALA A 1 905 ? 48.776 0.320 19.334 1.00 84.69 905 ALA A O 1
ATOM 6967 N N . MET A 1 906 ? 49.635 -1.672 19.929 1.00 85.62 906 MET A N 1
ATOM 6968 C CA . MET A 1 906 ? 50.346 -1.187 21.120 1.00 85.62 906 MET A CA 1
ATOM 6969 C C . MET A 1 906 ? 51.791 -1.687 21.259 1.00 85.62 906 MET A C 1
ATOM 6971 O O . MET A 1 906 ? 52.385 -1.522 22.327 1.00 85.62 906 MET A O 1
ATOM 6975 N N . ALA A 1 907 ? 52.365 -2.313 20.230 1.00 86.44 907 ALA A N 1
ATOM 6976 C CA . ALA A 1 907 ? 53.665 -2.979 20.304 1.00 86.44 907 ALA A CA 1
ATOM 6977 C C . ALA A 1 907 ? 54.794 -2.042 20.774 1.00 86.44 907 ALA A C 1
ATOM 6979 O O . ALA A 1 907 ? 55.432 -2.289 21.800 1.00 86.44 907 ALA A O 1
ATOM 6980 N N . SER A 1 908 ? 55.024 -0.938 20.061 1.00 88.38 908 SER A N 1
ATOM 6981 C CA . SER A 1 908 ? 56.087 0.021 20.384 1.00 88.38 908 SER A CA 1
ATOM 6982 C C . SER A 1 908 ? 55.741 0.866 21.616 1.00 88.38 908 SER A C 1
ATOM 6984 O O . SER A 1 908 ? 56.610 1.137 22.448 1.00 88.38 908 SER A O 1
ATOM 6986 N N . ASN A 1 909 ? 54.470 1.244 21.784 1.00 88.50 909 ASN A N 1
ATOM 6987 C CA . ASN A 1 909 ? 54.007 2.003 22.951 1.00 88.50 909 ASN A CA 1
ATOM 6988 C C . ASN A 1 909 ? 54.184 1.221 24.262 1.00 88.50 909 ASN A C 1
ATOM 6990 O O . ASN A 1 909 ? 54.564 1.807 25.279 1.00 88.50 909 ASN A O 1
ATOM 6994 N N . THR A 1 910 ? 53.955 -0.095 24.248 1.00 87.69 910 THR A N 1
ATOM 6995 C CA . THR A 1 910 ? 54.122 -0.957 25.428 1.00 87.69 910 THR A CA 1
ATOM 6996 C C . THR A 1 910 ? 55.576 -0.988 25.890 1.00 87.69 910 THR A C 1
ATOM 6998 O O . THR A 1 910 ? 55.827 -0.871 27.086 1.00 87.69 910 THR A O 1
ATOM 7001 N N . ILE A 1 911 ? 56.541 -1.047 24.966 1.00 88.25 911 ILE A N 1
ATOM 7002 C CA . ILE A 1 911 ? 57.977 -1.016 25.296 1.00 88.25 911 ILE A CA 1
ATOM 7003 C C . ILE A 1 911 ? 58.340 0.287 26.029 1.00 88.25 911 ILE A C 1
ATOM 7005 O O . ILE A 1 911 ? 59.005 0.260 27.067 1.00 88.25 911 ILE A O 1
ATOM 7009 N N . ILE A 1 912 ? 57.848 1.434 25.549 1.00 87.88 912 ILE A N 1
ATOM 7010 C CA . ILE A 1 912 ? 58.084 2.735 26.200 1.00 87.88 912 ILE A CA 1
ATOM 7011 C C . ILE A 1 912 ? 57.444 2.777 27.593 1.00 87.88 912 ILE A C 1
ATOM 7013 O O . ILE A 1 912 ? 58.077 3.212 28.558 1.00 87.88 912 ILE A O 1
ATOM 7017 N N . ARG A 1 913 ? 56.201 2.298 27.716 1.00 86.00 913 ARG A N 1
ATOM 7018 C CA . ARG A 1 913 ? 55.458 2.257 28.987 1.00 86.00 913 ARG A CA 1
ATOM 7019 C C . ARG A 1 913 ? 56.030 1.251 29.992 1.00 86.00 913 ARG A C 1
ATOM 7021 O O . ARG A 1 913 ? 55.819 1.413 31.185 1.00 86.00 913 ARG A O 1
ATOM 7028 N N . GLN A 1 914 ? 56.777 0.241 29.547 1.00 86.38 914 GLN A N 1
ATOM 7029 C CA . GLN A 1 914 ? 57.534 -0.650 30.434 1.00 86.38 914 GLN A CA 1
ATOM 7030 C C . GLN A 1 914 ? 58.823 0.002 30.951 1.00 86.38 914 GLN A C 1
ATOM 7032 O O . GLN A 1 914 ? 59.232 -0.263 32.079 1.00 86.38 914 GLN A O 1
ATOM 7037 N N . LYS A 1 915 ? 59.458 0.872 30.153 1.00 85.00 915 LYS A N 1
ATOM 7038 C CA . LYS A 1 915 ? 60.680 1.599 30.539 1.00 85.00 915 LYS A CA 1
ATOM 7039 C C . LYS A 1 915 ? 60.412 2.668 31.606 1.00 85.00 915 LYS A C 1
ATOM 7041 O O . LYS A 1 915 ? 61.237 2.873 32.502 1.00 85.00 915 LYS A O 1
ATOM 7046 N N . TYR A 1 916 ? 59.259 3.329 31.528 1.00 85.50 916 TYR A N 1
ATOM 7047 C CA . TYR A 1 916 ? 58.870 4.416 32.423 1.00 85.50 916 TYR A CA 1
ATOM 7048 C C . TYR A 1 916 ? 57.555 4.122 33.133 1.00 85.50 916 TYR A C 1
ATOM 7050 O O . TYR A 1 916 ? 56.542 3.845 32.500 1.00 85.50 916 TYR A O 1
ATOM 7058 N N . ARG A 1 917 ? 57.538 4.286 34.454 1.00 84.44 917 ARG A N 1
ATOM 7059 C CA . ARG A 1 917 ? 56.313 4.264 35.246 1.00 84.44 917 ARG A CA 1
ATOM 7060 C C . ARG A 1 917 ? 55.721 5.671 35.291 1.00 84.44 917 ARG A C 1
ATOM 7062 O O . ARG A 1 917 ? 56.334 6.590 35.827 1.00 84.44 917 ARG A O 1
ATOM 7069 N N . LYS A 1 918 ? 54.524 5.844 34.732 1.00 87.19 918 LYS A N 1
ATOM 7070 C CA . LYS A 1 918 ? 53.755 7.091 34.850 1.00 87.19 918 LYS A CA 1
ATOM 7071 C C . LYS A 1 918 ? 53.154 7.194 36.253 1.00 87.19 918 LYS A C 1
ATOM 7073 O O . LYS A 1 918 ? 52.410 6.309 36.663 1.00 87.19 918 LYS A O 1
ATOM 7078 N N . GLU A 1 919 ? 53.496 8.255 36.980 1.00 88.56 919 GLU A N 1
ATOM 7079 C CA . GLU A 1 919 ? 53.030 8.486 38.354 1.00 88.56 919 GLU A CA 1
ATOM 7080 C C . GLU A 1 919 ? 51.720 9.282 38.383 1.00 88.56 919 GLU A C 1
ATOM 7082 O O . GLU A 1 919 ? 50.803 8.921 39.114 1.00 88.56 919 GLU A O 1
ATOM 7087 N N . PHE A 1 920 ? 51.639 10.371 37.609 1.00 87.75 920 PHE A N 1
ATOM 7088 C CA . PHE A 1 920 ? 50.444 11.214 37.471 1.00 87.75 920 PHE A CA 1
ATOM 7089 C C . PHE A 1 920 ? 50.527 12.113 36.223 1.00 87.75 920 PHE A C 1
ATOM 7091 O O . PHE A 1 920 ? 51.609 12.342 35.669 1.00 87.75 920 PHE A O 1
ATOM 7098 N N . THR A 1 921 ? 49.377 12.639 35.796 1.00 88.69 921 THR A N 1
ATOM 7099 C CA . THR A 1 921 ? 49.247 13.634 34.718 1.00 88.69 921 THR A CA 1
ATOM 7100 C C . THR A 1 921 ? 48.909 14.997 35.324 1.00 88.69 921 THR A C 1
ATOM 7102 O O . THR A 1 921 ? 48.010 15.098 36.151 1.00 88.69 921 THR A O 1
ATOM 7105 N N . LEU A 1 922 ? 49.595 16.055 34.889 1.00 88.88 922 LEU A N 1
ATOM 7106 C CA . LEU A 1 922 ? 49.124 17.432 35.032 1.00 88.88 922 LEU A CA 1
ATOM 7107 C C . LEU A 1 922 ? 48.233 17.745 33.832 1.00 88.88 922 LEU A C 1
ATOM 7109 O O . LEU A 1 922 ? 48.734 17.958 32.721 1.00 88.88 922 LEU A O 1
ATOM 7113 N N . GLU A 1 923 ? 46.925 17.731 34.064 1.00 84.19 923 GLU A N 1
ATOM 7114 C CA . GLU A 1 923 ? 45.900 17.842 33.026 1.00 84.19 923 GLU A CA 1
ATOM 7115 C C . GLU A 1 923 ? 46.014 19.122 32.183 1.00 84.19 923 GLU A C 1
ATOM 7117 O O . GLU A 1 923 ? 46.635 20.124 32.561 1.00 84.19 923 GLU A O 1
ATOM 7122 N N . PHE A 1 924 ? 45.404 19.088 30.999 1.00 84.56 924 PHE A N 1
ATOM 7123 C CA . PHE A 1 924 ? 45.357 20.247 30.121 1.00 84.56 924 PHE A CA 1
ATOM 7124 C C . PHE A 1 924 ? 44.527 21.377 30.743 1.00 84.56 924 PHE A C 1
ATOM 7126 O O . PHE A 1 924 ? 43.369 21.180 31.102 1.00 84.56 924 PHE A O 1
ATOM 7133 N N . SER A 1 925 ? 45.077 22.593 30.786 1.00 77.94 925 SER A N 1
ATOM 7134 C CA . SER A 1 925 ? 44.337 23.796 31.187 1.00 77.94 925 SER A CA 1
ATOM 7135 C C . SER A 1 925 ? 44.369 24.867 30.097 1.00 77.94 925 SER A C 1
ATOM 7137 O O . SER A 1 925 ? 45.356 25.007 29.371 1.00 77.94 925 SER A O 1
ATOM 7139 N N . ARG A 1 926 ? 43.282 25.645 29.970 1.00 75.94 926 ARG A N 1
ATOM 7140 C CA . ARG A 1 926 ? 43.156 26.700 28.941 1.00 75.94 926 ARG A CA 1
ATOM 7141 C C . ARG A 1 926 ? 44.203 27.803 29.091 1.00 75.94 926 ARG A C 1
ATOM 7143 O O . ARG A 1 926 ? 44.642 28.346 28.080 1.00 75.94 926 ARG A O 1
ATOM 7150 N N . ASP A 1 927 ? 44.619 28.086 30.321 1.00 76.81 927 ASP A N 1
ATOM 7151 C CA . ASP A 1 927 ? 45.618 29.114 30.623 1.00 76.81 927 ASP A CA 1
ATOM 7152 C C . ASP A 1 927 ? 47.025 28.667 30.210 1.00 76.81 927 ASP A C 1
ATOM 7154 O O . ASP A 1 927 ? 47.805 29.442 29.663 1.00 76.81 927 ASP A O 1
ATOM 7158 N N . ARG A 1 928 ? 47.336 27.383 30.422 1.00 84.25 928 ARG A N 1
ATOM 7159 C CA . ARG A 1 928 ? 48.659 26.795 30.170 1.00 84.25 928 ARG A CA 1
ATOM 7160 C C . ARG A 1 928 ? 48.799 26.220 28.757 1.00 84.25 928 ARG A C 1
ATOM 7162 O O . ARG A 1 928 ? 49.916 25.996 28.288 1.00 84.25 928 ARG A O 1
ATOM 7169 N N . LYS A 1 929 ? 47.669 25.931 28.100 1.00 87.56 929 LYS A N 1
ATOM 7170 C CA . LYS A 1 929 ? 47.536 25.324 26.762 1.00 87.56 929 LYS A CA 1
ATOM 7171 C C . LYS A 1 929 ? 48.432 24.099 26.543 1.00 87.56 929 LYS A C 1
ATOM 7173 O O . LYS A 1 929 ? 48.940 23.876 25.444 1.00 87.56 929 LYS A O 1
ATOM 7178 N N . SER A 1 930 ? 48.656 23.317 27.595 1.00 89.69 930 SER A N 1
ATOM 7179 C CA . SER A 1 930 ? 49.547 22.154 27.597 1.00 89.69 930 SER A CA 1
ATOM 7180 C C . SER A 1 930 ? 49.175 21.160 28.694 1.00 89.69 930 SER A C 1
ATOM 7182 O O . SER A 1 930 ? 48.503 21.514 29.665 1.00 89.69 930 SER A O 1
ATOM 7184 N N . MET A 1 931 ? 49.610 19.919 28.490 1.00 90.56 931 MET A N 1
ATOM 7185 C CA . MET A 1 931 ? 49.530 18.772 29.391 1.00 90.56 931 MET A CA 1
ATOM 7186 C C . MET A 1 931 ? 50.955 18.312 29.712 1.00 90.56 931 MET A C 1
ATOM 7188 O O . MET A 1 931 ? 51.824 18.355 28.835 1.00 90.56 931 MET A O 1
ATOM 7192 N N . SER A 1 932 ? 51.160 17.784 30.922 1.00 92.06 932 SER A N 1
ATOM 7193 C CA . SER A 1 932 ? 52.390 17.066 31.267 1.00 92.06 932 SER A CA 1
ATOM 7194 C C . SER A 1 932 ? 52.141 15.742 31.958 1.00 92.06 932 SER A C 1
ATOM 7196 O O . SER A 1 932 ? 51.157 15.581 32.666 1.00 92.06 932 SER A O 1
ATOM 7198 N N . SER A 1 933 ? 53.065 14.799 31.816 1.00 91.75 933 SER A N 1
ATOM 7199 C CA . SER A 1 933 ? 53.066 13.540 32.566 1.00 91.75 933 SER A CA 1
ATOM 7200 C C . SER A 1 933 ? 54.361 13.385 33.348 1.00 91.75 933 SER A C 1
ATOM 7202 O O . SER A 1 933 ? 55.442 13.487 32.767 1.00 91.75 933 SER A O 1
ATOM 7204 N N . TYR A 1 934 ? 54.243 13.146 34.655 1.00 91.94 934 TYR A N 1
ATOM 7205 C CA . TYR A 1 934 ? 55.367 12.868 35.546 1.00 91.94 934 TYR A CA 1
ATOM 7206 C C . TYR A 1 934 ? 55.665 11.373 35.539 1.00 91.94 934 TYR A C 1
ATOM 7208 O O . TYR A 1 934 ? 54.775 10.555 35.799 1.00 91.94 934 TYR A O 1
ATOM 7216 N N . VAL A 1 935 ? 56.911 11.008 35.248 1.00 90.31 935 VAL A N 1
ATOM 7217 C CA . VAL A 1 935 ? 57.332 9.611 35.143 1.00 90.31 935 VAL A CA 1
ATOM 7218 C C . VAL A 1 935 ? 58.602 9.324 35.940 1.00 90.31 935 VAL A C 1
ATOM 7220 O O . VAL A 1 935 ? 59.461 10.189 36.116 1.00 90.31 935 VAL A O 1
ATOM 7223 N N . THR A 1 936 ? 58.733 8.078 36.377 1.00 88.56 936 THR A N 1
ATOM 7224 C CA . THR A 1 936 ? 59.887 7.504 37.081 1.00 88.56 936 THR A CA 1
ATOM 7225 C C . THR A 1 936 ? 60.438 6.323 36.270 1.00 88.56 936 THR A C 1
ATOM 7227 O O . THR A 1 936 ? 59.701 5.670 35.531 1.00 88.56 936 THR A O 1
ATOM 7230 N N . THR A 1 937 ? 61.740 6.034 36.321 1.00 80.62 937 THR A N 1
ATOM 7231 C CA . THR A 1 937 ? 62.304 4.899 35.559 1.00 80.62 937 THR A CA 1
ATOM 7232 C C . THR A 1 937 ? 61.999 3.569 36.246 1.00 80.62 937 THR A C 1
ATOM 7234 O O . THR A 1 937 ? 62.280 3.411 37.432 1.00 80.62 937 THR A O 1
ATOM 7237 N N . ALA A 1 938 ? 61.461 2.595 35.506 1.00 64.69 938 ALA A N 1
ATOM 7238 C CA . ALA A 1 938 ? 60.984 1.328 36.071 1.00 64.69 938 ALA A CA 1
ATOM 7239 C C . ALA A 1 938 ? 62.116 0.366 36.500 1.00 64.69 938 ALA A C 1
ATOM 7241 O O . ALA A 1 938 ? 61.930 -0.461 37.394 1.00 64.69 938 ALA A O 1
ATOM 7242 N N . THR A 1 939 ? 63.305 0.474 35.900 1.00 57.50 939 THR A N 1
ATOM 7243 C CA . THR A 1 939 ? 64.478 -0.344 36.243 1.00 57.50 939 THR A CA 1
ATOM 7244 C C . THR A 1 939 ? 65.297 0.290 37.367 1.00 57.50 939 THR A C 1
ATOM 7246 O O . THR A 1 939 ? 65.791 1.409 37.220 1.00 57.50 939 THR A O 1
ATOM 7249 N N . LYS A 1 940 ? 65.515 -0.448 38.467 1.00 49.69 940 LYS A N 1
ATOM 7250 C CA . LYS A 1 940 ? 66.523 -0.094 39.480 1.00 49.69 940 LYS A CA 1
ATOM 7251 C C . LYS A 1 940 ? 67.901 -0.080 38.818 1.00 49.69 940 LYS A C 1
ATOM 7253 O O . LYS A 1 940 ? 68.369 -1.112 38.345 1.00 49.69 940 LYS A O 1
ATOM 7258 N N . SER A 1 941 ? 68.541 1.083 38.799 1.00 41.06 941 SER A N 1
ATOM 7259 C CA . SER A 1 941 ? 69.955 1.210 38.456 1.00 41.06 941 SER A CA 1
ATOM 7260 C C . SER A 1 941 ? 70.788 0.268 39.336 1.00 41.06 941 SER A C 1
ATOM 7262 O O . SER A 1 941 ? 70.668 0.283 40.561 1.00 41.06 941 SER A O 1
ATOM 7264 N N . SER A 1 942 ? 71.654 -0.533 38.717 1.00 44.72 942 SER A N 1
ATOM 7265 C CA . SER A 1 942 ? 72.648 -1.374 39.392 1.00 44.72 942 SER A CA 1
ATOM 7266 C C . SER A 1 942 ? 73.816 -0.578 39.999 1.00 44.72 942 SER A C 1
ATOM 7268 O O . SER A 1 942 ? 74.702 -1.175 40.606 1.00 44.72 942 SER A O 1
ATOM 7270 N N . SER A 1 943 ? 73.827 0.757 39.895 1.00 43.78 943 SER A N 1
ATOM 7271 C CA . SER A 1 943 ? 74.664 1.630 40.725 1.00 43.78 943 SER A CA 1
ATOM 7272 C C . SER A 1 943 ? 73.829 2.221 41.861 1.00 43.78 943 SER A C 1
ATOM 7274 O O . SER A 1 943 ? 72.812 2.866 41.606 1.00 43.78 943 SER A O 1
ATOM 7276 N N . GLY A 1 944 ? 74.258 1.980 43.104 1.00 41.59 944 GLY A N 1
ATOM 7277 C CA . GLY A 1 944 ? 73.543 2.223 44.364 1.00 41.59 944 GLY A CA 1
ATOM 7278 C C . GLY A 1 944 ? 73.250 3.678 44.757 1.00 41.59 944 GLY A C 1
ATOM 7279 O O . GLY A 1 944 ? 73.461 4.045 45.909 1.00 41.59 944 GLY A O 1
ATOM 7280 N N . SER A 1 945 ? 72.717 4.495 43.852 1.00 39.56 945 SER A N 1
ATOM 7281 C CA . SER A 1 945 ? 71.994 5.723 44.190 1.00 39.56 945 SER A CA 1
ATOM 7282 C C . SER A 1 945 ? 70.491 5.430 44.194 1.00 39.56 945 SER A C 1
ATOM 7284 O O . SER A 1 945 ? 69.903 5.128 43.159 1.00 39.56 945 SER A O 1
ATOM 7286 N N . ASN A 1 946 ? 69.871 5.501 45.370 1.00 43.28 946 ASN A N 1
ATOM 7287 C CA . ASN A 1 946 ? 68.474 5.136 45.630 1.00 43.28 946 ASN A CA 1
ATOM 7288 C C . ASN A 1 946 ? 67.449 6.208 45.185 1.00 43.28 946 ASN A C 1
ATOM 7290 O O . ASN A 1 946 ? 66.384 6.324 45.784 1.00 43.28 946 ASN A O 1
ATOM 7294 N N . GLU A 1 947 ? 67.742 6.994 44.148 1.00 49.94 947 GLU A N 1
ATOM 7295 C CA . GLU A 1 947 ? 66.777 7.927 43.555 1.00 49.94 947 GLU A CA 1
ATOM 7296 C C . GLU A 1 947 ? 66.425 7.453 42.144 1.00 49.94 947 GLU A C 1
ATOM 7298 O O . GLU A 1 947 ? 67.254 7.445 41.236 1.00 49.94 947 GLU A O 1
ATOM 7303 N N . SER A 1 948 ? 65.175 7.028 41.960 1.00 55.47 948 SER A N 1
ATOM 7304 C CA . SER A 1 948 ? 64.602 6.866 40.627 1.00 55.47 948 SER A CA 1
ATOM 7305 C C . SER A 1 948 ? 64.651 8.222 39.921 1.00 55.47 948 SER A C 1
ATOM 7307 O O . SER A 1 948 ? 63.997 9.159 40.378 1.00 55.47 948 SER A O 1
ATOM 7309 N N . ALA A 1 949 ? 65.380 8.331 38.809 1.00 73.50 949 ALA A N 1
ATOM 7310 C CA . ALA A 1 949 ? 65.436 9.561 38.026 1.00 73.50 949 ALA A CA 1
ATOM 7311 C C . ALA A 1 949 ? 64.027 9.906 37.514 1.00 73.50 949 ALA A C 1
ATOM 7313 O O . ALA A 1 949 ? 63.440 9.163 36.722 1.00 73.50 949 ALA A O 1
ATOM 7314 N N . ALA A 1 950 ? 63.463 11.002 38.020 1.00 84.56 950 ALA A N 1
ATOM 7315 C CA . ALA A 1 950 ? 62.155 11.492 37.617 1.00 84.56 950 ALA A CA 1
ATOM 7316 C C . ALA A 1 950 ? 62.275 12.428 36.413 1.00 84.56 950 ALA A C 1
ATOM 7318 O O . ALA A 1 950 ? 63.223 13.203 36.311 1.00 84.56 950 ALA A O 1
ATOM 7319 N N . LYS A 1 951 ? 61.297 12.380 35.511 1.00 90.31 951 LYS A N 1
ATOM 7320 C CA . LYS A 1 951 ? 61.231 13.231 34.318 1.00 90.31 951 LYS A CA 1
ATOM 7321 C C . LYS A 1 951 ? 59.784 13.630 34.059 1.00 90.31 951 LYS A C 1
ATOM 7323 O O . LYS A 1 951 ? 58.880 12.836 34.309 1.00 90.31 951 LYS A O 1
ATOM 7328 N N . MET A 1 952 ? 59.551 14.832 33.535 1.00 92.50 952 MET A N 1
ATOM 7329 C CA . MET A 1 952 ? 58.236 15.201 33.003 1.00 92.50 952 MET A CA 1
ATOM 7330 C C . MET A 1 952 ? 58.280 15.344 31.486 1.00 92.50 952 MET A C 1
ATOM 7332 O O . MET A 1 952 ? 59.193 15.959 30.936 1.00 92.50 952 MET A O 1
ATOM 7336 N N . PHE A 1 953 ? 57.266 14.808 30.819 1.00 94.69 953 PHE A N 1
ATOM 7337 C CA . PHE A 1 953 ? 57.035 14.984 29.386 1.00 94.69 953 PHE A CA 1
ATOM 7338 C C . PHE A 1 953 ? 55.893 15.969 29.175 1.00 94.69 953 PHE A C 1
ATOM 7340 O O . PHE A 1 953 ? 54.852 15.811 29.804 1.00 94.69 953 PHE A O 1
ATOM 7347 N N . VAL A 1 954 ? 56.078 16.951 28.295 1.00 93.75 954 VAL A N 1
ATOM 7348 C CA . VAL A 1 954 ? 55.152 18.067 28.056 1.00 93.75 954 VAL A CA 1
ATOM 7349 C C . VAL A 1 954 ? 54.680 18.044 26.605 1.00 93.75 954 VAL A C 1
ATOM 7351 O O . VAL A 1 954 ? 55.507 17.955 25.696 1.00 93.75 954 VAL A O 1
ATOM 7354 N N . LYS A 1 955 ? 53.374 18.208 26.376 1.00 94.31 955 LYS A N 1
ATOM 7355 C CA . LYS A 1 955 ? 52.810 18.487 25.047 1.00 94.31 955 LYS A CA 1
ATOM 7356 C C . LYS A 1 955 ? 51.833 19.655 25.093 1.00 94.31 955 LYS A C 1
ATOM 7358 O O . LYS A 1 955 ? 51.084 19.802 26.058 1.00 94.31 955 LYS A O 1
ATOM 7363 N N . GLY A 1 956 ? 51.786 20.478 24.050 1.00 91.75 956 GLY A N 1
ATOM 7364 C CA . GLY A 1 956 ? 50.830 21.586 24.008 1.00 91.75 956 GLY A CA 1
ATOM 7365 C C . GLY A 1 956 ? 50.919 22.476 22.779 1.00 91.75 956 GLY A C 1
ATOM 7366 O O . GLY A 1 956 ? 51.611 22.158 21.810 1.00 91.75 956 GLY A O 1
ATOM 7367 N N . ALA A 1 957 ? 50.205 23.602 22.839 1.00 89.62 957 ALA A N 1
ATOM 7368 C CA . ALA A 1 957 ? 50.239 24.629 21.803 1.00 89.62 957 ALA A CA 1
ATOM 7369 C C . ALA A 1 957 ? 51.681 25.141 21.613 1.00 89.62 957 ALA A C 1
ATOM 7371 O O . ALA A 1 957 ? 52.322 25.482 22.617 1.00 89.62 957 ALA A O 1
ATOM 7372 N N . PRO A 1 958 ? 52.198 25.200 20.370 1.00 90.44 958 PRO A N 1
ATOM 7373 C CA . PRO A 1 958 ? 53.585 25.558 20.110 1.00 90.44 958 PRO A CA 1
ATOM 7374 C C . PRO A 1 958 ? 54.027 26.847 20.788 1.00 90.44 958 PRO A C 1
ATOM 7376 O O . PRO A 1 958 ? 55.025 26.833 21.497 1.00 90.44 958 PRO A O 1
ATOM 7379 N N . GLU A 1 959 ? 53.261 27.927 20.668 1.00 87.44 959 GLU A N 1
ATOM 7380 C CA . GLU A 1 959 ? 53.620 29.238 21.214 1.00 87.44 959 GLU A CA 1
ATOM 7381 C C . GLU A 1 959 ? 53.770 29.178 22.742 1.00 87.44 959 GLU A C 1
ATOM 7383 O O . GLU A 1 959 ? 54.778 29.608 23.297 1.00 87.44 959 GLU A O 1
ATOM 7388 N N . SER A 1 960 ? 52.812 28.545 23.428 1.00 88.81 960 SER A N 1
ATOM 7389 C CA . SER A 1 960 ? 52.782 28.458 24.894 1.00 88.81 960 SER A CA 1
ATOM 7390 C C . SER A 1 960 ? 53.835 27.518 25.485 1.00 88.81 960 SER A C 1
ATOM 7392 O O . SER A 1 960 ? 54.283 27.719 26.616 1.00 88.81 960 SER A O 1
ATOM 7394 N N . VAL A 1 961 ? 54.224 26.467 24.760 1.00 91.44 961 VAL A N 1
ATOM 7395 C CA . VAL A 1 961 ? 55.313 25.573 25.182 1.00 91.44 961 VAL A CA 1
ATOM 7396 C C . VAL A 1 961 ? 56.663 26.225 24.894 1.00 91.44 961 VAL A C 1
ATOM 7398 O O . VAL A 1 961 ? 57.507 26.281 25.787 1.00 91.44 961 VAL A O 1
ATOM 7401 N N . ILE A 1 962 ? 56.852 26.777 23.691 1.00 91.94 962 ILE A N 1
ATOM 7402 C CA . ILE A 1 962 ? 58.095 27.433 23.259 1.00 91.94 962 ILE A CA 1
ATOM 7403 C C . ILE A 1 962 ? 58.431 28.626 24.164 1.00 91.94 962 ILE A C 1
ATOM 7405 O O . ILE A 1 962 ? 59.596 28.815 24.507 1.00 91.94 962 ILE A O 1
ATOM 7409 N N . ASP A 1 963 ? 57.443 29.395 24.625 1.00 90.19 963 ASP A N 1
ATOM 7410 C CA . ASP A 1 963 ? 57.676 30.514 25.550 1.00 90.19 963 ASP A CA 1
ATOM 7411 C C . ASP A 1 963 ? 58.264 30.101 26.905 1.00 90.19 963 ASP A C 1
ATOM 7413 O O . ASP A 1 963 ? 58.926 30.908 27.557 1.00 90.19 963 ASP A O 1
ATOM 7417 N N . ARG A 1 964 ? 58.081 28.840 27.308 1.00 91.50 964 ARG A N 1
ATOM 7418 C CA . ARG A 1 964 ? 58.607 28.278 28.563 1.00 91.50 964 ARG A CA 1
ATOM 7419 C C . ARG A 1 964 ? 59.830 27.385 28.357 1.00 91.50 964 ARG A C 1
ATOM 7421 O O . ARG A 1 964 ? 60.356 26.815 29.319 1.00 91.50 964 ARG A O 1
ATOM 7428 N N . CYS A 1 965 ? 60.298 27.268 27.115 1.00 93.25 965 CYS A N 1
ATOM 7429 C CA . CYS A 1 965 ? 61.508 26.534 26.785 1.00 93.25 965 CYS A CA 1
ATOM 7430 C C . CYS A 1 965 ? 62.746 27.405 27.006 1.00 93.25 965 CYS A C 1
ATOM 7432 O O . CYS A 1 965 ? 62.786 28.568 26.613 1.00 93.25 965 CYS A O 1
ATOM 7434 N N . THR A 1 966 ? 63.785 26.829 27.606 1.00 91.81 966 THR A N 1
ATOM 7435 C CA . THR A 1 966 ? 65.101 27.485 27.747 1.00 91.81 966 THR A CA 1
ATOM 7436 C C . THR A 1 966 ? 66.175 26.811 26.903 1.00 91.81 966 THR A C 1
ATOM 7438 O O . THR A 1 966 ? 67.209 27.406 26.606 1.00 91.81 966 THR A O 1
ATOM 7441 N N . HIS A 1 967 ? 65.932 25.566 26.497 1.00 93.38 967 HIS A N 1
ATOM 7442 C CA . HIS A 1 967 ? 66.861 24.747 25.734 1.00 93.38 967 HIS A CA 1
ATOM 7443 C C . HIS A 1 967 ? 66.115 23.967 24.654 1.00 93.38 967 HIS A C 1
ATOM 7445 O O . HIS A 1 967 ? 64.910 23.756 24.754 1.00 93.38 967 HIS A O 1
ATOM 7451 N N . ILE A 1 968 ? 66.853 23.490 23.662 1.00 92.88 968 ILE A N 1
ATOM 7452 C CA . ILE A 1 968 ? 66.408 22.525 22.661 1.00 92.88 968 ILE A CA 1
ATOM 7453 C C . ILE A 1 968 ? 67.177 21.209 22.831 1.00 92.88 968 ILE A C 1
ATOM 7455 O O . ILE A 1 968 ? 68.303 21.182 23.347 1.00 92.88 968 ILE A O 1
ATOM 7459 N N . ARG A 1 969 ? 66.575 20.108 22.389 1.00 91.38 969 ARG A N 1
ATOM 7460 C CA . ARG A 1 969 ? 67.191 18.783 22.361 1.00 91.38 969 ARG A CA 1
ATOM 7461 C C . ARG A 1 969 ? 67.852 18.548 21.005 1.00 91.38 969 ARG A C 1
ATOM 7463 O O . ARG A 1 969 ? 67.163 18.455 19.997 1.00 91.38 969 ARG A O 1
ATOM 7470 N N . CYS A 1 970 ? 69.175 18.401 20.993 1.00 86.69 970 CYS A N 1
ATOM 7471 C CA . CYS A 1 970 ? 69.956 18.073 19.798 1.00 86.69 970 CYS A CA 1
ATOM 7472 C C . CYS A 1 970 ? 70.667 16.735 20.014 1.00 86.69 970 CYS A C 1
ATOM 7474 O O . CYS A 1 970 ? 71.721 16.675 20.654 1.00 86.69 970 CYS A O 1
ATOM 7476 N N . GLY A 1 971 ? 70.091 15.650 19.500 1.00 78.75 971 GLY A N 1
ATOM 7477 C CA . GLY A 1 971 ? 70.585 14.305 19.790 1.00 78.75 971 GLY A CA 1
ATOM 7478 C C . GLY A 1 971 ? 70.446 13.971 21.282 1.00 78.75 971 GLY A C 1
ATOM 7479 O O . GLY A 1 971 ? 69.358 14.074 21.837 1.00 78.75 971 GLY A O 1
ATOM 7480 N N . THR A 1 972 ? 71.537 13.575 21.939 1.00 77.06 972 THR A N 1
ATOM 7481 C CA . THR A 1 972 ? 71.582 13.333 23.396 1.00 77.06 972 THR A CA 1
ATOM 7482 C C . THR A 1 972 ? 71.962 14.580 24.206 1.00 77.06 972 THR A C 1
ATOM 7484 O O . THR A 1 972 ? 72.008 14.525 25.433 1.00 77.06 972 THR A O 1
ATOM 7487 N N . GLN A 1 973 ? 72.247 15.710 23.545 1.00 83.50 973 GLN A N 1
ATOM 7488 C CA . GLN A 1 973 ? 72.708 16.941 24.190 1.00 83.50 973 GLN A CA 1
ATOM 7489 C C . GLN A 1 973 ? 71.583 17.969 24.354 1.00 83.50 973 GLN A C 1
ATOM 7491 O O . GLN A 1 973 ? 70.718 18.132 23.489 1.00 83.50 973 GLN A O 1
ATOM 7496 N N . LYS A 1 974 ? 71.651 18.726 25.452 1.00 86.56 974 LYS A N 1
ATOM 7497 C CA . LYS A 1 974 ? 70.806 19.890 25.732 1.00 86.56 974 LYS A CA 1
ATOM 7498 C C . LYS A 1 974 ? 71.551 21.162 25.313 1.00 86.56 974 LYS A C 1
ATOM 7500 O O . LYS A 1 974 ? 72.628 21.436 25.836 1.00 86.56 974 LYS A O 1
ATOM 7505 N N . VAL A 1 975 ? 71.000 21.919 24.363 1.00 89.00 975 VAL A N 1
ATOM 7506 C CA . VAL A 1 975 ? 71.612 23.146 23.810 1.00 89.00 975 VAL A CA 1
ATOM 7507 C C . VAL A 1 975 ? 70.735 24.357 24.158 1.00 89.00 975 VAL A C 1
ATOM 7509 O O . VAL A 1 975 ? 69.518 24.242 24.036 1.00 89.00 975 VAL A O 1
ATOM 7512 N N . PRO A 1 976 ? 71.284 25.508 24.595 1.00 89.69 976 PRO A N 1
ATOM 7513 C CA . PRO A 1 976 ? 70.484 26.701 24.890 1.00 89.69 976 PRO A CA 1
ATOM 7514 C C . PRO A 1 976 ? 69.659 27.176 23.686 1.00 89.69 976 PRO A C 1
ATOM 7516 O O . PRO A 1 976 ? 70.164 27.235 22.564 1.00 89.69 976 PRO A O 1
ATOM 7519 N N . MET A 1 977 ? 68.394 27.537 23.916 1.00 89.44 977 MET A N 1
ATOM 7520 C CA . MET A 1 977 ? 67.507 28.047 22.870 1.00 89.44 977 MET A CA 1
ATOM 7521 C C . MET A 1 977 ? 67.727 29.554 22.697 1.00 89.44 977 MET A C 1
ATOM 7523 O O . MET A 1 977 ? 67.263 30.356 23.505 1.00 89.44 977 MET A O 1
ATOM 7527 N N . THR A 1 978 ? 68.453 29.948 21.651 1.00 89.44 978 THR A N 1
ATOM 7528 C CA . THR A 1 978 ? 68.679 31.365 21.329 1.00 89.44 978 THR A CA 1
ATOM 7529 C C . THR A 1 978 ? 67.432 32.002 20.708 1.00 89.44 978 THR A C 1
ATOM 7531 O O . THR A 1 978 ? 66.583 31.312 20.139 1.00 89.44 978 THR A O 1
ATOM 7534 N N . SER A 1 979 ? 67.323 33.335 20.763 1.00 87.31 979 SER A N 1
ATOM 7535 C CA . SER A 1 979 ? 66.202 34.070 20.152 1.00 87.31 979 SER A CA 1
ATOM 7536 C C . SER A 1 979 ? 66.062 33.810 18.648 1.00 87.31 979 SER A C 1
ATOM 7538 O O . SER A 1 979 ? 64.942 33.756 18.148 1.00 87.31 979 SER A O 1
ATOM 7540 N N . GLN A 1 980 ? 67.179 33.600 17.940 1.00 86.94 980 GLN A N 1
ATOM 7541 C CA . GLN A 1 980 ? 67.184 33.261 16.514 1.00 86.94 980 GLN A CA 1
ATOM 7542 C C . GLN A 1 980 ? 66.550 31.885 16.262 1.00 86.94 980 GLN A C 1
ATOM 7544 O O . GLN A 1 980 ? 65.627 31.775 15.461 1.00 86.94 980 GLN A O 1
ATOM 7549 N N . ILE A 1 981 ? 66.968 30.858 17.011 1.00 86.88 981 ILE A N 1
ATOM 7550 C CA . ILE A 1 981 ? 66.391 29.508 16.916 1.00 86.88 981 ILE A CA 1
ATOM 7551 C C . ILE A 1 981 ? 64.895 29.546 17.252 1.00 86.88 981 ILE A C 1
ATOM 7553 O O . ILE A 1 981 ? 64.084 28.940 16.556 1.00 86.88 981 ILE A O 1
ATOM 7557 N N . LYS A 1 982 ? 64.506 30.300 18.290 1.00 90.19 982 LYS A N 1
ATOM 7558 C CA . LYS A 1 982 ? 63.096 30.477 18.670 1.00 90.19 982 LYS A CA 1
ATOM 7559 C C . LYS A 1 982 ? 62.262 31.041 17.508 1.00 90.19 982 LYS A C 1
ATOM 7561 O O . LYS A 1 982 ? 61.166 30.548 17.257 1.00 90.19 982 LYS A O 1
ATOM 7566 N N . GLN A 1 983 ? 62.774 32.046 16.793 1.00 88.69 983 GLN A N 1
ATOM 7567 C CA . GLN A 1 983 ? 62.098 32.638 15.632 1.00 88.69 983 GLN A CA 1
ATOM 7568 C C . GLN A 1 983 ? 61.999 31.668 14.449 1.00 88.69 983 GLN A C 1
ATOM 7570 O O . GLN A 1 983 ? 60.938 31.584 13.834 1.00 88.69 983 GLN A O 1
ATOM 7575 N N . GLU A 1 984 ? 63.054 30.903 14.157 1.00 88.81 984 GLU A N 1
ATOM 7576 C CA . GLU A 1 984 ? 63.041 29.890 13.091 1.00 88.81 984 GLU A CA 1
ATOM 7577 C C . GLU A 1 984 ? 61.997 28.791 13.353 1.00 88.81 984 GLU A C 1
ATOM 7579 O O . GLU A 1 984 ? 61.246 28.419 12.448 1.00 88.81 984 GLU A O 1
ATOM 7584 N N . ILE A 1 985 ? 61.885 28.325 14.603 1.00 90.00 985 ILE A N 1
ATOM 7585 C CA . ILE A 1 985 ? 60.865 27.348 15.018 1.00 90.00 985 ILE A CA 1
ATOM 7586 C C . ILE A 1 985 ? 59.460 27.922 14.814 1.00 90.00 985 ILE A C 1
ATOM 7588 O O . ILE A 1 985 ? 58.612 27.268 14.207 1.00 90.00 985 ILE A O 1
ATOM 7592 N N . LEU A 1 986 ? 59.203 29.141 15.299 1.00 89.50 986 LEU A N 1
ATOM 7593 C CA . LEU A 1 986 ? 57.892 29.786 15.166 1.00 89.50 986 LEU A CA 1
ATOM 7594 C C . LEU A 1 986 ? 57.523 30.044 13.699 1.00 89.50 986 LEU A C 1
ATOM 7596 O O . LEU A 1 986 ? 56.367 29.855 13.326 1.00 89.50 986 LEU A O 1
ATOM 7600 N N . HIS A 1 987 ? 58.490 30.412 12.854 1.00 88.62 987 HIS A N 1
ATOM 7601 C CA . HIS A 1 987 ? 58.274 30.578 11.416 1.00 88.62 987 HIS A CA 1
ATOM 7602 C C . HIS A 1 987 ? 57.855 29.261 10.750 1.00 88.62 987 HIS A C 1
ATOM 7604 O O . HIS A 1 987 ? 56.883 29.238 9.995 1.00 88.62 987 HIS A O 1
ATOM 7610 N N . LEU A 1 988 ? 58.537 28.152 11.056 1.00 87.50 988 LEU A N 1
ATOM 7611 C CA . LEU A 1 988 ? 58.188 26.839 10.508 1.00 87.50 988 LEU A CA 1
ATOM 7612 C C . LEU A 1 988 ? 56.814 26.354 10.999 1.00 87.50 988 LEU A C 1
ATOM 7614 O O . LEU A 1 988 ? 56.017 25.849 10.212 1.00 87.50 988 LEU A O 1
ATOM 7618 N N . VAL A 1 989 ? 56.498 26.560 12.280 1.00 87.50 989 VAL A N 1
ATOM 7619 C CA . VAL A 1 989 ? 55.168 26.258 12.837 1.00 87.50 989 VAL A CA 1
ATOM 7620 C C . VAL A 1 989 ? 54.080 27.075 12.137 1.00 87.50 989 VAL A C 1
ATOM 7622 O O . VAL A 1 989 ? 53.038 26.525 11.780 1.00 87.50 989 VAL A O 1
ATOM 7625 N N . HIS A 1 990 ? 54.325 28.365 11.896 1.00 84.44 990 HIS A N 1
ATOM 7626 C CA . HIS A 1 990 ? 53.402 29.220 11.156 1.00 84.44 990 HIS A CA 1
ATOM 7627 C C . HIS A 1 990 ? 53.240 28.750 9.705 1.00 84.44 990 HIS A C 1
ATOM 7629 O O . HIS A 1 990 ? 52.123 28.708 9.200 1.00 84.44 990 HIS A O 1
ATOM 7635 N N . GLN A 1 991 ? 54.322 28.331 9.043 1.00 84.12 991 GLN A N 1
ATOM 7636 C CA . GLN A 1 991 ? 54.269 27.757 7.696 1.00 84.12 991 GLN A CA 1
ATOM 7637 C C . GLN A 1 991 ? 53.413 26.482 7.650 1.00 84.12 991 GLN A C 1
ATOM 7639 O O . GLN A 1 991 ? 52.609 26.326 6.734 1.00 84.12 991 GLN A O 1
ATOM 7644 N N . TYR A 1 992 ? 53.529 25.598 8.642 1.00 85.19 992 TYR A N 1
ATOM 7645 C CA . TYR A 1 992 ? 52.672 24.415 8.755 1.00 85.19 992 TYR A CA 1
ATOM 7646 C C . TYR A 1 992 ? 51.200 24.784 8.989 1.00 85.19 992 TYR A C 1
ATOM 7648 O O . TYR A 1 992 ? 50.318 24.181 8.381 1.00 85.19 992 TYR A O 1
ATOM 7656 N N . GLY A 1 993 ? 50.924 25.795 9.818 1.00 75.56 993 GLY A N 1
ATOM 7657 C CA . GLY A 1 993 ? 49.561 26.244 10.125 1.00 75.56 993 GLY A CA 1
ATOM 7658 C C . GLY A 1 993 ? 48.884 27.085 9.032 1.00 75.56 993 GLY A C 1
ATOM 7659 O O . GLY A 1 993 ? 47.657 27.091 8.955 1.00 75.56 993 GLY A O 1
ATOM 7660 N N . ALA A 1 994 ? 49.655 27.780 8.188 1.00 70.06 994 ALA A N 1
ATOM 7661 C CA . ALA A 1 994 ? 49.161 28.682 7.138 1.00 70.06 994 ALA A CA 1
ATOM 7662 C C . ALA A 1 994 ? 49.362 28.155 5.702 1.00 70.06 994 ALA A C 1
ATOM 7664 O O . ALA A 1 994 ? 48.872 28.762 4.752 1.00 70.06 994 ALA A O 1
ATOM 7665 N N . GLY A 1 995 ? 50.101 27.055 5.528 1.00 66.50 995 GLY A N 1
ATOM 7666 C CA . GLY A 1 995 ? 50.322 26.410 4.233 1.00 66.50 995 GLY A CA 1
ATOM 7667 C C . GLY A 1 995 ? 49.085 25.684 3.695 1.00 66.50 995 GLY A C 1
ATOM 7668 O O . GLY A 1 995 ? 48.047 25.621 4.349 1.00 66.50 995 GLY A O 1
ATOM 7669 N N . ARG A 1 996 ? 49.209 25.080 2.502 1.00 62.09 996 ARG A N 1
ATOM 7670 C CA . ARG A 1 996 ? 48.117 24.370 1.798 1.00 62.09 996 ARG A CA 1
ATOM 7671 C C . ARG A 1 996 ? 47.423 23.304 2.655 1.00 62.09 996 ARG A C 1
ATOM 7673 O O . ARG A 1 996 ? 46.230 23.077 2.481 1.00 62.09 996 ARG A O 1
ATOM 7680 N N . ASP A 1 997 ? 48.161 22.663 3.558 1.00 64.88 997 ASP A N 1
ATOM 7681 C CA . ASP A 1 997 ? 47.650 21.580 4.400 1.00 64.88 997 ASP A CA 1
ATOM 7682 C C . ASP A 1 997 ? 47.060 22.049 5.743 1.00 64.88 997 ASP A C 1
ATOM 7684 O O . ASP A 1 997 ? 46.405 21.246 6.404 1.00 64.88 997 ASP A O 1
ATOM 7688 N N . THR A 1 998 ? 47.254 23.322 6.137 1.00 74.62 998 THR A N 1
ATOM 7689 C CA . THR A 1 998 ? 46.784 23.930 7.407 1.00 74.62 998 THR A CA 1
ATOM 7690 C C . THR A 1 998 ? 46.826 22.959 8.591 1.00 74.62 998 THR A C 1
ATOM 7692 O O . THR A 1 998 ? 45.801 22.472 9.075 1.00 74.62 998 THR A O 1
ATOM 7695 N N . LEU A 1 999 ? 48.035 22.627 9.032 1.00 84.31 999 LEU A N 1
ATOM 7696 C CA . LEU A 1 999 ? 48.270 21.589 10.025 1.00 84.31 999 LEU A CA 1
ATOM 7697 C C . LEU A 1 999 ? 47.998 22.092 11.442 1.00 84.31 999 LEU A C 1
ATOM 7699 O O . LEU A 1 999 ? 48.381 23.199 11.827 1.00 84.31 999 LEU A O 1
ATOM 7703 N N . ARG A 1 1000 ? 47.413 21.225 12.268 1.00 86.56 1000 ARG A N 1
ATOM 7704 C CA . ARG A 1 1000 ? 47.409 21.383 13.721 1.00 86.56 1000 ARG A CA 1
ATOM 7705 C C . ARG A 1 1000 ? 48.789 20.992 14.241 1.00 86.56 1000 ARG A C 1
ATOM 7707 O O . ARG A 1 1000 ? 49.182 19.834 14.152 1.00 86.56 1000 ARG A O 1
ATOM 7714 N N . CYS A 1 1001 ? 49.515 21.950 14.799 1.00 89.31 1001 CYS A N 1
ATOM 7715 C CA . CYS A 1 1001 ? 50.845 21.720 15.354 1.00 89.31 1001 CYS A CA 1
ATOM 7716 C C . CYS A 1 1001 ? 50.773 21.479 16.869 1.00 89.31 1001 CYS A C 1
ATOM 7718 O O . CYS A 1 1001 ? 50.104 22.226 17.583 1.00 89.31 1001 CYS A O 1
ATOM 7720 N N . LEU A 1 1002 ? 51.500 20.477 17.369 1.00 92.88 1002 LEU A N 1
ATOM 7721 C CA . LEU A 1 1002 ? 51.764 20.284 18.798 1.00 92.88 1002 LEU A CA 1
ATOM 7722 C C . LEU A 1 1002 ? 53.264 20.311 19.062 1.00 92.88 1002 LEU A C 1
ATOM 7724 O O . LEU A 1 1002 ? 54.023 19.572 18.437 1.00 92.88 1002 LEU A O 1
ATOM 7728 N N . ALA A 1 1003 ? 53.676 21.133 20.021 1.00 95.00 1003 ALA A N 1
ATOM 7729 C CA . ALA A 1 1003 ? 55.036 21.129 20.535 1.00 95.00 1003 ALA A CA 1
ATOM 7730 C C . ALA A 1 1003 ? 55.199 20.066 21.618 1.00 95.00 1003 ALA A C 1
ATOM 7732 O O . ALA A 1 1003 ? 54.355 19.949 22.509 1.00 95.00 1003 ALA A O 1
ATOM 7733 N N . LEU A 1 1004 ? 56.315 19.345 21.552 1.00 96.12 1004 LEU A N 1
ATOM 7734 C CA . LEU A 1 1004 ? 56.723 18.321 22.504 1.00 96.12 1004 LEU A CA 1
ATOM 7735 C C . LEU A 1 1004 ? 58.015 18.757 23.199 1.00 96.12 1004 LEU A C 1
ATOM 7737 O O . LEU A 1 1004 ? 58.950 19.245 22.560 1.00 96.12 1004 LEU A O 1
ATOM 7741 N N . GLY A 1 1005 ? 58.078 18.569 24.514 1.00 94.81 1005 GLY A N 1
ATOM 7742 C CA . GLY A 1 1005 ? 59.228 18.953 25.329 1.00 94.81 1005 GLY A CA 1
ATOM 7743 C C . GLY A 1 1005 ? 59.380 18.104 26.584 1.00 94.81 1005 GLY A C 1
ATOM 7744 O O . GLY A 1 1005 ? 58.507 17.306 26.923 1.00 94.81 1005 GLY A O 1
ATOM 7745 N N . THR A 1 1006 ? 60.496 18.277 27.286 1.00 94.38 1006 THR A N 1
ATOM 7746 C CA . THR A 1 1006 ? 60.785 17.573 28.541 1.00 94.38 1006 THR A CA 1
ATOM 7747 C C . THR A 1 1006 ? 61.216 18.536 29.635 1.00 94.38 1006 THR A C 1
ATOM 7749 O O . THR A 1 1006 ? 61.897 19.527 29.382 1.00 94.38 1006 THR A O 1
ATOM 7752 N N . VAL A 1 1007 ? 60.866 18.226 30.879 1.00 93.31 1007 VAL A N 1
ATOM 7753 C CA . VAL A 1 1007 ? 61.529 18.781 32.062 1.00 93.31 1007 VAL A CA 1
ATOM 7754 C C . VAL A 1 1007 ? 62.380 17.658 32.632 1.00 93.31 1007 VAL A C 1
ATOM 7756 O O . VAL A 1 1007 ? 61.865 16.689 33.188 1.00 93.31 1007 VAL A O 1
ATOM 7759 N N . ASP A 1 1008 ? 63.690 17.763 32.414 1.00 88.75 1008 ASP A N 1
ATOM 7760 C CA . ASP A 1 1008 ? 64.636 16.686 32.724 1.00 88.75 1008 ASP A CA 1
ATOM 7761 C C . ASP A 1 1008 ? 64.881 16.527 34.237 1.00 88.75 1008 ASP A C 1
ATOM 7763 O O . ASP A 1 1008 ? 65.255 15.446 34.667 1.00 88.75 1008 ASP A O 1
ATOM 7767 N N . ASN A 1 1009 ? 64.633 17.581 35.030 1.00 87.25 1009 ASN A N 1
ATOM 7768 C CA . ASN A 1 1009 ? 64.750 17.593 36.493 1.00 87.25 1009 ASN A CA 1
ATOM 7769 C C . ASN A 1 1009 ? 63.501 18.254 37.113 1.00 87.25 1009 ASN A C 1
ATOM 7771 O O . ASN A 1 1009 ? 63.555 19.432 37.480 1.00 87.25 1009 ASN A O 1
ATOM 7775 N N . PRO A 1 1010 ? 62.348 17.568 37.149 1.00 88.88 1010 PRO A N 1
ATOM 7776 C CA . PRO A 1 1010 ? 61.134 18.132 37.721 1.00 88.88 1010 PRO A CA 1
ATOM 7777 C C . PRO A 1 1010 ? 61.222 18.190 39.263 1.00 88.88 1010 PRO A C 1
ATOM 7779 O O . PRO A 1 1010 ? 61.993 17.429 39.855 1.00 88.88 1010 PRO A O 1
ATOM 7782 N N . PRO A 1 1011 ? 60.427 19.047 39.936 1.00 87.62 1011 PRO A N 1
ATOM 7783 C CA . PRO A 1 1011 ? 60.293 19.025 41.396 1.00 87.62 1011 PRO A CA 1
ATOM 7784 C C . PRO A 1 1011 ? 59.910 17.633 41.933 1.00 87.62 1011 PRO A C 1
ATOM 7786 O O . PRO A 1 1011 ? 59.398 16.781 41.196 1.00 87.62 1011 PRO A O 1
ATOM 7789 N N . ARG A 1 1012 ? 60.144 17.365 43.222 1.00 84.69 1012 ARG A N 1
ATOM 7790 C CA . ARG A 1 1012 ? 59.697 16.101 43.828 1.00 84.69 1012 ARG A CA 1
ATOM 7791 C C . ARG A 1 1012 ? 58.173 16.105 43.948 1.00 84.69 1012 ARG A C 1
ATOM 7793 O O . ARG A 1 1012 ? 57.569 17.149 44.162 1.00 84.69 1012 ARG A O 1
ATOM 7800 N N . LYS A 1 1013 ? 57.554 14.925 43.834 1.00 82.25 1013 LYS A N 1
ATOM 7801 C CA . LYS A 1 1013 ? 56.091 14.756 43.931 1.00 82.25 1013 LYS A CA 1
ATOM 7802 C C . LYS A 1 1013 ? 55.506 15.353 45.219 1.00 82.25 1013 LYS A C 1
ATOM 7804 O O . LYS A 1 1013 ? 54.417 15.903 45.180 1.00 82.25 1013 LYS A O 1
ATOM 7809 N N . GLU A 1 1014 ? 56.235 15.254 46.329 1.00 83.44 1014 GLU A N 1
ATOM 7810 C CA . GLU A 1 1014 ? 55.842 15.779 47.648 1.00 83.44 1014 GLU A CA 1
ATOM 7811 C C . GLU A 1 1014 ? 55.769 17.316 47.690 1.00 83.44 1014 GLU A C 1
ATOM 7813 O O . GLU A 1 1014 ? 55.005 17.867 48.475 1.00 83.44 1014 GLU A O 1
ATOM 7818 N N . ASP A 1 1015 ? 56.503 17.998 46.805 1.00 84.62 1015 ASP A N 1
ATOM 7819 C CA . ASP A 1 1015 ? 56.557 19.463 46.714 1.00 84.62 1015 ASP A CA 1
ATOM 7820 C C . ASP A 1 1015 ? 55.522 20.031 45.720 1.00 84.62 1015 ASP A C 1
ATOM 7822 O O . ASP A 1 1015 ? 55.487 21.239 45.462 1.00 84.62 1015 ASP A O 1
ATOM 7826 N N . MET A 1 1016 ? 54.700 19.168 45.111 1.00 86.44 1016 MET A N 1
ATOM 7827 C CA . MET A 1 1016 ? 53.691 19.557 44.129 1.00 86.44 1016 MET A CA 1
ATOM 7828 C C . MET A 1 1016 ? 52.291 19.532 44.734 1.00 86.44 1016 MET A C 1
ATOM 7830 O O . MET A 1 1016 ? 51.827 18.505 45.227 1.00 86.44 1016 MET A O 1
ATOM 7834 N N . ASN A 1 1017 ? 51.572 20.644 44.609 1.00 86.56 1017 ASN A N 1
ATOM 7835 C CA . ASN A 1 1017 ? 50.153 20.699 44.908 1.00 86.56 1017 ASN A CA 1
ATOM 7836 C C . ASN A 1 1017 ? 49.360 20.193 43.697 1.00 86.56 1017 ASN A C 1
ATOM 7838 O O . ASN A 1 1017 ? 49.146 20.917 42.725 1.00 86.56 1017 ASN A O 1
ATOM 7842 N N . LEU A 1 1018 ? 48.945 18.928 43.752 1.00 84.62 1018 LEU A N 1
ATOM 7843 C CA . LEU A 1 1018 ? 48.182 18.287 42.679 1.00 84.62 1018 LEU A CA 1
ATOM 7844 C C . LEU A 1 1018 ? 46.684 18.640 42.709 1.00 84.62 1018 LEU A C 1
ATOM 7846 O O . LEU A 1 1018 ? 45.981 18.337 41.749 1.00 84.62 1018 LEU A O 1
ATOM 7850 N N . GLU A 1 1019 ? 46.199 19.292 43.772 1.00 82.12 1019 GLU A N 1
ATOM 7851 C CA . GLU A 1 1019 ? 44.789 19.679 43.919 1.00 82.12 1019 GLU A CA 1
ATOM 7852 C C . GLU A 1 1019 ? 44.470 21.039 43.269 1.00 82.12 1019 GLU A C 1
ATOM 7854 O O . GLU A 1 1019 ? 43.330 21.272 42.865 1.00 82.12 1019 GLU A O 1
ATOM 7859 N N . ASP A 1 1020 ? 45.457 21.935 43.110 1.00 82.81 1020 ASP A N 1
ATOM 7860 C CA . ASP A 1 1020 ? 45.271 23.247 42.470 1.00 82.81 1020 ASP A CA 1
ATOM 7861 C C . ASP A 1 1020 ? 45.910 23.313 41.073 1.00 82.81 1020 ASP A C 1
ATOM 7863 O O . ASP A 1 1020 ? 47.100 23.586 40.899 1.00 82.81 1020 ASP A O 1
ATOM 7867 N N . SER A 1 1021 ? 45.073 23.148 40.046 1.00 79.94 1021 SER A N 1
ATOM 7868 C CA . SER A 1 1021 ? 45.482 23.208 38.634 1.00 79.94 1021 SER A CA 1
ATOM 7869 C C . SER A 1 1021 ? 46.143 24.528 38.203 1.00 79.94 1021 SER A C 1
ATOM 7871 O O . SER A 1 1021 ? 46.871 24.554 37.204 1.00 79.94 1021 SER A O 1
ATOM 7873 N N . ARG A 1 1022 ? 45.958 25.627 38.950 1.00 81.56 1022 ARG A N 1
ATOM 7874 C CA . ARG A 1 1022 ? 46.607 26.921 38.663 1.00 81.56 1022 ARG A CA 1
ATOM 7875 C C . ARG A 1 1022 ? 48.102 26.896 38.971 1.00 81.56 1022 ARG A C 1
ATOM 7877 O O . ARG A 1 1022 ? 48.859 27.672 38.389 1.00 81.56 1022 ARG A O 1
ATOM 7884 N N . GLU A 1 1023 ? 48.552 26.000 39.849 1.00 83.25 1023 GLU A N 1
ATOM 7885 C CA . GLU A 1 1023 ? 49.969 25.871 40.202 1.00 83.25 1023 GLU A CA 1
ATOM 7886 C C . GLU A 1 1023 ? 50.764 25.048 39.187 1.00 83.25 1023 GLU A C 1
ATOM 7888 O O . GLU A 1 1023 ? 51.987 25.173 39.124 1.00 83.25 1023 GLU A O 1
ATOM 7893 N N . PHE A 1 1024 ? 50.091 24.287 38.318 1.00 87.50 1024 PHE A N 1
ATOM 7894 C CA . PHE A 1 1024 ? 50.740 23.375 37.372 1.00 87.50 1024 PHE A CA 1
ATOM 7895 C C . PHE A 1 1024 ? 51.702 24.075 36.400 1.00 87.50 1024 PHE A C 1
ATOM 7897 O O . PHE A 1 1024 ? 52.621 23.449 35.869 1.00 87.50 1024 PHE A O 1
ATOM 7904 N N . VAL A 1 1025 ? 51.520 25.376 36.148 1.00 85.06 1025 VAL A N 1
ATOM 7905 C CA . VAL A 1 1025 ? 52.441 26.175 35.322 1.00 85.06 1025 VAL A CA 1
ATOM 7906 C C . VAL A 1 1025 ? 53.813 26.356 35.980 1.00 85.06 1025 VAL A C 1
ATOM 7908 O O . VAL A 1 1025 ? 54.814 26.420 35.270 1.00 85.06 1025 VAL A O 1
ATOM 7911 N N . LYS A 1 1026 ? 53.886 26.378 37.320 1.00 85.06 1026 LYS A N 1
ATOM 7912 C CA . LYS A 1 1026 ? 55.139 26.540 38.081 1.00 85.06 1026 LYS A CA 1
ATOM 7913 C C . LYS A 1 1026 ? 56.065 25.333 37.900 1.00 85.06 1026 LYS A C 1
ATOM 7915 O O . LYS A 1 1026 ? 57.285 25.488 37.872 1.00 85.06 1026 LYS A O 1
ATOM 7920 N N . TYR A 1 1027 ? 55.480 24.148 37.729 1.00 86.94 1027 TYR A N 1
ATOM 7921 C CA . TYR A 1 1027 ? 56.198 22.883 37.551 1.00 86.94 1027 TYR A CA 1
ATOM 7922 C C . TYR A 1 1027 ? 56.656 22.649 36.098 1.00 86.94 1027 TYR A C 1
ATOM 7924 O O . TYR A 1 1027 ? 57.521 21.814 35.850 1.00 86.94 1027 TYR A O 1
ATOM 7932 N N . GLU A 1 1028 ? 56.129 23.418 35.140 1.00 83.62 1028 GLU A N 1
ATOM 7933 C CA . GLU A 1 1028 ? 56.491 23.387 33.714 1.00 83.62 1028 GLU A CA 1
ATOM 7934 C C . GLU A 1 1028 ? 57.377 24.581 33.326 1.00 83.62 1028 GLU A C 1
ATOM 7936 O O . GLU A 1 1028 ? 57.065 25.360 32.420 1.00 83.62 1028 GLU A O 1
ATOM 7941 N N . THR A 1 1029 ? 58.488 24.744 34.038 1.00 82.94 1029 THR A N 1
ATOM 7942 C CA . THR A 1 1029 ? 59.499 25.771 33.758 1.00 82.94 1029 THR A CA 1
ATOM 7943 C C . THR A 1 1029 ? 60.806 25.120 33.307 1.00 82.94 1029 THR A C 1
ATOM 7945 O O . THR A 1 1029 ? 61.072 23.959 33.608 1.00 82.94 1029 THR A O 1
ATOM 7948 N N . ASN A 1 1030 ? 61.635 25.853 32.555 1.00 88.56 1030 ASN A N 1
ATOM 7949 C CA . ASN A 1 1030 ? 62.906 25.351 32.008 1.00 88.56 1030 ASN A CA 1
ATOM 7950 C C . ASN A 1 1030 ? 62.766 24.130 31.082 1.00 88.56 1030 ASN A C 1
ATOM 7952 O O . ASN A 1 1030 ? 63.616 23.231 31.092 1.00 88.56 1030 ASN A O 1
ATOM 7956 N N . ILE A 1 1031 ? 61.707 24.113 30.269 1.00 93.75 1031 ILE A N 1
ATOM 7957 C CA . ILE A 1 1031 ? 61.428 23.019 29.338 1.00 93.75 1031 ILE A CA 1
ATOM 7958 C C . ILE A 1 1031 ? 62.575 22.910 28.313 1.00 93.75 1031 ILE A C 1
ATOM 7960 O O . ILE A 1 1031 ? 63.076 23.911 27.788 1.00 93.75 1031 ILE A O 1
ATOM 7964 N N . THR A 1 1032 ? 63.000 21.681 28.030 1.00 94.44 1032 THR A N 1
ATOM 7965 C CA . THR A 1 1032 ? 63.843 21.335 26.885 1.00 94.44 1032 THR A CA 1
ATOM 7966 C C . THR A 1 1032 ? 62.925 20.987 25.711 1.00 94.44 1032 THR A C 1
ATOM 7968 O O . THR A 1 1032 ? 62.228 19.976 25.746 1.00 94.44 1032 THR A O 1
ATOM 7971 N N . PHE A 1 1033 ? 62.899 21.816 24.673 1.00 95.00 1033 PHE A N 1
ATOM 7972 C CA . PHE A 1 1033 ? 62.087 21.603 23.475 1.00 95.00 1033 PHE A CA 1
ATOM 7973 C C . PHE A 1 1033 ? 62.633 20.438 22.640 1.00 95.00 1033 PHE A C 1
ATOM 7975 O O . PHE A 1 1033 ? 63.816 20.433 22.299 1.00 95.00 1033 PHE A O 1
ATOM 7982 N N . VAL A 1 1034 ? 61.796 19.456 22.305 1.00 93.94 1034 VAL A N 1
ATOM 7983 C CA . VAL A 1 1034 ? 62.214 18.241 21.582 1.00 93.94 1034 VAL A CA 1
ATOM 7984 C C . VAL A 1 1034 ? 61.874 18.329 20.097 1.00 93.94 1034 VAL A C 1
ATOM 7986 O O . VAL A 1 1034 ? 62.717 18.033 19.253 1.00 93.94 1034 VAL A O 1
ATOM 7989 N N . GLY A 1 1035 ? 60.663 18.772 19.765 1.00 94.25 1035 GLY A N 1
ATOM 7990 C CA . GLY A 1 1035 ? 60.210 18.865 18.382 1.00 94.25 1035 GLY A CA 1
ATOM 7991 C C . GLY A 1 1035 ? 58.736 19.229 18.267 1.00 94.25 1035 GLY A C 1
ATOM 7992 O O . GLY A 1 1035 ? 58.057 19.461 19.269 1.00 94.25 1035 GLY A O 1
ATOM 7993 N N . VAL A 1 1036 ? 58.242 19.266 17.032 1.00 94.88 1036 VAL A N 1
ATOM 7994 C CA . VAL A 1 1036 ? 56.825 19.506 16.724 1.00 94.88 1036 VAL A CA 1
ATOM 7995 C C . VAL A 1 1036 ? 56.302 18.387 15.853 1.00 94.88 1036 VAL A C 1
ATOM 7997 O O . VAL A 1 1036 ? 57.005 17.876 14.981 1.00 94.88 1036 VAL A O 1
ATOM 8000 N N . VAL A 1 1037 ? 55.038 18.062 16.070 1.00 94.38 1037 VAL A N 1
ATOM 8001 C CA . VAL A 1 1037 ? 54.255 17.186 15.206 1.00 94.38 1037 VAL A CA 1
ATOM 8002 C C . VAL A 1 1037 ? 53.145 18.007 14.552 1.00 94.38 1037 VAL A C 1
ATOM 8004 O O . VAL A 1 1037 ? 52.424 18.741 15.231 1.00 94.38 1037 VAL A O 1
ATOM 8007 N N . GLY A 1 1038 ? 53.041 17.921 13.229 1.00 91.81 1038 GLY A N 1
ATOM 8008 C CA . GLY A 1 1038 ? 51.960 18.487 12.434 1.00 91.81 1038 GLY A CA 1
ATOM 8009 C C . GLY A 1 1038 ? 50.965 17.393 12.072 1.00 91.81 1038 GLY A C 1
ATOM 8010 O O . GLY A 1 1038 ? 51.339 16.340 11.551 1.00 91.81 1038 GLY A O 1
ATOM 8011 N N . MET A 1 1039 ? 49.695 17.630 12.376 1.00 89.38 1039 MET A N 1
ATOM 8012 C CA . MET A 1 1039 ? 48.616 16.682 12.123 1.00 89.38 1039 MET A CA 1
ATOM 8013 C C . MET A 1 1039 ? 47.434 17.353 11.439 1.00 89.38 1039 MET A C 1
ATOM 8015 O O . MET A 1 1039 ? 47.141 18.523 11.675 1.00 89.38 1039 MET A O 1
ATOM 8019 N N . LEU A 1 1040 ? 46.731 16.596 10.608 1.00 86.19 1040 LEU A N 1
ATOM 8020 C CA . LEU A 1 1040 ? 45.516 17.039 9.928 1.00 86.19 1040 LEU A CA 1
ATOM 8021 C C . LEU A 1 1040 ? 44.468 15.930 9.950 1.00 86.19 1040 LEU A C 1
ATOM 8023 O O . LEU A 1 1040 ? 44.792 14.761 10.164 1.00 86.19 1040 LEU A O 1
ATOM 8027 N N . ASP A 1 1041 ? 43.199 16.315 9.844 1.00 84.00 1041 ASP A N 1
ATOM 8028 C CA . ASP A 1 1041 ? 42.086 15.373 9.752 1.00 84.00 1041 ASP A CA 1
ATOM 8029 C C . ASP A 1 1041 ? 41.838 15.153 8.259 1.00 84.00 1041 ASP A C 1
ATOM 8031 O O . ASP A 1 1041 ? 41.352 16.072 7.589 1.00 84.00 1041 ASP A O 1
ATOM 8035 N N . PRO A 1 1042 ? 42.289 14.022 7.691 1.00 82.62 1042 PRO A N 1
ATOM 8036 C CA . PRO A 1 1042 ? 42.394 13.910 6.251 1.00 82.62 1042 PRO A CA 1
ATOM 8037 C C . PRO A 1 1042 ? 41.002 13.825 5.630 1.00 82.62 1042 PRO A C 1
ATOM 8039 O O . PRO A 1 1042 ? 40.126 13.139 6.176 1.00 82.62 1042 PRO A O 1
ATOM 8042 N N . PRO A 1 1043 ? 40.782 14.500 4.485 1.00 84.31 1043 PRO A N 1
ATOM 8043 C CA . PRO A 1 1043 ? 39.556 14.318 3.732 1.00 84.31 1043 PRO A CA 1
ATOM 8044 C C . PRO A 1 1043 ? 39.457 12.864 3.280 1.00 84.31 1043 PRO A C 1
ATOM 8046 O O . PRO A 1 1043 ? 40.462 12.229 2.949 1.00 84.31 1043 PRO A O 1
ATOM 8049 N N . ARG A 1 1044 ? 38.236 12.339 3.246 1.00 85.12 1044 ARG A N 1
ATOM 8050 C CA . ARG A 1 1044 ? 37.987 11.011 2.686 1.00 85.12 1044 ARG A CA 1
ATOM 8051 C C . ARG A 1 1044 ? 38.281 11.029 1.183 1.00 85.12 1044 ARG A C 1
ATOM 8053 O O . ARG A 1 1044 ? 37.968 12.007 0.501 1.00 85.12 1044 ARG A O 1
ATOM 8060 N N . ALA A 1 1045 ? 38.870 9.955 0.663 1.00 82.50 1045 ALA A N 1
ATOM 8061 C CA . ALA A 1 1045 ? 39.314 9.897 -0.732 1.00 82.50 1045 ALA A CA 1
ATOM 8062 C C . ALA A 1 1045 ? 38.142 10.041 -1.721 1.00 82.50 1045 ALA A C 1
ATOM 8064 O O . ALA A 1 1045 ? 38.263 10.699 -2.752 1.00 82.50 1045 ALA A O 1
ATOM 8065 N N . GLU A 1 1046 ? 36.982 9.484 -1.372 1.00 85.00 1046 GLU A N 1
ATOM 8066 C CA . GLU A 1 1046 ? 35.764 9.479 -2.182 1.00 85.00 1046 GLU A CA 1
ATOM 8067 C C . GLU A 1 1046 ? 35.034 10.833 -2.244 1.00 85.00 1046 GLU A C 1
ATOM 8069 O O . GLU A 1 1046 ? 34.212 11.055 -3.138 1.00 85.00 1046 GLU A O 1
ATOM 8074 N N . VAL A 1 1047 ? 35.313 11.748 -1.310 1.00 89.62 1047 VAL A N 1
ATOM 8075 C CA . VAL A 1 1047 ? 34.532 12.985 -1.145 1.00 89.62 1047 VAL A CA 1
ATOM 8076 C C . VAL A 1 1047 ? 34.737 13.946 -2.313 1.00 89.62 1047 VAL A C 1
ATOM 8078 O O . VAL A 1 1047 ? 33.774 14.565 -2.761 1.00 89.62 1047 VAL A O 1
ATOM 8081 N N . HIS A 1 1048 ? 35.951 14.030 -2.862 1.00 88.81 1048 HIS A N 1
ATOM 8082 C CA . HIS A 1 1048 ? 36.230 14.896 -4.011 1.00 88.81 1048 HIS A CA 1
ATOM 8083 C C . HIS A 1 1048 ? 35.388 14.503 -5.241 1.00 88.81 1048 HIS A C 1
ATOM 8085 O O . HIS A 1 1048 ? 34.730 15.342 -5.860 1.00 88.81 1048 HIS A O 1
ATOM 8091 N N . GLU A 1 1049 ? 35.331 13.205 -5.562 1.00 88.94 1049 GLU A N 1
ATOM 8092 C CA . GLU A 1 1049 ? 34.500 12.690 -6.658 1.00 88.94 1049 GLU A CA 1
ATOM 8093 C C . GLU A 1 1049 ? 33.001 12.845 -6.352 1.00 88.94 1049 GLU A C 1
ATOM 8095 O O . GLU A 1 1049 ? 32.208 13.175 -7.236 1.00 88.94 1049 GLU A O 1
ATOM 8100 N N . ALA A 1 1050 ? 32.588 12.642 -5.096 1.00 89.00 1050 ALA A N 1
ATOM 8101 C CA . ALA A 1 1050 ? 31.201 12.832 -4.676 1.00 89.00 1050 ALA A CA 1
ATOM 8102 C C . ALA A 1 1050 ? 30.730 14.282 -4.865 1.00 89.00 1050 ALA A C 1
ATOM 8104 O O . ALA A 1 1050 ? 29.674 14.497 -5.457 1.00 89.00 1050 ALA A O 1
ATOM 8105 N N . ILE A 1 1051 ? 31.528 15.270 -4.452 1.00 91.44 1051 ILE A N 1
ATOM 8106 C CA . ILE A 1 1051 ? 31.211 16.697 -4.623 1.00 91.44 1051 ILE A CA 1
ATOM 8107 C C . ILE A 1 1051 ? 31.136 17.066 -6.106 1.00 91.44 1051 ILE A C 1
ATOM 8109 O O . ILE A 1 1051 ? 30.224 17.789 -6.510 1.00 91.44 1051 ILE A O 1
ATOM 8113 N N . SER A 1 1052 ? 32.040 16.529 -6.931 1.00 88.88 1052 SER A N 1
ATOM 8114 C CA . SER A 1 1052 ? 31.999 16.712 -8.386 1.00 88.88 1052 SER A CA 1
ATOM 8115 C C . SER A 1 1052 ? 30.702 16.160 -8.998 1.00 88.88 1052 SER A C 1
ATOM 8117 O O . SER A 1 1052 ? 30.031 16.847 -9.770 1.00 88.88 1052 SER A O 1
ATOM 8119 N N . ARG A 1 1053 ? 30.271 14.958 -8.586 1.00 89.31 1053 ARG A N 1
ATOM 8120 C CA . ARG A 1 1053 ? 28.991 14.370 -9.020 1.00 89.31 1053 ARG A CA 1
ATOM 8121 C C . ARG A 1 1053 ? 27.782 15.182 -8.563 1.00 89.31 1053 ARG A C 1
ATOM 8123 O O . ARG A 1 1053 ? 26.890 15.405 -9.375 1.00 89.31 1053 ARG A O 1
ATOM 8130 N N . CYS A 1 1054 ? 27.764 15.651 -7.315 1.00 90.00 1054 CYS A N 1
ATOM 8131 C CA . CYS A 1 1054 ? 26.705 16.530 -6.814 1.00 90.00 1054 CYS A CA 1
ATOM 8132 C C . CYS A 1 1054 ? 26.610 17.804 -7.657 1.00 90.00 1054 CYS A C 1
ATOM 8134 O O . CYS A 1 1054 ? 25.529 18.147 -8.128 1.00 90.00 1054 CYS A O 1
ATOM 8136 N N . ARG A 1 1055 ? 27.749 18.445 -7.945 1.00 87.12 1055 ARG A N 1
ATOM 8137 C CA . ARG A 1 1055 ? 27.803 19.647 -8.785 1.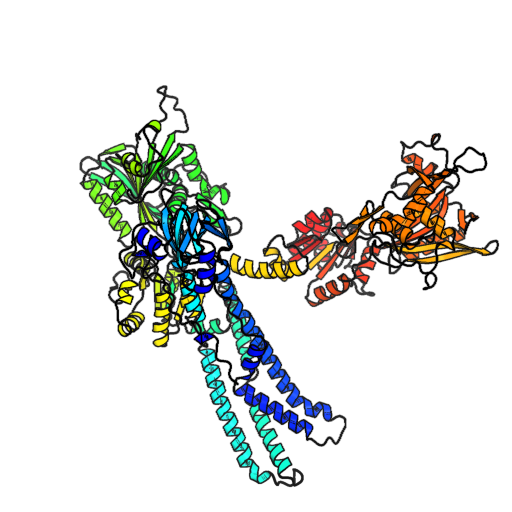00 87.12 1055 ARG A CA 1
ATOM 8138 C C . ARG A 1 1055 ? 27.274 19.388 -10.199 1.00 87.12 1055 ARG A C 1
ATOM 8140 O O . ARG A 1 1055 ? 26.483 20.185 -10.693 1.00 87.12 1055 ARG A O 1
ATOM 8147 N N . ASN A 1 1056 ? 27.655 18.274 -10.826 1.00 87.06 1056 ASN A N 1
ATOM 8148 C CA . ASN A 1 1056 ? 27.163 17.892 -12.157 1.00 87.06 1056 ASN A CA 1
ATOM 8149 C C . ASN A 1 1056 ? 25.657 17.582 -12.169 1.00 87.06 1056 ASN A C 1
ATOM 8151 O O . ASN A 1 1056 ? 25.004 17.770 -13.190 1.00 87.06 1056 ASN A O 1
ATOM 8155 N N . ALA A 1 1057 ? 25.105 17.132 -11.040 1.00 82.69 1057 ALA A N 1
ATOM 8156 C CA . ALA A 1 1057 ? 23.673 16.919 -10.847 1.00 82.69 1057 ALA A CA 1
ATOM 8157 C C . ALA A 1 1057 ? 22.906 18.202 -10.461 1.00 82.69 1057 ALA A C 1
ATOM 8159 O O . ALA A 1 1057 ? 21.702 18.139 -10.232 1.00 82.69 1057 ALA A O 1
ATOM 8160 N N . GLY A 1 1058 ? 23.580 19.356 -10.376 1.00 88.62 1058 GLY A N 1
ATOM 8161 C CA . GLY A 1 1058 ? 22.974 20.628 -9.971 1.00 88.62 1058 GLY A CA 1
ATOM 8162 C C . GLY A 1 1058 ? 22.777 20.792 -8.460 1.00 88.62 1058 GLY A C 1
ATOM 8163 O O . GLY A 1 1058 ? 22.104 21.727 -8.041 1.00 88.62 1058 GLY A O 1
ATOM 8164 N N . ILE A 1 1059 ? 23.369 19.920 -7.637 1.00 92.62 1059 ILE A N 1
ATOM 8165 C CA . ILE A 1 1059 ? 23.253 19.941 -6.174 1.00 92.62 1059 ILE A CA 1
ATOM 8166 C C . ILE A 1 1059 ? 24.405 20.754 -5.574 1.00 92.62 1059 ILE A C 1
ATOM 8168 O O . ILE A 1 1059 ? 25.585 20.449 -5.784 1.00 92.62 1059 ILE A O 1
ATOM 8172 N N . ARG A 1 1060 ? 24.077 21.778 -4.780 1.00 93.38 1060 ARG A N 1
ATOM 8173 C CA . ARG A 1 1060 ? 25.065 22.618 -4.083 1.00 93.38 1060 ARG A CA 1
ATOM 8174 C C . ARG A 1 1060 ? 25.508 21.962 -2.777 1.00 93.38 1060 ARG A C 1
ATOM 8176 O O . ARG A 1 1060 ? 24.673 21.555 -1.983 1.00 93.38 1060 ARG A O 1
ATOM 8183 N N . VAL A 1 1061 ? 26.815 21.909 -2.516 1.00 94.12 1061 VAL A N 1
ATOM 8184 C CA . VAL A 1 1061 ? 27.372 21.393 -1.252 1.00 94.12 1061 VAL A CA 1
ATOM 8185 C C . VAL A 1 1061 ? 27.938 22.548 -0.427 1.00 94.12 1061 VAL A C 1
ATOM 8187 O O . VAL A 1 1061 ? 28.745 23.325 -0.939 1.00 94.12 1061 VAL A O 1
ATOM 8190 N N . ILE A 1 1062 ? 27.523 22.649 0.837 1.00 95.12 1062 ILE A N 1
ATOM 8191 C CA . ILE A 1 1062 ? 27.966 23.664 1.801 1.00 95.12 1062 ILE A CA 1
ATOM 8192 C C . ILE A 1 1062 ? 28.645 22.956 2.977 1.00 95.12 1062 ILE A C 1
ATOM 8194 O O . ILE A 1 1062 ? 28.019 22.125 3.633 1.00 95.12 1062 ILE A O 1
ATOM 8198 N N . MET A 1 1063 ? 29.904 23.292 3.270 1.00 94.44 1063 MET A N 1
ATOM 8199 C CA . MET A 1 1063 ? 30.590 22.799 4.473 1.00 94.44 1063 MET A CA 1
ATOM 8200 C C . MET A 1 1063 ? 30.253 23.678 5.679 1.00 94.44 1063 MET A C 1
ATOM 8202 O O . MET A 1 1063 ? 30.370 24.898 5.619 1.00 94.44 1063 MET A O 1
ATOM 8206 N N . ILE A 1 1064 ? 29.904 23.068 6.804 1.00 93.56 1064 ILE A N 1
ATOM 8207 C CA . ILE A 1 1064 ? 29.587 23.757 8.054 1.00 93.56 1064 ILE A CA 1
ATOM 8208 C C . ILE A 1 1064 ? 30.476 23.155 9.148 1.00 93.56 1064 ILE A C 1
ATOM 8210 O O . ILE A 1 1064 ? 30.370 21.971 9.430 1.00 93.56 1064 ILE A O 1
ATOM 8214 N N . THR A 1 1065 ? 31.393 23.920 9.748 1.00 90.06 1065 THR A N 1
ATOM 8215 C CA . THR A 1 1065 ? 32.413 23.366 10.664 1.00 90.06 1065 THR A CA 1
ATOM 8216 C C . THR A 1 1065 ? 32.712 24.253 11.871 1.00 90.06 1065 THR A C 1
ATOM 8218 O O . THR A 1 1065 ? 32.720 25.479 11.790 1.00 90.06 1065 THR A O 1
ATOM 8221 N N . GLY A 1 1066 ? 33.029 23.631 13.008 1.00 85.12 1066 GLY A N 1
ATOM 8222 C CA . GLY A 1 1066 ? 33.537 24.326 14.197 1.00 85.12 1066 GLY A CA 1
ATOM 8223 C C . GLY A 1 1066 ? 34.991 24.805 14.068 1.00 85.12 1066 GLY A C 1
ATOM 8224 O O . GLY A 1 1066 ? 35.455 25.585 14.902 1.00 85.12 1066 GLY A O 1
ATOM 8225 N N . ASP A 1 1067 ? 35.712 24.366 13.032 1.00 83.88 1067 ASP A N 1
ATOM 8226 C CA . ASP A 1 1067 ? 37.108 24.746 12.803 1.00 83.88 1067 ASP A CA 1
ATOM 8227 C C . ASP A 1 1067 ? 37.254 26.247 12.498 1.00 83.88 1067 ASP A C 1
ATOM 8229 O O . ASP A 1 1067 ? 36.295 26.957 12.181 1.00 83.88 1067 ASP A O 1
ATOM 8233 N N . ASN A 1 1068 ? 38.480 26.766 12.619 1.00 82.62 1068 ASN A N 1
ATOM 8234 C CA . ASN A 1 1068 ? 38.748 28.140 12.206 1.00 82.62 1068 ASN A CA 1
ATOM 8235 C C . ASN A 1 1068 ? 38.577 28.297 10.679 1.00 82.62 1068 ASN A C 1
ATOM 8237 O O . ASN A 1 1068 ? 38.706 27.339 9.915 1.00 82.62 1068 ASN A O 1
ATOM 8241 N N . LYS A 1 1069 ? 38.302 29.530 10.241 1.00 84.44 1069 LYS A N 1
ATOM 8242 C CA . LYS A 1 1069 ? 38.013 29.848 8.835 1.00 84.44 1069 LYS A CA 1
ATOM 8243 C C . LYS A 1 1069 ? 39.121 29.376 7.886 1.00 84.44 1069 LYS A C 1
ATOM 8245 O O . LYS A 1 1069 ? 38.831 28.694 6.914 1.00 84.44 1069 LYS A O 1
ATOM 8250 N N . ASN A 1 1070 ? 40.385 29.628 8.227 1.00 81.75 1070 ASN A N 1
ATOM 8251 C CA . ASN A 1 1070 ? 41.530 29.262 7.384 1.00 81.75 1070 ASN A CA 1
ATOM 8252 C C . ASN A 1 1070 ? 41.657 27.742 7.169 1.00 81.75 1070 ASN A C 1
ATOM 8254 O O . ASN A 1 1070 ? 41.861 27.303 6.040 1.00 81.75 1070 ASN A O 1
ATOM 8258 N N . THR A 1 1071 ? 41.490 26.935 8.224 1.00 79.38 1071 THR A N 1
ATOM 8259 C CA . THR A 1 1071 ? 41.538 25.463 8.112 1.00 79.38 1071 THR A CA 1
ATOM 8260 C C . THR A 1 1071 ? 40.362 24.957 7.283 1.00 79.38 1071 THR A C 1
ATOM 8262 O O . THR A 1 1071 ? 40.529 24.122 6.397 1.00 79.38 1071 THR A O 1
ATOM 8265 N N . ALA A 1 1072 ? 39.166 25.499 7.517 1.00 85.25 1072 ALA A N 1
ATOM 8266 C CA . ALA A 1 1072 ? 37.978 25.136 6.755 1.00 85.25 1072 ALA A CA 1
ATOM 8267 C C . ALA A 1 1072 ? 38.128 25.455 5.253 1.00 85.25 1072 ALA A C 1
ATOM 8269 O O . ALA A 1 1072 ? 37.723 24.653 4.410 1.00 85.25 1072 ALA A O 1
ATOM 8270 N N . GLU A 1 1073 ? 38.752 26.587 4.901 1.00 86.50 1073 GLU A N 1
ATOM 8271 C CA . GLU A 1 1073 ? 39.014 26.967 3.506 1.00 86.50 1073 GLU A CA 1
ATOM 8272 C C . GLU A 1 1073 ? 39.983 26.004 2.821 1.00 86.50 1073 GLU A C 1
ATOM 8274 O O . GLU A 1 1073 ? 39.726 25.568 1.696 1.00 86.50 1073 GLU A O 1
ATOM 8279 N N . ALA A 1 1074 ? 41.080 25.648 3.493 1.00 82.50 1074 ALA A N 1
ATOM 8280 C CA . ALA A 1 1074 ? 42.053 24.690 2.976 1.00 82.50 1074 ALA A CA 1
ATOM 8281 C C . ALA A 1 1074 ? 41.417 23.317 2.704 1.00 82.50 1074 ALA A C 1
ATOM 8283 O O . ALA A 1 1074 ? 41.607 22.751 1.623 1.00 82.50 1074 ALA A O 1
ATOM 8284 N N . ILE A 1 1075 ? 40.577 22.821 3.621 1.00 85.75 1075 ILE A N 1
ATOM 8285 C CA . ILE A 1 1075 ? 39.847 21.562 3.416 1.00 85.75 1075 ILE A CA 1
ATOM 8286 C C . ILE A 1 1075 ? 38.864 21.697 2.248 1.00 85.75 1075 ILE A C 1
ATOM 8288 O O . ILE A 1 1075 ? 38.857 20.833 1.372 1.00 85.75 1075 ILE A O 1
ATOM 8292 N N . CYS A 1 1076 ? 38.086 22.785 2.177 1.00 88.75 1076 CYS A N 1
ATOM 8293 C CA . CYS A 1 1076 ? 37.140 23.030 1.084 1.00 88.75 1076 CYS A CA 1
ATOM 8294 C C . CYS A 1 1076 ? 37.806 23.055 -0.299 1.00 88.75 1076 CYS A C 1
ATOM 8296 O O . CYS A 1 1076 ? 37.231 22.527 -1.252 1.00 88.75 1076 CYS A O 1
ATOM 8298 N N . ARG A 1 1077 ? 39.009 23.634 -0.423 1.00 87.06 1077 ARG A N 1
ATOM 8299 C CA . ARG A 1 1077 ? 39.787 23.605 -1.675 1.00 87.06 1077 ARG A CA 1
ATOM 8300 C C . ARG A 1 1077 ? 40.206 22.178 -2.041 1.00 87.06 1077 ARG A C 1
ATOM 8302 O O . ARG A 1 1077 ? 40.071 21.772 -3.190 1.00 87.06 1077 ARG A O 1
ATOM 8309 N N . ARG A 1 1078 ? 40.639 21.377 -1.062 1.00 82.62 1078 ARG A N 1
ATOM 8310 C CA . ARG A 1 1078 ? 41.099 19.991 -1.276 1.00 82.62 1078 ARG A CA 1
ATOM 8311 C C . ARG A 1 1078 ? 39.982 19.051 -1.730 1.00 82.62 1078 ARG A C 1
ATOM 8313 O O . ARG A 1 1078 ? 40.185 18.216 -2.609 1.00 82.62 1078 ARG A O 1
ATOM 8320 N N . ILE A 1 1079 ? 38.789 19.209 -1.165 1.00 88.44 1079 ILE A N 1
ATOM 8321 C CA . ILE A 1 1079 ? 37.621 18.398 -1.533 1.00 88.44 1079 ILE A CA 1
ATOM 8322 C C . ILE A 1 1079 ? 36.838 18.963 -2.729 1.00 88.44 1079 ILE A C 1
ATOM 8324 O O . ILE A 1 1079 ? 35.877 18.347 -3.173 1.00 88.44 1079 ILE A O 1
ATOM 8328 N N . GLY A 1 1080 ? 37.246 20.114 -3.272 1.00 87.25 1080 GLY A N 1
ATOM 8329 C CA . GLY A 1 1080 ? 36.667 20.687 -4.488 1.00 87.25 1080 GLY A CA 1
ATOM 8330 C C . GLY A 1 1080 ? 35.407 21.536 -4.287 1.00 87.25 1080 GLY A C 1
ATOM 8331 O O . GLY A 1 1080 ? 34.721 21.815 -5.269 1.00 87.25 1080 GLY A O 1
ATOM 8332 N N . ILE A 1 1081 ? 35.086 21.984 -3.064 1.00 89.94 1081 ILE A N 1
ATOM 8333 C CA . ILE A 1 1081 ? 34.007 22.968 -2.815 1.00 89.94 1081 ILE A CA 1
ATOM 8334 C C . ILE A 1 1081 ? 34.395 24.344 -3.378 1.00 89.94 1081 ILE A C 1
ATOM 8336 O O . ILE A 1 1081 ? 33.597 24.973 -4.082 1.00 89.94 1081 ILE A O 1
ATOM 8340 N N . PHE A 1 1082 ? 35.629 24.777 -3.109 1.00 89.44 1082 PHE A N 1
ATOM 8341 C CA . PHE A 1 1082 ? 36.253 25.945 -3.734 1.00 89.44 1082 PHE A CA 1
ATOM 8342 C C . PHE A 1 1082 ? 37.274 25.494 -4.778 1.00 89.44 1082 PHE A C 1
ATOM 8344 O O . PHE A 1 1082 ? 37.956 24.488 -4.578 1.00 89.44 1082 PHE A O 1
ATOM 8351 N N . ASN A 1 1083 ? 37.417 26.253 -5.864 1.00 82.81 1083 ASN A N 1
ATOM 8352 C CA . ASN A 1 1083 ? 38.552 26.062 -6.773 1.00 82.81 1083 ASN A CA 1
ATOM 8353 C C . ASN A 1 1083 ? 39.834 26.650 -6.150 1.00 82.81 1083 ASN A C 1
ATOM 8355 O O . ASN A 1 1083 ? 39.763 27.530 -5.292 1.00 82.81 1083 ASN A O 1
ATOM 8359 N N . GLU A 1 1084 ? 41.015 26.203 -6.595 1.00 74.81 1084 GLU A N 1
ATOM 8360 C CA . GLU A 1 1084 ? 42.300 26.605 -5.987 1.00 74.81 1084 GLU A CA 1
ATOM 8361 C C . GLU A 1 1084 ? 42.528 28.125 -5.971 1.00 74.81 1084 GLU A C 1
ATOM 8363 O O . GLU A 1 1084 ? 43.077 28.650 -5.005 1.00 74.81 1084 GLU A O 1
ATOM 8368 N N . LEU A 1 1085 ? 42.047 28.827 -7.001 1.00 76.38 1085 LEU A N 1
ATOM 8369 C CA . LEU A 1 1085 ? 42.178 30.278 -7.174 1.00 76.38 1085 LEU A CA 1
ATOM 8370 C C . LEU A 1 1085 ? 40.861 31.039 -6.931 1.00 76.38 1085 LEU A C 1
ATOM 8372 O O . LEU A 1 1085 ? 40.766 32.218 -7.262 1.00 76.38 1085 LEU A O 1
ATOM 8376 N N . GLU A 1 1086 ? 39.819 30.376 -6.417 1.00 81.44 1086 GLU A N 1
ATOM 8377 C CA . GLU A 1 1086 ? 38.532 31.032 -6.174 1.00 81.44 1086 GLU A CA 1
ATOM 8378 C C . GLU A 1 1086 ? 38.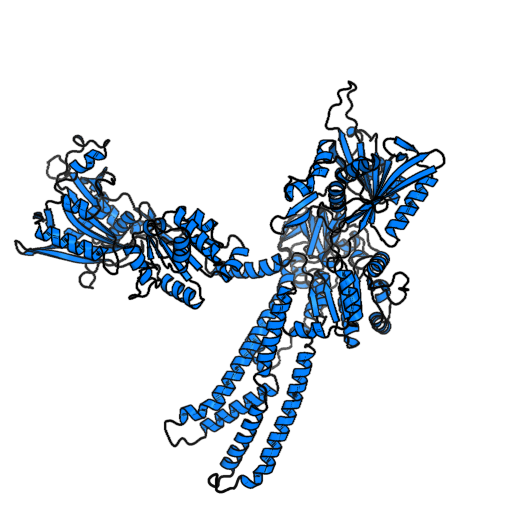619 31.982 -4.971 1.00 81.44 1086 GLU A C 1
ATOM 8380 O O . GLU A 1 1086 ? 39.062 31.587 -3.888 1.00 81.44 1086 GLU A O 1
ATOM 8385 N N . ASP A 1 1087 ? 38.154 33.220 -5.165 1.00 82.62 1087 ASP A N 1
ATOM 8386 C CA . ASP A 1 1087 ? 37.969 34.183 -4.080 1.00 82.62 1087 ASP A CA 1
ATOM 8387 C C . ASP A 1 1087 ? 36.855 33.712 -3.130 1.00 82.62 1087 ASP A C 1
ATOM 8389 O O . ASP A 1 1087 ? 35.746 33.362 -3.558 1.00 82.62 1087 ASP A O 1
ATOM 8393 N N . THR A 1 1088 ? 37.179 33.677 -1.838 1.00 84.56 1088 THR A N 1
ATOM 8394 C CA . THR A 1 1088 ? 36.296 33.223 -0.759 1.00 84.56 1088 THR A CA 1
ATOM 8395 C C . THR A 1 1088 ? 35.496 34.367 -0.132 1.00 84.56 1088 THR A C 1
ATOM 8397 O O . THR A 1 1088 ? 34.563 34.097 0.635 1.00 84.56 1088 THR A O 1
ATOM 8400 N N . GLN A 1 1089 ? 35.786 35.632 -0.477 1.00 83.31 1089 GLN A N 1
ATOM 8401 C CA . GLN A 1 1089 ? 34.999 36.782 -0.020 1.00 83.31 1089 GLN A CA 1
ATOM 8402 C C . GLN A 1 1089 ? 33.529 36.661 -0.456 1.00 83.31 1089 GLN A C 1
ATOM 8404 O O . GLN A 1 1089 ? 33.218 36.302 -1.589 1.00 83.31 1089 GLN A O 1
ATOM 8409 N N . GLY A 1 1090 ? 32.605 36.894 0.482 1.00 82.06 1090 GLY A N 1
ATOM 8410 C CA . GLY A 1 1090 ? 31.158 36.743 0.263 1.00 82.06 1090 GLY A CA 1
ATOM 8411 C C . GLY A 1 1090 ? 30.654 35.295 0.139 1.00 82.06 1090 GLY A C 1
ATOM 8412 O O . GLY A 1 1090 ? 29.454 35.083 -0.003 1.00 82.06 1090 GLY A O 1
ATOM 8413 N N . LYS A 1 1091 ? 31.540 34.289 0.211 1.00 88.81 1091 LYS A N 1
ATOM 8414 C CA . LYS A 1 1091 ? 31.193 32.858 0.082 1.00 88.81 1091 LYS A CA 1
ATOM 8415 C C . LYS A 1 1091 ? 31.608 32.006 1.285 1.00 88.81 1091 LYS A C 1
ATOM 8417 O O . LYS A 1 1091 ? 31.122 30.879 1.420 1.00 88.81 1091 LYS A O 1
ATOM 8422 N N . ALA A 1 1092 ? 32.504 32.512 2.131 1.00 91.62 1092 ALA A N 1
ATOM 8423 C CA . ALA A 1 1092 ? 32.946 31.876 3.368 1.00 91.62 1092 ALA A CA 1
ATOM 8424 C C . ALA A 1 1092 ? 32.732 32.814 4.565 1.00 91.62 1092 ALA A C 1
ATOM 8426 O O . ALA A 1 1092 ? 33.294 33.913 4.606 1.00 91.62 1092 ALA A O 1
ATOM 8427 N N . PHE A 1 1093 ? 31.975 32.357 5.562 1.00 92.19 1093 PHE A N 1
ATOM 8428 C CA . PHE A 1 1093 ? 31.609 33.144 6.744 1.00 92.19 1093 PHE A CA 1
ATOM 8429 C C . PHE A 1 1093 ? 32.046 32.434 8.028 1.00 92.19 1093 PHE A C 1
ATOM 8431 O O . PHE A 1 1093 ? 31.925 31.218 8.154 1.00 92.19 1093 PHE A O 1
ATOM 8438 N N . SER A 1 1094 ? 32.552 33.175 9.009 1.00 92.06 1094 SER A N 1
ATOM 8439 C CA . SER A 1 1094 ? 32.650 32.688 10.387 1.00 92.06 1094 SER A CA 1
ATOM 8440 C C . SER A 1 1094 ? 31.320 32.880 11.121 1.00 92.06 1094 SER A C 1
ATOM 8442 O O . SER A 1 1094 ? 30.545 33.753 10.747 1.00 92.06 1094 SER A O 1
ATOM 8444 N N . GLY A 1 1095 ? 31.063 32.121 12.191 1.00 89.25 1095 GLY A N 1
ATOM 8445 C CA . GLY A 1 1095 ? 29.846 32.279 12.996 1.00 89.25 1095 GLY A CA 1
ATOM 8446 C C . GLY A 1 1095 ? 29.631 33.720 13.470 1.00 89.25 1095 GLY A C 1
ATOM 8447 O O . GLY A 1 1095 ? 28.542 34.248 13.320 1.00 89.25 1095 GLY A O 1
ATOM 8448 N N . ARG A 1 1096 ? 30.701 34.399 13.910 1.00 89.50 1096 ARG A N 1
ATOM 8449 C CA . ARG A 1 1096 ? 30.644 35.820 14.298 1.00 89.50 1096 ARG A CA 1
ATOM 8450 C C . ARG A 1 1096 ? 30.313 36.742 13.127 1.00 89.50 1096 ARG A C 1
ATOM 8452 O O . ARG A 1 1096 ? 29.413 37.555 13.242 1.00 89.50 1096 ARG A O 1
ATOM 8459 N N . GLU A 1 1097 ? 31.010 36.576 11.999 1.00 90.62 1097 GLU A N 1
ATOM 8460 C CA . GLU A 1 1097 ? 30.729 37.356 10.783 1.00 90.62 1097 GLU A CA 1
ATOM 8461 C C . GLU A 1 1097 ? 29.285 37.158 10.311 1.00 90.62 1097 GLU A C 1
ATOM 8463 O O . GLU A 1 1097 ? 28.711 38.074 9.748 1.00 90.62 1097 GLU A O 1
ATOM 8468 N N . PHE A 1 1098 ? 28.706 35.974 10.521 1.00 91.69 1098 PHE A N 1
ATOM 8469 C CA . PHE A 1 1098 ? 27.317 35.686 10.187 1.00 91.69 1098 PHE A CA 1
ATOM 8470 C C . PHE A 1 1098 ? 26.333 36.318 11.181 1.00 91.69 1098 PHE A C 1
ATOM 8472 O O . PHE A 1 1098 ? 25.316 36.863 10.761 1.00 91.69 1098 PHE A O 1
ATOM 8479 N N . ASP A 1 1099 ? 26.630 36.286 12.480 1.00 90.31 1099 ASP A N 1
ATOM 8480 C CA . ASP A 1 1099 ? 25.792 36.893 13.522 1.00 90.31 1099 ASP A CA 1
ATOM 8481 C C . ASP A 1 1099 ? 25.751 38.423 13.446 1.00 90.31 1099 ASP A C 1
ATOM 8483 O O . ASP A 1 1099 ? 24.715 39.014 13.748 1.00 90.31 1099 ASP A O 1
ATOM 8487 N N . ASP A 1 1100 ? 26.846 39.049 13.005 1.00 92.31 1100 ASP A N 1
ATOM 8488 C CA . ASP A 1 1100 ? 26.956 40.502 12.841 1.00 92.31 1100 ASP A CA 1
ATOM 8489 C C . ASP A 1 1100 ? 26.121 41.042 11.654 1.00 92.31 1100 ASP A C 1
ATOM 8491 O O . ASP A 1 1100 ? 25.883 42.248 11.568 1.00 92.31 1100 ASP A O 1
ATOM 8495 N N . LEU A 1 1101 ? 25.657 40.172 10.745 1.00 91.50 1101 LEU A N 1
ATOM 8496 C CA . LEU A 1 1101 ? 24.776 40.534 9.626 1.00 91.50 1101 LEU A CA 1
ATOM 8497 C C . LEU A 1 1101 ? 23.324 40.726 10.087 1.00 91.50 1101 LEU A C 1
ATOM 8499 O O . LEU A 1 1101 ? 22.822 40.009 10.959 1.00 91.50 1101 LEU A O 1
ATOM 8503 N N . SER A 1 1102 ? 22.596 41.635 9.432 1.00 91.94 1102 SER A N 1
ATOM 8504 C CA . SER A 1 1102 ? 21.144 41.744 9.625 1.00 91.94 1102 SER A CA 1
ATOM 8505 C C . SER A 1 1102 ? 20.414 40.468 9.155 1.00 91.94 1102 SER A C 1
ATOM 8507 O O . SER A 1 1102 ? 20.948 39.720 8.336 1.00 91.94 1102 SER A O 1
ATOM 8509 N N . PRO A 1 1103 ? 19.179 40.183 9.613 1.00 88.25 1103 PRO A N 1
ATOM 8510 C CA . PRO A 1 1103 ? 18.449 38.977 9.199 1.00 88.25 1103 PRO A CA 1
ATOM 8511 C C . PRO A 1 1103 ? 18.261 38.836 7.677 1.00 88.25 1103 PRO A C 1
ATOM 8513 O O . PRO A 1 1103 ? 18.294 37.725 7.150 1.00 88.25 1103 PRO A O 1
ATOM 8516 N N . GLU A 1 1104 ? 18.098 39.953 6.963 1.00 87.75 1104 GLU A N 1
ATOM 8517 C CA . GLU A 1 1104 ? 17.983 39.978 5.499 1.00 87.75 1104 GLU A CA 1
ATOM 8518 C C . GLU A 1 1104 ? 19.320 39.624 4.829 1.00 87.75 1104 GLU A C 1
ATOM 8520 O O . GLU A 1 1104 ? 19.366 38.793 3.920 1.00 87.75 1104 GLU A O 1
ATOM 8525 N N . GLU A 1 1105 ? 20.426 40.170 5.339 1.00 89.81 1105 GLU A N 1
ATOM 8526 C CA . GLU A 1 1105 ? 21.782 39.866 4.867 1.00 89.81 1105 GLU A CA 1
ATOM 8527 C C . GLU A 1 1105 ? 22.219 38.438 5.221 1.00 89.81 1105 GLU A C 1
ATOM 8529 O O . GLU A 1 1105 ? 22.893 37.795 4.422 1.00 89.81 1105 GLU A O 1
ATOM 8534 N N . GLN A 1 1106 ? 21.800 37.898 6.371 1.00 90.38 1106 GLN A N 1
ATOM 8535 C CA . GLN A 1 1106 ? 22.014 36.492 6.743 1.00 90.38 1106 GLN A CA 1
ATOM 8536 C C . GLN A 1 1106 ? 21.327 35.542 5.759 1.00 90.38 1106 GLN A C 1
ATOM 8538 O O . GLN A 1 1106 ? 21.905 34.528 5.354 1.00 90.38 1106 GLN A O 1
ATOM 8543 N N . SER A 1 1107 ? 20.097 35.878 5.365 1.00 90.50 1107 SER A N 1
ATOM 8544 C CA . SER A 1 1107 ? 19.323 35.116 4.390 1.00 90.50 1107 SER A CA 1
ATOM 8545 C C . SER A 1 1107 ? 20.020 35.104 3.020 1.00 90.50 1107 SER A C 1
ATOM 8547 O O . SER A 1 1107 ? 20.263 34.033 2.455 1.00 90.50 1107 SER A O 1
ATOM 8549 N N . GLU A 1 1108 ? 20.450 36.270 2.524 1.00 88.38 1108 GLU A N 1
ATOM 8550 C CA . GLU A 1 1108 ? 21.183 36.376 1.252 1.00 88.38 1108 GLU A CA 1
ATOM 8551 C C . GLU A 1 1108 ? 22.571 35.712 1.318 1.00 88.38 1108 GLU A C 1
ATOM 8553 O O . GLU A 1 1108 ? 22.974 35.017 0.382 1.00 88.38 1108 GLU A O 1
ATOM 8558 N N . ALA A 1 1109 ? 23.280 35.823 2.445 1.00 89.31 1109 ALA A N 1
ATOM 8559 C CA . ALA A 1 1109 ? 24.552 35.138 2.661 1.00 89.31 1109 ALA A CA 1
ATOM 8560 C C . ALA A 1 1109 ? 24.401 33.614 2.526 1.00 89.31 1109 ALA A C 1
ATOM 8562 O O . ALA A 1 1109 ? 25.227 32.973 1.876 1.00 89.31 1109 ALA A O 1
ATOM 8563 N N . CYS A 1 1110 ? 23.319 33.017 3.041 1.00 91.50 1110 CYS A N 1
ATOM 8564 C CA . CYS A 1 1110 ? 23.048 31.580 2.886 1.00 91.50 1110 CYS A CA 1
ATOM 8565 C C . CYS A 1 1110 ? 22.829 31.162 1.417 1.00 91.50 1110 CYS A C 1
ATOM 8567 O O . CYS A 1 1110 ? 23.148 30.031 1.029 1.00 91.50 1110 CYS A O 1
ATOM 8569 N N . ARG A 1 1111 ? 22.341 32.067 0.560 1.00 87.31 1111 ARG A N 1
ATOM 8570 C CA . ARG A 1 1111 ? 22.142 31.799 -0.874 1.00 87.31 1111 ARG A CA 1
ATOM 8571 C C . ARG A 1 1111 ? 23.461 31.642 -1.633 1.00 87.31 1111 ARG A C 1
ATOM 8573 O O . ARG A 1 1111 ? 23.529 30.849 -2.567 1.00 87.31 1111 ARG A O 1
ATOM 8580 N N . GLN A 1 1112 ? 24.510 32.347 -1.216 1.00 87.62 1112 GLN A N 1
ATOM 8581 C CA . GLN A 1 1112 ? 25.800 32.375 -1.923 1.00 87.62 1112 GLN A CA 1
ATOM 8582 C C . GLN A 1 1112 ? 26.914 31.614 -1.195 1.00 87.62 1112 GLN A C 1
ATOM 8584 O O . GLN A 1 1112 ? 27.899 31.204 -1.816 1.00 87.62 1112 GLN A O 1
ATOM 8589 N N . ALA A 1 1113 ? 26.753 31.381 0.108 1.00 91.62 1113 ALA A N 1
ATOM 8590 C CA . ALA A 1 1113 ? 27.737 30.697 0.925 1.00 91.62 1113 ALA A CA 1
ATOM 8591 C C . ALA A 1 1113 ? 28.003 29.268 0.437 1.00 91.62 1113 ALA A C 1
ATOM 8593 O O . ALA A 1 1113 ? 27.100 28.511 0.064 1.00 91.62 1113 ALA A O 1
ATOM 8594 N N . LYS A 1 1114 ? 29.281 28.902 0.495 1.00 93.12 1114 LYS A N 1
ATOM 8595 C CA . LYS A 1 1114 ? 29.795 27.543 0.299 1.00 93.12 1114 LYS A CA 1
ATOM 8596 C C . LYS A 1 1114 ? 30.397 26.973 1.582 1.00 93.12 1114 LYS A C 1
ATOM 8598 O O . LYS A 1 1114 ? 30.577 25.760 1.681 1.00 93.12 1114 LYS A O 1
ATOM 8603 N N . MET A 1 1115 ? 30.718 27.828 2.557 1.00 93.75 1115 MET A N 1
ATOM 8604 C CA . MET A 1 1115 ? 31.304 27.387 3.814 1.00 93.75 1115 MET A CA 1
ATOM 8605 C C . MET A 1 1115 ? 30.975 28.305 4.997 1.00 93.75 1115 MET A C 1
ATOM 8607 O O . MET A 1 1115 ? 31.024 29.530 4.880 1.00 93.75 1115 MET A O 1
ATOM 8611 N N . PHE A 1 1116 ? 30.704 27.687 6.147 1.00 94.44 1116 PHE A N 1
ATOM 8612 C CA . PHE A 1 1116 ? 30.590 28.338 7.447 1.00 94.44 1116 PHE A CA 1
ATOM 8613 C C . PHE A 1 1116 ? 31.588 27.733 8.444 1.00 94.44 1116 PHE A C 1
ATOM 8615 O O . PHE A 1 1116 ? 31.644 26.514 8.604 1.00 94.44 1116 PHE A O 1
ATOM 8622 N N . ALA A 1 1117 ? 32.361 28.576 9.128 1.00 91.75 1117 ALA A N 1
ATOM 8623 C CA . ALA A 1 1117 ? 33.400 28.189 10.087 1.00 91.75 1117 ALA A CA 1
ATOM 8624 C C . ALA A 1 1117 ? 33.111 28.743 11.493 1.00 91.75 1117 ALA A C 1
ATOM 8626 O O . ALA A 1 1117 ? 32.413 29.745 11.631 1.00 91.75 1117 ALA A O 1
ATOM 8627 N N . ARG A 1 1118 ? 33.673 28.152 12.556 1.00 89.94 1118 ARG A N 1
ATOM 8628 C CA . ARG A 1 1118 ? 33.394 28.521 13.965 1.00 89.94 1118 ARG A CA 1
ATOM 8629 C C . ARG A 1 1118 ? 31.898 28.684 14.265 1.00 89.94 1118 ARG A C 1
ATOM 8631 O O . ARG A 1 1118 ? 31.472 29.697 14.816 1.00 89.94 1118 ARG A O 1
ATOM 8638 N N . VAL A 1 1119 ? 31.108 27.712 13.834 1.00 88.56 1119 VAL A N 1
ATOM 8639 C CA . VAL A 1 1119 ? 29.651 27.710 13.998 1.00 88.56 1119 VAL A CA 1
ATOM 8640 C C . VAL A 1 1119 ? 29.220 26.867 15.189 1.00 88.56 1119 VAL A C 1
ATOM 8642 O O . VAL A 1 1119 ? 29.700 25.749 15.375 1.00 88.56 1119 VAL A O 1
ATOM 8645 N N . ASP A 1 1120 ? 28.266 27.397 15.949 1.00 86.69 1120 ASP A N 1
ATOM 8646 C CA . ASP A 1 1120 ? 27.597 26.688 17.035 1.00 86.69 1120 ASP A CA 1
ATOM 8647 C C . ASP A 1 1120 ? 26.441 25.822 16.498 1.00 86.69 1120 ASP A C 1
ATOM 8649 O O . ASP A 1 1120 ? 25.941 26.069 15.393 1.00 86.69 1120 ASP A O 1
ATOM 8653 N N . PRO A 1 1121 ? 25.949 24.828 17.266 1.00 85.00 1121 PRO A N 1
ATOM 8654 C CA . PRO A 1 1121 ? 24.811 23.996 16.858 1.00 85.00 1121 PRO A CA 1
ATOM 8655 C C . PRO A 1 1121 ? 23.573 24.797 16.417 1.00 85.00 1121 PRO A C 1
ATOM 8657 O O . PRO A 1 1121 ? 22.878 24.408 15.478 1.00 85.00 1121 PRO A O 1
ATOM 8660 N N . ALA A 1 1122 ? 23.323 25.952 17.046 1.00 85.94 1122 ALA A N 1
ATOM 8661 C CA . ALA A 1 1122 ? 22.226 26.848 16.682 1.00 85.94 1122 ALA A CA 1
ATOM 8662 C C . ALA A 1 1122 ? 22.383 27.428 15.263 1.00 85.94 1122 ALA A C 1
ATOM 8664 O O . ALA A 1 1122 ? 21.403 27.503 14.521 1.00 85.94 1122 ALA A O 1
ATOM 8665 N N . HIS A 1 1123 ? 23.609 27.767 14.847 1.00 90.69 1123 HIS A N 1
ATOM 8666 C CA . HIS A 1 1123 ? 23.882 28.288 13.504 1.00 90.69 1123 HIS A CA 1
ATOM 8667 C C . HIS A 1 1123 ? 23.576 27.246 12.435 1.00 90.69 1123 HIS A C 1
ATOM 8669 O O . HIS A 1 1123 ? 22.965 27.580 11.425 1.00 90.69 1123 HIS A O 1
ATOM 8675 N N . LYS A 1 1124 ? 23.915 25.974 12.682 1.00 91.44 1124 LYS A N 1
ATOM 8676 C CA . LYS A 1 1124 ? 23.631 24.870 11.751 1.00 91.44 1124 LYS A CA 1
ATOM 8677 C C . LYS A 1 1124 ? 22.138 24.782 11.426 1.00 91.44 1124 LYS A C 1
ATOM 8679 O O . LYS A 1 1124 ? 21.760 24.734 10.260 1.00 91.44 1124 LYS A O 1
ATOM 8684 N N . SER A 1 1125 ? 21.286 24.830 12.452 1.00 91.00 1125 SER A N 1
ATOM 8685 C CA . SER A 1 1125 ? 19.831 24.802 12.264 1.00 91.00 1125 SER A CA 1
ATOM 8686 C C . SER A 1 1125 ? 19.295 26.071 11.594 1.00 91.00 1125 SER A C 1
ATOM 8688 O O . SER A 1 1125 ? 18.345 25.982 10.820 1.00 91.00 1125 SER A O 1
ATOM 8690 N N . LYS A 1 1126 ? 19.877 27.239 11.890 1.00 91.25 1126 LYS A N 1
ATOM 8691 C CA . LYS A 1 1126 ? 19.457 28.528 11.319 1.00 91.25 1126 LYS A CA 1
ATOM 8692 C C . LYS A 1 1126 ? 19.804 28.640 9.830 1.00 91.25 1126 LYS A C 1
ATOM 8694 O O . LYS A 1 1126 ? 19.005 29.138 9.048 1.00 91.25 1126 LYS A O 1
ATOM 8699 N N . ILE A 1 1127 ? 20.969 28.130 9.426 1.00 93.44 1127 ILE A N 1
ATOM 8700 C CA . ILE A 1 1127 ? 21.392 28.066 8.018 1.00 93.44 1127 ILE A CA 1
ATOM 8701 C C . ILE A 1 1127 ? 20.419 27.197 7.212 1.00 93.44 1127 ILE A C 1
ATOM 8703 O O . ILE A 1 1127 ? 19.967 27.614 6.148 1.00 93.44 1127 ILE A O 1
ATOM 8707 N N . VAL A 1 1128 ? 20.055 26.022 7.740 1.00 93.50 1128 VAL A N 1
ATOM 8708 C CA . VAL A 1 1128 ? 19.045 25.143 7.130 1.00 93.50 1128 VAL A CA 1
ATOM 8709 C C . VAL A 1 1128 ? 17.716 25.883 6.954 1.00 93.50 1128 VAL A C 1
ATOM 8711 O O . VAL A 1 1128 ? 17.170 25.898 5.858 1.00 93.50 1128 VAL A O 1
ATOM 8714 N N . GLU A 1 1129 ? 17.239 26.578 7.987 1.00 93.00 1129 GLU A N 1
ATOM 8715 C CA . GLU A 1 1129 ? 15.985 27.340 7.936 1.00 93.00 1129 GLU A CA 1
ATOM 8716 C C . GLU A 1 1129 ? 15.987 28.457 6.880 1.00 93.00 1129 GLU A C 1
ATOM 8718 O O . GLU A 1 1129 ? 15.017 28.610 6.134 1.00 93.00 1129 GLU A O 1
ATOM 8723 N N . TYR A 1 1130 ? 17.084 29.208 6.748 1.00 93.31 1130 TYR A N 1
ATOM 8724 C CA . TYR A 1 1130 ? 17.189 30.220 5.697 1.00 93.31 1130 TYR A CA 1
ATOM 8725 C C . TYR A 1 1130 ? 17.208 29.599 4.300 1.00 93.31 1130 TYR A C 1
ATOM 8727 O O . TYR A 1 1130 ? 16.550 30.119 3.401 1.00 93.31 1130 TYR A O 1
ATOM 8735 N N . LEU A 1 1131 ? 17.905 28.482 4.092 1.00 93.56 1131 LEU A N 1
ATOM 8736 C CA . LEU A 1 1131 ? 17.893 27.776 2.805 1.00 93.56 1131 LEU A CA 1
ATOM 8737 C C . LEU A 1 1131 ? 16.483 27.276 2.450 1.00 93.56 1131 LEU A C 1
ATOM 8739 O O . LEU A 1 1131 ? 16.024 27.487 1.330 1.00 93.56 1131 LEU A O 1
ATOM 8743 N N . GLN A 1 1132 ? 15.754 26.727 3.423 1.00 91.69 1132 GLN A N 1
ATOM 8744 C CA . GLN A 1 1132 ? 14.359 26.307 3.256 1.00 91.69 1132 GLN A CA 1
ATOM 8745 C C . GLN A 1 1132 ? 13.440 27.475 2.881 1.00 91.69 1132 GLN A C 1
ATOM 8747 O O . GLN A 1 1132 ? 12.588 27.341 2.004 1.00 91.69 1132 GLN A O 1
ATOM 8752 N N . SER A 1 1133 ? 13.640 28.653 3.484 1.00 89.50 1133 SER A N 1
ATOM 8753 C CA . SER A 1 1133 ? 12.852 29.854 3.158 1.00 89.50 1133 SER A CA 1
ATOM 8754 C C . SER A 1 1133 ? 13.006 30.315 1.700 1.00 89.50 1133 SER A C 1
ATOM 8756 O O . SER A 1 1133 ? 12.132 30.998 1.170 1.00 89.50 1133 SER A O 1
ATOM 8758 N N . HIS A 1 1134 ? 14.079 29.888 1.027 1.00 88.62 1134 HIS A N 1
ATOM 8759 C CA . HIS A 1 1134 ? 14.323 30.129 -0.395 1.00 88.62 1134 HIS A CA 1
ATOM 8760 C C . HIS A 1 1134 ? 13.717 29.069 -1.323 1.00 88.62 1134 HIS A C 1
ATOM 8762 O O . HIS A 1 1134 ? 13.877 29.165 -2.539 1.00 88.62 1134 HIS A O 1
ATOM 8768 N N . GLY A 1 1135 ? 13.026 28.067 -0.775 1.00 88.00 1135 GLY A N 1
ATOM 8769 C CA . GLY A 1 1135 ? 12.481 26.947 -1.538 1.00 88.00 1135 GLY A CA 1
ATOM 8770 C C . GLY A 1 1135 ? 13.516 25.883 -1.913 1.00 88.00 1135 GLY A C 1
ATOM 8771 O O . GLY A 1 1135 ? 13.232 25.057 -2.779 1.00 88.00 1135 GLY A O 1
ATOM 8772 N N . GLU A 1 1136 ? 14.698 25.890 -1.288 1.00 91.25 1136 GLU A N 1
ATOM 8773 C CA . GLU A 1 1136 ? 15.688 24.821 -1.448 1.00 91.25 1136 GLU A CA 1
ATOM 8774 C C . GLU A 1 1136 ? 15.265 23.579 -0.655 1.00 91.25 1136 GLU A C 1
ATOM 8776 O O . GLU A 1 1136 ? 14.800 23.687 0.479 1.00 91.25 1136 GLU A O 1
ATOM 8781 N N . ILE A 1 1137 ? 15.472 22.389 -1.224 1.00 91.94 1137 ILE A N 1
ATOM 8782 C CA . ILE A 1 1137 ? 15.272 21.115 -0.523 1.00 91.94 1137 ILE A CA 1
ATOM 8783 C C . ILE A 1 1137 ? 16.609 20.735 0.105 1.00 91.94 1137 ILE A C 1
ATOM 8785 O O . ILE A 1 1137 ? 17.557 20.380 -0.605 1.00 91.94 1137 ILE A O 1
ATOM 8789 N N . THR A 1 1138 ? 16.692 20.839 1.433 1.00 93.31 1138 THR A N 1
ATOM 8790 C CA . THR A 1 1138 ? 17.950 20.711 2.168 1.00 93.31 1138 THR A CA 1
ATOM 8791 C C . THR A 1 1138 ? 18.164 19.297 2.701 1.00 93.31 1138 THR A C 1
ATOM 8793 O O . THR A 1 1138 ? 17.308 18.704 3.360 1.00 93.31 1138 THR A O 1
ATOM 8796 N N . ALA A 1 1139 ? 19.354 18.757 2.458 1.00 93.31 1139 ALA A N 1
ATOM 8797 C CA . ALA A 1 1139 ? 19.858 17.589 3.162 1.00 93.31 1139 ALA A CA 1
ATOM 8798 C C . ALA A 1 1139 ? 20.998 18.012 4.089 1.00 93.31 1139 ALA A C 1
ATOM 8800 O O . ALA A 1 1139 ? 21.878 18.770 3.691 1.00 93.31 1139 ALA A O 1
ATOM 8801 N N . MET A 1 1140 ? 21.005 17.506 5.316 1.00 93.44 1140 MET A N 1
ATOM 8802 C CA . MET A 1 1140 ? 22.077 17.717 6.281 1.00 93.44 1140 MET A CA 1
ATOM 8803 C C . MET A 1 1140 ? 22.806 16.395 6.526 1.00 93.44 1140 MET A C 1
ATOM 8805 O O . MET A 1 1140 ? 22.151 15.386 6.775 1.00 93.44 1140 MET A O 1
ATOM 8809 N N . THR A 1 1141 ? 24.139 16.385 6.504 1.00 91.44 1141 THR A N 1
ATOM 8810 C CA . THR A 1 1141 ? 24.947 15.230 6.928 1.00 91.44 1141 THR A CA 1
ATOM 8811 C C . THR A 1 1141 ? 25.728 15.547 8.203 1.00 91.44 1141 THR A C 1
ATOM 8813 O O . THR A 1 1141 ? 26.343 16.610 8.293 1.00 91.44 1141 THR A O 1
ATOM 8816 N N . GLY A 1 1142 ? 25.751 14.626 9.168 1.00 87.56 1142 GLY A N 1
ATOM 8817 C CA . GLY A 1 1142 ? 26.458 14.799 10.444 1.00 87.56 1142 GLY A CA 1
ATOM 8818 C C . GLY A 1 1142 ? 26.751 13.467 11.136 1.00 87.56 1142 GLY A C 1
ATOM 8819 O O . GLY A 1 1142 ? 26.049 12.485 10.901 1.00 87.56 1142 GLY A O 1
ATOM 8820 N N . ASP A 1 1143 ? 27.780 13.423 11.980 1.00 81.06 1143 ASP A N 1
ATOM 8821 C CA . ASP A 1 1143 ? 28.173 12.237 12.762 1.00 81.06 1143 ASP A CA 1
ATOM 8822 C C . ASP A 1 1143 ? 27.978 12.433 14.282 1.00 81.06 1143 ASP A C 1
ATOM 8824 O O . ASP A 1 1143 ? 28.078 11.478 15.055 1.00 81.06 1143 ASP A O 1
ATOM 8828 N N . GLY A 1 1144 ? 27.665 13.657 14.732 1.00 76.19 1144 GLY A N 1
ATOM 8829 C CA . GLY A 1 1144 ? 27.645 14.028 16.147 1.00 76.19 1144 GLY A CA 1
ATOM 8830 C C . GLY A 1 1144 ? 26.296 14.515 16.687 1.00 76.19 1144 GLY A C 1
ATOM 8831 O O . GLY A 1 1144 ? 25.401 14.951 15.966 1.00 76.19 1144 GLY A O 1
ATOM 8832 N N . VAL A 1 1145 ? 26.172 14.533 18.022 1.00 77.19 1145 VAL A N 1
ATOM 8833 C CA . VAL A 1 1145 ? 24.995 15.079 18.739 1.00 77.19 1145 VAL A CA 1
ATOM 8834 C C . VAL A 1 1145 ? 24.781 16.569 18.434 1.00 77.19 1145 VAL A C 1
ATOM 8836 O O . VAL A 1 1145 ? 23.649 17.046 18.414 1.00 77.19 1145 VAL A O 1
ATOM 8839 N N . ASN A 1 1146 ? 25.860 17.292 18.129 1.00 78.00 1146 ASN A N 1
ATOM 8840 C CA . ASN A 1 1146 ? 25.828 18.710 17.764 1.00 78.00 1146 ASN A CA 1
ATOM 8841 C C . ASN A 1 1146 ? 25.074 18.979 16.454 1.00 78.00 1146 ASN A C 1
ATOM 8843 O O . ASN A 1 1146 ? 24.600 20.094 16.243 1.00 78.00 1146 ASN A O 1
ATOM 8847 N N . ASP A 1 1147 ? 24.949 17.972 15.590 1.00 85.62 1147 ASP A N 1
ATOM 8848 C CA . ASP A 1 1147 ? 24.223 18.076 14.327 1.00 85.62 1147 ASP A CA 1
ATOM 8849 C C . ASP A 1 1147 ? 22.746 17.730 14.484 1.00 85.62 1147 ASP A C 1
ATOM 8851 O O . ASP A 1 1147 ? 21.955 18.045 13.600 1.00 85.62 1147 ASP A O 1
ATOM 8855 N N . ALA A 1 1148 ? 22.344 17.123 15.607 1.00 84.00 1148 ALA A N 1
ATOM 8856 C CA . ALA A 1 1148 ? 20.996 16.600 15.799 1.00 84.00 1148 ALA A CA 1
ATOM 8857 C C . ALA A 1 1148 ? 19.879 17.634 15.549 1.00 84.00 1148 ALA A C 1
ATOM 8859 O O . ALA A 1 1148 ? 18.917 17.278 14.863 1.00 84.00 1148 ALA A O 1
ATOM 8860 N N . PRO A 1 1149 ? 19.973 18.902 16.012 1.00 85.38 1149 PRO A N 1
ATOM 8861 C CA . PRO A 1 1149 ? 18.950 19.905 15.713 1.00 85.38 1149 PRO A CA 1
ATOM 8862 C C . PRO A 1 1149 ? 18.828 20.193 14.213 1.00 85.38 1149 PRO A C 1
ATOM 8864 O O . PRO A 1 1149 ? 17.721 20.255 13.685 1.00 85.38 1149 PRO A O 1
ATOM 8867 N N . ALA A 1 1150 ? 19.956 20.313 13.512 1.00 88.12 1150 ALA A N 1
ATOM 8868 C CA . ALA A 1 1150 ? 19.987 20.643 12.091 1.00 88.12 1150 ALA A CA 1
ATOM 8869 C C . ALA A 1 1150 ? 19.625 19.438 11.203 1.00 88.12 1150 ALA A C 1
ATOM 8871 O O . ALA A 1 1150 ? 18.846 19.585 10.268 1.00 88.12 1150 ALA A O 1
ATOM 8872 N N . LEU A 1 1151 ? 20.080 18.229 11.562 1.00 87.44 1151 LEU A N 1
ATOM 8873 C CA . LEU A 1 1151 ? 19.658 16.955 10.965 1.00 87.44 1151 LEU A CA 1
ATOM 8874 C C . LEU A 1 1151 ? 18.148 16.742 11.082 1.00 87.44 1151 LEU A C 1
ATOM 8876 O O . LEU A 1 1151 ? 17.535 16.171 10.186 1.00 87.44 1151 LEU A O 1
ATOM 8880 N N . LYS A 1 1152 ? 17.551 17.174 12.198 1.00 85.94 1152 LYS A N 1
ATOM 8881 C CA . LYS A 1 1152 ? 16.106 17.078 12.414 1.00 85.94 1152 LYS A CA 1
ATOM 8882 C C . LYS A 1 1152 ? 15.323 18.164 11.673 1.00 85.94 1152 LYS A C 1
ATOM 8884 O O . LYS A 1 1152 ? 14.177 17.908 11.314 1.00 85.94 1152 LYS A O 1
ATOM 8889 N N . LYS A 1 1153 ? 15.906 19.356 11.506 1.00 88.56 1153 LYS A N 1
ATOM 8890 C CA . LYS A 1 1153 ? 15.288 20.509 10.830 1.00 88.56 1153 LYS A CA 1
ATOM 8891 C C . LYS A 1 1153 ? 15.306 20.362 9.304 1.00 88.56 1153 LYS A C 1
ATOM 8893 O O . LYS A 1 1153 ? 14.335 20.759 8.667 1.00 88.56 1153 LYS A O 1
ATOM 8898 N N . ALA A 1 1154 ? 16.380 19.812 8.738 1.00 89.88 1154 ALA A N 1
ATOM 8899 C CA . ALA A 1 1154 ? 16.507 19.585 7.301 1.00 89.88 1154 ALA A CA 1
ATOM 8900 C C . ALA A 1 1154 ? 15.411 18.640 6.789 1.00 89.88 1154 ALA A C 1
ATOM 8902 O O . ALA A 1 1154 ? 14.969 17.745 7.514 1.00 89.88 1154 ALA A O 1
ATOM 8903 N N . GLU A 1 1155 ? 15.014 18.790 5.522 1.00 89.88 1155 GLU A N 1
ATOM 8904 C CA . GLU A 1 1155 ? 14.090 17.854 4.872 1.00 89.88 1155 GLU A CA 1
ATOM 8905 C C . GLU A 1 1155 ? 14.635 16.415 4.913 1.00 89.88 1155 GLU A C 1
ATOM 8907 O O . GLU A 1 1155 ? 13.861 15.454 4.948 1.00 89.88 1155 GLU A O 1
ATOM 8912 N N . ILE A 1 1156 ? 15.968 16.263 4.955 1.00 89.06 1156 ILE A N 1
ATOM 8913 C CA . ILE A 1 1156 ? 16.654 14.983 5.156 1.00 89.06 1156 ILE A CA 1
ATOM 8914 C C . ILE A 1 1156 ? 17.846 15.143 6.092 1.00 89.06 1156 ILE A C 1
ATOM 8916 O O . ILE A 1 1156 ? 18.800 15.851 5.782 1.00 89.06 1156 ILE A O 1
ATOM 8920 N N . GLY A 1 1157 ? 17.850 14.388 7.187 1.00 88.00 1157 GLY A N 1
ATOM 8921 C CA . GLY A 1 1157 ? 19.040 14.171 8.007 1.00 88.00 1157 GLY A CA 1
ATOM 8922 C C . GLY A 1 1157 ? 19.730 12.852 7.657 1.00 88.00 1157 GLY A C 1
ATOM 8923 O O . GLY A 1 1157 ? 19.110 11.790 7.731 1.00 88.00 1157 GLY A O 1
ATOM 8924 N N . ILE A 1 1158 ? 21.016 12.903 7.317 1.00 88.56 1158 ILE A N 1
ATOM 8925 C CA . ILE A 1 1158 ? 21.873 11.746 7.044 1.00 88.56 1158 ILE A CA 1
ATOM 8926 C C . ILE A 1 1158 ? 22.892 11.630 8.183 1.00 88.56 1158 ILE A C 1
ATOM 8928 O O . ILE A 1 1158 ? 23.787 12.463 8.317 1.00 88.56 1158 ILE A O 1
ATOM 8932 N N . ALA A 1 1159 ? 22.744 10.593 9.006 1.00 84.75 1159 ALA A N 1
ATOM 8933 C CA . ALA A 1 1159 ? 23.709 10.256 10.050 1.00 84.75 1159 ALA A CA 1
ATOM 8934 C C . ALA A 1 1159 ? 24.767 9.291 9.491 1.00 84.75 1159 ALA A C 1
ATOM 8936 O O . ALA A 1 1159 ? 24.389 8.304 8.853 1.00 84.75 1159 ALA A O 1
ATOM 8937 N N . MET A 1 1160 ? 26.050 9.594 9.707 1.00 73.06 1160 MET A N 1
ATOM 8938 C CA . MET A 1 1160 ? 27.195 8.830 9.177 1.00 73.06 1160 MET A CA 1
ATOM 8939 C C . MET A 1 1160 ? 27.749 7.779 10.136 1.00 73.06 1160 MET A C 1
ATOM 8941 O O . MET A 1 1160 ? 27.636 7.972 11.367 1.00 73.06 1160 MET A O 1
#

InterPro domains:
  IPR001757 P-type ATPase [TIGR01494] (112-225)
  IPR001757 P-type ATPase [TIGR01494] (252-394)
  IPR001757 P-type ATPase [TIGR01494] (739-810)
  IPR001757 P-type ATPase [TIGR01494] (1108-1160)
  IPR004014 Cation-transporting P-type ATPase, N-terminal [PF00690] (21-88)
  IPR004014 Cation-transporting P-type ATPase, N-terminal [SM00831] (19-93)
  IPR005782 P-type ATPase, subfamily IIA, SERCA-type [TIGR01116] (69-742)
  IPR008250 P-type ATPase, A domain superfamily [SSF81653] (148-257)
  IPR018303 P-type ATPase, phosphorylation site [PS00154] (371-377)
  IPR018303 P-type ATPase, phosphorylation site [PS00154] (788-794)
  IPR023214 HAD superfamily [G3DSA:3.40.50.1000] (623-753)
  IPR023214 HAD superfamily [G3DSA:3.40.50.1000] (754-1160)
  IPR023298 P-type ATPase, transmembrane domain superfamily [SSF81665] (21-363)
  IPR023298 P-type ATPase, transmembrane domain superfamily [SSF81665] (739-780)
  IPR023299 P-type ATPase, cytoplasmic domain N [G3DSA:3.40.1110.10] (379-622)
  IPR023299 P-type ATPase, cytoplasmic domain N [G3DSA:3.40.1110.10] (796-1041)
  IPR023299 P-type ATPase, cytoplasmic domain N [SSF81660] (376-622)
  IPR023299 P-type ATPase, cytoplasmic domain N [SSF81660] (793-1039)
  IPR036412 HAD-like superfamily [SSF56784] (606-743)
  IPR036412 HAD-like superfamily [SSF56784] (1025-1160)

pLDDT: mean 82.79, std 12.59, range [25.73, 97.69]

Foldseek 3Di:
DDDDDPVPPPPPPDDFDQLVLQDAQVVLLVVLVADLQAFAAPVVLVVQCVVAPFQAADDDDPDPLVVLLVVLCPAPLSVLLLVLLVLLVVVLVVDPDPDPVCNVVSNPVSVVSVVLSVVSSVVSSVQVVLQPPPLCVLRVLADQWFWFRHNVDGNDTDIDGLRSDGFRTKGKDFAFDFDHAKWFFNWFPDLWWWKQPCQFAVARFTQTADNDRDNDSPDFPNSSRRIDFGSIGTNHGMTMTGHRGGHLRTPLNVLSVLLVPQDFDDAPVRVVVSVVSVVLSVVLVVQLVVLLVVCLVVCQPCVQVRDSVSSSSVSNNVSSVVSVVSDPSCVVVVLQVVLVVLQVVVVVVVAHDSHSSLSVLVVQFFAEEEECAVTQFVVAKAFFKKWFWADDDPPDTDIFIWGWDDQHLQLDTFIDGPRHGDQLLVFLLSVVVLLLLLQLADKFWFQDPVVRGIDIGDGSNSSNSQSVQSNNLNVVDDPPPDDSGCSRRVRSVVSCQQKPFPDKLDAHDVQQKIKTKIFGNDDDPDPDDDGQIKMKMKGDLVSLLVQEQWADHRPDTGGQDPVNSVVQVVVVCCCCQPLNNFDKMWIWMDRHFDDPVVDDSPDSVCVSVRSHHTHTSIMTTIDRGGDPCLLVVCVVCVVVNHQAAYERLADQSSQVSNCCVSVSAPPPDDCVLAEEEQVRLVVDDPVSNLVSLVRHRYYYSDGLVVLLVSQVSCVVVVRQYEYEEAHSSVSSNLSNHSHRHYSDPVCCCVVLVVVLVVLQVVCVVVVAHDPDSVLSVLVVQFFAEEEACAVTQFVVQKAFFKKWFWADPDPPDIDIFMWGWDDQHLQLETFIDGPRHGDQLLVFQLSVVQLLLLLQLAPKFWAQDPVVRGIDIDDDNVSSNSLSVQSNNLNVVDDPPPDDSGCSRCVRSVVSCQQKPFDDKLDADPVQQKIKTKIFGNDDPPPPDPDGQIKMKMKGDLVSLLVQEQFADHGPDTHGCDPVNSVVQVVVVVCLCQDLQNWDKMWIWMDRHFDDPVPDDSPDSVCVVVRSHHTHTSIMTTIDRGGDPCQLVVCVVCVVVNHAYAYEYLADQSNQVSSCCVSVLAPPPDDCVLAEEEQVRLVPDDPVSNLVSLVRHRYYYSDFLVVLLVSQVSCVVVVGQYEYEDADPSCVNNCVNGNHRRHD

Sequence (1160 aa):
MHRPSVARRLSMSVTVIDYPWTKTKEDVAAFYNVEESKGLSEERVKRDLERYGPNELPAEEGKPLWKLILEQFDDLLVKILLAAACISFVLALFEEHKEEDSLVAAFVEPLVILLILIANAAVGVWQERNAESAIEALKEYEPEIAKVVRQNRPGQIQRIKARDLVPGDIVEVAVGDKVPADIRITTIYSTTLRVDQSLLTGESVSVIKHTDPVPDPRAVNQDKKNVLFSGTNIATGKCRGVVIGTGLNTEIGKIRSEMAEAEEEKTPLQQKLDEFSEQLSKVISIICVAVWAINIGHFNDPVHGGSWLRGAIYYFKIAVALAVAAIPEGLPAVITTCLALGTRRMAKKNAIVRSLPSVETLGCTSVICSDKTGTLTTNQMSVCRMFVFSKVDANDFQIDQFEIVGSTYEPKGDILFNGSKFTCSDRSGLVELAECAALCNDSSLDYNETKKIYEKVGEATETALTVLVEKMNVFNTDKSRLSPQELAMASNTIIRQKYRKEFTLEFSRDRKSMSSYVTTATKGSSGSGQSAAKMFVKGAPESVIDRCTHIRCGTQKVPMTPQIKQEIIKLVQQYGTGRDTLRCLALGTIDNPSRREDMDLEDARKFITYETNITFVGVVGMLDPPRTEVIDAIERCRDAGIRVIMITGDNKNTAEAICRRIGIFKESENTRGKAFSGREFDDLSSEEQSEACRHAKMFARVDPAHKSKIVEYLQSHGEITAMTGDGVNDAPALKKAEIAVAAIPEGLPAVITTCLALGTRRMAKKNAIVRSLPSVETLGCTSVICSDKTGTLTTNQMSVCCIFIFNKTAINNVKIEQFEVTGSTYEPKGDILFNGSKFNCSDRSGLVELAECAALCNDSSLDYNETKKAFEKVGEATETALTVLVEKMNVFDTDKSHLSLHELAMASNTIIRQKYRKEFTLEFSRDRKSMSSYVTTATKSSSGSNESAAKMFVKGAPESVIDRCTHIRCGTQKVPMTSQIKQEILHLVHQYGAGRDTLRCLALGTVDNPPRKEDMNLEDSREFVKYETNITFVGVVGMLDPPRAEVHEAISRCRNAGIRVIMITGDNKNTAEAICRRIGIFNELEDTQGKAFSGREFDDLSPEEQSEACRQAKMFARVDPAHKSKIVEYLQSHGEITAMTGDGVNDAPALKKAEIGIAM

Radius of gyration: 43.22 Å; chains: 1; bounding box: 136×82×119 Å

Secondary structure (DSSP, 8-state):
--PPPGGGG--S---PPSSGGGS-HHHHHHHHT--TTT-B-HHHHHHHHHHH--SSPPPP-PPPHHHHHHHTT-SHHHHHHHHHHHHHHHHHHHS--SSTTHHHHHTHHHHHHHHHHHHHHHHHHHHHHHHGGGGGGGGGGS-SEEEEEBTTSTT-EEEEEGGG--TT-EEEEETTPBP-SEEEEEEE-SS--EEE-HHHHS--SPEEP-SS--S-TT--TTT-TTEE-TT-EEEE-EEEEEEEE-GGGSHHHHHHHHHHH---PPPHHHHHHHHHHHHHHHHHHHHHHHHHHHHGGGTT-GGGTT-HHHHHHHHHHHHHHHHHHHS-TTHHHHHHHHHHHHHHHHHTTT---SSTTHHHHHHT--EEEEEIIIIIB-S--EEEEEEEEEEE-SS-EEEEEEEE--SSS-S---EEETTEE--GGG-HHHHHHHHHHHHS---EEEEETTTTEEEEES-HHHHHHHHHHHHH-TT----TT--HHHHTSHHHHHHHHHEEEEEEEEEETTTTEEEEEEEESS--SSSS-----EEEEEE-HHHHHHTEEEEEETTEEEE--HHHHHHHHHHHHHHHHSTT--EEEEEEEESSPPPGGG--SS-GGGHHHHS-SEEEEEEEEEE-PBPTTHHHHHHHHHHTT-EEEEE-SS-HHHHHHHHHHTTSS-TT---TTTEEEHHHHHTS-HHHHHHHHHH--EEES--HHHHHHHHHHHHHTT--EEEEESSGGGHHHHHHSSEEEE--SS-HHHHHHHHHHHHHHHHHTTTPPPS-THHHHHHHT--EEEEESTTTTB-S--EEEEEEEEEEEETTEEEEEEEEE--SSS-S---EEETTEE--GGG-HHHHHHHHHHHHS---EEEEETTTTEEEEES-HHHHHHHHHHHHH-TT----TT--HHHHTTHHHHHHHHHEEEEEEEEEETTTTEEEEEEEESSPPSSS-----EEEEEEE-HHHHHTTEEEEEETTEEEE--HHHHHHHHHHHHHHHHSTT--EEEEEEEESSPPPGGG--SS-GGGHHHHS-SEEEEEEEEEE-PBPHHHHHHHHHHHHTT-EEEEEESS-HHHHHHHHHHTTSS-TT---TTTEEEHHHHHTS-HHHHHHHHHH-SEEES--HHHHHHHHHHHHHTT--EEEEESSGGGHHHHHHSSEEEE-